Protein AF-0000000087012747 (afdb_homodimer)

Nearest PDB structures (foldseek):
  5u29-assembly1_A  TM=9.577E-01  e=7.449E-61  Cryptococcus neoformans H99
  8v4r-assembly1_C  TM=8.478E-01  e=3.984E-54  Candida albicans
  7l4g-assembly3_C  TM=7.939E-01  e=1.126E-55  Cryptococcus neoformans H99
  5k85-assembly3_C  TM=8.368E-01  e=4.129E-53  Cryptococcus neoformans H99
  7kno-assembly1_C  TM=8.311E-01  e=1.183E-52  Cryptococcus neoformans H99

Sequence (1242 aa):
MVWKIYSLHQIRSMARVAIEDPSNFWRDKANYITWFKAPEKILEGDPPKDKWFPGGITNISYNAVDRHLPKLRNKVAFYWVNENLDHEKEISYYDLYQEVNKASYVLNQLGVKKNDVVSILMPSIPEAVYFSLAVHRLGAVLAIHYVGLSEETLSYRFNDCGSKILITSSKAFRNGNEIRIKDFVDNVLKSHTTPIQKVLVVSRGFSDFNVIGNRDIIYEDIKPKGKVYVKPTGVEANEPATIYYTSGTTGRPKGLYHTNGGYIIALNWAFKAIFNPTENDTWWTISELGWPVWPMANLYVIPVMGLTGVLFEGYIAHKRDLFSKIIEKFNVSLVWSSTTTLYTLKSLGDESVKSGDTSSLREILNTGEPLNAGAWSWLSENLPHVKIADAYWMTEHLYPIAATPYGLGEIPYKPGSAGIQFPGSYFLVVDDEGKQLPPRQKGYIVLKPLNPAEAKMWNDHNYEKLLKQYWSRFPGYFYTGDYGYVDEEGYLYVLGRADDVIRSAEERIGTLEVESVIVSHPQVAEAAVIGHGNNIIALVVPKQGVMVEEGLRNDIKNYCRNAGYLVDKIIFVKRLPKTKSGKIMRRLLRAIINNENPGDISTLDDMKVLEELKEALKEQLMVWKIYSLHQIRSMARVAIEDPSNFWRDKANYITWFKAPEKILEGDPPKDKWFPGGITNISYNAVDRHLPKLRNKVAFYWVNENLDHEKEISYYDLYQEVNKASYVLNQLGVKKNDVVSILMPSIPEAVYFSLAVHRLGAVLAIHYVGLSEETLSYRFNDCGSKILITSSKAFRNGNEIRIKDFVDNVLKSHTTPIQKVLVVSRGFSDFNVIGNRDIIYEDIKPKGKVYVKPTGVEANEPATIYYTSGTTGRPKGLYHTNGGYIIALNWAFKAIFNPTENDTWWTISELGWPVWPMANLYVIPVMGLTGVLFEGYIAHKRDLFSKIIEKFNVSLVWSSTTTLYTLKSLGDESVKSGDTSSLREILNTGEPLNAGAWSWLSENLPHVKIADAYWMTEHLYPIAATPYGLGEIPYKPGSAGIQFPGSYFLVVDDEGKQLPPRQKGYIVLKPLNPAEAKMWNDHNYEKLLKQYWSRFPGYFYTGDYGYVDEEGYLYVLGRADDVIRSAEERIGTLEVESVIVSHPQVAEAAVIGHGNNIIALVVPKQGVMVEEGLRNDIKNYCRNAGYLVDKIIFVKRLPKTKSGKIMRRLLRAIINNENPGDISTLDDMKVLEELKEALKEQL

Solvent-accessible surface area (backbone atoms only — not comparable to full-atom values): 63528 Å² total; per-residue (Å²): 128,85,81,71,74,38,49,66,67,52,46,50,48,47,17,49,48,18,68,75,36,36,51,68,59,47,50,73,47,61,66,70,49,69,60,81,36,69,47,78,42,52,63,43,80,54,78,94,72,45,38,36,26,45,72,12,21,28,36,59,26,42,41,31,33,64,71,40,48,85,70,37,28,50,26,36,33,32,40,37,35,40,65,81,71,79,50,70,48,62,33,28,35,44,52,49,43,48,47,22,19,36,40,28,46,52,43,46,75,73,63,60,40,66,69,39,36,38,32,39,44,42,58,38,46,72,63,52,53,27,43,53,36,13,37,29,20,48,30,15,20,38,31,51,34,49,87,59,55,35,57,66,57,50,39,47,52,32,52,71,67,53,19,34,39,37,40,35,26,39,54,38,56,44,63,91,37,80,41,56,46,43,61,53,50,51,51,34,62,70,75,39,86,54,54,58,56,36,35,40,28,41,42,87,88,55,75,93,67,90,77,50,78,90,36,45,41,56,41,82,79,67,52,66,89,64,94,56,84,58,77,64,30,77,33,50,12,70,42,67,29,40,38,45,72,43,86,34,93,88,55,54,67,44,48,31,26,35,31,53,32,26,28,39,38,43,42,43,50,50,44,38,33,36,64,45,76,51,79,61,39,21,37,34,53,64,52,49,44,45,41,71,67,29,49,48,42,68,51,44,28,33,33,39,70,60,25,23,32,41,38,52,29,49,36,70,76,61,37,55,36,43,56,9,40,52,28,39,74,63,50,25,24,34,35,41,34,32,38,36,56,54,51,49,39,62,70,54,36,66,43,16,55,60,68,22,59,43,84,53,35,44,36,38,36,32,26,91,49,66,51,41,47,54,61,50,49,51,48,41,68,73,36,70,77,35,46,76,36,30,36,36,68,45,85,63,33,61,48,54,45,18,25,44,48,53,31,37,20,83,63,87,75,55,76,37,32,23,23,30,66,23,69,40,32,45,69,48,37,15,45,97,85,57,47,77,53,62,64,69,43,72,26,39,36,29,30,49,84,51,55,48,28,55,41,45,50,58,96,34,93,80,42,55,64,52,37,61,72,28,34,54,89,38,76,82,25,41,51,70,59,32,22,23,28,33,40,91,85,49,38,32,33,69,24,44,46,50,86,50,43,28,65,47,103,86,47,79,42,37,31,48,55,56,22,46,53,52,34,55,36,91,59,31,59,42,49,47,44,43,55,54,82,81,36,33,36,33,41,33,19,60,30,90,88,57,77,92,43,72,64,53,52,51,49,51,36,49,53,33,41,76,72,73,36,80,57,68,39,78,42,72,40,92,66,79,56,22,27,72,76,42,46,71,44,57,65,41,53,48,15,58,76,65,71,44,81,55,69,74,61,33,54,41,59,54,73,67,43,53,58,51,46,50,53,47,44,58,74,70,98,128,86,79,73,74,38,50,65,66,53,46,50,48,47,17,49,48,18,66,77,37,38,50,67,60,48,50,72,46,60,66,69,49,68,60,80,36,67,47,77,41,51,63,42,81,53,79,91,71,44,39,36,26,44,72,13,21,29,37,60,27,40,41,31,33,64,71,41,49,85,70,37,29,50,26,35,34,32,39,37,35,39,66,82,70,79,49,74,49,63,33,27,35,44,51,48,43,49,47,20,20,35,40,28,47,52,43,45,73,73,64,60,39,67,68,38,36,38,32,39,42,43,58,38,47,70,63,51,53,26,44,53,38,13,37,30,20,46,30,15,20,40,32,51,34,49,88,56,56,36,56,66,57,50,41,49,51,33,50,72,66,53,18,34,38,36,38,34,27,39,56,38,55,43,62,90,37,78,41,58,45,42,61,52,51,51,50,33,62,70,75,38,88,54,55,59,57,37,35,40,28,40,43,87,88,55,74,94,66,90,75,52,79,91,36,44,41,56,42,82,79,66,55,66,90,63,93,58,84,56,78,65,30,75,34,49,12,72,42,67,30,38,39,45,71,42,88,35,93,89,56,56,67,44,49,30,27,35,32,52,34,26,28,38,37,44,42,43,51,49,43,38,34,37,63,44,77,51,79,60,39,22,38,34,54,65,51,50,42,46,40,72,66,28,50,50,41,67,51,44,29,35,33,41,71,61,24,22,32,38,38,53,28,49,35,72,76,61,37,55,37,44,56,9,39,51,26,40,73,63,51,25,24,34,34,43,36,29,37,38,57,55,51,49,37,60,72,54,36,66,45,14,55,61,68,22,60,44,85,53,35,44,37,38,36,33,26,92,49,66,50,38,48,51,60,49,50,51,49,41,68,73,35,69,78,36,47,74,35,31,36,37,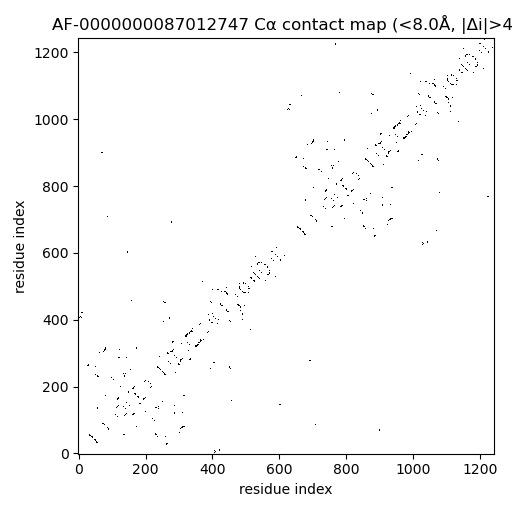68,44,86,64,32,60,48,54,47,17,25,45,49,54,32,36,19,85,64,87,76,55,77,37,32,23,23,30,68,24,68,40,30,42,71,48,36,16,47,96,86,56,46,77,53,60,64,69,43,74,23,39,36,29,25,53,77,52,56,49,26,53,41,44,51,57,96,34,92,81,43,56,63,51,38,59,72,29,34,54,89,38,77,85,24,42,50,69,60,30,21,24,28,33,40,91,85,48,38,32,33,70,23,43,47,50,88,52,43,27,64,48,103,88,47,78,44,36,32,48,56,54,21,45,53,51,33,55,38,91,59,31,60,42,50,48,44,45,54,54,83,83,35,33,35,32,42,33,19,58,30,91,89,57,78,91,43,73,62,52,52,51,50,51,36,49,53,32,42,76,72,73,36,78,57,68,40,76,42,71,40,93,68,77,56,23,29,72,74,39,46,71,42,58,66,41,53,49,15,58,76,65,72,43,82,56,69,77,63,29,53,42,59,53,73,67,45,54,58,51,47,48,52,46,44,59,74,70,99

Foldseek 3Di:
DPQAFDDPVRQVVLQVVCVVCVQVNCVVLLVLFDWPDFAPGQWDDFPPVIDGSFPTWDFLLCLLAVVCCVPFQAPFAEWEAELVRPDIDTAGSVNLQQLLQLLLVVVVVVPQAAAAEEEEEEWLDSVVQSNLSSCRQRNYAYEWAYLQFDLVQVQLVQAQSVHQEYEYEQWADALRDIGRRQVRVVCSVVVHPGNHQAYEYADVPPDPHDADPRHYDYSVVPGDPDGGGDGRDIDTFARFHYWAWDQDPVQHIFIWTAGNRQQLSQLQVQCLQAPVDDQAAEEEEPDTTRDPSCCSCSRRHSSSVPHYYYGYGYDLVSDLQSQQAVCQVVVHAEYEAELLNLLSNVLSPLSNNPVHDNVSHAEYEYEDAANFPQSVVSCCVSPVRHYYKAFYADQQGHHTQAIDRPSNHDDDDDHQFRHAGGRQWDKFFAAQQQHGDDAPDKHFIWTQHSGSGGIQTRPCVPCVVVCVPFAPSRHRTGGPQWMWGAHPSGTTHTLGGPVFFADAPVDTHRQNVLFSQLCNPPFFSGWGWGHDPNAIEIETETRPPDDDDPVVFVVSQVSSVVVPDHHDYYFYANDAWAFPSSHGLVLQVVCLLVVHDSRGSSRTPDPVRSVRSNVRNVVGD/DPQAFDDPVRQVVLQVVCVVCVQVNCVVLLVLFDWPDFAPGQWDDAPPVIDGSFPTWDFLLCLLAVVCCVPFQAPFAEWEAELVRPDIDTAGSVNLQQLLQLLLVVVVVVPQAAAAEEEEEEWLDSVVQSNLSSCRQRNYAYEWAYLQFDLVQVQVVQAQSVHQEYEYEQWADALRDIGRSQVRVVCSVVVHPGNHQAYEYADVPPDPHDADPRHYDYSVVPGDPDGGGDGRDIDTFARFHYWAWDQDPVQHIFIWTAGRRQQLSQLQVQCLQAPVDDQAAEEEEPDTTRDPSCCSCSRRHSSSVPHYYYGYGYDLVSDLQSQQVVCQVVVHAEYEAELLNLLSNVLSPLSNNPVHDNVSHAEYEYEDAANFPQSVVSCCVSPVRHYYKAFYADQQGPHTQAIDRPSNHDDDDDHQFRHAGGRQWDKFFAAQQQHGDDAPDKHFIWTQHSGNGGIQTRPCPPCVVVCVPFQPSHHNTGGPQWMWGAHPVGTTHTLGGPVFFADAPVDTHRQNVLFSQLCNPPFFSGWGWGDDPNAIEIETATRPPDDDDPVVFVVSQVSSVVVPDHHDYYFYANDAWAFPSSHGLVLQVVCLLVVHDSRGSSRTPDPVRSVRSNVRNVVGD

Organism: Acidianus infernus (NCBI:txid12915)

Radius of gyration: 35.9 Å; Cα contacts (8 Å, |Δi|>4): 2846; chains: 2; bounding box: 68×107×86 Å

pLDDT: mean 91.12, std 9.67, range [33.41, 98.94]

InterPro domains:
  IPR000873 AMP-dependent synthetase/ligase domain [PF00501] (70-448)
  IPR020845 AMP-binding, conserved site [PS00455] (243-254)
  IPR025110 AMP-binding enzyme, C-terminal domain [PF13193] (513-583)
  IPR032387 Acetyl-coenzyme A synthetase, N-terminal domain [PF16177] (13-64)
  IPR042099 ANL, N-terminal domain [G3DSA:3.40.50.12780] (3-499)
  IPR045851 AMP-binding enzyme domain superfamily [G3DSA:3.30.300.30] (500-620)

Secondary structure (DSSP, 8-state):
---PPPPHHHHHHHHHHHHH-HHHHHHGGGGGS--SB--S-SEES-TTS-EESTT-EE-HHHHHTGGGHHHHTTBEEEEEEETTS--EEEEEHHHHHHHHHHHHHHHHHTT--TT-EEEEE--SSHHHHHHHHHHHHTT-EEEE--TT--HHHHHHHHHHHT--EEEEES-EEETTEEE-HHHHHHHHHHHS--S--EEEEE-TT---S---TTTEEEHHHHS-SS----PPPPEETTSEEEEEEE--TTSS-EEEEEESSHHHHHHHHHHHHHT---TT-EEEE---BTBTHHHHHHTTTTTTTT-EEEEEES-GGGSTTHHHHHHHHHT--EEEEEHHHHHHHHHH-THHHHSS--TT--EEEEESSPPPHHHHHHHHHHSTTSEEEEEEEETTEEEEEEE--TTT------TT--BEEPTT--EEEE-TTSPBPPTT--EEEEE----TTB-EETT-TTSHHHHHHHTSSSTTSEEEEEEEEE-TT--EEEEEEGGG-EE-SS-EE-HHHHHHHHHHSTTEEEEEEEEETTEEEEEEEEPTT----HHHHHHHHHHHHHTT----EEEE-SS--BBTTS-B-HHHHHHHHTT------TTBS-THHHHHHHHHHHHH-/---PPPPHHHHHHHHHHHHH-HHHHHHGGGGGS--SB--S-SEES-TTS-EESTT-EE-HHHHHTGGGHHHHTTBEEEEEEETTS--EEEEEHHHHHHHHHHHHHHHHHTT--TT-EEEEE--SSHHHHHHHHHHHHTT-EEEE--TT--HHHHHHHHHHHT--EEEEES-EEETTEEE-HHHHHHHHHHHS--S--EEEEE-TT---S---TTTEEEHHHHS-SS----PPPPEETTSEEEEEEE--TTSSPEEEEEESSHHHHHHHHHHHHHT---TT-EEEE---BTBTHHHHHHTTTTTTTT-EEEEEES-GGGSTTHHHHHHHHHT--EEEEEHHHHHHHHHH-THHHHSS--TT--EEEEESSPPPHHHHHHHHHH-TTSEEEEEEEETTEEEEEEE--TTT------TT--BEEPTT--EEEE-TTSPBPPTT--EEEEE---STTB-EETT-TTSHHHIIIIISSSTTSEEEEEEEEE-TT--EEEEEEGGG-EE-SS-EE-HHHHHHHHHHSTTEEEEEEEEETTEEEEEEEEPTT----HHHHHHHHHHHHHTT----EEEE-SS--BBTTS-B-HHHHHHHHHT------TTBS-THHHHHHHHHHHHH-

Structure (mmCIF, N/CA/C/O backbone):
data_AF-0000000087012747-model_v1
#
loop_
_entity.id
_entity.type
_entity.pdbx_description
1 polymer 'AMP-binding protein'
#
loop_
_atom_site.group_PDB
_atom_site.id
_atom_site.type_symbol
_atom_site.label_atom_id
_atom_site.label_alt_id
_atom_site.label_comp_id
_atom_site.label_asym_id
_atom_site.label_entity_id
_atom_site.label_seq_id
_atom_site.pdbx_PDB_ins_code
_atom_site.Cartn_x
_atom_site.Cartn_y
_atom_site.Cartn_z
_atom_site.occupancy
_atom_site.B_iso_or_equiv
_atom_site.auth_seq_id
_atom_site.auth_comp_id
_atom_site.auth_asym_id
_atom_site.auth_atom_id
_atom_site.pdbx_PDB_model_num
ATOM 1 N N . MET A 1 1 ? 12.305 -14.219 14.922 1 33.5 1 MET A N 1
ATOM 2 C CA . MET A 1 1 ? 12.266 -15.68 14.891 1 33.5 1 MET A CA 1
ATOM 3 C C . MET A 1 1 ? 13.609 -16.25 14.445 1 33.5 1 MET A C 1
ATOM 5 O O . MET A 1 1 ? 14.188 -15.797 13.461 1 33.5 1 MET A O 1
ATOM 9 N N . VAL A 1 2 ? 14.312 -16.812 15.352 1 39.59 2 VAL A N 1
ATOM 10 C CA . VAL A 1 2 ? 15.602 -17.453 15.109 1 39.59 2 VAL A CA 1
ATOM 11 C C . VAL A 1 2 ? 15.477 -18.484 13.992 1 39.59 2 VAL A C 1
ATOM 13 O O . VAL A 1 2 ? 14.695 -19.438 14.109 1 39.59 2 VAL A O 1
ATOM 16 N N . TRP A 1 3 ? 15.93 -18.109 12.867 1 48.59 3 TRP A N 1
ATOM 17 C CA . TRP A 1 3 ? 15.938 -18.969 11.695 1 48.59 3 TRP A CA 1
ATOM 18 C C . TRP A 1 3 ? 16.75 -20.234 11.945 1 48.59 3 TRP A C 1
ATOM 20 O O . TRP A 1 3 ? 17.938 -20.156 12.305 1 48.59 3 TRP A O 1
ATOM 30 N N . LYS A 1 4 ? 16.156 -21.391 12.312 1 57.12 4 LYS A N 1
ATOM 31 C CA . LYS A 1 4 ? 16.859 -22.656 12.438 1 57.12 4 LYS A CA 1
ATOM 32 C C . LYS A 1 4 ? 17.281 -23.188 11.078 1 57.12 4 LYS A C 1
ATOM 34 O O . LYS A 1 4 ? 16.469 -23.266 10.156 1 57.12 4 LYS A O 1
ATOM 39 N N . ILE A 1 5 ? 18.547 -23.375 10.758 1 66.38 5 ILE A N 1
ATOM 40 C CA . ILE A 1 5 ? 19.109 -23.969 9.547 1 66.38 5 ILE A CA 1
ATOM 41 C C . ILE A 1 5 ? 19.328 -25.453 9.758 1 66.38 5 ILE A C 1
ATOM 43 O O . ILE A 1 5 ? 20 -25.859 10.719 1 66.38 5 ILE A O 1
ATOM 47 N N . TYR A 1 6 ? 18.703 -26.297 8.891 1 71.62 6 TYR A N 1
ATOM 48 C CA . TYR A 1 6 ? 18.828 -27.75 8.977 1 71.62 6 TYR A CA 1
ATOM 49 C C . TYR A 1 6 ? 19.922 -28.266 8.047 1 71.62 6 TYR A C 1
ATOM 51 O O . TYR A 1 6 ? 20.094 -27.734 6.945 1 71.62 6 TYR A O 1
ATOM 59 N N . SER A 1 7 ? 20.609 -29.188 8.477 1 78.38 7 SER A N 1
ATOM 60 C CA . SER A 1 7 ? 21.547 -29.906 7.609 1 78.38 7 SER A CA 1
ATOM 61 C C . SER A 1 7 ? 20.797 -30.844 6.66 1 78.38 7 SER A C 1
ATOM 63 O O . SER A 1 7 ? 19.625 -31.141 6.863 1 78.38 7 SER A O 1
ATOM 65 N N . LEU A 1 8 ? 21.484 -31.25 5.656 1 84.31 8 LEU A N 1
ATOM 66 C CA . LEU A 1 8 ? 20.922 -32.219 4.719 1 84.31 8 LEU A CA 1
ATOM 67 C C . LEU A 1 8 ? 20.469 -33.469 5.445 1 84.31 8 LEU A C 1
ATOM 69 O O . LEU A 1 8 ? 19.406 -34.031 5.145 1 84.31 8 LEU A O 1
ATOM 73 N N . HIS A 1 9 ? 21.234 -33.875 6.387 1 82.75 9 HIS A N 1
ATOM 74 C CA . HIS A 1 9 ? 20.906 -35.031 7.176 1 82.75 9 HIS A CA 1
ATOM 75 C C . HIS A 1 9 ? 19.625 -34.844 7.973 1 82.75 9 HIS A C 1
ATOM 77 O O . HIS A 1 9 ? 18.781 -35.75 8.055 1 82.75 9 HIS A O 1
ATOM 83 N N . GLN A 1 10 ? 19.516 -33.656 8.492 1 85.06 10 GLN A N 1
ATOM 84 C CA . GLN A 1 10 ? 18.328 -33.344 9.273 1 85.06 10 GLN A CA 1
ATOM 85 C C . GLN A 1 10 ? 17.078 -33.281 8.391 1 85.06 10 GLN A C 1
ATOM 87 O O . GLN A 1 10 ? 16 -33.719 8.797 1 85.06 10 GLN A O 1
ATOM 92 N N . ILE A 1 11 ? 17.266 -32.812 7.215 1 88.44 11 ILE A N 1
ATOM 93 C CA . ILE A 1 11 ? 16.141 -32.719 6.285 1 88.44 11 ILE A CA 1
ATOM 94 C C . ILE A 1 11 ? 15.727 -34.125 5.855 1 88.44 11 ILE A C 1
ATOM 96 O O . ILE A 1 11 ? 14.531 -34.438 5.785 1 88.44 11 ILE A O 1
ATOM 100 N N . ARG A 1 12 ? 16.641 -34.938 5.68 1 87.75 12 ARG A N 1
ATOM 101 C CA . ARG A 1 12 ? 16.359 -36.344 5.324 1 87.75 12 ARG A CA 1
ATOM 102 C C . ARG A 1 12 ? 15.664 -37.062 6.473 1 87.75 12 ARG A C 1
ATOM 104 O O . ARG A 1 12 ? 14.758 -37.875 6.242 1 87.75 12 ARG A O 1
ATOM 111 N N . SER A 1 13 ? 16.125 -36.719 7.637 1 87.19 13 SER A N 1
ATOM 112 C CA . SER A 1 13 ? 15.477 -37.281 8.812 1 87.19 13 SER A CA 1
ATOM 113 C C . SER A 1 13 ? 14.023 -36.812 8.922 1 87.19 13 SER A C 1
ATOM 115 O O . SER A 1 13 ? 13.141 -37.594 9.258 1 87.19 13 SER A O 1
ATOM 117 N N . MET A 1 14 ? 13.859 -35.594 8.664 1 88.5 14 MET A N 1
ATOM 118 C CA . MET A 1 14 ? 12.5 -35.062 8.672 1 88.5 14 MET A CA 1
ATOM 119 C C . MET A 1 14 ? 11.617 -35.75 7.652 1 88.5 14 MET A C 1
ATOM 121 O O . MET A 1 14 ? 10.453 -36.031 7.926 1 88.5 14 MET A O 1
ATOM 125 N N . ALA A 1 15 ? 12.133 -36 6.527 1 88.56 15 ALA A N 1
ATOM 126 C CA . ALA A 1 15 ? 11.398 -36.688 5.477 1 88.56 15 ALA A CA 1
ATOM 127 C C . ALA A 1 15 ? 11.047 -38.125 5.906 1 88.56 15 ALA A C 1
ATOM 129 O O . ALA A 1 15 ? 9.938 -38.594 5.637 1 88.56 15 ALA A O 1
ATOM 130 N N . ARG A 1 16 ? 11.922 -38.719 6.566 1 87.62 16 ARG A N 1
ATOM 131 C CA . ARG A 1 16 ? 11.68 -40.062 7.055 1 87.62 16 ARG A CA 1
ATOM 132 C C . ARG A 1 16 ? 10.578 -40.094 8.102 1 87.62 16 ARG A C 1
ATOM 134 O O . ARG A 1 16 ? 9.695 -40.938 8.07 1 87.62 16 ARG A O 1
ATOM 141 N N . VAL A 1 17 ? 10.648 -39.156 8.945 1 86.38 17 VAL A N 1
ATOM 142 C CA . VAL A 1 17 ? 9.648 -39.062 10 1 86.38 17 VAL A CA 1
ATOM 143 C C . VAL A 1 17 ? 8.273 -38.812 9.391 1 86.38 17 VAL A C 1
ATOM 145 O O . VAL A 1 17 ? 7.277 -39.375 9.852 1 86.38 17 VAL A O 1
ATOM 148 N N . ALA A 1 18 ? 8.234 -38 8.438 1 89.5 18 ALA A N 1
ATOM 149 C CA . ALA A 1 18 ? 6.977 -37.656 7.777 1 89.5 18 ALA A CA 1
ATOM 150 C C . ALA A 1 18 ? 6.34 -38.906 7.152 1 89.5 18 ALA A C 1
ATOM 152 O O . ALA A 1 18 ? 5.113 -39.031 7.129 1 89.5 18 ALA A O 1
ATOM 153 N N . ILE A 1 19 ? 7.137 -39.812 6.738 1 86.69 19 ILE A N 1
ATOM 154 C CA . ILE A 1 19 ? 6.664 -41.031 6.059 1 86.69 19 ILE A CA 1
ATOM 155 C C . ILE A 1 19 ? 6.23 -42.062 7.09 1 86.69 19 ILE A C 1
ATOM 157 O O . ILE A 1 19 ? 5.25 -42.781 6.883 1 86.69 19 ILE A O 1
ATOM 161 N N . GLU A 1 20 ? 6.906 -42.094 8.156 1 88.25 20 GLU A N 1
ATOM 162 C CA . GLU A 1 20 ? 6.645 -43.094 9.188 1 88.25 20 GLU A CA 1
ATOM 163 C C . GLU A 1 20 ? 5.367 -42.781 9.961 1 88.25 20 GLU A C 1
ATOM 165 O O . GLU A 1 20 ? 4.617 -43.688 10.344 1 88.25 20 GLU A O 1
ATOM 170 N N . ASP A 1 21 ? 5.148 -41.531 10.156 1 90.88 21 ASP A N 1
ATOM 171 C CA . ASP A 1 21 ? 3.965 -41.062 10.891 1 90.88 21 ASP A CA 1
ATOM 172 C C . ASP A 1 21 ? 3.41 -39.781 10.312 1 90.88 21 ASP A C 1
ATOM 174 O O . ASP A 1 21 ? 3.529 -38.719 10.922 1 90.88 21 ASP A O 1
ATOM 178 N N . PRO A 1 22 ? 2.732 -39.969 9.219 1 92.38 22 PRO A N 1
ATOM 179 C CA . PRO A 1 22 ? 2.209 -38.781 8.555 1 92.38 22 PRO A CA 1
ATOM 180 C C . PRO A 1 22 ? 1.268 -37.969 9.438 1 92.38 22 PRO A C 1
ATOM 182 O O . PRO A 1 22 ? 1.271 -36.719 9.383 1 92.38 22 PRO A O 1
ATOM 185 N N . SER A 1 23 ? 0.44 -38.594 10.289 1 93 23 SER A N 1
ATOM 186 C CA . SER A 1 23 ? -0.487 -37.875 11.164 1 93 23 SER A CA 1
ATOM 187 C C . SER A 1 23 ? 0.254 -36.938 12.117 1 93 23 SER A C 1
ATOM 189 O O . SER A 1 23 ? -0.154 -35.781 12.312 1 93 23 SER A O 1
ATOM 191 N N . ASN A 1 24 ? 1.291 -37.469 12.664 1 92.44 24 ASN A N 1
ATOM 192 C CA . ASN A 1 24 ? 2.08 -36.656 13.578 1 92.44 24 ASN A CA 1
ATOM 193 C C . ASN A 1 24 ? 2.785 -35.5 12.844 1 92.44 24 ASN A C 1
ATOM 195 O O . ASN A 1 24 ? 2.9 -34.406 13.367 1 92.44 24 ASN A O 1
ATOM 199 N N . PHE A 1 25 ? 3.279 -35.75 11.711 1 94.31 25 PHE A N 1
ATOM 200 C CA . PHE A 1 25 ? 4.008 -34.75 10.938 1 94.31 25 PHE A CA 1
ATOM 201 C C . PHE A 1 25 ? 3.115 -33.562 10.602 1 94.31 25 PHE A C 1
ATOM 203 O O . PHE A 1 25 ? 3.559 -32.406 10.648 1 94.31 25 PHE A O 1
ATOM 210 N N . TRP A 1 26 ? 1.869 -33.812 10.344 1 96 26 TRP A N 1
ATOM 211 C CA . TRP A 1 26 ? 0.978 -32.781 9.852 1 96 26 TRP A CA 1
ATOM 212 C C . TRP A 1 26 ? 0.192 -32.156 11 1 96 26 TRP A C 1
ATOM 214 O O . TRP A 1 26 ? -0.481 -31.125 10.82 1 96 26 TRP A O 1
ATOM 224 N N . ARG A 1 27 ? 0.259 -32.656 12.156 1 94.94 27 ARG A N 1
ATOM 225 C CA . ARG A 1 27 ? -0.554 -32.219 13.289 1 94.94 27 ARG A CA 1
ATOM 226 C C . ARG A 1 27 ? -0.328 -30.75 13.602 1 94.94 27 ARG A C 1
ATOM 228 O O . ARG A 1 27 ? -1.281 -29.969 13.672 1 94.94 27 ARG A O 1
ATOM 235 N N . ASP A 1 28 ? 0.907 -30.406 13.758 1 94.12 28 ASP A N 1
ATOM 236 C CA . ASP A 1 28 ? 1.204 -29.031 14.133 1 94.12 28 ASP A CA 1
ATOM 237 C C . ASP A 1 28 ? 0.957 -28.078 12.969 1 94.12 28 ASP A C 1
ATOM 239 O O . ASP A 1 28 ? 0.744 -26.875 13.172 1 94.12 28 ASP A O 1
ATOM 243 N N . LYS A 1 29 ? 0.97 -28.547 11.766 1 96.44 29 LYS A N 1
ATOM 244 C CA . LYS A 1 29 ? 0.775 -27.719 10.586 1 96.44 29 LYS A CA 1
ATOM 245 C C . LYS A 1 29 ? -0.688 -27.312 10.43 1 96.44 29 LYS A C 1
ATOM 247 O O . LYS A 1 29 ? -1.006 -26.375 9.688 1 96.44 29 LYS A O 1
ATOM 252 N N . ALA A 1 30 ? -1.561 -27.969 11.18 1 96.69 30 ALA A N 1
ATOM 253 C CA . ALA A 1 30 ? -2.973 -27.594 11.188 1 96.69 30 ALA A CA 1
ATOM 254 C C . ALA A 1 30 ? -3.148 -26.125 11.578 1 96.69 30 ALA A C 1
ATOM 256 O O . ALA A 1 30 ? -4.156 -25.516 11.242 1 96.69 30 ALA A O 1
ATOM 257 N N . ASN A 1 31 ? -2.16 -25.547 12.203 1 96.69 31 ASN A N 1
ATOM 258 C CA . ASN A 1 31 ? -2.246 -24.188 12.727 1 96.69 31 ASN A CA 1
ATOM 259 C C . ASN A 1 31 ? -1.834 -23.156 11.68 1 96.69 31 ASN A C 1
ATOM 261 O O . ASN A 1 31 ? -1.888 -21.953 11.938 1 96.69 31 ASN A O 1
ATOM 265 N N . TYR A 1 32 ? -1.485 -23.625 10.5 1 97.62 32 TYR A N 1
ATOM 266 C CA . TYR A 1 32 ? -1.145 -22.688 9.43 1 97.62 32 TYR A CA 1
ATOM 267 C C . TYR A 1 32 ? -2.371 -21.906 8.977 1 97.62 32 TYR A C 1
ATOM 269 O O . TYR A 1 32 ? -2.244 -20.859 8.336 1 97.62 32 TYR A O 1
ATOM 277 N N . ILE A 1 33 ? -3.559 -22.406 9.352 1 98.38 33 ILE A N 1
ATOM 278 C CA . ILE A 1 33 ? -4.781 -21.688 9.023 1 98.38 33 ILE A CA 1
ATOM 279 C C . ILE A 1 33 ? -5.648 -21.547 10.266 1 98.38 33 ILE A C 1
ATOM 281 O O . ILE A 1 33 ? -5.387 -22.188 11.289 1 98.38 33 ILE A O 1
ATOM 285 N N . THR A 1 34 ? -6.621 -20.688 10.211 1 98.5 34 THR A N 1
ATOM 286 C CA . THR A 1 34 ? -7.637 -20.531 11.25 1 98.5 34 THR A CA 1
ATOM 287 C C . THR A 1 34 ? -8.812 -21.469 10.992 1 98.5 34 THR A C 1
ATOM 289 O O . THR A 1 34 ? -9.328 -21.531 9.875 1 98.5 34 THR A O 1
ATOM 292 N N . TRP A 1 35 ? -9.188 -22.219 12.023 1 98.62 35 TRP A N 1
ATOM 293 C CA . TRP A 1 35 ? -10.352 -23.109 11.984 1 98.62 35 TRP A CA 1
ATOM 294 C C . TRP A 1 35 ? -11.547 -22.469 12.672 1 98.62 35 TRP A C 1
ATOM 296 O O . TRP A 1 35 ? -11.406 -21.875 13.75 1 98.62 35 TRP A O 1
ATOM 306 N N . PHE A 1 36 ? -12.68 -22.484 11.969 1 98.62 36 PHE A N 1
ATOM 307 C CA . PHE A 1 36 ? -13.922 -22.125 12.648 1 98.62 36 PHE A CA 1
ATOM 308 C C . PHE A 1 36 ? -14.336 -23.234 13.617 1 98.62 36 PHE A C 1
ATOM 310 O O . PHE A 1 36 ? -14.922 -22.953 14.672 1 98.62 36 PHE A O 1
ATOM 317 N N . LYS A 1 37 ? -14.102 -24.453 13.219 1 98.56 37 LYS A N 1
ATOM 318 C CA . LYS A 1 37 ? -14.188 -25.656 14.039 1 98.56 37 LYS A CA 1
ATOM 319 C C . LYS A 1 37 ? -12.969 -26.547 13.844 1 98.56 37 LYS A C 1
ATOM 321 O O . LYS A 1 37 ? -12.656 -26.938 12.711 1 98.56 37 LYS A O 1
ATOM 326 N N . ALA A 1 38 ? -12.328 -26.922 14.852 1 97.81 38 ALA A N 1
ATOM 327 C CA . ALA A 1 38 ? -11.109 -27.719 14.781 1 97.81 38 ALA A CA 1
ATOM 328 C C . ALA A 1 38 ? -11.398 -29.109 14.227 1 97.81 38 ALA A C 1
ATOM 330 O O . ALA A 1 38 ? -12.461 -29.688 14.492 1 97.81 38 ALA A O 1
ATOM 331 N N . PRO A 1 39 ? -10.438 -29.641 13.508 1 97.94 39 PRO A N 1
ATOM 332 C CA . PRO A 1 39 ? -10.625 -31 13.008 1 97.94 39 PRO A CA 1
ATOM 333 C C . PRO A 1 39 ? -10.703 -32.031 14.133 1 97.94 39 PRO A C 1
ATOM 335 O O . PRO A 1 39 ? -10.141 -31.828 15.203 1 97.94 39 PRO A O 1
ATOM 338 N N . GLU A 1 40 ? -11.359 -33.062 13.875 1 96.25 40 GLU A N 1
ATOM 339 C CA . GLU A 1 40 ? -11.492 -34.156 14.836 1 96.25 40 GLU A CA 1
ATOM 340 C C . GLU A 1 40 ? -10.266 -35.062 14.828 1 96.25 40 GLU A C 1
ATOM 342 O O . GLU A 1 40 ? -9.898 -35.625 15.859 1 96.25 40 GLU A O 1
ATOM 347 N N . LYS A 1 41 ? -9.742 -35.281 13.672 1 95.62 41 LYS A N 1
ATOM 348 C CA . LYS A 1 41 ? -8.555 -36.062 13.406 1 95.62 41 LYS A CA 1
ATOM 349 C C . LYS A 1 41 ? -7.656 -35.406 12.367 1 95.62 41 LYS A C 1
ATOM 351 O O . LYS A 1 41 ? -8.07 -34.438 11.719 1 95.62 41 LYS A O 1
ATOM 356 N N . ILE A 1 42 ? -6.453 -35.906 12.398 1 96.62 42 ILE A N 1
ATOM 357 C CA . ILE A 1 42 ? -5.531 -35.375 11.398 1 96.62 42 ILE A CA 1
ATOM 358 C C . ILE A 1 42 ? -5.688 -36.156 10.094 1 96.62 42 ILE A C 1
ATOM 360 O O . ILE A 1 42 ? -5.719 -35.562 9.008 1 96.62 42 ILE A O 1
ATOM 364 N N . LEU A 1 43 ? -5.789 -37.438 10.133 1 95.69 43 LEU A N 1
ATOM 365 C CA . LEU A 1 43 ? -5.855 -38.312 8.977 1 95.69 43 LEU A CA 1
ATOM 366 C C . LEU A 1 43 ? -6.84 -39.469 9.227 1 95.69 43 LEU A C 1
ATOM 368 O O . LEU A 1 43 ? -6.875 -40.031 10.312 1 95.69 43 LEU A O 1
ATOM 372 N N . GLU A 1 44 ? -7.707 -39.688 8.242 1 94.94 44 GLU A N 1
ATOM 373 C CA . GLU A 1 44 ? -8.641 -40.812 8.25 1 94.94 44 GLU A CA 1
ATOM 374 C C . GLU A 1 44 ? -8.578 -41.594 6.938 1 94.94 44 GLU A C 1
ATOM 376 O O . GLU A 1 44 ? -8.648 -41 5.855 1 94.94 44 GLU A O 1
ATOM 381 N N . GLY A 1 45 ? -8.383 -42.875 7.055 1 91.5 45 GLY A N 1
ATOM 382 C CA . GLY A 1 45 ? -8.406 -43.719 5.875 1 91.5 45 GLY A CA 1
ATOM 383 C C . GLY A 1 45 ? -7.07 -43.781 5.152 1 91.5 45 GLY A C 1
ATOM 384 O O . GLY A 1 45 ? -6.059 -43.312 5.68 1 91.5 45 GLY A O 1
ATOM 385 N N . ASP A 1 46 ? -7.098 -44.438 3.951 1 88.5 46 ASP A N 1
ATOM 386 C CA . ASP A 1 46 ? -5.898 -44.625 3.143 1 88.5 46 ASP A CA 1
ATOM 387 C C . ASP A 1 46 ? -6.086 -44.031 1.743 1 88.5 46 ASP A C 1
ATOM 389 O O . ASP A 1 46 ? -7.207 -44 1.231 1 88.5 46 ASP A O 1
ATOM 393 N N . PRO A 1 47 ? -4.988 -43.625 1.127 1 86.69 47 PRO A N 1
ATOM 394 C CA . PRO A 1 47 ? -5.09 -43.125 -0.244 1 86.69 47 PRO A CA 1
ATOM 395 C C . PRO A 1 47 ? -5.629 -44.156 -1.221 1 86.69 47 PRO A C 1
ATOM 397 O O . PRO A 1 47 ? -5.383 -45.375 -1.052 1 86.69 47 PRO A O 1
ATOM 400 N N . PRO A 1 48 ? -6.355 -43.812 -2.172 1 88.25 48 PRO A N 1
ATOM 401 C CA . PRO A 1 48 ? -6.695 -42.438 -2.535 1 88.25 48 PRO A CA 1
ATOM 402 C C . PRO A 1 48 ? -7.98 -41.938 -1.87 1 88.25 48 PRO A C 1
ATOM 404 O O . PRO A 1 48 ? -8.523 -40.906 -2.256 1 88.25 48 PRO A O 1
ATOM 407 N N . LYS A 1 49 ? -8.508 -42.688 -0.84 1 89.75 49 LYS A N 1
ATOM 408 C CA . LYS A 1 49 ? -9.773 -42.344 -0.198 1 89.75 49 LYS A CA 1
ATOM 409 C C . LYS A 1 49 ? -9.547 -41.625 1.138 1 89.75 49 LYS A C 1
ATOM 411 O O . LYS A 1 49 ? -10.477 -41.438 1.918 1 89.75 49 LYS A O 1
ATOM 416 N N . ASP A 1 50 ? -8.352 -41.312 1.385 1 92.38 50 ASP A N 1
ATOM 417 C CA . ASP A 1 50 ? -7.984 -40.688 2.65 1 92.38 50 ASP A CA 1
ATOM 418 C C . ASP A 1 50 ? -8.625 -39.312 2.791 1 92.38 50 ASP A C 1
ATOM 420 O O . ASP A 1 50 ? -8.906 -38.625 1.79 1 92.38 50 ASP A O 1
ATOM 424 N N . LYS A 1 51 ? -8.883 -38.938 4 1 95.12 51 LYS A N 1
ATOM 425 C CA . LYS A 1 51 ? -9.375 -37.594 4.379 1 95.12 51 LYS A CA 1
ATOM 426 C C . LYS A 1 51 ? -8.438 -36.938 5.379 1 95.12 51 LYS A C 1
ATOM 428 O O . LYS A 1 51 ? -8.055 -37.531 6.383 1 95.12 51 LYS A O 1
ATOM 433 N N . TRP A 1 52 ? -8.016 -35.781 5.105 1 97.25 52 TRP A N 1
ATOM 434 C CA . TRP A 1 52 ? -7.125 -35.031 5.977 1 97.25 52 TRP A CA 1
ATOM 435 C C . TRP A 1 52 ? -7.887 -33.969 6.738 1 97.25 52 TRP A C 1
ATOM 437 O O . TRP A 1 52 ? -8.641 -33.188 6.141 1 97.25 52 TRP A O 1
ATOM 447 N N . PHE A 1 53 ? -7.773 -33.969 8.125 1 98.12 53 PHE A N 1
ATOM 448 C CA . PHE A 1 53 ? -8.391 -33 9.039 1 98.12 53 PHE A CA 1
ATOM 449 C C . PHE A 1 53 ? -9.914 -33.094 8.977 1 98.12 53 PHE A C 1
ATOM 451 O O . PHE A 1 53 ? -10.602 -32.094 8.852 1 98.12 53 PHE A O 1
ATOM 458 N N . PRO A 1 54 ? -10.43 -34.312 8.945 1 97.88 54 PRO A N 1
ATOM 459 C CA . PRO A 1 54 ? -11.883 -34.469 8.852 1 97.88 54 PRO A CA 1
ATOM 460 C C . PRO A 1 54 ? -12.625 -33.781 9.992 1 97.88 54 PRO A C 1
ATOM 462 O O . PRO A 1 54 ? -12.148 -33.781 11.133 1 97.88 54 PRO A O 1
ATOM 465 N N . GLY A 1 55 ? -13.68 -33.156 9.672 1 97.94 55 GLY A N 1
ATOM 466 C CA . GLY A 1 55 ? -14.492 -32.438 10.648 1 97.94 55 GLY A CA 1
ATOM 467 C C . GLY A 1 55 ? -14.086 -31 10.82 1 97.94 55 GLY A C 1
ATOM 468 O O . GLY A 1 55 ? -14.836 -30.203 11.398 1 97.94 55 GLY A O 1
ATOM 469 N N . GLY A 1 56 ? -12.883 -30.672 10.328 1 98.56 56 GLY A N 1
ATOM 470 C CA . GLY A 1 56 ? -12.461 -29.281 10.383 1 98.56 56 GLY A CA 1
ATOM 471 C C . GLY A 1 56 ? -13.266 -28.375 9.469 1 98.56 56 GLY A C 1
ATOM 472 O O . GLY A 1 56 ? -13.594 -28.75 8.344 1 98.56 56 GLY A O 1
ATOM 473 N N . ILE A 1 57 ? -13.719 -27.172 10.023 1 98.81 57 ILE A N 1
ATOM 474 C CA . ILE A 1 57 ? -14.453 -26.188 9.25 1 98.81 57 ILE A CA 1
ATOM 475 C C . ILE A 1 57 ? -13.617 -24.906 9.117 1 98.81 57 ILE A C 1
ATOM 477 O O . ILE A 1 57 ? -13.086 -24.406 10.109 1 98.81 57 ILE A O 1
ATOM 481 N N . THR A 1 58 ? -13.414 -24.438 7.938 1 98.81 58 THR A N 1
ATOM 482 C CA . THR A 1 58 ? -12.594 -23.25 7.668 1 98.81 58 THR A CA 1
ATOM 483 C C . THR A 1 58 ? -13.109 -22.5 6.445 1 98.81 58 THR A C 1
ATOM 485 O O . THR A 1 58 ? -14.211 -22.781 5.957 1 98.81 58 THR A O 1
ATOM 488 N N . ASN A 1 59 ? -12.43 -21.453 6.062 1 98.88 59 ASN A N 1
ATOM 489 C CA . ASN A 1 59 ? -12.711 -20.688 4.855 1 98.88 59 ASN A CA 1
ATOM 490 C C . ASN A 1 59 ? -11.445 -20.078 4.27 1 98.88 59 ASN A C 1
ATOM 492 O O . ASN A 1 59 ? -10.734 -19.328 4.957 1 98.88 59 ASN A O 1
ATOM 496 N N . ILE A 1 60 ? -11.164 -20.344 3.064 1 98.88 60 ILE A N 1
ATOM 497 C CA . ILE A 1 60 ? -9.93 -19.922 2.41 1 98.88 60 ILE A CA 1
ATOM 498 C C . ILE A 1 60 ? -9.859 -18.406 2.381 1 98.88 60 ILE A C 1
ATOM 500 O O . ILE A 1 60 ? -8.82 -17.812 2.693 1 98.88 60 ILE A O 1
ATOM 504 N N . SER A 1 61 ? -10.977 -17.766 2.049 1 98.94 61 SER A N 1
ATOM 505 C CA . SER A 1 61 ? -11.016 -16.297 1.966 1 98.94 61 SER A CA 1
ATOM 506 C C . SER A 1 61 ? -10.719 -15.664 3.318 1 98.94 61 SER A C 1
ATOM 508 O O . SER A 1 61 ? -9.938 -14.711 3.406 1 98.94 61 SER A O 1
ATOM 510 N N . TYR A 1 62 ? -11.305 -16.188 4.398 1 98.88 62 TYR A N 1
ATOM 511 C CA . TYR A 1 62 ? -11.039 -15.688 5.742 1 98.88 62 TYR A CA 1
ATOM 512 C C . TYR A 1 62 ? -9.547 -15.758 6.062 1 98.88 62 TYR A C 1
ATOM 514 O O . TYR A 1 62 ? -8.977 -14.805 6.598 1 98.88 62 TYR A O 1
ATOM 522 N N . ASN A 1 63 ? -8.914 -16.844 5.75 1 98.88 63 ASN A N 1
ATOM 523 C CA . ASN A 1 63 ? -7.512 -17.094 6.062 1 98.88 63 ASN A CA 1
ATOM 524 C C . ASN A 1 63 ? -6.594 -16.219 5.215 1 98.88 63 ASN A C 1
ATOM 526 O O . ASN A 1 63 ? -5.484 -15.883 5.641 1 98.88 63 ASN A O 1
ATOM 530 N N . ALA A 1 64 ? -7.07 -15.805 4.047 1 98.81 64 ALA A N 1
ATOM 531 C CA . ALA A 1 64 ? -6.262 -14.977 3.15 1 98.81 64 ALA A CA 1
ATOM 532 C C . ALA A 1 64 ? -6.438 -13.492 3.461 1 98.81 64 ALA A C 1
ATOM 534 O O . ALA A 1 64 ? -5.574 -12.68 3.131 1 98.81 64 ALA A O 1
ATOM 535 N N . VAL A 1 65 ? -7.602 -13.133 4.098 1 98.31 65 VAL A N 1
ATOM 536 C CA . VAL A 1 65 ? -7.953 -11.719 4.133 1 98.31 65 VAL A CA 1
ATOM 537 C C . VAL A 1 65 ? -8.242 -11.297 5.57 1 98.31 65 VAL A C 1
ATOM 539 O O . VAL A 1 65 ? -7.402 -10.672 6.223 1 98.31 65 VAL A O 1
ATOM 542 N N . ASP A 1 66 ? -9.344 -11.789 6.195 1 98.44 66 ASP A N 1
ATOM 543 C CA . ASP A 1 66 ? -9.883 -11.297 7.457 1 98.44 66 ASP A CA 1
ATOM 544 C C . ASP A 1 66 ? -8.883 -11.477 8.594 1 98.44 66 ASP A C 1
ATOM 546 O O . ASP A 1 66 ? -8.727 -10.594 9.438 1 98.44 66 ASP A O 1
ATOM 550 N N . ARG A 1 67 ? -8.227 -12.523 8.555 1 97.25 67 ARG A N 1
ATOM 551 C CA . ARG A 1 67 ? -7.34 -12.906 9.648 1 97.25 67 ARG A CA 1
ATOM 552 C C . ARG A 1 67 ? -6.215 -11.898 9.812 1 97.25 67 ARG A C 1
ATOM 554 O O . ARG A 1 67 ? -5.652 -11.758 10.906 1 97.25 67 ARG A O 1
ATOM 561 N N . HIS A 1 68 ? -5.926 -11.156 8.789 1 96.75 68 HIS A N 1
ATOM 562 C CA . HIS A 1 68 ? -4.758 -10.281 8.773 1 96.75 68 HIS A CA 1
ATOM 563 C C . HIS A 1 68 ? -5.125 -8.859 9.195 1 96.75 68 HIS A C 1
ATOM 565 O O . HIS A 1 68 ? -4.246 -8.047 9.492 1 96.75 68 HIS A O 1
ATOM 571 N N . LEU A 1 69 ? -6.375 -8.5 9.25 1 96.25 69 LEU A N 1
ATOM 572 C CA . LEU A 1 69 ? -6.832 -7.117 9.375 1 96.25 69 LEU A CA 1
ATOM 573 C C . LEU A 1 69 ? -6.359 -6.504 10.688 1 96.25 69 LEU A C 1
ATOM 575 O O . LEU A 1 69 ? -5.996 -5.328 10.734 1 96.25 69 LEU A O 1
ATOM 579 N N . PRO A 1 70 ? -6.242 -7.266 11.805 1 94.06 70 PRO A N 1
ATOM 580 C CA . PRO A 1 70 ? -5.852 -6.641 13.07 1 94.06 70 PRO A CA 1
ATOM 581 C C . PRO A 1 70 ? -4.418 -6.121 13.055 1 94.06 70 PRO A C 1
ATOM 583 O O . PRO A 1 70 ? -4.086 -5.18 13.781 1 94.06 70 PRO A O 1
ATOM 586 N N . LYS A 1 71 ? -3.613 -6.68 12.125 1 93.69 71 LYS A N 1
ATOM 587 C CA . LYS A 1 71 ? -2.199 -6.332 12.219 1 93.69 71 LYS A CA 1
ATOM 588 C C . LYS A 1 71 ? -1.674 -5.793 10.891 1 93.69 71 LYS A C 1
ATOM 590 O O . LYS A 1 71 ? -0.711 -5.023 10.867 1 93.69 71 LYS A O 1
ATOM 595 N N . LEU A 1 72 ? -2.299 -6.191 9.789 1 95.81 72 LEU A N 1
ATOM 596 C CA . LEU A 1 72 ? -1.675 -5.953 8.492 1 95.81 72 LEU A CA 1
ATOM 597 C C . LEU A 1 72 ? -2.596 -5.141 7.586 1 95.81 72 LEU A C 1
ATOM 599 O O . LEU A 1 72 ? -2.457 -5.172 6.363 1 95.81 72 LEU A O 1
ATOM 603 N N . ARG A 1 73 ? -3.57 -4.461 8.141 1 96.06 73 ARG A N 1
ATOM 604 C CA . ARG A 1 73 ? -4.57 -3.773 7.332 1 96.06 73 ARG A CA 1
ATOM 605 C C . ARG A 1 73 ? -3.908 -2.811 6.352 1 96.06 73 ARG A C 1
ATOM 607 O O . ARG A 1 73 ? -4.363 -2.662 5.215 1 96.06 73 ARG A O 1
ATOM 614 N N . ASN A 1 74 ? -2.754 -2.182 6.77 1 97 74 ASN A N 1
ATOM 615 C CA . ASN A 1 74 ? -2.111 -1.158 5.949 1 97 74 ASN A CA 1
ATOM 616 C C . ASN A 1 74 ? -0.891 -1.711 5.219 1 97 74 ASN A C 1
ATOM 618 O O . ASN A 1 74 ? -0.082 -0.948 4.688 1 97 74 ASN A O 1
ATOM 622 N N . LYS A 1 75 ? -0.705 -2.98 5.199 1 97.81 75 LYS A N 1
ATOM 623 C CA . LYS A 1 75 ? 0.349 -3.607 4.406 1 97.81 75 LYS A CA 1
ATOM 624 C C . LYS A 1 75 ? -0.119 -3.867 2.979 1 97.81 75 LYS A C 1
ATOM 626 O O . LYS A 1 75 ? -1.279 -4.219 2.756 1 97.81 75 LYS A O 1
ATOM 631 N N . VAL A 1 76 ? 0.767 -3.664 2.043 1 98.5 76 VAL A N 1
ATOM 632 C CA . VAL A 1 76 ? 0.455 -3.988 0.655 1 98.5 76 VAL A CA 1
ATOM 633 C C . VAL A 1 76 ? 0.333 -5.5 0.493 1 98.5 76 VAL A C 1
ATOM 635 O O . VAL A 1 76 ? 1.26 -6.246 0.822 1 98.5 76 VAL A O 1
ATOM 638 N N . ALA A 1 77 ? -0.807 -5.949 0.032 1 98.75 77 ALA A N 1
ATOM 639 C CA . ALA A 1 77 ? -0.999 -7.363 -0.271 1 98.75 77 ALA A CA 1
ATOM 640 C C . ALA A 1 77 ? -0.479 -7.703 -1.666 1 98.75 77 ALA A C 1
ATOM 642 O O . ALA A 1 77 ? 0.191 -8.719 -1.855 1 98.75 77 ALA A O 1
ATOM 643 N N . PHE A 1 78 ? -0.836 -6.762 -2.58 1 98.81 78 PHE A N 1
ATOM 644 C CA . PHE A 1 78 ? -0.403 -7.02 -3.947 1 98.81 78 PHE A CA 1
ATOM 645 C C . PHE A 1 78 ? 0.007 -5.727 -4.641 1 98.81 78 PHE A C 1
ATOM 647 O O . PHE A 1 78 ? -0.645 -4.695 -4.473 1 98.81 78 PHE A O 1
ATOM 654 N N . TYR A 1 79 ? 1.095 -5.797 -5.391 1 98.62 79 TYR A N 1
ATOM 655 C CA . TYR A 1 79 ? 1.36 -4.887 -6.496 1 98.62 79 TYR A CA 1
ATOM 656 C C . TYR A 1 79 ? 0.835 -5.457 -7.809 1 98.62 79 TYR A C 1
ATOM 658 O O . TYR A 1 79 ? 0.932 -6.664 -8.055 1 98.62 79 TYR A O 1
ATOM 666 N N . TRP A 1 80 ? 0.233 -4.664 -8.609 1 98.5 80 TRP A N 1
ATOM 667 C CA . TRP A 1 80 ? -0.119 -5.062 -9.969 1 98.5 80 TRP A CA 1
ATOM 668 C C . TRP A 1 80 ? 0.553 -4.16 -10.992 1 98.5 80 TRP A C 1
ATOM 670 O O . TRP A 1 80 ? 0.643 -2.943 -10.797 1 98.5 80 TRP A O 1
ATOM 680 N N . VAL A 1 81 ? 1.058 -4.766 -12.102 1 98.12 81 VAL A N 1
ATOM 681 C CA . VAL A 1 81 ? 1.681 -3.98 -13.164 1 98.12 81 VAL A CA 1
ATOM 682 C C . VAL A 1 81 ? 1.424 -4.645 -14.516 1 98.12 81 VAL A C 1
ATOM 684 O O . VAL A 1 81 ? 1.26 -5.863 -14.594 1 98.12 81 VAL A O 1
ATOM 687 N N . ASN A 1 82 ? 1.307 -3.854 -15.539 1 97.38 82 ASN A N 1
ATOM 688 C CA . ASN A 1 82 ? 1.199 -4.395 -16.891 1 97.38 82 ASN A CA 1
ATOM 689 C C . ASN A 1 82 ? 2.559 -4.453 -17.578 1 97.38 82 ASN A C 1
ATOM 691 O O . ASN A 1 82 ? 3.557 -3.975 -17.031 1 97.38 82 ASN A O 1
ATOM 695 N N . GLU A 1 83 ? 2.643 -4.977 -18.75 1 96.94 83 GLU A N 1
ATOM 696 C CA . GLU A 1 83 ? 3.908 -5.273 -19.422 1 96.94 83 GLU A CA 1
ATOM 697 C C . GLU A 1 83 ? 4.566 -4 -19.938 1 96.94 83 GLU A C 1
ATOM 699 O O . GLU A 1 83 ? 5.766 -3.99 -20.234 1 96.94 83 GLU A O 1
ATOM 704 N N . ASN A 1 84 ? 3.809 -2.861 -20.031 1 95.75 84 ASN A N 1
ATOM 705 C CA . ASN A 1 84 ? 4.379 -1.587 -20.453 1 95.75 84 ASN A CA 1
ATOM 706 C C . ASN A 1 84 ? 4.918 -0.788 -19.266 1 95.75 84 ASN A C 1
ATOM 708 O O . ASN A 1 84 ? 5.539 0.26 -19.453 1 95.75 84 ASN A O 1
ATOM 712 N N . LEU A 1 85 ? 4.664 -1.168 -18.078 1 94.44 85 LEU A N 1
ATOM 713 C CA . LEU A 1 85 ? 5.07 -0.527 -16.828 1 94.44 85 LEU A CA 1
ATOM 714 C C . LEU A 1 85 ? 4.457 0.864 -16.703 1 94.44 85 LEU A C 1
ATOM 716 O O . LEU A 1 85 ? 5.055 1.759 -16.109 1 94.44 85 LEU A O 1
ATOM 720 N N . ASP A 1 86 ? 3.297 1.057 -17.297 1 92 86 ASP A N 1
ATOM 721 C CA . ASP A 1 86 ? 2.699 2.389 -17.25 1 92 86 ASP A CA 1
ATOM 722 C C . ASP A 1 86 ? 1.369 2.371 -16.5 1 92 86 ASP A C 1
ATOM 724 O O . ASP A 1 86 ? 0.779 3.424 -16.25 1 92 86 ASP A O 1
ATOM 728 N N . HIS A 1 87 ? 0.872 1.227 -16.219 1 92.56 87 HIS A N 1
ATOM 729 C CA . HIS A 1 87 ? -0.28 1.054 -15.336 1 92.56 87 HIS A CA 1
ATOM 730 C C . HIS A 1 87 ? 0.063 0.168 -14.141 1 92.56 87 HIS A C 1
ATOM 732 O O . HIS A 1 87 ? 0.574 -0.941 -14.312 1 92.56 87 HIS A O 1
ATOM 738 N N . GLU A 1 88 ? -0.116 0.729 -13.023 1 94.44 88 GLU A N 1
ATOM 739 C CA . GLU A 1 88 ? 0.186 -0.012 -11.797 1 94.44 88 GLU A CA 1
ATOM 740 C C . GLU A 1 88 ? -0.838 0.282 -10.711 1 94.44 88 GLU A C 1
ATOM 742 O O . GLU A 1 88 ? -1.568 1.273 -10.781 1 94.44 88 GLU A O 1
ATOM 747 N N . LYS A 1 89 ? -0.978 -0.609 -9.789 1 96.19 89 LYS A N 1
ATOM 748 C CA . LYS A 1 89 ? -1.871 -0.477 -8.641 1 96.19 89 LYS A CA 1
ATOM 749 C C . LYS A 1 89 ? -1.275 -1.138 -7.402 1 96.19 89 LYS A C 1
ATOM 751 O O . LYS A 1 89 ? -0.572 -2.145 -7.504 1 96.19 89 LYS A O 1
ATOM 756 N N . GLU A 1 90 ? -1.458 -0.536 -6.289 1 97.69 90 GLU A N 1
ATOM 757 C CA . GLU A 1 90 ? -1.162 -1.155 -5 1 97.69 90 GLU A CA 1
ATOM 758 C C . GLU A 1 90 ? -2.441 -1.462 -4.227 1 97.69 90 GLU A C 1
ATOM 760 O O . GLU A 1 90 ? -3.385 -0.668 -4.238 1 97.69 90 GLU A O 1
ATOM 765 N N . ILE A 1 91 ? -2.525 -2.592 -3.68 1 98.44 91 ILE A N 1
ATOM 766 C CA . ILE A 1 91 ? -3.686 -3.076 -2.943 1 98.44 91 ILE A CA 1
ATOM 767 C C . ILE A 1 91 ? -3.273 -3.459 -1.522 1 98.44 91 ILE A C 1
ATOM 769 O O . ILE A 1 91 ? -2.529 -4.422 -1.323 1 98.44 91 ILE A O 1
ATOM 773 N N . SER A 1 92 ? -3.732 -2.738 -0.525 1 98.31 92 SER A N 1
ATOM 774 C CA . SER A 1 92 ? -3.477 -3.105 0.864 1 98.31 92 SER A CA 1
ATOM 775 C C . SER A 1 92 ? -4.352 -4.277 1.297 1 98.31 92 SER A C 1
ATOM 777 O O . SER A 1 92 ? -5.293 -4.648 0.594 1 98.31 92 SER A O 1
ATOM 779 N N . TYR A 1 93 ? -4.039 -4.867 2.398 1 98.5 93 TYR A N 1
ATOM 780 C CA . TYR A 1 93 ? -4.895 -5.93 2.918 1 98.5 93 TYR A CA 1
ATOM 781 C C . TYR A 1 93 ? -6.285 -5.402 3.244 1 98.5 93 TYR A C 1
ATOM 783 O O . TYR A 1 93 ? -7.273 -6.129 3.127 1 98.5 93 TYR A O 1
ATOM 791 N N . TYR A 1 94 ? -6.43 -4.141 3.611 1 98.06 94 TYR A N 1
ATOM 792 C CA . TYR A 1 94 ? -7.746 -3.557 3.83 1 98.06 94 TYR A CA 1
ATOM 793 C C . TYR A 1 94 ? -8.5 -3.398 2.514 1 98.06 94 TYR A C 1
ATOM 795 O O . TYR A 1 94 ? -9.703 -3.666 2.441 1 98.06 94 TYR A O 1
ATOM 803 N N . ASP A 1 95 ? -7.762 -2.934 1.495 1 98.06 95 ASP A N 1
ATOM 804 C CA . ASP A 1 95 ? -8.367 -2.875 0.17 1 98.06 95 ASP A CA 1
ATOM 805 C C . ASP A 1 95 ? -8.852 -4.254 -0.274 1 98.06 95 ASP A C 1
ATOM 807 O O . ASP A 1 95 ? -9.953 -4.387 -0.812 1 98.06 95 ASP A O 1
ATOM 811 N N . LEU A 1 96 ? -7.961 -5.23 -0.103 1 98.75 96 LEU A N 1
ATOM 812 C CA . LEU A 1 96 ? -8.297 -6.598 -0.477 1 98.75 96 LEU A CA 1
ATOM 813 C C . LEU A 1 96 ? -9.57 -7.059 0.235 1 98.75 96 LEU A C 1
ATOM 815 O O . LEU A 1 96 ? -10.461 -7.641 -0.388 1 98.75 96 LEU A O 1
ATOM 819 N N . TYR A 1 97 ? -9.68 -6.77 1.505 1 98.69 97 TYR A N 1
ATOM 820 C CA . TYR A 1 97 ? -10.836 -7.098 2.322 1 98.69 97 TYR A CA 1
ATOM 821 C C . TYR A 1 97 ? -12.102 -6.457 1.758 1 98.69 97 TYR A C 1
ATOM 823 O O . TYR A 1 97 ? -13.125 -7.125 1.584 1 98.69 97 TYR A O 1
ATOM 831 N N . GLN A 1 98 ? -12.039 -5.176 1.444 1 98.25 98 GLN A N 1
ATOM 832 C CA . GLN A 1 98 ? -13.188 -4.453 0.915 1 98.25 98 GLN A CA 1
ATOM 833 C C . GLN A 1 98 ? -13.617 -5.016 -0.438 1 98.25 98 GLN A C 1
ATOM 835 O O . GLN A 1 98 ? -14.805 -5.277 -0.658 1 98.25 98 GLN A O 1
ATOM 840 N N . GLU A 1 99 ? -12.633 -5.207 -1.298 1 98.62 99 GLU A N 1
ATOM 841 C CA . GLU A 1 99 ? -12.938 -5.621 -2.664 1 98.62 99 GLU A CA 1
ATOM 842 C C . GLU A 1 99 ? -13.453 -7.059 -2.703 1 98.62 99 GLU A C 1
ATOM 844 O O . GLU A 1 99 ? -14.336 -7.383 -3.504 1 98.62 99 GLU A O 1
ATOM 849 N N . VAL A 1 100 ? -12.93 -7.949 -1.862 1 98.88 100 VAL A N 1
ATOM 850 C CA . VAL A 1 100 ? -13.398 -9.328 -1.794 1 98.88 100 VAL A CA 1
ATOM 851 C C . VAL A 1 100 ? -14.844 -9.352 -1.282 1 98.88 100 VAL A C 1
ATOM 853 O O . VAL A 1 100 ? -15.672 -10.109 -1.785 1 98.88 100 VAL A O 1
ATOM 856 N N . ASN A 1 101 ? -15.125 -8.523 -0.285 1 98.88 101 ASN A N 1
ATOM 857 C CA . ASN A 1 101 ? -16.5 -8.438 0.206 1 98.88 101 ASN A CA 1
ATOM 858 C C . ASN A 1 101 ? -17.453 -7.922 -0.872 1 98.88 101 ASN A C 1
ATOM 860 O O . ASN A 1 101 ? -18.547 -8.445 -1.036 1 98.88 101 ASN A O 1
ATOM 864 N N . LYS A 1 102 ? -17.062 -6.914 -1.627 1 98.81 102 LYS A N 1
ATOM 865 C CA . LYS A 1 102 ? -17.891 -6.395 -2.709 1 98.81 102 LYS A CA 1
ATOM 866 C C . LYS A 1 102 ? -18.125 -7.457 -3.779 1 98.81 102 LYS A C 1
ATOM 868 O O . LYS A 1 102 ? -19.266 -7.633 -4.246 1 98.81 102 LYS A O 1
ATOM 873 N N . ALA A 1 103 ? -17.047 -8.148 -4.148 1 98.88 103 ALA A N 1
ATOM 874 C CA . ALA A 1 103 ? -17.172 -9.227 -5.125 1 98.88 103 ALA A CA 1
ATOM 875 C C . ALA A 1 103 ? -18.078 -10.328 -4.609 1 98.88 103 ALA A C 1
ATOM 877 O O . ALA A 1 103 ? -18.906 -10.859 -5.359 1 98.88 103 ALA A O 1
ATOM 878 N N . SER A 1 104 ? -17.922 -10.703 -3.322 1 98.88 104 SER A N 1
ATOM 879 C CA . SER A 1 104 ? -18.75 -11.727 -2.705 1 98.88 104 SER A CA 1
ATOM 880 C C . SER A 1 104 ? -20.219 -11.32 -2.715 1 98.88 104 SER A C 1
ATOM 882 O O . SER A 1 104 ? -21.094 -12.141 -2.977 1 98.88 104 SER A O 1
ATOM 884 N N . TYR A 1 105 ? -20.422 -10.039 -2.393 1 98.75 105 TYR A N 1
ATOM 885 C CA . TYR A 1 105 ? -21.781 -9.516 -2.389 1 98.75 105 TYR A CA 1
ATOM 886 C C . TYR A 1 105 ? -22.438 -9.68 -3.756 1 98.75 105 TYR A C 1
ATOM 888 O O . TYR A 1 105 ? -23.562 -10.164 -3.857 1 98.75 105 TYR A O 1
ATOM 896 N N . VAL A 1 106 ? -21.734 -9.312 -4.766 1 98.75 106 VAL A N 1
ATOM 897 C CA . VAL A 1 106 ? -22.25 -9.375 -6.125 1 98.75 106 VAL A CA 1
ATOM 898 C C . VAL A 1 106 ? -22.531 -10.828 -6.512 1 98.75 106 VAL A C 1
ATOM 900 O O . VAL A 1 106 ? -23.594 -11.141 -7.055 1 98.75 106 VAL A O 1
ATOM 903 N N . LEU A 1 107 ? -21.594 -11.742 -6.262 1 98.81 107 LEU A N 1
ATOM 904 C CA . LEU A 1 107 ? -21.781 -13.148 -6.586 1 98.81 107 LEU A CA 1
ATOM 905 C C . LEU A 1 107 ? -22.969 -13.734 -5.82 1 98.81 107 LEU A C 1
ATOM 907 O O . LEU A 1 107 ? -23.734 -14.539 -6.359 1 98.81 107 LEU A O 1
ATOM 911 N N . ASN A 1 108 ? -23.047 -13.336 -4.543 1 98.62 108 ASN A N 1
ATOM 912 C CA . ASN A 1 108 ? -24.188 -13.781 -3.734 1 98.62 108 ASN A CA 1
ATOM 913 C C . ASN A 1 108 ? -25.516 -13.328 -4.34 1 98.62 108 ASN A C 1
ATOM 915 O O . ASN A 1 108 ? -26.469 -14.094 -4.371 1 98.62 108 ASN A O 1
ATOM 919 N N . GLN A 1 109 ? -25.578 -12.094 -4.816 1 97.62 109 GLN A N 1
ATOM 920 C CA . GLN A 1 109 ? -26.781 -11.547 -5.441 1 97.62 109 GLN A CA 1
ATOM 921 C C . GLN A 1 109 ? -27.094 -12.273 -6.742 1 97.62 109 GLN A C 1
ATOM 923 O O . GLN A 1 109 ? -28.266 -12.383 -7.129 1 97.62 109 GLN A O 1
ATOM 928 N N . LEU A 1 110 ? -26.094 -12.805 -7.379 1 97.31 110 LEU A N 1
ATOM 929 C CA . LEU A 1 110 ? -26.281 -13.539 -8.625 1 97.31 110 LEU A CA 1
ATOM 930 C C . LEU A 1 110 ? -26.703 -14.984 -8.344 1 97.31 110 LEU A C 1
ATOM 932 O O . LEU A 1 110 ? -26.953 -15.758 -9.273 1 97.31 110 LEU A O 1
ATOM 936 N N . GLY A 1 111 ? -26.688 -15.383 -7.07 1 97.19 111 GLY A N 1
ATOM 937 C CA . GLY A 1 111 ? -27.266 -16.656 -6.691 1 97.19 111 GLY A CA 1
ATOM 938 C C . GLY A 1 111 ? -26.219 -17.703 -6.359 1 97.19 111 GLY A C 1
ATOM 939 O O . GLY A 1 111 ? -26.547 -18.875 -6.125 1 97.19 111 GLY A O 1
ATOM 940 N N . VAL A 1 112 ? -24.953 -17.344 -6.285 1 98.56 112 VAL A N 1
ATOM 941 C CA . VAL A 1 112 ? -23.906 -18.297 -5.953 1 98.56 112 VAL A CA 1
ATOM 942 C C . VAL A 1 112 ? -24.062 -18.766 -4.508 1 98.56 112 VAL A C 1
ATOM 944 O O . VAL A 1 112 ? -24.219 -17.938 -3.602 1 98.56 112 VAL A O 1
ATOM 947 N N . LYS A 1 113 ? -24.016 -20 -4.324 1 97.38 113 LYS A N 1
ATOM 948 C CA . LYS A 1 113 ? -24.141 -20.625 -3.008 1 97.38 113 LYS A CA 1
ATOM 949 C C . LYS A 1 113 ? -23.016 -21.625 -2.754 1 97.38 113 LYS A C 1
ATOM 951 O O . LYS A 1 113 ? -22.203 -21.891 -3.645 1 97.38 113 LYS A O 1
ATOM 956 N N . LYS A 1 114 ? -23.031 -22.094 -1.522 1 98 114 LYS A N 1
ATOM 957 C CA . LYS A 1 114 ? -22.062 -23.125 -1.141 1 98 114 LYS A CA 1
ATOM 958 C C . LYS A 1 114 ? -22.109 -24.312 -2.1 1 98 114 LYS A C 1
ATOM 960 O O . LYS A 1 114 ? -23.188 -24.781 -2.455 1 98 114 LYS A O 1
ATOM 965 N N . ASN A 1 115 ? -20.938 -24.688 -2.639 1 96.25 115 ASN A N 1
ATOM 966 C CA . ASN A 1 115 ? -20.688 -25.875 -3.451 1 96.25 115 ASN A CA 1
ATOM 967 C C . ASN A 1 115 ? -21.047 -25.641 -4.914 1 96.25 115 ASN A C 1
ATOM 969 O O . ASN A 1 115 ? -20.844 -26.516 -5.758 1 96.25 115 ASN A O 1
ATOM 973 N N . ASP A 1 116 ? -21.609 -24.438 -5.223 1 98.19 116 ASP A N 1
ATOM 974 C CA . ASP A 1 116 ? -21.719 -24.094 -6.637 1 98.19 116 ASP A CA 1
ATOM 975 C C . ASP A 1 116 ? -20.328 -23.984 -7.273 1 98.19 116 ASP A C 1
ATOM 977 O O . ASP A 1 116 ? -19.359 -23.578 -6.617 1 98.19 116 ASP A O 1
ATOM 981 N N . VAL A 1 117 ? -20.234 -24.438 -8.492 1 98.69 117 VAL A N 1
ATOM 982 C CA . VAL A 1 117 ? -18.984 -24.234 -9.219 1 98.69 117 VAL A CA 1
ATOM 983 C C . VAL A 1 117 ? -19.031 -22.906 -9.984 1 98.69 117 VAL A C 1
ATOM 985 O O . VAL A 1 117 ? -20.016 -22.625 -10.68 1 98.69 117 VAL A O 1
ATOM 988 N N . VAL A 1 118 ? -18.094 -22.062 -9.805 1 98.88 118 VAL A N 1
ATOM 989 C CA . VAL A 1 118 ? -17.969 -20.797 -10.523 1 98.88 118 VAL A CA 1
ATOM 990 C C . VAL A 1 118 ? -16.703 -20.797 -11.375 1 98.88 118 VAL A C 1
ATOM 992 O O . VAL A 1 118 ? -15.602 -21.062 -10.867 1 98.88 118 VAL A O 1
ATOM 995 N N . SER A 1 119 ? -16.844 -20.562 -12.656 1 98.88 119 SER A N 1
ATOM 996 C CA . SER A 1 119 ? -15.711 -20.516 -13.586 1 98.88 119 SER A CA 1
ATOM 997 C C . SER A 1 119 ? -15.156 -19.109 -13.711 1 98.88 119 SER A C 1
ATOM 999 O O . SER A 1 119 ? -15.906 -18.125 -13.688 1 98.88 119 SER A O 1
ATOM 1001 N N . ILE A 1 120 ? -13.867 -19.016 -13.82 1 98.81 120 ILE A N 1
ATOM 1002 C CA . ILE A 1 120 ? -13.219 -17.719 -14.023 1 98.81 120 ILE A CA 1
ATOM 1003 C C . ILE A 1 120 ? -12.242 -17.812 -15.195 1 98.81 120 ILE A C 1
ATOM 1005 O O . ILE A 1 120 ? -11.508 -18.797 -15.32 1 98.81 120 ILE A O 1
ATOM 1009 N N . LEU A 1 121 ? -12.328 -16.875 -16.109 1 98.12 121 LEU A N 1
ATOM 1010 C CA . LEU A 1 121 ? -11.477 -16.719 -17.281 1 98.12 121 LEU A CA 1
ATOM 1011 C C . LEU A 1 121 ? -11.07 -15.258 -17.469 1 98.12 121 LEU A C 1
ATOM 1013 O O . LEU A 1 121 ? -11.812 -14.469 -18.062 1 98.12 121 LEU A O 1
ATOM 1017 N N . MET A 1 122 ? -9.914 -14.914 -17.031 1 97.19 122 MET A N 1
ATOM 1018 C CA . MET A 1 122 ? -9.453 -13.539 -17.156 1 97.19 122 MET A CA 1
ATOM 1019 C C . MET A 1 122 ? -7.945 -13.445 -16.938 1 97.19 122 MET A C 1
ATOM 1021 O O . MET A 1 122 ? -7.312 -14.43 -16.547 1 97.19 122 MET A O 1
ATOM 1025 N N . PRO A 1 123 ? -7.25 -12.273 -17.344 1 96.56 123 PRO A N 1
ATOM 1026 C CA . PRO A 1 123 ? -5.812 -12.117 -17.125 1 96.56 123 PRO A CA 1
ATOM 1027 C C . PRO A 1 123 ? -5.469 -11.898 -15.648 1 96.56 123 PRO A C 1
ATOM 1029 O O . PRO A 1 123 ? -6.363 -11.836 -14.805 1 96.56 123 PRO A O 1
ATOM 1032 N N . SER A 1 124 ? -4.152 -11.883 -15.367 1 97.38 124 SER A N 1
ATOM 1033 C CA . SER A 1 124 ? -3.666 -11.695 -14.008 1 97.38 124 SER A CA 1
ATOM 1034 C C . SER A 1 124 ? -3.814 -10.242 -13.562 1 97.38 124 SER A C 1
ATOM 1036 O O . SER A 1 124 ? -2.826 -9.516 -13.461 1 97.38 124 SER A O 1
ATOM 1038 N N . ILE A 1 125 ? -5.059 -9.828 -13.328 1 98.06 125 ILE A N 1
ATOM 1039 C CA . ILE A 1 125 ? -5.387 -8.492 -12.844 1 98.06 125 ILE A CA 1
ATOM 1040 C C . ILE A 1 125 ? -5.945 -8.586 -11.422 1 98.06 125 ILE A C 1
ATOM 1042 O O . ILE A 1 125 ? -6.281 -9.672 -10.953 1 98.06 125 ILE A O 1
ATOM 1046 N N . PRO A 1 126 ? -6.09 -7.531 -10.664 1 98.44 126 PRO A N 1
ATOM 1047 C CA . PRO A 1 126 ? -6.543 -7.566 -9.273 1 98.44 126 PRO A CA 1
ATOM 1048 C C . PRO A 1 126 ? -7.906 -8.242 -9.117 1 98.44 126 PRO A C 1
ATOM 1050 O O . PRO A 1 126 ? -8.117 -9 -8.164 1 98.44 126 PRO A O 1
ATOM 1053 N N . GLU A 1 127 ? -8.789 -8.023 -10.047 1 98.75 127 GLU A N 1
ATOM 1054 C CA . GLU A 1 127 ? -10.133 -8.57 -9.969 1 98.75 127 GLU A CA 1
ATOM 1055 C C . GLU A 1 127 ? -10.109 -10.102 -9.984 1 98.75 127 GLU A C 1
ATOM 1057 O O . GLU A 1 127 ? -10.992 -10.742 -9.406 1 98.75 127 GLU A O 1
ATOM 1062 N N . ALA A 1 128 ? -9.062 -10.648 -10.641 1 98.75 128 ALA A N 1
ATOM 1063 C CA . ALA A 1 128 ? -8.922 -12.102 -10.609 1 98.75 128 ALA A CA 1
ATOM 1064 C C . ALA A 1 128 ? -8.75 -12.602 -9.172 1 98.75 128 ALA A C 1
ATOM 1066 O O . ALA A 1 128 ? -9.344 -13.609 -8.789 1 98.75 128 ALA A O 1
ATOM 1067 N N . VAL A 1 129 ? -7.996 -11.898 -8.375 1 98.88 129 VAL A N 1
ATOM 1068 C CA . VAL A 1 129 ? -7.777 -12.266 -6.977 1 98.88 129 VAL A CA 1
ATOM 1069 C C . VAL A 1 129 ? -9.055 -12.031 -6.176 1 98.88 129 VAL A C 1
ATOM 1071 O O . VAL A 1 129 ? -9.484 -12.898 -5.41 1 98.88 129 VAL A O 1
ATOM 1074 N N . TYR A 1 130 ? -9.734 -10.859 -6.426 1 98.94 130 TYR A N 1
ATOM 1075 C CA . TYR A 1 130 ? -10.938 -10.5 -5.684 1 98.94 130 TYR A CA 1
ATOM 1076 C C . TYR A 1 130 ? -12.023 -11.562 -5.855 1 98.94 130 TYR A C 1
ATOM 1078 O O . TYR A 1 130 ? -12.562 -12.07 -4.871 1 98.94 130 TYR A O 1
ATOM 1086 N N . PHE A 1 131 ? -12.227 -11.914 -7.07 1 98.94 131 PHE A N 1
ATOM 1087 C CA . PHE A 1 131 ? -13.344 -12.805 -7.371 1 98.94 131 PHE A CA 1
ATOM 1088 C C . PHE A 1 131 ? -13.016 -14.234 -6.957 1 98.94 131 PHE A C 1
ATOM 1090 O O . PHE A 1 131 ? -13.891 -14.969 -6.504 1 98.94 131 PHE A O 1
ATOM 1097 N N . SER A 1 132 ? -11.758 -14.641 -7.152 1 98.94 132 SER A N 1
ATOM 1098 C CA . SER A 1 132 ? -11.391 -15.984 -6.723 1 98.94 132 SER A CA 1
ATOM 1099 C C . SER A 1 132 ? -11.594 -16.156 -5.219 1 98.94 132 SER A C 1
ATOM 1101 O O . SER A 1 132 ? -12.172 -17.156 -4.777 1 98.94 132 SER A O 1
ATOM 1103 N N . LEU A 1 133 ? -11.156 -15.227 -4.477 1 98.94 133 LEU A N 1
ATOM 1104 C CA . LEU A 1 133 ? -11.32 -15.297 -3.031 1 98.94 133 LEU A CA 1
ATOM 1105 C C . LEU A 1 133 ? -12.789 -15.141 -2.645 1 98.94 133 LEU A C 1
ATOM 1107 O O . LEU A 1 133 ? -13.242 -15.742 -1.666 1 98.94 133 LEU A O 1
ATOM 1111 N N . ALA A 1 134 ? -13.539 -14.359 -3.434 1 98.94 134 ALA A N 1
ATOM 1112 C CA . ALA A 1 134 ? -14.977 -14.211 -3.193 1 98.94 134 ALA A CA 1
ATOM 1113 C C . ALA A 1 134 ? -15.695 -15.547 -3.363 1 98.94 134 ALA A C 1
ATOM 1115 O O . ALA A 1 134 ? -16.594 -15.883 -2.58 1 98.94 134 ALA A O 1
ATOM 1116 N N . VAL A 1 135 ? -15.328 -16.297 -4.387 1 98.94 135 VAL A N 1
ATOM 1117 C CA . VAL A 1 135 ? -15.906 -17.625 -4.602 1 98.94 135 VAL A CA 1
ATOM 1118 C C . VAL A 1 135 ? -15.68 -18.5 -3.369 1 98.94 135 VAL A C 1
ATOM 1120 O O . VAL A 1 135 ? -16.625 -19.109 -2.861 1 98.94 135 VAL A O 1
ATOM 1123 N N . HIS A 1 136 ? -14.492 -18.484 -2.848 1 98.94 136 HIS A N 1
ATOM 1124 C CA . HIS A 1 136 ? -14.172 -19.266 -1.655 1 98.94 136 HIS A CA 1
ATOM 1125 C C . HIS A 1 136 ? -14.914 -18.734 -0.434 1 98.94 136 HIS A C 1
ATOM 1127 O O . HIS A 1 136 ? -15.312 -19.5 0.441 1 98.94 136 HIS A O 1
ATOM 1133 N N . ARG A 1 137 ? -15.047 -17.422 -0.379 1 98.94 137 ARG A N 1
ATOM 1134 C CA . ARG A 1 137 ? -15.734 -16.812 0.758 1 98.94 137 ARG A CA 1
ATOM 1135 C C . ARG A 1 137 ? -17.156 -17.359 0.887 1 98.94 137 ARG A C 1
ATOM 1137 O O . ARG A 1 137 ? -17.625 -17.625 1.994 1 98.94 137 ARG A O 1
ATOM 1144 N N . LEU A 1 138 ? -17.797 -17.547 -0.212 1 98.88 138 LEU A N 1
ATOM 1145 C CA . LEU A 1 138 ? -19.188 -18.016 -0.248 1 98.88 138 LEU A CA 1
ATOM 1146 C C . LEU A 1 138 ? -19.25 -19.531 -0.078 1 98.88 138 LEU A C 1
ATOM 1148 O O . LEU A 1 138 ? -20.344 -20.109 -0.072 1 98.88 138 LEU A O 1
ATOM 1152 N N . GLY A 1 139 ? -18.078 -20.203 0.034 1 98.81 139 GLY A N 1
ATOM 1153 C CA . GLY A 1 139 ? -18.031 -21.641 0.15 1 98.81 139 GLY A CA 1
ATOM 1154 C C . GLY A 1 139 ? -18.234 -22.359 -1.176 1 98.81 139 GLY A C 1
ATOM 1155 O O . GLY A 1 139 ? -18.531 -23.547 -1.206 1 98.81 139 GLY A O 1
ATOM 1156 N N . ALA A 1 140 ? -18.141 -21.609 -2.254 1 98.81 140 ALA A N 1
ATOM 1157 C CA . ALA A 1 140 ? -18.281 -22.188 -3.592 1 98.81 140 ALA A CA 1
ATOM 1158 C C . ALA A 1 140 ? -16.969 -22.766 -4.094 1 98.81 140 ALA A C 1
ATOM 1160 O O . ALA A 1 140 ? -15.953 -22.719 -3.395 1 98.81 140 ALA A O 1
ATOM 1161 N N . VAL A 1 141 ? -17 -23.453 -5.238 1 98.81 141 VAL A N 1
ATOM 1162 C CA . VAL A 1 141 ? -15.852 -24.125 -5.828 1 98.81 141 VAL A CA 1
ATOM 1163 C C . VAL A 1 141 ? -15.344 -23.328 -7.027 1 98.81 141 VAL A C 1
ATOM 1165 O O . VAL A 1 141 ? -16.109 -22.984 -7.922 1 98.81 141 VAL A O 1
ATOM 1168 N N . LEU A 1 142 ? -14.086 -23.062 -7.062 1 98.88 142 LEU A N 1
ATOM 1169 C CA . LEU A 1 142 ? -13.453 -22.266 -8.109 1 98.88 142 LEU A CA 1
ATOM 1170 C C . LEU A 1 142 ? -12.961 -23.156 -9.25 1 98.88 142 LEU A C 1
ATOM 1172 O O . LEU A 1 142 ? -12.234 -24.125 -9.008 1 98.88 142 LEU A O 1
ATOM 1176 N N . ALA A 1 143 ? -13.391 -22.938 -10.406 1 98.75 143 ALA A N 1
ATOM 1177 C CA . ALA A 1 143 ? -12.82 -23.547 -11.609 1 98.75 143 ALA A CA 1
ATOM 1178 C C . ALA A 1 143 ? -12.078 -22.516 -12.445 1 98.75 143 ALA A C 1
ATOM 1180 O O . ALA A 1 143 ? -12.664 -21.531 -12.898 1 98.75 143 ALA A O 1
ATOM 1181 N N . ILE A 1 144 ? -10.844 -22.703 -12.695 1 97.56 144 ILE A N 1
ATOM 1182 C CA . ILE A 1 144 ? -10.062 -21.703 -13.406 1 97.56 144 ILE A CA 1
ATOM 1183 C C . ILE A 1 144 ? -9.781 -22.172 -14.828 1 97.56 144 ILE A C 1
ATOM 1185 O O . ILE A 1 144 ? -9.594 -23.375 -15.062 1 97.56 144 ILE A O 1
ATOM 1189 N N . HIS A 1 145 ? -9.742 -21.234 -15.734 1 94.62 145 HIS A N 1
ATOM 1190 C CA . HIS A 1 145 ? -9.523 -21.516 -17.141 1 94.62 145 HIS A CA 1
ATOM 1191 C C . HIS A 1 145 ? -8.492 -20.578 -17.75 1 94.62 145 HIS A C 1
ATOM 1193 O O . HIS A 1 145 ? -8.406 -19.406 -17.344 1 94.62 145 HIS A O 1
ATOM 1199 N N . TYR A 1 146 ? -7.77 -21.047 -18.703 1 88.06 146 TYR A N 1
ATOM 1200 C CA . TYR A 1 146 ? -6.707 -20.312 -19.359 1 88.06 146 TYR A CA 1
ATOM 1201 C C . TYR A 1 146 ? -7.238 -19.547 -20.578 1 88.06 146 TYR A C 1
ATOM 1203 O O . TYR A 1 146 ? -8.062 -20.078 -21.328 1 88.06 146 TYR A O 1
ATOM 1211 N N . VAL A 1 147 ? -6.699 -18.266 -20.688 1 84.88 147 VAL A N 1
ATOM 1212 C CA . VAL A 1 147 ? -7.059 -17.469 -21.859 1 84.88 147 VAL A CA 1
ATOM 1213 C C . VAL A 1 147 ? -6.336 -18 -23.094 1 84.88 147 VAL A C 1
ATOM 1215 O O . VAL A 1 147 ? -5.156 -17.703 -23.297 1 84.88 147 VAL A O 1
ATOM 1218 N N . GLY A 1 148 ? -6.676 -18.922 -23.797 1 78.12 148 GLY A N 1
ATOM 1219 C CA . GLY A 1 148 ? -6.066 -19.484 -24.984 1 78.12 148 GLY A CA 1
ATOM 1220 C C . GLY A 1 148 ? -6.648 -20.844 -25.375 1 78.12 148 GLY A C 1
ATOM 1221 O O . GLY A 1 148 ? -6.238 -21.438 -26.359 1 78.12 148 GLY A O 1
ATOM 1222 N N . LEU A 1 149 ? -7.602 -21.25 -24.594 1 82.56 149 LEU A N 1
ATOM 1223 C CA . LEU A 1 149 ? -8.258 -22.516 -24.875 1 82.56 149 LEU A CA 1
ATOM 1224 C C . LEU A 1 149 ? -9.094 -22.422 -26.141 1 82.56 149 LEU A C 1
ATOM 1226 O O . LEU A 1 149 ? -9.539 -21.344 -26.531 1 82.56 149 LEU A O 1
ATOM 1230 N N . SER A 1 150 ? -9.281 -23.578 -26.766 1 82.44 150 SER A N 1
ATOM 1231 C CA . SER A 1 150 ? -10.227 -23.641 -27.875 1 82.44 150 SER A CA 1
ATOM 1232 C C . SER A 1 150 ? -11.672 -23.547 -27.375 1 82.44 150 SER A C 1
ATOM 1234 O O . SER A 1 150 ? -11.938 -23.812 -26.203 1 82.44 150 SER A O 1
ATOM 1236 N N . GLU A 1 151 ? -12.539 -23.188 -28.297 1 89 151 GLU A N 1
ATOM 1237 C CA . GLU A 1 151 ? -13.953 -23.125 -27.969 1 89 151 GLU A CA 1
ATOM 1238 C C . GLU A 1 151 ? -14.469 -24.484 -27.469 1 89 151 GLU A C 1
ATOM 1240 O O . GLU A 1 151 ? -15.211 -24.547 -26.484 1 89 151 GLU A O 1
ATOM 1245 N N . GLU A 1 152 ? -13.984 -25.5 -28.141 1 86.62 152 GLU A N 1
ATOM 1246 C CA . GLU A 1 152 ? -14.422 -26.859 -27.812 1 86.62 152 GLU A CA 1
ATOM 1247 C C . GLU A 1 152 ? -13.969 -27.25 -26.406 1 86.62 152 GLU A C 1
ATOM 1249 O O . GLU A 1 152 ? -14.75 -27.812 -25.625 1 86.62 152 GLU A O 1
ATOM 1254 N N . THR A 1 153 ? -12.766 -26.984 -26.156 1 88.25 153 THR A N 1
ATOM 1255 C CA . THR A 1 153 ? -12.188 -27.375 -24.859 1 88.25 153 THR A CA 1
ATOM 1256 C C . THR A 1 153 ? -12.859 -26.609 -23.734 1 88.25 153 THR A C 1
ATOM 1258 O O . THR A 1 153 ? -13.195 -27.188 -22.688 1 88.25 153 THR A O 1
ATOM 1261 N N . LEU A 1 154 ? -13.086 -25.328 -23.906 1 93.25 154 LEU A N 1
ATOM 1262 C CA . LEU A 1 154 ? -13.703 -24.531 -22.859 1 93.25 154 LEU A CA 1
ATOM 1263 C C . LEU A 1 154 ? -15.141 -24.953 -22.625 1 93.25 154 LEU A C 1
ATOM 1265 O O . LEU A 1 154 ? -15.586 -25.062 -21.469 1 93.25 154 LEU A O 1
ATOM 1269 N N . SER A 1 155 ? -15.859 -25.203 -23.734 1 95.62 155 SER A N 1
ATOM 1270 C CA . SER A 1 155 ? -17.234 -25.688 -23.609 1 95.62 155 SER A CA 1
ATOM 1271 C C . SER A 1 155 ? -17.297 -27.016 -22.859 1 95.62 155 SER A C 1
ATOM 1273 O O . SER A 1 155 ? -18.172 -27.203 -22.016 1 95.62 155 SER A O 1
ATOM 1275 N N . TYR A 1 156 ? -16.391 -27.844 -23.203 1 93 156 TYR A N 1
ATOM 1276 C CA . TYR A 1 156 ? -16.328 -29.141 -22.516 1 93 156 TYR A CA 1
ATOM 1277 C C . TYR A 1 156 ? -16.125 -28.938 -21.016 1 93 156 TYR A C 1
ATOM 1279 O O . TYR A 1 156 ? -16.797 -29.578 -20.203 1 93 156 TYR A O 1
ATOM 1287 N N . ARG A 1 157 ? -15.18 -28.109 -20.594 1 95.88 157 ARG A N 1
ATOM 1288 C CA . ARG A 1 157 ? -14.867 -27.875 -19.188 1 95.88 157 ARG A CA 1
ATOM 1289 C C . ARG A 1 157 ? -16.078 -27.312 -18.453 1 95.88 157 ARG A C 1
ATOM 1291 O O . ARG A 1 157 ? -16.359 -27.703 -17.328 1 95.88 157 ARG A O 1
ATOM 1298 N N . PHE A 1 158 ? -16.828 -26.375 -19.109 1 97.75 158 PHE A N 1
ATOM 1299 C CA . PHE A 1 158 ? -18.047 -25.844 -18.5 1 97.75 158 PHE A CA 1
ATOM 1300 C C . PHE A 1 158 ? -19.047 -26.953 -18.219 1 97.75 158 PHE A C 1
ATOM 1302 O O . PHE A 1 158 ? -19.656 -26.984 -17.141 1 97.75 158 PHE A O 1
ATOM 1309 N N . ASN A 1 159 ? -19.188 -27.797 -19.203 1 97.5 159 ASN A N 1
ATOM 1310 C CA . ASN A 1 159 ? -20.141 -28.891 -19.062 1 97.5 159 ASN A CA 1
ATOM 1311 C C . ASN A 1 159 ? -19.703 -29.891 -18 1 97.5 159 ASN A C 1
ATOM 1313 O O . ASN A 1 159 ? -20.516 -30.406 -17.234 1 97.5 159 ASN A O 1
ATOM 1317 N N . ASP A 1 160 ? -18.422 -30.156 -18 1 96.56 160 ASP A N 1
ATOM 1318 C CA . ASP A 1 160 ? -17.891 -31.125 -17.062 1 96.56 160 ASP A CA 1
ATOM 1319 C C . ASP A 1 160 ? -18.031 -30.641 -15.617 1 96.56 160 ASP A C 1
ATOM 1321 O O . ASP A 1 160 ? -18.5 -31.391 -14.75 1 96.56 160 ASP A O 1
ATOM 1325 N N . CYS A 1 161 ? -17.672 -29.406 -15.305 1 97.62 161 CYS A N 1
ATOM 1326 C CA . CYS A 1 161 ? -17.688 -28.906 -13.938 1 97.62 161 CYS A CA 1
ATOM 1327 C C . CYS A 1 161 ? -19.094 -28.422 -13.562 1 97.62 161 CYS A C 1
ATOM 1329 O O . CYS A 1 161 ? -19.391 -28.234 -12.383 1 97.62 161 CYS A O 1
ATOM 1331 N N . GLY A 1 162 ? -19.906 -28.109 -14.562 1 97.75 162 GLY A N 1
ATOM 1332 C CA . GLY A 1 162 ? -21.281 -27.734 -14.312 1 97.75 162 GLY A CA 1
ATOM 1333 C C . GLY A 1 162 ? -21.438 -26.281 -13.883 1 97.75 162 GLY A C 1
ATOM 1334 O O . GLY A 1 162 ? -22.406 -25.922 -13.211 1 97.75 162 GLY A O 1
ATOM 1335 N N . SER A 1 163 ? -20.516 -25.453 -14.227 1 97.38 163 SER A N 1
ATOM 1336 C CA . SER A 1 163 ? -20.578 -24.047 -13.82 1 97.38 163 SER A CA 1
ATOM 1337 C C . SER A 1 163 ? -21.75 -23.328 -14.477 1 97.38 163 SER A C 1
ATOM 1339 O O . SER A 1 163 ? -21.938 -23.422 -15.688 1 97.38 163 SER A O 1
ATOM 1341 N N . LYS A 1 164 ? -22.422 -22.562 -13.719 1 97.19 164 LYS A N 1
ATOM 1342 C CA . LYS A 1 164 ? -23.547 -21.797 -14.227 1 97.19 164 LYS A CA 1
ATOM 1343 C C . LYS A 1 164 ? -23.188 -20.312 -14.359 1 97.19 164 LYS A C 1
ATOM 1345 O O . LYS A 1 164 ? -23.875 -19.562 -15.055 1 97.19 164 LYS A O 1
ATOM 1350 N N . ILE A 1 165 ? -22.141 -19.906 -13.656 1 98.44 165 ILE A N 1
ATOM 1351 C CA . ILE A 1 165 ? -21.672 -18.516 -13.68 1 98.44 165 ILE A CA 1
ATOM 1352 C C . ILE A 1 165 ? -20.234 -18.484 -14.172 1 98.44 165 ILE A C 1
ATOM 1354 O O . ILE A 1 165 ? -19.391 -19.25 -13.711 1 98.44 165 ILE A O 1
ATOM 1358 N N . LEU A 1 166 ? -19.953 -17.625 -15.148 1 98.81 166 LEU A N 1
ATOM 1359 C CA . LEU A 1 166 ? -18.625 -17.344 -15.656 1 98.81 166 LEU A CA 1
ATOM 1360 C C . LEU A 1 166 ? -18.203 -15.914 -15.344 1 98.81 166 LEU A C 1
ATOM 1362 O O . LEU A 1 166 ? -18.938 -14.969 -15.664 1 98.81 166 LEU A O 1
ATOM 1366 N N . ILE A 1 167 ? -17.109 -15.75 -14.648 1 98.88 167 ILE A N 1
ATOM 1367 C CA . ILE A 1 167 ? -16.5 -14.445 -14.445 1 98.88 167 ILE A CA 1
ATOM 1368 C C . ILE A 1 167 ? -15.398 -14.234 -15.484 1 98.88 167 ILE A C 1
ATOM 1370 O O . ILE A 1 167 ? -14.523 -15.078 -15.648 1 98.88 167 ILE A O 1
ATOM 1374 N N . THR A 1 168 ? -15.445 -13.141 -16.203 1 98.69 168 THR A N 1
ATOM 1375 C CA . THR A 1 168 ? -14.445 -12.883 -17.234 1 98.69 168 THR A CA 1
ATOM 1376 C C . THR A 1 168 ? -14.156 -11.383 -17.344 1 98.69 168 THR A C 1
ATOM 1378 O O . THR A 1 168 ? -14.656 -10.594 -16.531 1 98.69 168 THR A O 1
ATOM 1381 N N . SER A 1 169 ? -13.203 -10.977 -18.109 1 98.44 169 SER A N 1
ATOM 1382 C CA . SER A 1 169 ? -12.891 -9.586 -18.406 1 98.44 169 SER A CA 1
ATOM 1383 C C . SER A 1 169 ? -13.164 -9.266 -19.875 1 98.44 169 SER A C 1
ATOM 1385 O O . SER A 1 169 ? -13.273 -10.172 -20.703 1 98.44 169 SER A O 1
ATOM 1387 N N . SER A 1 170 ? -13.266 -8.008 -20.172 1 98.06 170 SER A N 1
ATOM 1388 C CA . SER A 1 170 ? -13.5 -7.582 -21.547 1 98.06 170 SER A CA 1
ATOM 1389 C C . SER A 1 170 ? -12.344 -7.984 -22.453 1 98.06 170 SER A C 1
ATOM 1391 O O . SER A 1 170 ? -12.562 -8.602 -23.5 1 98.06 170 SER A O 1
ATOM 1393 N N . LYS A 1 171 ? -11.172 -7.703 -22 1 97.25 171 LYS A N 1
ATOM 1394 C CA . LYS A 1 171 ? -9.992 -8.031 -22.797 1 97.25 171 LYS A CA 1
ATOM 1395 C C . LYS A 1 171 ? -8.758 -8.172 -21.906 1 97.25 171 LYS A C 1
ATOM 1397 O O . LYS A 1 171 ? -8.812 -7.887 -20.719 1 97.25 171 LYS A O 1
ATOM 1402 N N . ALA A 1 172 ? -7.738 -8.711 -22.438 1 95.88 172 ALA A N 1
ATOM 1403 C CA . ALA A 1 172 ? -6.402 -8.828 -21.859 1 95.88 172 ALA A CA 1
ATOM 1404 C C . ALA A 1 172 ? -5.344 -8.273 -22.812 1 95.88 172 ALA A C 1
ATOM 1406 O O . ALA A 1 172 ? -5.621 -8.023 -23.984 1 95.88 172 ALA A O 1
ATOM 1407 N N . PHE A 1 173 ? -4.211 -7.98 -22.25 1 95 173 PHE A N 1
ATOM 1408 C CA . PHE A 1 173 ? -3.08 -7.516 -23.047 1 95 173 PHE A CA 1
ATOM 1409 C C . PHE A 1 173 ? -1.87 -8.422 -22.844 1 95 173 PHE A C 1
ATOM 1411 O O . PHE A 1 173 ? -1.542 -8.789 -21.719 1 95 173 PHE A O 1
ATOM 1418 N N . ARG A 1 174 ? -1.287 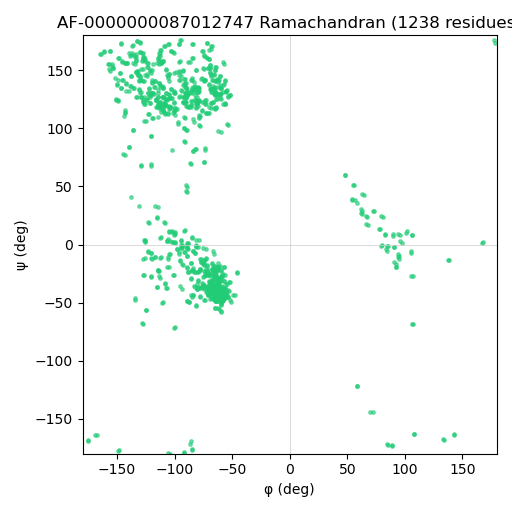-8.836 -23.922 1 92.19 174 ARG A N 1
ATOM 1419 C CA . ARG A 1 174 ? -0.128 -9.727 -23.891 1 92.19 174 ARG A CA 1
ATOM 1420 C C . ARG A 1 174 ? 0.765 -9.5 -25.109 1 92.19 174 ARG A C 1
ATOM 1422 O O . ARG A 1 174 ? 0.296 -9.547 -26.25 1 92.19 174 ARG A O 1
ATOM 1429 N N . ASN A 1 175 ? 2.014 -9.211 -24.859 1 91.12 175 ASN A N 1
ATOM 1430 C CA . ASN A 1 175 ? 3.02 -9 -25.891 1 91.12 175 ASN A CA 1
ATOM 1431 C C . ASN A 1 175 ? 2.578 -7.938 -26.891 1 91.12 175 ASN A C 1
ATOM 1433 O O . ASN A 1 175 ? 2.693 -8.133 -28.094 1 91.12 175 ASN A O 1
ATOM 1437 N N . GLY A 1 176 ? 1.968 -6.938 -26.359 1 92.06 176 GLY A N 1
ATOM 1438 C CA . GLY A 1 176 ? 1.558 -5.801 -27.156 1 92.06 176 GLY A CA 1
ATOM 1439 C C . GLY A 1 176 ? 0.221 -6.008 -27.844 1 92.06 176 GLY A C 1
ATOM 1440 O O . GLY A 1 176 ? -0.305 -5.094 -28.484 1 92.06 176 GLY A O 1
ATOM 1441 N N . ASN A 1 177 ? -0.386 -7.184 -27.656 1 89.56 177 ASN A N 1
ATOM 1442 C CA . ASN A 1 177 ? -1.63 -7.504 -28.359 1 89.56 177 ASN A CA 1
ATOM 1443 C C . ASN A 1 177 ? -2.824 -7.469 -27.406 1 89.56 177 ASN A C 1
ATOM 1445 O O . ASN A 1 177 ? -2.688 -7.762 -26.219 1 89.56 177 ASN A O 1
ATOM 1449 N N . GLU A 1 178 ? -3.861 -7.156 -28.016 1 93.81 178 GLU A N 1
ATOM 1450 C CA . GLU A 1 178 ? -5.141 -7.219 -27.312 1 93.81 178 GLU A CA 1
ATOM 1451 C C . GLU A 1 178 ? -5.809 -8.578 -27.516 1 93.81 178 GLU A C 1
ATOM 1453 O O . GLU A 1 178 ? -5.879 -9.094 -28.625 1 93.81 178 GLU A O 1
ATOM 1458 N N . ILE A 1 179 ? -6.164 -9.195 -26.469 1 93.12 179 ILE A N 1
ATOM 1459 C CA . ILE A 1 179 ? -6.938 -10.43 -26.5 1 93.12 179 ILE A CA 1
ATOM 1460 C C . ILE A 1 179 ? -8.383 -10.148 -26.094 1 93.12 179 ILE A C 1
ATOM 1462 O O . ILE A 1 179 ? -8.656 -9.812 -24.938 1 93.12 179 ILE A O 1
ATOM 1466 N N . ARG A 1 180 ? -9.297 -10.266 -26.984 1 96.38 180 ARG A N 1
ATOM 1467 C CA . ARG A 1 180 ? -10.703 -9.938 -26.766 1 96.38 180 ARG A CA 1
ATOM 1468 C C . ARG A 1 180 ? -11.445 -11.102 -26.109 1 96.38 180 ARG A C 1
ATOM 1470 O O . ARG A 1 180 ? -12.227 -11.789 -26.766 1 96.38 180 ARG A O 1
ATOM 1477 N N . ILE A 1 181 ? -11.336 -11.258 -24.859 1 97.31 181 ILE A N 1
ATOM 1478 C CA . ILE A 1 181 ? -11.797 -12.414 -24.094 1 97.31 181 ILE A CA 1
ATOM 1479 C C . ILE A 1 181 ? -13.312 -12.508 -24.172 1 97.31 181 ILE A C 1
ATOM 1481 O O . ILE A 1 181 ? -13.867 -13.594 -24.359 1 97.31 181 ILE A O 1
ATOM 1485 N N . LYS A 1 182 ? -14.008 -11.383 -24.016 1 98.38 182 LYS A N 1
ATOM 1486 C CA . LYS A 1 182 ? -15.469 -11.398 -24.016 1 98.38 182 LYS A CA 1
ATOM 1487 C C . LYS A 1 182 ? -16.016 -11.859 -25.375 1 98.38 182 LYS A C 1
ATOM 1489 O O . LYS A 1 182 ? -17.016 -12.562 -25.422 1 98.38 182 LYS A O 1
ATOM 1494 N N . ASP A 1 183 ? -15.391 -11.414 -26.484 1 97.38 183 ASP A N 1
ATOM 1495 C CA . ASP A 1 183 ? -15.797 -11.883 -27.797 1 97.38 183 ASP A CA 1
ATOM 1496 C C . ASP A 1 183 ? -15.648 -13.398 -27.906 1 97.38 183 ASP A C 1
ATOM 1498 O O . ASP A 1 183 ? -16.516 -14.078 -28.453 1 97.38 183 ASP A O 1
ATOM 1502 N N . PHE A 1 184 ? -14.562 -13.898 -27.469 1 95.56 184 PHE A N 1
ATOM 1503 C CA . PHE A 1 184 ? -14.305 -15.336 -27.484 1 95.56 184 PHE A CA 1
ATOM 1504 C C . PHE A 1 184 ? -15.367 -16.078 -26.688 1 95.56 184 PHE A C 1
ATOM 1506 O O . PHE A 1 184 ? -15.914 -17.094 -27.156 1 95.56 184 PHE A O 1
ATOM 1513 N N . VAL A 1 185 ? -15.695 -15.586 -25.469 1 97.88 185 VAL A N 1
ATOM 1514 C CA . VAL A 1 185 ? -16.703 -16.188 -24.609 1 97.88 185 VAL A CA 1
ATOM 1515 C C . VAL A 1 185 ? -18.062 -16.203 -25.312 1 97.88 185 VAL A C 1
ATOM 1517 O O . VAL A 1 185 ? -18.781 -17.203 -25.266 1 97.88 185 VAL A O 1
ATOM 1520 N N . ASP A 1 186 ? -18.391 -15.102 -25.984 1 97.94 186 ASP A N 1
ATOM 1521 C CA . ASP A 1 186 ? -19.641 -15.031 -26.719 1 97.94 186 ASP A CA 1
ATOM 1522 C C . ASP A 1 186 ? -19.703 -16.109 -27.797 1 97.94 186 ASP A C 1
ATOM 1524 O O . ASP A 1 186 ? -20.75 -16.75 -28 1 97.94 186 ASP A O 1
ATOM 1528 N N . ASN A 1 187 ? -18.609 -16.297 -28.516 1 96.5 187 ASN A N 1
ATOM 1529 C CA . ASN A 1 187 ? -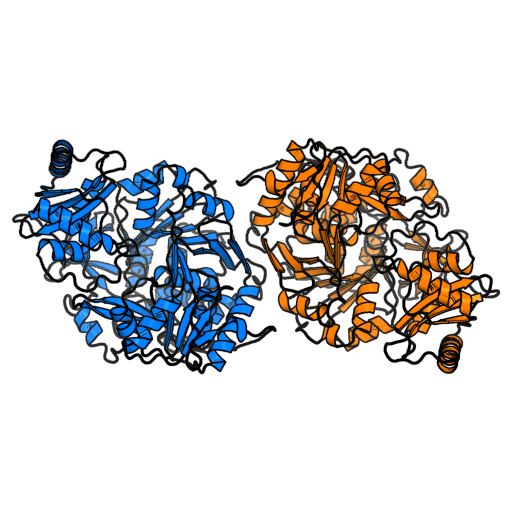18.562 -17.312 -29.547 1 96.5 187 ASN A CA 1
ATOM 1530 C C . ASN A 1 187 ? -18.766 -18.703 -28.969 1 96.5 187 ASN A C 1
ATOM 1532 O O . ASN A 1 187 ? -19.469 -19.531 -29.562 1 96.5 187 ASN A O 1
ATOM 1536 N N . VAL A 1 188 ? -18.094 -18.984 -27.844 1 97 188 VAL A N 1
ATOM 1537 C CA . VAL A 1 188 ? -18.203 -20.281 -27.188 1 97 188 VAL A CA 1
ATOM 1538 C C . VAL A 1 188 ? -19.656 -20.547 -26.812 1 97 188 VAL A C 1
ATOM 1540 O O . VAL A 1 188 ? -20.188 -21.625 -27.094 1 97 188 VAL A O 1
ATOM 1543 N N . LEU A 1 189 ? -20.344 -19.578 -26.203 1 97.75 189 LEU A N 1
ATOM 1544 C CA . LEU A 1 189 ? -21.672 -19.781 -25.641 1 97.75 189 LEU A CA 1
ATOM 1545 C C . LEU A 1 189 ? -22.719 -19.766 -26.75 1 97.75 189 LEU A C 1
ATOM 1547 O O . LEU A 1 189 ? -23.828 -20.281 -26.562 1 97.75 189 LEU A O 1
ATOM 1551 N N . LYS A 1 190 ? -22.375 -19.125 -27.891 1 96.62 190 LYS A N 1
ATOM 1552 C CA . LYS A 1 190 ? -23.266 -19.156 -29.047 1 96.62 190 LYS A CA 1
ATOM 1553 C C . LYS A 1 190 ? -23.172 -20.484 -29.797 1 96.62 190 LYS A C 1
ATOM 1555 O O . LYS A 1 190 ? -24.172 -21.031 -30.25 1 96.62 190 LYS A O 1
ATOM 1560 N N . SER A 1 191 ? -21.984 -21.016 -29.875 1 96.62 191 SER A N 1
ATOM 1561 C CA . SER A 1 191 ? -21.703 -22.156 -30.75 1 96.62 191 SER A CA 1
ATOM 1562 C C . SER A 1 191 ? -21.859 -23.469 -30.016 1 96.62 191 SER A C 1
ATOM 1564 O O . SER A 1 191 ? -21.938 -24.531 -30.625 1 96.62 191 SER A O 1
ATOM 1566 N N . HIS A 1 192 ? -21.859 -23.422 -28.719 1 96.81 192 HIS A N 1
ATOM 1567 C CA . HIS A 1 192 ? -21.906 -24.641 -27.922 1 96.81 192 HIS A CA 1
ATOM 1568 C C . HIS A 1 192 ? -22.969 -24.547 -26.828 1 96.81 192 HIS A C 1
ATOM 1570 O O . HIS A 1 192 ? -23.234 -23.469 -26.297 1 96.81 192 HIS A O 1
ATOM 1576 N N . THR A 1 193 ? -23.594 -25.672 -26.531 1 97.25 193 THR A N 1
ATOM 1577 C CA . THR A 1 193 ? -24.484 -25.734 -25.375 1 97.25 193 THR A CA 1
ATOM 1578 C C . THR A 1 193 ? -23.688 -25.906 -24.078 1 97.25 193 THR A C 1
ATOM 1580 O O . THR A 1 193 ? -22.891 -26.828 -23.953 1 97.25 193 THR A O 1
ATOM 1583 N N . THR A 1 194 ? -23.828 -25.062 -23.156 1 97.75 194 THR A N 1
ATOM 1584 C CA . THR A 1 194 ? -23.172 -25.078 -21.859 1 97.75 194 THR A CA 1
ATOM 1585 C C . THR A 1 194 ? -24.156 -24.766 -20.734 1 97.75 194 THR A C 1
ATOM 1587 O O . THR A 1 194 ? -25.266 -24.281 -21 1 97.75 194 THR A O 1
ATOM 1590 N N . PRO A 1 195 ? -23.812 -25.062 -19.531 1 98 195 PRO A N 1
ATOM 1591 C CA . PRO A 1 195 ? -24.703 -24.734 -18.406 1 98 195 PRO A CA 1
ATOM 1592 C C . PRO A 1 195 ? -24.625 -23.266 -17.984 1 98 195 PRO A C 1
ATOM 1594 O O . PRO A 1 195 ? -25.359 -22.828 -17.094 1 98 195 PRO A O 1
ATOM 1597 N N . ILE A 1 196 ? -23.797 -22.469 -18.578 1 98.25 196 ILE A N 1
ATOM 1598 C CA . ILE A 1 196 ? -23.578 -21.078 -18.172 1 98.25 196 ILE A CA 1
ATOM 1599 C C . ILE A 1 196 ? -24.875 -20.281 -18.359 1 98.25 196 ILE A C 1
ATOM 1601 O O . ILE A 1 196 ? -25.438 -20.234 -19.453 1 98.25 196 ILE A O 1
ATOM 1605 N N . GLN A 1 197 ? -25.266 -19.688 -17.312 1 97.69 197 GLN A N 1
ATOM 1606 C CA . GLN A 1 197 ? -26.484 -18.875 -17.328 1 97.69 197 GLN A CA 1
ATOM 1607 C C . GLN A 1 197 ? -26.172 -17.391 -17.281 1 97.69 197 GLN A C 1
ATOM 1609 O O . GLN A 1 197 ? -26.875 -16.578 -17.875 1 97.69 197 GLN A O 1
ATOM 1614 N N . LYS A 1 198 ? -25.156 -17.016 -16.531 1 98.31 198 LYS A N 1
ATOM 1615 C CA . LYS A 1 198 ? -24.75 -15.617 -16.359 1 98.31 198 LYS A CA 1
ATOM 1616 C C . LYS A 1 198 ? -23.266 -15.438 -16.609 1 98.31 198 LYS A C 1
ATOM 1618 O O . LYS A 1 198 ? -22.469 -16.297 -16.25 1 98.31 198 LYS A O 1
ATOM 1623 N N . VAL A 1 199 ? -22.922 -14.359 -17.234 1 98.75 199 VAL A N 1
ATOM 1624 C CA . VAL A 1 199 ? -21.531 -13.961 -17.453 1 98.75 199 VAL A CA 1
ATOM 1625 C C . VAL A 1 199 ? -21.266 -12.609 -16.781 1 98.75 199 VAL A C 1
ATOM 1627 O O . VAL A 1 199 ? -21.828 -11.594 -17.172 1 98.75 199 VAL A O 1
ATOM 1630 N N . LEU A 1 200 ? -20.516 -12.648 -15.719 1 98.81 200 LEU A N 1
ATOM 1631 C CA . LEU A 1 200 ? -20.078 -11.422 -15.055 1 98.81 200 LEU A CA 1
ATOM 1632 C C . LEU A 1 200 ? -18.812 -10.875 -15.703 1 98.81 200 LEU A C 1
ATOM 1634 O O . LEU A 1 200 ? -17.766 -11.539 -15.695 1 98.81 200 LEU A O 1
ATOM 1638 N N . VAL A 1 201 ? -18.844 -9.656 -16.234 1 98.81 201 VAL A N 1
ATOM 1639 C CA . VAL A 1 201 ? -17.766 -9.109 -17.047 1 98.81 201 VAL A CA 1
ATOM 1640 C C . VAL A 1 201 ? -17.109 -7.93 -16.328 1 98.81 201 VAL A C 1
ATOM 1642 O O . VAL A 1 201 ? -17.781 -6.965 -15.969 1 98.81 201 VAL A O 1
ATOM 1645 N N . VAL A 1 202 ? -15.875 -8.031 -16.031 1 98.69 202 VAL A N 1
ATOM 1646 C CA . VAL A 1 202 ? -15.07 -6.875 -15.664 1 98.69 202 VAL A CA 1
ATOM 1647 C C . VAL A 1 202 ? -14.68 -6.094 -16.906 1 98.69 202 VAL A C 1
ATOM 1649 O O . VAL A 1 202 ? -13.836 -6.539 -17.688 1 98.69 202 VAL A O 1
ATOM 1652 N N . SER A 1 203 ? -15.211 -4.93 -17.078 1 98.19 203 SER A N 1
ATOM 1653 C CA . SER A 1 203 ? -15.055 -4.176 -18.312 1 98.19 203 SER A CA 1
ATOM 1654 C C . SER A 1 203 ? -13.656 -3.578 -18.422 1 98.19 203 SER A C 1
ATOM 1656 O O . SER A 1 203 ? -13.117 -3.434 -19.531 1 98.19 203 SER A O 1
ATOM 1658 N N . ARG A 1 204 ? -13.078 -3.152 -17.266 1 95.75 204 ARG A N 1
ATOM 1659 C CA . ARG A 1 204 ? -11.773 -2.498 -17.156 1 95.75 204 ARG A CA 1
ATOM 1660 C C . ARG A 1 204 ? -11.805 -1.123 -17.828 1 95.75 204 ARG A C 1
ATOM 1662 O O . ARG A 1 204 ? -10.789 -0.667 -18.359 1 95.75 204 ARG A O 1
ATOM 1669 N N . GLY A 1 205 ? -12.969 -0.556 -17.922 1 93.19 205 GLY A N 1
ATOM 1670 C CA . GLY A 1 205 ? -13.117 0.775 -18.484 1 93.19 205 GLY A CA 1
ATOM 1671 C C . GLY A 1 205 ? -13.359 0.762 -19.984 1 93.19 205 GLY A C 1
ATOM 1672 O O . GLY A 1 205 ? -13.562 1.812 -20.594 1 93.19 205 GLY A O 1
ATOM 1673 N N . PHE A 1 206 ? -13.352 -0.414 -20.547 1 95.5 206 PHE A N 1
ATOM 1674 C CA . PHE A 1 206 ? -13.57 -0.53 -21.984 1 95.5 206 PHE A CA 1
ATOM 1675 C C . PHE A 1 206 ? -15.047 -0.748 -22.297 1 95.5 206 PHE A C 1
ATOM 1677 O O . PHE A 1 206 ? -15.773 -1.34 -21.5 1 95.5 206 PHE A O 1
ATOM 1684 N N . SER A 1 207 ? -15.445 -0.266 -23.453 1 94.88 207 SER A N 1
ATOM 1685 C CA . SER A 1 207 ? -16.844 -0.399 -23.844 1 94.88 207 SER A CA 1
ATOM 1686 C C . SER A 1 207 ? -16.984 -1.06 -25.203 1 94.88 207 SER A C 1
ATOM 1688 O O . SER A 1 207 ? -18.094 -1.267 -25.688 1 94.88 207 SER A O 1
ATOM 1690 N N . ASP A 1 208 ? -15.906 -1.457 -25.812 1 96.5 208 ASP A N 1
ATOM 1691 C CA . ASP A 1 208 ? -15.906 -1.999 -27.156 1 96.5 208 ASP A CA 1
ATOM 1692 C C . ASP A 1 208 ? -16.109 -3.512 -27.156 1 96.5 208 ASP A C 1
ATOM 1694 O O . ASP A 1 208 ? -15.359 -4.25 -27.797 1 96.5 208 ASP A O 1
ATOM 1698 N N . PHE A 1 209 ? -17.094 -4.086 -26.469 1 96.75 209 PHE A N 1
ATOM 1699 C CA . PHE A 1 209 ? -17.516 -5.484 -26.469 1 96.75 209 PHE A CA 1
ATOM 1700 C C . PHE A 1 209 ? -19.031 -5.594 -26.359 1 96.75 209 PHE A C 1
ATOM 1702 O O . PHE A 1 209 ? -19.703 -4.637 -25.953 1 96.75 209 PHE A O 1
ATOM 1709 N N . ASN A 1 210 ? -19.562 -6.688 -26.812 1 96 210 ASN A N 1
ATOM 1710 C CA . ASN A 1 210 ? -21.016 -6.883 -26.828 1 96 210 ASN A CA 1
ATOM 1711 C C . ASN A 1 210 ? -21.531 -7.285 -25.438 1 96 210 ASN A C 1
ATOM 1713 O O . ASN A 1 210 ? -20.891 -8.078 -24.75 1 96 210 ASN A O 1
ATOM 1717 N N . VAL A 1 211 ? -22.594 -6.668 -25.047 1 97.25 211 VAL A N 1
ATOM 1718 C CA . VAL A 1 211 ? -23.297 -7.047 -23.828 1 97.25 211 VAL A CA 1
ATOM 1719 C C . VAL A 1 211 ? -24.641 -7.707 -24.172 1 97.25 211 VAL A C 1
ATOM 1721 O O . VAL A 1 211 ? -25.531 -7.062 -24.734 1 97.25 211 VA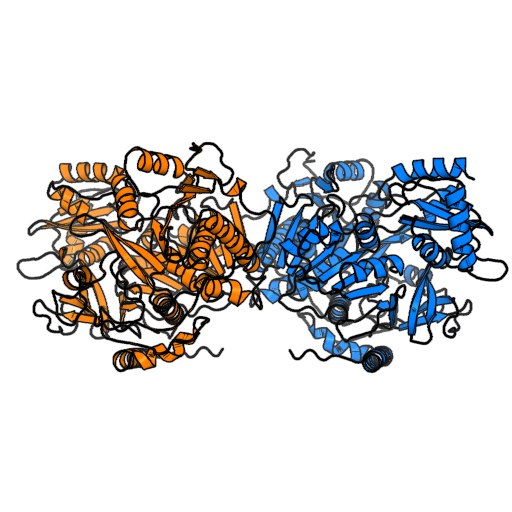L A O 1
ATOM 1724 N N . ILE A 1 212 ? -24.75 -8.906 -23.875 1 95.88 212 ILE A N 1
ATOM 1725 C CA . ILE A 1 212 ? -25.969 -9.641 -24.141 1 95.88 212 ILE A CA 1
ATOM 1726 C C . ILE A 1 212 ? -26.906 -9.555 -22.938 1 95.88 212 ILE A C 1
ATOM 1728 O O . ILE A 1 212 ? -26.609 -10.117 -21.875 1 95.88 212 ILE A O 1
ATOM 1732 N N . GLY A 1 213 ? -27.984 -8.875 -22.953 1 89.44 213 GLY A N 1
ATOM 1733 C CA . GLY A 1 213 ? -28.859 -8.414 -21.891 1 89.44 213 GLY A CA 1
ATOM 1734 C C . GLY A 1 213 ? -29.297 -9.531 -20.938 1 89.44 213 GLY A C 1
ATOM 1735 O O . GLY A 1 213 ? -29.281 -9.352 -19.719 1 89.44 213 GLY A O 1
ATOM 1736 N N . ASN A 1 214 ? -29.75 -10.672 -21.281 1 91.5 214 ASN A N 1
ATOM 1737 C CA . ASN A 1 214 ? -30.281 -11.703 -20.406 1 91.5 214 ASN A CA 1
ATOM 1738 C C . ASN A 1 214 ? -29.172 -12.586 -19.844 1 91.5 214 ASN A C 1
ATOM 1740 O O . ASN A 1 214 ? -29.422 -13.469 -19.016 1 91.5 214 ASN A O 1
ATOM 1744 N N . ARG A 1 215 ? -27.938 -12.242 -20.109 1 96.88 215 ARG A N 1
ATOM 1745 C CA . ARG A 1 215 ? -26.828 -13.125 -19.75 1 96.88 215 ARG A CA 1
ATOM 1746 C C . ARG A 1 215 ? -25.703 -12.344 -19.094 1 96.88 215 ARG A C 1
ATOM 1748 O O . ARG A 1 215 ? -25.203 -12.734 -18.031 1 96.88 215 ARG A O 1
ATOM 1755 N N . ASP A 1 216 ? -25.344 -11.234 -19.719 1 98.25 216 ASP A N 1
ATOM 1756 C CA . ASP A 1 216 ? -24.141 -10.508 -19.328 1 98.25 216 ASP A CA 1
ATOM 1757 C C . ASP A 1 216 ? -24.453 -9.469 -18.25 1 98.25 216 ASP A C 1
ATOM 1759 O O . ASP A 1 216 ? -25.484 -8.781 -18.312 1 98.25 216 ASP A O 1
ATOM 1763 N N . ILE A 1 217 ? -23.641 -9.406 -17.25 1 98.25 217 ILE A N 1
ATOM 1764 C CA . ILE A 1 217 ? -23.672 -8.398 -16.203 1 98.25 217 ILE A CA 1
ATOM 1765 C C . ILE A 1 217 ? -22.328 -7.699 -16.109 1 98.25 217 ILE A C 1
ATOM 1767 O O . ILE A 1 217 ? -21.297 -8.352 -15.945 1 98.25 217 ILE A O 1
ATOM 1771 N N . ILE A 1 218 ? -22.328 -6.391 -16.219 1 98.31 218 ILE A N 1
ATOM 1772 C CA . ILE A 1 218 ? -21.094 -5.617 -16.109 1 98.31 218 ILE A CA 1
ATOM 1773 C C . ILE A 1 218 ? -20.812 -5.32 -14.633 1 98.31 218 ILE A C 1
ATOM 1775 O O . ILE A 1 218 ? -21.609 -4.656 -13.961 1 98.31 218 ILE A O 1
ATOM 1779 N N . TYR A 1 219 ? -19.672 -5.691 -14.117 1 98.44 219 TYR A N 1
ATOM 1780 C CA . TYR A 1 219 ? -19.359 -5.613 -12.703 1 98.44 219 TYR A CA 1
ATOM 1781 C C . TYR A 1 219 ? -19.359 -4.168 -12.219 1 98.44 219 TYR A C 1
ATOM 1783 O O . TYR A 1 219 ? -19.953 -3.857 -11.18 1 98.44 219 TYR A O 1
ATOM 1791 N N . GLU A 1 220 ? -18.719 -3.291 -12.992 1 96.62 220 GLU A N 1
ATOM 1792 C CA . GLU A 1 220 ? -18.562 -1.891 -12.602 1 96.62 220 GLU A CA 1
ATOM 1793 C C . GLU A 1 220 ? -19.922 -1.219 -12.414 1 96.62 220 GLU A C 1
ATOM 1795 O O . GLU A 1 220 ? -20.047 -0.288 -11.617 1 96.62 220 GLU A O 1
ATOM 1800 N N . ASP A 1 221 ? -20.938 -1.769 -13.023 1 95.88 221 ASP A N 1
ATOM 1801 C CA . ASP A 1 221 ? -22.266 -1.167 -12.969 1 95.88 221 ASP A CA 1
ATOM 1802 C C . ASP A 1 221 ? -23 -1.572 -11.695 1 95.88 221 ASP A C 1
ATOM 1804 O O . ASP A 1 221 ? -23.891 -0.855 -11.234 1 95.88 221 ASP A O 1
ATOM 1808 N N . ILE A 1 222 ? -22.625 -2.717 -11.078 1 96.62 222 ILE A N 1
ATOM 1809 C CA . ILE A 1 222 ? -23.438 -3.223 -9.977 1 96.62 222 ILE A CA 1
ATOM 1810 C C . ILE A 1 222 ? -22.594 -3.305 -8.711 1 96.62 222 ILE A C 1
ATOM 1812 O O . ILE A 1 222 ? -23.109 -3.6 -7.629 1 96.62 222 ILE A O 1
ATOM 1816 N N . LYS A 1 223 ? -21.328 -3.084 -8.812 1 96.81 223 LYS A N 1
ATOM 1817 C CA . LYS A 1 223 ? -20.438 -3.086 -7.652 1 96.81 223 LYS A CA 1
ATOM 1818 C C . LYS A 1 223 ? -20.922 -2.1 -6.594 1 96.81 223 LYS A C 1
ATOM 1820 O O . LYS A 1 223 ? -21.188 -0.935 -6.898 1 96.81 223 LYS A O 1
ATOM 1825 N N . PRO A 1 224 ? -20.969 -2.568 -5.352 1 95.44 224 PRO A N 1
ATOM 1826 C CA . PRO A 1 224 ? -21.375 -1.629 -4.305 1 95.44 224 PRO A CA 1
ATOM 1827 C C . PRO A 1 224 ? -20.406 -0.459 -4.152 1 95.44 224 PRO A C 1
ATOM 1829 O O . PRO A 1 224 ? -19.188 -0.646 -4.242 1 95.44 224 PRO A O 1
ATOM 1832 N N . LYS A 1 225 ? -20.922 0.71 -3.904 1 87.88 225 LYS A N 1
ATOM 1833 C CA . LYS A 1 225 ? -20.094 1.898 -3.715 1 87.88 225 LYS A CA 1
ATOM 1834 C C . LYS A 1 225 ? -19.641 2.02 -2.266 1 87.88 225 LYS A C 1
ATOM 1836 O O . LYS A 1 225 ? -18.578 2.58 -1.993 1 87.88 225 LYS A O 1
ATOM 1841 N N . GLY A 1 226 ? -20.391 1.524 -1.369 1 88.62 226 GLY A N 1
ATOM 1842 C CA . GLY A 1 226 ? -20.031 1.598 0.04 1 88.62 226 GLY A CA 1
ATOM 1843 C C . GLY A 1 226 ? -19.547 0.276 0.602 1 88.62 226 GLY A C 1
ATOM 1844 O O . GLY A 1 226 ? -19.375 -0.693 -0.139 1 88.62 226 GLY A O 1
ATOM 1845 N N . LYS A 1 227 ? -19.25 0.321 1.826 1 93 227 LYS A N 1
ATOM 1846 C CA . LYS A 1 227 ? -18.766 -0.857 2.545 1 93 227 LYS A CA 1
ATOM 1847 C C . LYS A 1 227 ? -19.859 -1.93 2.625 1 93 227 LYS A C 1
ATOM 1849 O O . LYS A 1 227 ? -21.031 -1.621 2.859 1 93 227 LYS A O 1
ATOM 1854 N N . VAL A 1 228 ? -19.5 -3.156 2.242 1 96.69 228 VAL A N 1
ATOM 1855 C CA . VAL A 1 228 ? -20.375 -4.312 2.418 1 96.69 228 VAL A CA 1
ATOM 1856 C C . VAL A 1 228 ? -19.609 -5.438 3.111 1 96.69 228 VAL A C 1
ATOM 1858 O O . VAL A 1 228 ? -18.375 -5.488 3.055 1 96.69 228 VAL A O 1
ATOM 1861 N N . TYR A 1 229 ? -20.297 -6.242 3.834 1 97.75 229 TYR A N 1
ATOM 1862 C CA . TYR A 1 229 ? -19.703 -7.387 4.523 1 97.75 229 TYR A CA 1
ATOM 1863 C C . TYR A 1 229 ? -20.453 -8.672 4.191 1 97.75 229 TYR A C 1
ATOM 1865 O O . TYR A 1 229 ? -21.688 -8.727 4.289 1 97.75 229 TYR A O 1
ATOM 1873 N N . VAL A 1 230 ? -19.766 -9.594 3.699 1 98.62 230 VAL A N 1
ATOM 1874 C CA . VAL A 1 230 ? -20.297 -10.938 3.488 1 98.62 230 VAL A CA 1
ATOM 1875 C C . VAL A 1 230 ? -19.594 -11.922 4.418 1 98.62 230 VAL A C 1
ATOM 1877 O O . VAL A 1 230 ? -18.375 -12.102 4.328 1 98.62 230 VAL A O 1
ATOM 1880 N N . LYS A 1 231 ? -20.281 -12.547 5.262 1 98.56 231 LYS A N 1
ATOM 1881 C CA . LYS A 1 231 ? -19.719 -13.492 6.223 1 98.56 231 LYS A CA 1
ATOM 1882 C C . LYS A 1 231 ? -19.109 -14.695 5.512 1 98.56 231 LYS A C 1
ATOM 1884 O O . LYS A 1 231 ? -19.734 -15.297 4.645 1 98.56 231 LYS A O 1
ATOM 1889 N N . PRO A 1 232 ? -17.875 -15.016 5.848 1 98.81 232 PRO A N 1
ATOM 1890 C CA . PRO A 1 232 ? -17.281 -16.219 5.254 1 98.81 232 PRO A CA 1
ATOM 1891 C C . PRO A 1 232 ? -18.062 -17.484 5.613 1 98.81 232 PRO A C 1
ATOM 1893 O O . PRO A 1 232 ? -18.328 -17.75 6.789 1 98.81 232 PRO A O 1
ATOM 1896 N N . THR A 1 233 ? -18.406 -18.25 4.621 1 98.81 233 THR A N 1
ATOM 1897 C CA . THR A 1 233 ? -19.141 -19.484 4.816 1 98.81 233 THR A CA 1
ATOM 1898 C C . THR A 1 233 ? -18.219 -20.609 5.254 1 98.81 233 THR A C 1
ATOM 1900 O O . THR A 1 233 ? -17.25 -20.922 4.566 1 98.81 233 THR A O 1
ATOM 1903 N N . GLY A 1 234 ? -18.5 -21.219 6.379 1 98.62 234 GLY A N 1
ATOM 1904 C CA . GLY A 1 234 ? -17.719 -22.375 6.812 1 98.62 234 GLY A CA 1
ATOM 1905 C C . GLY A 1 234 ? -17.859 -23.562 5.883 1 98.62 234 GLY A C 1
ATOM 1906 O O . GLY A 1 234 ? -18.953 -23.906 5.461 1 98.62 234 GLY A O 1
ATOM 1907 N N . VAL A 1 235 ? -16.719 -24.125 5.508 1 98.69 235 VAL A N 1
ATOM 1908 C CA . VAL A 1 235 ? -16.688 -25.297 4.645 1 98.69 235 VAL A CA 1
ATOM 1909 C C . VAL A 1 235 ? -15.844 -26.391 5.297 1 98.69 235 VAL A C 1
ATOM 1911 O O . VAL A 1 235 ? -14.828 -26.109 5.938 1 98.69 235 VAL A O 1
ATOM 1914 N N . GLU A 1 236 ? -16.297 -27.656 5.164 1 98.62 236 GLU A N 1
ATOM 1915 C CA . GLU A 1 236 ? -15.539 -28.781 5.703 1 98.62 236 GLU A CA 1
ATOM 1916 C C . GLU A 1 236 ? -14.242 -28.984 4.926 1 98.62 236 GLU A C 1
ATOM 1918 O O . GLU A 1 236 ? -14.203 -28.812 3.707 1 98.62 236 GLU A O 1
ATOM 1923 N N . ALA A 1 237 ? -13.219 -29.406 5.594 1 98.5 237 ALA A N 1
ATOM 1924 C CA . ALA A 1 237 ? -11.836 -29.422 5.129 1 98.5 237 ALA A CA 1
ATOM 1925 C C . ALA A 1 237 ? -11.703 -30.219 3.832 1 98.5 237 ALA A C 1
ATOM 1927 O O . ALA A 1 237 ? -10.867 -29.891 2.984 1 98.5 237 ALA A O 1
ATOM 1928 N N . ASN A 1 238 ? -12.492 -31.234 3.609 1 97.38 238 ASN A N 1
ATOM 1929 C CA . ASN A 1 238 ? -12.297 -32.156 2.494 1 97.38 238 ASN A CA 1
ATOM 1930 C C . ASN A 1 238 ? -13.266 -31.859 1.351 1 97.38 238 ASN A C 1
ATOM 1932 O O . ASN A 1 238 ? -13.258 -32.531 0.329 1 97.38 238 ASN A O 1
ATOM 1936 N N . GLU A 1 239 ? -14.086 -30.812 1.52 1 97.62 239 GLU A N 1
ATOM 1937 C CA . GLU A 1 239 ? -14.93 -30.375 0.412 1 97.62 239 GLU A CA 1
ATOM 1938 C C . GLU A 1 239 ? -14.102 -29.75 -0.704 1 97.62 239 GLU A C 1
ATOM 1940 O O . GLU A 1 239 ? -13.039 -29.172 -0.447 1 97.62 239 GLU A O 1
ATOM 1945 N N . PRO A 1 240 ? -14.555 -29.906 -1.989 1 97.94 240 PRO A N 1
ATOM 1946 C CA . PRO A 1 240 ? -13.789 -29.344 -3.109 1 97.94 240 PRO A CA 1
ATOM 1947 C C . PRO A 1 240 ? -13.641 -27.828 -3.018 1 97.94 240 PRO A C 1
ATOM 1949 O O . PRO A 1 240 ? -14.594 -27.125 -2.664 1 97.94 240 PRO A O 1
ATOM 1952 N N . ALA A 1 241 ? -12.461 -27.375 -3.273 1 98.38 241 ALA A N 1
ATOM 1953 C CA . ALA A 1 241 ? -12.188 -25.953 -3.256 1 98.38 241 ALA A CA 1
ATOM 1954 C C . ALA A 1 241 ? -11.914 -25.422 -4.664 1 98.38 241 ALA A C 1
ATOM 1956 O O . ALA A 1 241 ? -12.492 -24.422 -5.082 1 98.38 241 ALA A O 1
ATOM 1957 N N . THR A 1 242 ? -11.039 -26.062 -5.383 1 98.69 242 THR A N 1
ATOM 1958 C CA . THR A 1 242 ? -10.617 -25.578 -6.695 1 98.69 242 THR A CA 1
ATOM 1959 C C . THR A 1 242 ? -10.516 -26.734 -7.688 1 98.69 242 THR A C 1
ATOM 1961 O O . THR A 1 242 ? -9.984 -27.797 -7.359 1 98.69 242 THR A O 1
ATOM 1964 N N . ILE A 1 243 ? -10.992 -26.531 -8.859 1 98.44 243 ILE A N 1
ATOM 1965 C CA . ILE A 1 243 ? -10.906 -27.516 -9.938 1 98.44 243 ILE A CA 1
ATOM 1966 C C . ILE A 1 243 ? -9.875 -27.047 -10.969 1 98.44 243 ILE A C 1
ATOM 1968 O O . ILE A 1 243 ? -9.922 -25.906 -11.438 1 98.44 243 ILE A O 1
ATOM 1972 N N . TYR A 1 244 ? -8.922 -27.906 -11.227 1 96.88 244 TYR A N 1
ATOM 1973 C CA . TYR A 1 244 ? -7.949 -27.734 -12.305 1 96.88 244 TYR A CA 1
ATOM 1974 C C . TYR A 1 244 ? -8.148 -28.797 -13.383 1 96.88 244 TYR A C 1
ATOM 1976 O O . TYR A 1 244 ? -8.414 -29.969 -13.078 1 96.88 244 TYR A O 1
ATOM 1984 N N . TYR A 1 245 ? -8.039 -28.391 -14.648 1 92.44 245 TYR A N 1
ATOM 1985 C CA . TYR A 1 245 ? -8.172 -29.359 -15.727 1 92.44 245 TYR A CA 1
ATOM 1986 C C . TYR A 1 245 ? -6.812 -29.719 -16.312 1 92.44 245 TYR A C 1
ATOM 1988 O O . TYR A 1 245 ? -5.953 -28.859 -16.484 1 92.44 245 TYR A O 1
ATOM 1996 N N . THR A 1 246 ? -6.551 -31 -16.516 1 86.44 246 THR A N 1
ATOM 1997 C CA . THR A 1 246 ? -5.348 -31.516 -17.156 1 86.44 246 THR A CA 1
ATOM 1998 C C . THR A 1 246 ? -5.676 -32.125 -18.516 1 86.44 246 THR A C 1
ATOM 2000 O O . THR A 1 246 ? -6.828 -32.469 -18.781 1 86.44 246 THR A O 1
ATOM 2003 N N . SER A 1 247 ? -4.57 -32.188 -19.438 1 71.38 247 SER A N 1
ATOM 2004 C CA . SER A 1 247 ? -4.762 -32.781 -20.766 1 71.38 247 SER A CA 1
ATOM 2005 C C . SER A 1 247 ? -4.754 -34.281 -20.703 1 71.38 247 SER A C 1
ATOM 2007 O O . SER A 1 247 ? -4.051 -34.875 -19.875 1 71.38 247 SER A O 1
ATOM 2009 N N . GLY A 1 248 ? -5.836 -35.031 -20.891 1 54.66 248 GLY A N 1
ATOM 2010 C CA . GLY A 1 248 ? -5.934 -36.469 -20.797 1 54.66 248 GLY A CA 1
ATOM 2011 C C . GLY A 1 248 ? -5.359 -37.188 -22 1 54.66 248 GLY A C 1
ATOM 2012 O O . GLY A 1 248 ? -5.18 -36.594 -23.062 1 54.66 248 GLY A O 1
ATOM 2013 N N . THR A 1 249 ? -4.695 -38.375 -21.781 1 46.75 249 THR A N 1
ATOM 2014 C CA . THR A 1 249 ? -4.188 -39.281 -22.812 1 46.75 249 THR A CA 1
ATOM 2015 C C . THR A 1 249 ? -5.262 -39.531 -23.859 1 46.75 249 THR A C 1
ATOM 2017 O O . THR A 1 249 ? -4.953 -39.781 -25.031 1 46.75 249 THR A O 1
ATOM 2020 N N . THR A 1 250 ? -6.484 -39.75 -23.359 1 48.31 250 THR A N 1
ATOM 2021 C CA . THR A 1 250 ? -7.578 -40.125 -24.25 1 48.31 250 THR A CA 1
ATOM 2022 C C . THR A 1 250 ? -8.062 -38.906 -25.031 1 48.31 250 THR A C 1
ATOM 2024 O O . THR A 1 250 ? -9.016 -39.031 -25.812 1 48.31 250 THR A O 1
ATOM 2027 N N . GLY A 1 251 ? -7.504 -37.781 -24.766 1 61.94 251 GLY A N 1
ATOM 2028 C CA . GLY A 1 251 ? -7.777 -36.562 -25.547 1 61.94 251 GLY A CA 1
ATOM 2029 C C . GLY A 1 251 ? -8.664 -35.594 -24.812 1 61.94 251 GLY A C 1
ATOM 2030 O O . GLY A 1 251 ? -8.586 -34.375 -25.062 1 61.94 251 GLY A O 1
ATOM 2031 N N . ARG A 1 252 ? -9.57 -36.031 -23.844 1 74.62 252 ARG A N 1
ATOM 2032 C CA . ARG A 1 252 ? -10.414 -35.062 -23.172 1 74.62 252 ARG A CA 1
ATOM 2033 C C . ARG A 1 252 ? -9.797 -34.594 -21.844 1 74.62 252 ARG A C 1
ATOM 2035 O O . ARG A 1 252 ? -9.258 -35.438 -21.109 1 74.62 252 ARG A O 1
ATOM 2042 N N . PRO A 1 253 ? -9.984 -33.406 -21.5 1 84.81 253 PRO A N 1
ATOM 2043 C CA . PRO A 1 253 ? -9.43 -32.875 -20.25 1 84.81 253 PRO A CA 1
ATOM 2044 C C . PRO A 1 253 ? -10.078 -33.531 -19.016 1 84.81 253 PRO A C 1
ATOM 2046 O O . PRO A 1 253 ? -11.266 -33.844 -19.047 1 84.81 253 PRO A O 1
ATOM 2049 N N . LYS A 1 254 ? -9.344 -33.812 -17.953 1 88.5 254 LYS A N 1
ATOM 2050 C CA . LYS A 1 254 ? -9.82 -34.375 -16.688 1 88.5 254 LYS A CA 1
ATOM 2051 C C . LYS A 1 254 ? -9.859 -33.281 -15.609 1 88.5 254 LYS A C 1
ATOM 2053 O O . LYS A 1 254 ? -8.867 -32.594 -15.383 1 88.5 254 LYS A O 1
ATOM 2058 N N . GLY A 1 255 ? -11.039 -33.156 -15.016 1 95.06 255 GLY A N 1
ATOM 2059 C CA . GLY A 1 255 ? -11.133 -32.25 -13.891 1 95.06 255 GLY A CA 1
ATOM 2060 C C . GLY A 1 255 ? -10.633 -32.844 -12.594 1 95.06 255 GLY A C 1
ATOM 2061 O O . GLY A 1 255 ? -11.078 -33.906 -12.188 1 95.06 255 GLY A O 1
ATOM 2062 N N . LEU A 1 256 ? -9.648 -32.219 -11.977 1 96.19 256 LEU A N 1
ATOM 2063 C CA . LEU A 1 256 ? -9.117 -32.562 -10.664 1 96.19 256 LEU A CA 1
ATOM 2064 C C . LEU A 1 256 ? -9.414 -31.484 -9.641 1 96.19 256 LEU A C 1
ATOM 2066 O O . LEU A 1 256 ? -9.352 -30.297 -9.953 1 96.19 256 LEU A O 1
ATOM 2070 N N . TYR A 1 257 ? -9.852 -31.875 -8.438 1 96.88 257 TYR A N 1
ATOM 2071 C CA . TYR A 1 257 ? -10.094 -30.828 -7.461 1 96.88 257 TYR A CA 1
ATOM 2072 C C . TYR A 1 257 ? -9.227 -31.016 -6.223 1 96.88 257 TYR A C 1
ATOM 2074 O O . TYR A 1 257 ? -8.82 -32.156 -5.914 1 96.88 257 TYR A O 1
ATOM 2082 N N . HIS A 1 258 ? -8.891 -29.953 -5.609 1 97.69 258 HIS A N 1
ATOM 2083 C CA . HIS A 1 258 ? -8.195 -29.875 -4.328 1 97.69 258 HIS A CA 1
ATOM 2084 C C . HIS A 1 258 ? -9.109 -29.312 -3.24 1 97.69 258 HIS A C 1
ATOM 2086 O O . HIS A 1 258 ? -10.078 -28.609 -3.535 1 97.69 258 HIS A O 1
ATOM 2092 N N . THR A 1 259 ? -8.781 -29.656 -1.984 1 97.56 259 THR A N 1
ATOM 2093 C CA . THR A 1 259 ? -9.734 -29.453 -0.894 1 97.56 259 THR A CA 1
ATOM 2094 C C . THR A 1 259 ? -9.469 -28.141 -0.174 1 97.56 259 THR A C 1
ATOM 2096 O O . THR A 1 259 ? -8.461 -27.484 -0.425 1 97.56 259 THR A O 1
ATOM 2099 N N . ASN A 1 260 ? -10.336 -27.719 0.754 1 97.62 260 ASN A N 1
ATOM 2100 C CA . ASN A 1 260 ? -10.305 -26.438 1.442 1 97.62 260 ASN A CA 1
ATOM 2101 C C . ASN A 1 260 ? -9.281 -26.438 2.572 1 97.62 260 ASN A C 1
ATOM 2103 O O . ASN A 1 260 ? -8.711 -25.391 2.891 1 97.62 260 ASN A O 1
ATOM 2107 N N . GLY A 1 261 ? -9.07 -27.578 3.166 1 97.75 261 GLY A N 1
ATOM 2108 C CA . GLY A 1 261 ? -8.211 -27.594 4.336 1 97.75 261 GLY A CA 1
ATOM 2109 C C . GLY A 1 261 ? -6.797 -28.062 4.031 1 97.75 261 GLY A C 1
ATOM 2110 O O . GLY A 1 261 ? -5.898 -27.25 3.832 1 97.75 261 GLY A O 1
ATOM 2111 N N . GLY A 1 262 ? -6.695 -29.344 3.775 1 97.12 262 GLY A N 1
ATOM 2112 C CA . GLY A 1 262 ? -5.41 -30 3.598 1 97.12 262 GLY A CA 1
ATOM 2113 C C . GLY A 1 262 ? -4.559 -29.359 2.52 1 97.12 262 GLY A C 1
ATOM 2114 O O . GLY A 1 262 ? -3.354 -29.172 2.703 1 97.12 262 GLY A O 1
ATOM 2115 N N . TYR A 1 263 ? -5.156 -28.984 1.425 1 97.75 263 TYR A N 1
ATOM 2116 C CA . TYR A 1 263 ? -4.465 -28.375 0.287 1 97.75 263 TYR A CA 1
ATOM 2117 C C . TYR A 1 263 ? -3.762 -27.094 0.691 1 97.75 263 TYR A C 1
ATOM 2119 O O . TYR A 1 263 ? -2.572 -26.906 0.42 1 97.75 263 TYR A O 1
ATOM 2127 N N . ILE A 1 264 ? -4.43 -26.25 1.431 1 98.75 264 ILE A N 1
ATOM 2128 C CA . ILE A 1 264 ? -3.908 -24.953 1.848 1 98.75 264 ILE A CA 1
ATOM 2129 C C . ILE A 1 264 ? -2.801 -25.141 2.879 1 98.75 264 ILE A C 1
ATOM 2131 O O . ILE A 1 264 ? -1.74 -24.516 2.787 1 98.75 264 ILE A O 1
ATOM 2135 N N . ILE A 1 265 ? -2.998 -26.031 3.803 1 98.56 265 ILE A N 1
ATOM 2136 C CA . ILE A 1 265 ? -2.025 -26.328 4.852 1 98.56 265 ILE A CA 1
ATOM 2137 C C . ILE A 1 265 ? -0.737 -26.859 4.234 1 98.56 265 ILE A C 1
ATOM 2139 O O . ILE A 1 265 ? 0.356 -26.391 4.551 1 98.56 265 ILE A O 1
ATOM 2143 N N . ALA A 1 266 ? -0.902 -27.781 3.34 1 97.94 266 ALA A N 1
ATOM 2144 C CA . ALA A 1 266 ? 0.256 -28.391 2.701 1 97.94 266 ALA A CA 1
ATOM 2145 C C . ALA A 1 266 ? 1.069 -27.375 1.92 1 97.94 266 ALA A C 1
ATOM 2147 O O . ALA A 1 266 ? 2.301 -27.375 1.981 1 97.94 266 ALA A O 1
ATOM 2148 N N . LEU A 1 267 ? 0.417 -26.516 1.204 1 98.31 267 LEU A N 1
ATOM 2149 C CA . LEU A 1 267 ? 1.097 -25.5 0.41 1 98.31 267 LEU A CA 1
ATOM 2150 C C . LEU A 1 267 ? 1.87 -24.531 1.307 1 98.31 267 LEU A C 1
ATOM 2152 O O . LEU A 1 267 ? 2.996 -24.156 0.986 1 98.31 267 LEU A O 1
ATOM 2156 N N . ASN A 1 268 ? 1.26 -24.125 2.373 1 98.56 268 ASN A N 1
ATOM 2157 C CA . ASN A 1 268 ? 1.921 -23.156 3.256 1 98.56 268 ASN A CA 1
ATOM 2158 C C . ASN A 1 268 ? 3.141 -23.781 3.934 1 98.56 268 ASN A C 1
ATOM 2160 O O . ASN A 1 268 ? 4.168 -23.109 4.09 1 98.56 268 ASN A O 1
ATOM 2164 N N . TRP A 1 269 ? 3.09 -25.031 4.277 1 97.38 269 TRP A N 1
ATOM 2165 C CA . TRP A 1 269 ? 4.285 -25.719 4.758 1 97.38 269 TRP A CA 1
ATOM 2166 C C . TRP A 1 269 ? 5.344 -25.797 3.666 1 97.38 269 TRP A C 1
ATOM 2168 O O . TRP A 1 269 ? 6.52 -25.516 3.914 1 97.38 269 TRP A O 1
ATOM 2178 N N . ALA A 1 270 ? 4.902 -26.219 2.512 1 97.56 270 ALA A N 1
ATOM 2179 C CA . ALA A 1 270 ? 5.832 -26.391 1.401 1 97.56 270 ALA A CA 1
ATOM 2180 C C . ALA A 1 270 ? 6.621 -25.125 1.133 1 97.56 270 ALA A C 1
ATOM 2182 O O . ALA A 1 270 ? 7.852 -25.156 1.016 1 97.56 270 ALA A O 1
ATOM 2183 N N . PHE A 1 271 ? 5.984 -24 1.142 1 98.25 271 PHE A N 1
ATOM 2184 C CA . PHE A 1 271 ? 6.672 -22.781 0.736 1 98.25 271 PHE A CA 1
ATOM 2185 C C . PHE A 1 271 ? 7.426 -22.172 1.911 1 98.25 271 PHE A C 1
ATOM 2187 O O . PHE A 1 271 ? 8.367 -21.406 1.718 1 98.25 271 PHE A O 1
ATOM 2194 N N . LYS A 1 272 ? 7.035 -22.484 3.113 1 97.25 272 LYS A N 1
ATOM 2195 C CA . LYS A 1 272 ? 7.941 -22.203 4.223 1 97.25 272 LYS A CA 1
ATOM 2196 C C . LYS A 1 272 ? 9.258 -22.953 4.055 1 97.25 272 LYS A C 1
ATOM 2198 O O . LYS A 1 272 ? 10.336 -22.391 4.262 1 97.25 272 LYS A O 1
ATOM 2203 N N . ALA A 1 273 ? 9.117 -24.172 3.645 1 96 273 ALA A N 1
ATOM 2204 C CA . ALA A 1 273 ? 10.289 -25.047 3.518 1 96 273 ALA A CA 1
ATOM 2205 C C . ALA A 1 273 ? 11.109 -24.672 2.279 1 96 273 ALA A C 1
ATOM 2207 O O . ALA A 1 273 ? 12.32 -24.891 2.246 1 96 273 ALA A O 1
ATOM 2208 N N . ILE A 1 274 ? 10.5 -24.125 1.255 1 96.56 274 ILE A N 1
ATOM 2209 C CA . ILE A 1 274 ? 11.188 -23.812 0.004 1 96.56 274 ILE A CA 1
ATOM 2210 C C . ILE A 1 274 ? 11.82 -22.422 0.088 1 96.56 274 ILE A C 1
ATOM 2212 O O . ILE A 1 274 ? 13.008 -22.266 -0.183 1 96.56 274 ILE A O 1
ATOM 2216 N N . PHE A 1 275 ? 10.984 -21.422 0.525 1 96.75 275 PHE A N 1
ATOM 2217 C CA . PHE A 1 275 ? 11.398 -20.031 0.434 1 96.75 275 PHE A CA 1
ATOM 2218 C C . PHE A 1 275 ? 11.711 -19.453 1.815 1 96.75 275 PHE A C 1
ATOM 2220 O O . PHE A 1 275 ? 12.531 -18.547 1.952 1 96.75 275 PHE A O 1
ATOM 2227 N N . ASN A 1 276 ? 10.961 -19.922 2.869 1 96.06 276 ASN A N 1
ATOM 2228 C CA . ASN A 1 276 ? 10.961 -19.328 4.203 1 96.06 276 ASN A CA 1
ATOM 2229 C C . ASN A 1 276 ? 10.797 -17.812 4.145 1 96.06 276 ASN A C 1
ATOM 2231 O O . ASN A 1 276 ? 11.625 -17.078 4.684 1 96.06 276 ASN A O 1
ATOM 2235 N N . PRO A 1 277 ? 9.68 -17.406 3.578 1 97.19 277 PRO A N 1
ATOM 2236 C CA . PRO A 1 277 ? 9.508 -15.961 3.373 1 97.19 277 PRO A CA 1
ATOM 2237 C C . PRO A 1 277 ? 9.32 -15.195 4.684 1 97.19 277 PRO A C 1
ATOM 2239 O O . PRO A 1 277 ? 8.836 -15.766 5.668 1 97.19 277 PRO A O 1
ATOM 2242 N N . THR A 1 278 ? 9.727 -13.953 4.684 1 94.25 278 THR A N 1
ATOM 2243 C CA . THR A 1 278 ? 9.508 -13.039 5.801 1 94.25 278 THR A CA 1
ATOM 2244 C C . THR A 1 278 ? 8.477 -11.984 5.438 1 94.25 278 THR A C 1
ATOM 2246 O O . THR A 1 278 ? 8.094 -11.844 4.273 1 94.25 278 THR A O 1
ATOM 2249 N N . GLU A 1 279 ? 8.062 -11.234 6.43 1 90.44 279 GLU A N 1
ATOM 2250 C CA . GLU A 1 279 ? 7.027 -10.219 6.262 1 90.44 279 GLU A CA 1
ATOM 2251 C C . GLU A 1 279 ? 7.469 -9.125 5.293 1 90.44 279 GLU A C 1
ATOM 2253 O O . GLU A 1 279 ? 6.637 -8.438 4.699 1 90.44 279 GLU A O 1
ATOM 2258 N N . ASN A 1 280 ? 8.711 -8.977 5.062 1 91.69 280 ASN A N 1
ATOM 2259 C CA . ASN A 1 280 ? 9.234 -7.898 4.234 1 91.69 280 ASN A CA 1
ATOM 2260 C C . ASN A 1 280 ? 9.5 -8.367 2.805 1 91.69 280 ASN A C 1
ATOM 2262 O O . ASN A 1 280 ? 9.844 -7.559 1.938 1 91.69 280 ASN A O 1
ATOM 2266 N N . ASP A 1 281 ? 9.305 -9.633 2.531 1 96.94 281 ASP A N 1
ATOM 2267 C CA . ASP A 1 281 ? 9.547 -10.172 1.197 1 96.94 281 ASP A CA 1
ATOM 2268 C C . ASP A 1 281 ? 8.445 -9.75 0.227 1 96.94 281 ASP A C 1
ATOM 2270 O O . ASP A 1 281 ? 7.285 -9.617 0.62 1 96.94 281 ASP A O 1
ATOM 2274 N N . THR A 1 282 ? 8.828 -9.469 -0.948 1 98.62 282 THR A N 1
ATOM 2275 C CA . THR A 1 282 ? 7.926 -9.344 -2.084 1 98.62 282 THR A CA 1
ATOM 2276 C C . THR A 1 282 ? 8.086 -10.523 -3.037 1 98.62 282 THR A C 1
ATOM 2278 O O . THR A 1 282 ? 9.18 -10.781 -3.537 1 98.62 282 THR A O 1
ATOM 2281 N N . TRP A 1 283 ? 7.012 -11.25 -3.254 1 98.88 283 TRP A N 1
ATOM 2282 C CA . TRP A 1 283 ? 7.023 -12.5 -4.012 1 98.88 283 TRP A CA 1
ATOM 2283 C C . TRP A 1 283 ? 6.332 -12.32 -5.359 1 98.88 283 TRP A C 1
ATOM 2285 O O . TRP A 1 283 ? 5.156 -11.953 -5.418 1 98.88 283 TRP A O 1
ATOM 2295 N N . TRP A 1 284 ? 7.07 -12.539 -6.465 1 98.88 284 TRP A N 1
ATOM 2296 C CA . TRP A 1 284 ? 6.535 -12.453 -7.82 1 98.88 284 TRP A CA 1
ATOM 2297 C C . TRP A 1 284 ? 6.414 -13.836 -8.445 1 98.88 284 TRP A C 1
ATOM 2299 O O . TRP A 1 284 ? 7.418 -14.523 -8.641 1 98.88 284 TRP A O 1
ATOM 2309 N N . THR A 1 285 ? 5.207 -14.242 -8.656 1 98.25 285 THR A N 1
ATOM 2310 C CA . THR A 1 285 ? 4.949 -15.477 -9.398 1 98.25 285 THR A CA 1
ATOM 2311 C C . THR A 1 285 ? 4.586 -15.172 -10.844 1 98.25 285 THR A C 1
ATOM 2313 O O . THR A 1 285 ? 3.57 -14.523 -11.117 1 98.25 285 THR A O 1
ATOM 2316 N N . ILE A 1 286 ? 5.438 -15.664 -11.727 1 96.56 286 ILE A N 1
ATOM 2317 C CA . ILE A 1 286 ? 5.215 -15.43 -13.148 1 96.56 286 ILE A CA 1
ATOM 2318 C C . ILE A 1 286 ? 4.391 -16.578 -13.734 1 96.56 286 ILE A C 1
ATOM 2320 O O . ILE A 1 286 ? 4.941 -17.578 -14.203 1 96.56 286 ILE A O 1
ATOM 2324 N N . SER A 1 287 ? 3.143 -16.375 -13.656 1 93.81 287 SER A N 1
ATOM 2325 C CA . SER A 1 287 ? 2.182 -17.359 -14.141 1 93.81 287 SER A CA 1
ATOM 2326 C C . SER A 1 287 ? 0.86 -16.688 -14.523 1 93.81 287 SER A C 1
ATOM 2328 O O . SER A 1 287 ? 0.581 -15.562 -14.109 1 93.81 287 SER A O 1
ATOM 2330 N N . GLU A 1 288 ? 0.15 -17.344 -15.406 1 89.62 288 GLU A N 1
ATOM 2331 C CA . GLU A 1 288 ? -1.171 -16.875 -15.82 1 89.62 288 GLU A CA 1
ATOM 2332 C C . GLU A 1 288 ? -2.273 -17.578 -15.031 1 89.62 288 GLU A C 1
ATOM 2334 O O . GLU A 1 288 ? -2.105 -18.719 -14.609 1 89.62 288 GLU A O 1
ATOM 2339 N N . LEU A 1 289 ? -3.375 -16.75 -15.086 1 91.44 289 LEU A N 1
ATOM 2340 C CA . LEU A 1 289 ? -4.551 -17.359 -14.477 1 91.44 289 LEU A CA 1
ATOM 2341 C C . LEU A 1 289 ? -5 -18.594 -15.258 1 91.44 289 LEU A C 1
ATOM 2343 O O . LEU A 1 289 ? -5.105 -18.547 -16.484 1 91.44 289 LEU A O 1
ATOM 2347 N N . GLY A 1 290 ? -5.035 -19.672 -14.922 1 89.62 290 GLY A N 1
ATOM 2348 C CA . GLY A 1 290 ? -5.469 -20.922 -15.539 1 89.62 290 GLY A CA 1
ATOM 2349 C C . GLY A 1 290 ? -4.535 -22.078 -15.258 1 89.62 290 GLY A C 1
ATOM 2350 O O . GLY A 1 290 ? -4.832 -23.219 -15.609 1 89.62 290 GLY A O 1
ATOM 2351 N N . TRP A 1 291 ? -3.428 -21.594 -14.758 1 89.31 291 TRP A N 1
ATOM 2352 C CA . TRP A 1 291 ? -2.49 -22.609 -14.297 1 89.31 291 TRP A CA 1
ATOM 2353 C C . TRP A 1 291 ? -2.484 -22.688 -12.773 1 89.31 291 TRP A C 1
ATOM 2355 O O . TRP A 1 291 ? -2.602 -21.672 -12.086 1 89.31 291 TRP A O 1
ATOM 2365 N N . PRO A 1 292 ? -2.273 -23.922 -12.258 1 95.5 292 PRO A N 1
ATOM 2366 C CA . PRO A 1 292 ? -2.348 -24.078 -10.805 1 95.5 292 PRO A CA 1
ATOM 2367 C C . PRO A 1 292 ? -1.353 -23.203 -10.055 1 95.5 292 PRO A C 1
ATOM 2369 O O . PRO A 1 292 ? -1.618 -22.781 -8.93 1 95.5 292 PRO A O 1
ATOM 2372 N N . VAL A 1 293 ? -0.231 -22.844 -10.68 1 96.81 293 VAL A N 1
ATOM 2373 C CA . VAL A 1 293 ? 0.814 -22.062 -10.031 1 96.81 293 VAL A CA 1
ATOM 2374 C C . VAL A 1 293 ? 0.251 -20.719 -9.586 1 96.81 293 VAL A C 1
ATOM 2376 O O . VAL A 1 293 ? 0.566 -20.234 -8.5 1 96.81 293 VAL A O 1
ATOM 2379 N N . TRP A 1 294 ? -0.606 -20.172 -10.406 1 97.25 294 TRP A N 1
ATOM 2380 C CA . TRP A 1 294 ? -1.126 -18.844 -10.148 1 97.25 294 TRP A CA 1
ATOM 2381 C C . TRP A 1 294 ? -1.962 -18.812 -8.875 1 97.25 294 TRP A C 1
ATOM 2383 O O . TRP A 1 294 ? -1.687 -18.031 -7.957 1 97.25 294 TRP A O 1
ATOM 2393 N N . PRO A 1 295 ? -2.992 -19.656 -8.711 1 98.31 295 PRO A N 1
ATOM 2394 C CA . PRO A 1 295 ? -3.744 -19.625 -7.453 1 98.31 295 PRO A CA 1
ATOM 2395 C C . PRO A 1 295 ? -2.932 -20.125 -6.262 1 98.31 295 PRO A C 1
ATOM 2397 O O . PRO A 1 295 ? -3.121 -19.656 -5.137 1 98.31 295 PRO A O 1
ATOM 2400 N N . MET A 1 296 ? -2.057 -21.094 -6.504 1 98.56 296 MET A N 1
ATOM 2401 C CA . MET A 1 296 ? -1.232 -21.578 -5.402 1 98.56 296 MET A CA 1
ATOM 2402 C C . MET A 1 296 ? -0.503 -20.422 -4.719 1 98.56 296 MET A C 1
ATOM 2404 O O . MET A 1 296 ? -0.535 -20.312 -3.492 1 98.56 296 MET A O 1
ATOM 2408 N N . ALA A 1 297 ? 0.043 -19.594 -5.547 1 98.62 297 ALA A N 1
ATOM 2409 C CA . ALA A 1 297 ? 0.816 -18.484 -4.992 1 98.62 297 ALA A CA 1
ATOM 2410 C C . ALA A 1 297 ? -0.097 -17.344 -4.562 1 98.62 297 ALA A C 1
ATOM 2412 O O . ALA A 1 297 ? -0.077 -16.922 -3.402 1 98.62 297 ALA A O 1
ATOM 2413 N N . ASN A 1 298 ? -0.971 -16.875 -5.434 1 98.75 298 ASN A N 1
ATOM 2414 C CA . ASN A 1 298 ? -1.643 -15.586 -5.297 1 98.75 298 ASN A CA 1
ATOM 2415 C C . ASN A 1 298 ? -2.902 -15.703 -4.441 1 98.75 298 ASN A C 1
ATOM 2417 O O . ASN A 1 298 ? -3.441 -14.688 -3.986 1 98.75 298 ASN A O 1
ATOM 2421 N N . LEU A 1 299 ? -3.404 -16.938 -4.207 1 98.81 299 LEU A N 1
ATOM 2422 C CA . LEU A 1 299 ? -4.602 -17.109 -3.391 1 98.81 299 LEU A CA 1
ATOM 2423 C C . LEU A 1 299 ? -4.285 -17.875 -2.111 1 98.81 299 LEU A C 1
ATOM 2425 O O . LEU A 1 299 ? -4.781 -17.531 -1.036 1 98.81 299 LEU A O 1
ATOM 2429 N N . TYR A 1 300 ? -3.389 -18.844 -2.193 1 98.88 300 TYR A N 1
ATOM 2430 C CA . TYR A 1 300 ? -3.391 -19.875 -1.149 1 98.88 300 TYR A CA 1
ATOM 2431 C C . TYR A 1 300 ? -2.129 -19.781 -0.301 1 98.88 300 TYR A C 1
ATOM 2433 O O . TYR A 1 300 ? -2.025 -20.438 0.737 1 98.88 300 TYR A O 1
ATOM 2441 N N . VAL A 1 301 ? -1.098 -18.969 -0.742 1 98.81 301 VAL A N 1
ATOM 2442 C CA . VAL A 1 301 ? 0.118 -18.906 0.062 1 98.81 301 VAL A CA 1
ATOM 2443 C C . VAL A 1 301 ? 0.429 -17.453 0.42 1 98.81 301 VAL A C 1
ATOM 2445 O O . VAL A 1 301 ? 0.42 -17.078 1.597 1 98.81 301 VAL A O 1
ATOM 2448 N N . ILE A 1 302 ? 0.566 -16.562 -0.525 1 98.81 302 ILE A N 1
ATOM 2449 C CA . ILE A 1 302 ? 1.005 -15.195 -0.297 1 98.81 302 ILE A CA 1
ATOM 2450 C C . ILE A 1 302 ? 0.04 -14.5 0.66 1 98.81 302 ILE A C 1
ATOM 2452 O O . ILE A 1 302 ? 0.438 -14.062 1.741 1 98.81 302 ILE A O 1
ATOM 2456 N N . PRO A 1 303 ? -1.25 -14.445 0.305 1 98.75 303 PRO A N 1
ATOM 2457 C CA . PRO A 1 303 ? -2.125 -13.734 1.239 1 98.75 303 PRO A CA 1
ATOM 2458 C C . PRO A 1 303 ? -2.395 -14.531 2.516 1 98.75 303 PRO A C 1
ATOM 2460 O O . PRO A 1 303 ? -2.639 -13.938 3.572 1 98.75 303 PRO A O 1
ATOM 2463 N N . VAL A 1 304 ? -2.311 -15.867 2.455 1 98.75 304 VAL A N 1
ATOM 2464 C CA . VAL A 1 304 ? -2.531 -16.672 3.648 1 98.75 304 VAL A CA 1
ATOM 2465 C C . VAL A 1 304 ? -1.395 -16.453 4.645 1 98.75 304 VAL A C 1
ATOM 2467 O O . VAL A 1 304 ? -1.616 -16.438 5.855 1 98.75 304 VAL A O 1
ATOM 2470 N N . MET A 1 305 ? -0.197 -16.188 4.156 1 98.38 305 MET A N 1
ATOM 2471 C CA . MET A 1 305 ? 0.956 -15.938 5.02 1 98.38 305 MET A CA 1
ATOM 2472 C C . MET A 1 305 ? 1.063 -14.453 5.363 1 98.38 305 MET A C 1
ATOM 2474 O O . MET A 1 305 ? 1.951 -14.047 6.117 1 98.38 305 MET A O 1
ATOM 2478 N N . GLY A 1 306 ? 0.164 -13.625 4.785 1 98 306 GLY A N 1
ATOM 2479 C CA . GLY A 1 306 ? 0.232 -12.195 5.027 1 98 306 GLY A CA 1
ATOM 2480 C C . GLY A 1 306 ? 1.392 -11.523 4.312 1 98 306 GLY A C 1
ATOM 2481 O O . GLY A 1 306 ? 1.951 -10.547 4.812 1 98 306 GLY A O 1
ATOM 2482 N N . LEU A 1 307 ? 1.823 -12.047 3.199 1 98.44 307 LEU A N 1
ATOM 2483 C CA . LEU A 1 307 ? 2.963 -11.531 2.449 1 98.44 307 LEU A CA 1
ATOM 2484 C C . LEU A 1 307 ? 2.51 -10.523 1.398 1 98.44 307 LEU A C 1
ATOM 2486 O O . LEU A 1 307 ? 1.355 -10.086 1.403 1 98.44 307 LEU A O 1
ATOM 2490 N N . THR A 1 308 ? 3.455 -9.977 0.616 1 98.75 308 THR A N 1
ATOM 2491 C CA . THR A 1 308 ? 3.199 -9.094 -0.515 1 98.75 308 THR A CA 1
ATOM 2492 C C . THR A 1 308 ? 3.529 -9.789 -1.832 1 98.75 308 THR A C 1
ATOM 2494 O O . THR A 1 308 ? 4.594 -10.398 -1.97 1 98.75 308 THR A O 1
ATOM 2497 N N . GLY A 1 309 ? 2.568 -9.781 -2.729 1 98.81 309 GLY A N 1
ATOM 2498 C CA . GLY A 1 309 ? 2.779 -10.398 -4.027 1 98.81 309 GLY A CA 1
ATOM 2499 C C . GLY A 1 309 ? 2.801 -9.398 -5.168 1 98.81 309 GLY A C 1
ATOM 2500 O O . GLY A 1 309 ? 2.416 -8.242 -4.988 1 98.81 309 GLY A O 1
ATOM 2501 N N . VAL A 1 310 ? 3.295 -9.805 -6.363 1 98.81 310 VAL A N 1
ATOM 2502 C CA . VAL A 1 310 ? 3.248 -9.023 -7.594 1 98.81 310 VAL A CA 1
ATOM 2503 C C . VAL A 1 310 ? 2.377 -9.734 -8.625 1 98.81 310 VAL A C 1
ATOM 2505 O O . VAL A 1 310 ? 2.631 -10.891 -8.969 1 98.81 310 VAL A O 1
ATOM 2508 N N . LEU A 1 311 ? 1.324 -9.102 -9.016 1 98.69 311 LEU A N 1
ATOM 2509 C CA . LEU A 1 311 ? 0.53 -9.523 -10.172 1 98.69 311 LEU A CA 1
ATOM 2510 C C . LEU A 1 311 ? 1.028 -8.852 -11.445 1 98.69 311 LEU A C 1
ATOM 2512 O O . LEU A 1 311 ? 1.267 -7.637 -11.461 1 98.69 311 LEU A O 1
ATOM 2516 N N . PHE A 1 312 ? 1.24 -9.672 -12.469 1 98.06 312 PHE A N 1
ATOM 2517 C CA . PHE A 1 312 ? 1.784 -9.18 -13.727 1 98.06 312 PHE A CA 1
ATOM 2518 C C . PHE A 1 312 ? 0.888 -9.57 -14.898 1 98.06 312 PHE A C 1
ATOM 2520 O O . PHE A 1 312 ? 0.555 -10.75 -15.062 1 98.06 312 PHE A O 1
ATOM 2527 N N . GLU A 1 313 ? 0.409 -8.633 -15.609 1 97.31 313 GLU A N 1
ATOM 2528 C CA . GLU A 1 313 ? -0.313 -8.883 -16.859 1 97.31 313 GLU A CA 1
ATOM 2529 C C . GLU A 1 313 ? 0.579 -8.641 -18.062 1 97.31 313 GLU A C 1
ATOM 2531 O O . GLU A 1 313 ? 1.031 -7.52 -18.297 1 97.31 313 GLU A O 1
ATOM 2536 N N . GLY A 1 314 ? 0.84 -9.68 -18.781 1 94.44 314 GLY A N 1
ATOM 2537 C CA . GLY A 1 314 ? 1.631 -9.508 -19.984 1 94.44 314 GLY A CA 1
ATOM 2538 C C . GLY A 1 314 ? 2.596 -10.656 -20.234 1 94.44 314 GLY A C 1
ATOM 2539 O O . GLY A 1 314 ? 2.375 -11.773 -19.766 1 94.44 314 GLY A O 1
ATOM 2540 N N . TYR A 1 315 ? 3.549 -10.375 -21.094 1 91.88 315 TYR A N 1
ATOM 2541 C CA . TYR A 1 315 ? 4.562 -11.328 -21.516 1 91.88 315 TYR A CA 1
ATOM 2542 C C . TYR A 1 315 ? 5.961 -10.836 -21.156 1 91.88 315 TYR A C 1
ATOM 2544 O O . TYR A 1 315 ? 6.336 -9.711 -21.5 1 91.88 315 TYR A O 1
ATOM 2552 N N . ILE A 1 316 ? 6.738 -11.633 -20.547 1 94.25 316 ILE A N 1
ATOM 2553 C CA . ILE A 1 316 ? 8.008 -11.242 -19.938 1 94.25 316 ILE A CA 1
ATOM 2554 C C . ILE A 1 316 ? 8.977 -10.773 -21.016 1 94.25 316 ILE A C 1
ATOM 2556 O O . ILE A 1 316 ? 9.867 -9.961 -20.766 1 94.25 316 ILE A O 1
ATOM 2560 N N . ALA A 1 317 ? 8.773 -11.258 -22.266 1 88.38 317 ALA A N 1
ATOM 2561 C CA . ALA A 1 317 ? 9.695 -10.914 -23.344 1 88.38 317 ALA A CA 1
ATOM 2562 C C . ALA A 1 317 ? 9.195 -9.703 -24.141 1 88.38 317 ALA A C 1
ATOM 2564 O O . ALA A 1 317 ? 9.758 -9.367 -25.172 1 88.38 317 ALA A O 1
ATOM 2565 N N . HIS A 1 318 ? 8.086 -9.102 -23.703 1 94.31 318 HIS A N 1
ATOM 2566 C CA . HIS A 1 318 ? 7.582 -7.898 -24.344 1 94.31 318 HIS A CA 1
ATOM 2567 C C . HIS A 1 318 ? 8.664 -6.824 -24.438 1 94.31 318 HIS A C 1
ATOM 2569 O O . HIS A 1 318 ? 8.734 -6.098 -25.438 1 94.31 318 HIS A O 1
ATOM 2575 N N . LYS A 1 319 ? 9.445 -6.695 -23.391 1 95.06 319 LYS A N 1
ATOM 2576 C CA . LYS A 1 319 ? 10.656 -5.879 -23.344 1 95.06 319 LYS A CA 1
ATOM 2577 C C . LYS A 1 319 ? 11.828 -6.676 -22.797 1 95.06 319 LYS A C 1
ATOM 2579 O O . LYS A 1 319 ? 11.664 -7.469 -21.859 1 95.06 319 LYS A O 1
ATOM 2584 N N . ARG A 1 320 ? 13 -6.434 -23.297 1 93.56 320 ARG A N 1
ATOM 2585 C CA . ARG A 1 320 ? 14.18 -7.219 -22.938 1 93.56 320 ARG A CA 1
ATOM 2586 C C . ARG A 1 320 ? 14.516 -7.082 -21.469 1 93.56 320 ARG A C 1
ATOM 2588 O O . ARG A 1 320 ? 15.023 -8.016 -20.844 1 93.56 320 ARG A O 1
ATOM 2595 N N . ASP A 1 321 ? 14.219 -5.922 -20.922 1 96.75 321 ASP A N 1
ATOM 2596 C CA . ASP A 1 321 ? 14.656 -5.652 -19.562 1 96.75 321 ASP A CA 1
ATOM 2597 C C . ASP A 1 321 ? 13.484 -5.758 -18.578 1 96.75 321 ASP A C 1
ATOM 2599 O O . ASP A 1 321 ? 13.586 -5.32 -17.438 1 96.75 321 ASP A O 1
ATOM 2603 N N . LEU A 1 322 ? 12.359 -6.266 -19 1 97.62 322 LEU A N 1
ATOM 2604 C CA . LEU A 1 322 ? 11.125 -6.246 -18.219 1 97.62 322 LEU A CA 1
ATOM 2605 C C . LEU A 1 322 ? 11.312 -6.969 -16.891 1 97.62 322 LEU A C 1
ATOM 2607 O O . LEU A 1 322 ? 10.875 -6.48 -15.844 1 97.62 322 LEU A O 1
ATOM 2611 N N . PHE A 1 323 ? 12.023 -8.102 -16.922 1 98.38 323 PHE A N 1
ATOM 2612 C CA . PHE A 1 323 ? 12.211 -8.914 -15.719 1 98.38 323 PHE A CA 1
ATOM 2613 C C . PHE A 1 323 ? 12.969 -8.133 -14.656 1 98.38 323 PHE A C 1
ATOM 2615 O O . PHE A 1 323 ? 12.492 -7.977 -13.531 1 98.38 323 PHE A O 1
ATOM 2622 N N . SER A 1 324 ? 14.102 -7.633 -14.984 1 98.38 324 SER A N 1
ATOM 2623 C CA . SER A 1 324 ? 14.938 -6.922 -14.023 1 98.38 324 SER A CA 1
ATOM 2624 C C . SER A 1 324 ? 14.281 -5.617 -13.578 1 98.38 324 SER A C 1
ATOM 2626 O O . SER A 1 324 ? 14.414 -5.211 -12.422 1 98.38 324 SER A O 1
ATOM 2628 N N . LYS A 1 325 ? 13.508 -5.012 -14.453 1 98 325 LYS A N 1
ATOM 2629 C CA . LYS A 1 325 ? 12.859 -3.748 -14.117 1 98 325 LYS A CA 1
ATOM 2630 C C . LYS A 1 325 ? 11.734 -3.959 -13.109 1 98 325 LYS A C 1
ATOM 2632 O O . LYS A 1 325 ? 11.508 -3.113 -12.242 1 98 325 LYS A O 1
ATOM 2637 N N . ILE A 1 326 ? 11 -5.027 -13.25 1 98.25 326 ILE A N 1
ATOM 2638 C CA . ILE A 1 326 ? 9.938 -5.328 -12.297 1 98.25 326 ILE A CA 1
ATOM 2639 C C . ILE A 1 326 ? 10.547 -5.66 -10.93 1 98.25 326 ILE A C 1
ATOM 2641 O O . ILE A 1 326 ? 10.047 -5.219 -9.898 1 98.25 326 ILE A O 1
ATOM 2645 N N . ILE A 1 327 ? 11.68 -6.406 -10.914 1 98.56 327 ILE A N 1
ATOM 2646 C CA . ILE A 1 327 ? 12.375 -6.711 -9.672 1 98.56 327 ILE A CA 1
ATOM 2647 C C . ILE A 1 327 ? 12.805 -5.414 -8.984 1 98.56 327 ILE A C 1
ATOM 2649 O O . ILE A 1 327 ? 12.586 -5.238 -7.785 1 98.56 327 ILE A O 1
ATOM 2653 N N . GLU A 1 328 ? 13.352 -4.52 -9.766 1 97.88 328 GLU A N 1
ATOM 2654 C CA . GLU A 1 328 ? 13.805 -3.23 -9.25 1 97.88 328 GLU A CA 1
ATOM 2655 C C . GLU A 1 328 ? 12.641 -2.412 -8.711 1 97.88 328 GLU A C 1
ATOM 2657 O O . GLU A 1 328 ? 12.703 -1.896 -7.59 1 97.88 328 GLU A O 1
ATOM 2662 N N . LYS A 1 329 ? 11.609 -2.357 -9.461 1 96.81 329 LYS A N 1
ATOM 2663 C CA . LYS A 1 329 ? 10.469 -1.488 -9.172 1 96.81 329 LYS A CA 1
ATOM 2664 C C . LYS A 1 329 ? 9.805 -1.88 -7.859 1 96.81 329 LYS A C 1
ATOM 2666 O O . LYS A 1 329 ? 9.414 -1.015 -7.07 1 96.81 329 LYS A O 1
ATOM 2671 N N . PHE A 1 330 ? 9.648 -3.16 -7.598 1 97.81 330 PHE A N 1
ATOM 2672 C CA . PHE A 1 330 ? 8.867 -3.604 -6.449 1 97.81 330 PHE A CA 1
ATOM 2673 C C . PHE A 1 330 ? 9.758 -4.254 -5.398 1 97.81 330 PHE A C 1
ATOM 2675 O O . PHE A 1 330 ? 9.258 -4.852 -4.445 1 97.81 330 PHE A O 1
ATOM 2682 N N . ASN A 1 331 ? 11.055 -4.219 -5.559 1 97.69 331 ASN A N 1
ATOM 2683 C CA . ASN A 1 331 ? 12 -4.828 -4.629 1 97.69 331 ASN A CA 1
ATOM 2684 C C . ASN A 1 331 ? 11.695 -6.309 -4.414 1 97.69 331 ASN A C 1
ATOM 2686 O O . ASN A 1 331 ? 11.609 -6.77 -3.271 1 97.69 331 ASN A O 1
ATOM 2690 N N . VAL A 1 332 ? 11.562 -7.012 -5.488 1 98.69 332 VAL A N 1
ATOM 2691 C CA . VAL A 1 332 ? 11.195 -8.422 -5.445 1 98.69 332 VAL A CA 1
ATOM 2692 C C . VAL A 1 332 ? 12.352 -9.234 -4.852 1 98.69 332 VAL A C 1
ATOM 2694 O O . VAL A 1 332 ? 13.508 -9.055 -5.234 1 98.69 332 VAL A O 1
ATOM 2697 N N . SER A 1 333 ? 12 -10.117 -3.924 1 98.44 333 SER A N 1
ATOM 2698 C CA . SER A 1 333 ? 13.031 -10.93 -3.299 1 98.44 333 SER A CA 1
ATOM 2699 C C . SER A 1 333 ? 12.867 -12.406 -3.654 1 98.44 333 SER A C 1
ATOM 2701 O O . SER A 1 333 ? 13.812 -13.188 -3.531 1 98.44 333 SER A O 1
ATOM 2703 N N . LEU A 1 334 ? 11.656 -12.805 -4.055 1 98.75 334 LEU A N 1
ATOM 2704 C CA . LEU A 1 334 ? 11.344 -14.188 -4.402 1 98.75 334 LEU A CA 1
ATOM 2705 C C . LEU A 1 334 ? 10.625 -14.266 -5.746 1 98.75 334 LEU A C 1
ATOM 2707 O O . LEU A 1 334 ? 9.68 -13.508 -5.992 1 98.75 334 LEU A O 1
ATOM 2711 N N . VAL A 1 335 ? 11.078 -15.164 -6.59 1 98.81 335 VAL A N 1
ATOM 2712 C CA . VAL A 1 335 ? 10.422 -15.383 -7.875 1 98.81 335 VAL A CA 1
ATOM 2713 C C . VAL A 1 335 ? 10.086 -16.859 -8.039 1 98.81 335 VAL A C 1
ATOM 2715 O O . VAL A 1 335 ? 10.93 -17.734 -7.785 1 98.81 335 VAL A O 1
ATOM 2718 N N . TRP A 1 336 ? 8.875 -17.156 -8.32 1 98.5 336 TRP A N 1
ATOM 2719 C CA . TRP A 1 336 ? 8.438 -18.469 -8.797 1 98.5 336 TRP A CA 1
ATOM 2720 C C . TRP A 1 336 ? 8.125 -18.438 -10.289 1 98.5 336 TRP A C 1
ATOM 2722 O O . TRP A 1 336 ? 7.223 -17.719 -10.719 1 98.5 336 TRP A O 1
ATOM 2732 N N . SER A 1 337 ? 8.922 -19.234 -11.055 1 95.62 337 SER A N 1
ATOM 2733 C CA . SER A 1 337 ? 8.844 -19.125 -12.508 1 95.62 337 SER A CA 1
ATOM 2734 C C . SER A 1 337 ? 8.766 -20.5 -13.164 1 95.62 337 SER A C 1
ATOM 2736 O O . SER A 1 337 ? 9.117 -21.516 -12.547 1 95.62 337 SER A O 1
ATOM 2738 N N . SER A 1 338 ? 8.312 -20.453 -14.383 1 90.5 338 SER A N 1
ATOM 2739 C CA . SER A 1 338 ? 8.375 -21.656 -15.219 1 90.5 338 SER A CA 1
ATOM 2740 C C . SER A 1 338 ? 9.742 -21.781 -15.891 1 90.5 338 SER A C 1
ATOM 2742 O O . SER A 1 338 ? 10.469 -20.797 -16.031 1 90.5 338 SER A O 1
ATOM 2744 N N . THR A 1 339 ? 10.008 -22.969 -16.297 1 88.88 339 THR A N 1
ATOM 2745 C CA . THR A 1 339 ? 11.227 -23.25 -17.047 1 88.88 339 THR A CA 1
ATOM 2746 C C . THR A 1 339 ? 11.273 -22.422 -18.328 1 88.88 339 THR A C 1
ATOM 2748 O O . THR A 1 339 ? 12.312 -21.859 -18.672 1 88.88 339 THR A O 1
ATOM 2751 N N . THR A 1 340 ? 10.156 -22.297 -18.922 1 80.5 340 THR A N 1
ATOM 2752 C CA . THR A 1 340 ? 10.062 -21.562 -20.188 1 80.5 340 THR A CA 1
ATOM 2753 C C . THR A 1 340 ? 10.438 -20.094 -19.984 1 80.5 340 THR A C 1
ATOM 2755 O O . THR A 1 340 ? 11.133 -19.516 -20.812 1 80.5 340 THR A O 1
ATOM 2758 N N . THR A 1 341 ? 9.977 -19.531 -18.953 1 90.44 341 THR A N 1
ATOM 2759 C CA . THR A 1 341 ? 10.297 -18.141 -18.656 1 90.44 341 THR A CA 1
ATOM 2760 C C . THR A 1 341 ? 11.797 -17.969 -18.438 1 90.44 341 THR A C 1
ATOM 2762 O O . THR A 1 341 ? 12.391 -17.016 -18.938 1 90.44 341 THR A O 1
ATOM 2765 N N . LEU A 1 342 ? 12.438 -18.875 -17.781 1 92.56 342 LEU A N 1
ATOM 2766 C CA . LEU A 1 342 ? 13.867 -18.781 -17.5 1 92.56 342 LEU A CA 1
ATOM 2767 C C . LEU A 1 342 ? 14.68 -18.953 -18.781 1 92.56 342 LEU A C 1
ATOM 2769 O O . LEU A 1 342 ? 15.695 -18.281 -18.969 1 92.56 342 LEU A O 1
ATOM 2773 N N . TYR A 1 343 ? 14.172 -19.859 -19.656 1 84.06 343 TYR A N 1
ATOM 2774 C CA . TYR A 1 343 ? 14.805 -20 -20.969 1 84.06 343 TYR A CA 1
ATOM 2775 C C . TYR A 1 343 ? 14.672 -18.703 -21.766 1 84.06 343 TYR A C 1
ATOM 2777 O O . TYR A 1 343 ? 15.609 -18.312 -22.469 1 84.06 343 TYR A O 1
ATOM 2785 N N . THR A 1 344 ? 13.508 -18.141 -21.656 1 84.69 344 THR A N 1
ATOM 2786 C CA . THR A 1 344 ? 13.25 -16.875 -22.359 1 84.69 344 THR A CA 1
ATOM 2787 C C . THR A 1 344 ? 14.203 -15.789 -21.859 1 84.69 344 THR A C 1
ATOM 2789 O O . THR A 1 344 ? 14.758 -15.031 -22.656 1 84.69 344 THR A O 1
ATOM 2792 N N . LEU A 1 345 ? 14.43 -15.703 -20.578 1 92.62 345 LEU A N 1
ATOM 2793 C CA . LEU A 1 345 ? 15.352 -14.719 -20.031 1 92.62 345 LEU A CA 1
ATOM 2794 C C . LEU A 1 345 ? 16.766 -14.914 -20.594 1 92.62 345 LEU A C 1
ATOM 2796 O O . LEU A 1 345 ? 17.422 -13.945 -20.984 1 92.62 345 LEU A O 1
ATOM 2800 N N . LYS A 1 346 ? 17.203 -16.172 -20.609 1 88.94 346 LYS A N 1
ATOM 2801 C CA . LYS A 1 346 ? 18.516 -16.484 -21.172 1 88.94 346 LYS A CA 1
ATOM 2802 C C . LYS A 1 346 ? 18.609 -16.047 -22.641 1 88.94 346 LYS A C 1
ATOM 2804 O O . LYS A 1 346 ? 19.609 -15.461 -23.062 1 88.94 346 LYS A O 1
ATOM 2809 N N . SER A 1 347 ? 17.516 -16.312 -23.297 1 81.75 347 SER A N 1
ATOM 2810 C CA . SER A 1 347 ? 17.5 -15.992 -24.719 1 81.75 347 SER A CA 1
ATOM 2811 C C . SER A 1 347 ? 17.547 -14.484 -24.938 1 81.75 347 SER A C 1
ATOM 2813 O O . SER A 1 347 ? 18.062 -14.023 -25.953 1 81.75 347 SER A O 1
ATOM 2815 N N . LEU A 1 348 ? 17 -13.719 -24.016 1 87.12 348 LEU A N 1
ATOM 2816 C CA . LEU A 1 348 ? 16.953 -12.266 -24.109 1 87.12 348 LEU A CA 1
ATOM 2817 C C . LEU A 1 348 ? 18.312 -11.656 -23.766 1 87.12 348 LEU A C 1
ATOM 2819 O O . LEU A 1 348 ? 18.578 -10.484 -24.062 1 87.12 348 LEU A O 1
ATOM 2823 N N . GLY A 1 349 ? 19.219 -12.445 -23.156 1 88.38 349 GLY A N 1
ATOM 2824 C CA . GLY A 1 349 ? 20.562 -11.977 -22.828 1 88.38 349 GLY A CA 1
ATOM 2825 C C . GLY A 1 349 ? 20.641 -11.32 -21.469 1 88.38 349 GLY A C 1
ATOM 2826 O O . GLY A 1 349 ? 19.672 -11.312 -20.719 1 88.38 349 GLY A O 1
ATOM 2827 N N . ASP A 1 350 ? 21.766 -10.758 -21.219 1 93.19 350 ASP A N 1
ATOM 2828 C CA . ASP A 1 350 ? 22.094 -10.258 -19.891 1 93.19 350 ASP A CA 1
ATOM 2829 C C . ASP A 1 350 ? 21.188 -9.086 -19.5 1 93.19 350 ASP A C 1
ATOM 2831 O O . ASP A 1 350 ? 20.922 -8.867 -18.312 1 93.19 350 ASP A O 1
ATOM 2835 N N . GLU A 1 351 ? 20.703 -8.391 -20.469 1 94.5 351 GLU A N 1
ATOM 2836 C CA . GLU A 1 351 ? 19.828 -7.25 -20.203 1 94.5 351 GLU A CA 1
ATOM 2837 C C . GLU A 1 351 ? 18.578 -7.676 -19.438 1 94.5 351 GLU A C 1
ATOM 2839 O O . GLU A 1 351 ? 18.047 -6.902 -18.641 1 94.5 351 GLU A O 1
ATOM 2844 N N . SER A 1 352 ? 18.203 -8.859 -19.641 1 96.06 352 SER A N 1
ATOM 2845 C CA . SER A 1 352 ? 16.984 -9.344 -19.016 1 96.06 352 SER A CA 1
ATOM 2846 C C . SER A 1 352 ? 17.109 -9.359 -17.484 1 96.06 352 SER A C 1
ATOM 2848 O O . SER A 1 352 ? 16.125 -9.18 -16.781 1 96.06 352 SER A O 1
ATOM 2850 N N . VAL A 1 353 ? 18.391 -9.523 -16.984 1 97.81 353 VAL A N 1
ATOM 2851 C CA . VAL A 1 353 ? 18.531 -9.695 -15.547 1 97.81 353 VAL A CA 1
ATOM 2852 C C . VAL A 1 353 ? 19.469 -8.625 -14.984 1 97.81 353 VAL A C 1
ATOM 2854 O O . VAL A 1 353 ? 19.578 -8.477 -13.766 1 97.81 353 VAL A O 1
ATOM 2857 N N . LYS A 1 354 ? 20.125 -7.754 -15.828 1 96.56 354 LYS A N 1
ATOM 2858 C CA . LYS A 1 354 ? 21.141 -6.84 -15.312 1 96.56 354 LYS A CA 1
ATOM 2859 C C . LYS A 1 354 ? 20.75 -5.387 -15.578 1 96.56 354 LYS A C 1
ATOM 2861 O O . LYS A 1 354 ? 21.359 -4.469 -15.023 1 96.56 354 LYS A O 1
ATOM 2866 N N . SER A 1 355 ? 19.734 -5.16 -16.406 1 96.19 355 SER A N 1
ATOM 2867 C CA . SER A 1 355 ? 19.391 -3.787 -16.75 1 96.19 355 SER A CA 1
ATOM 2868 C C . SER A 1 355 ? 18.766 -3.062 -15.562 1 96.19 355 SER A C 1
ATOM 2870 O O . SER A 1 355 ? 18.906 -1.843 -15.43 1 96.19 355 SER A O 1
ATOM 2872 N N . GLY A 1 356 ? 18.016 -3.73 -14.797 1 96.44 356 GLY A N 1
ATOM 2873 C CA . GLY A 1 356 ? 17.5 -3.221 -13.539 1 96.44 356 GLY A CA 1
ATOM 2874 C C . GLY A 1 356 ? 18.266 -3.736 -12.336 1 96.44 356 GLY A C 1
ATOM 2875 O O . GLY A 1 356 ? 19.047 -4.691 -12.445 1 96.44 356 GLY A O 1
ATOM 2876 N N . ASP A 1 357 ? 18.078 -3.09 -11.188 1 96.88 357 ASP A N 1
ATOM 2877 C CA . ASP A 1 357 ? 18.703 -3.537 -9.945 1 96.88 357 ASP A CA 1
ATOM 2878 C C . ASP A 1 357 ? 18.031 -4.805 -9.422 1 96.88 357 ASP A C 1
ATOM 2880 O O . ASP A 1 357 ? 16.875 -4.766 -8.992 1 96.88 357 ASP A O 1
ATOM 2884 N N . THR A 1 358 ? 18.75 -5.906 -9.422 1 98 358 THR A N 1
ATOM 2885 C CA . THR A 1 358 ? 18.188 -7.168 -8.969 1 98 358 THR A CA 1
ATOM 2886 C C . THR A 1 358 ? 18.781 -7.582 -7.625 1 98 358 THR A C 1
ATOM 2888 O O . THR A 1 358 ? 18.734 -8.758 -7.25 1 98 358 THR A O 1
ATOM 2891 N N . SER A 1 359 ? 19.391 -6.652 -6.867 1 97 359 SER A N 1
ATOM 2892 C CA . SER A 1 359 ? 20.109 -6.961 -5.633 1 97 359 SER A CA 1
ATOM 2893 C C . SER A 1 359 ? 19.156 -7.488 -4.562 1 97 359 SER A C 1
ATOM 2895 O O . SER A 1 359 ? 19.594 -8.172 -3.629 1 97 359 SER A O 1
ATOM 2897 N N . SER A 1 360 ? 17.859 -7.176 -4.738 1 97.44 360 SER A N 1
ATOM 2898 C CA . SER A 1 360 ? 16.875 -7.613 -3.752 1 97.44 360 SER A CA 1
ATOM 2899 C C . SER A 1 360 ? 16.531 -9.086 -3.943 1 97.44 360 SER A C 1
ATOM 2901 O O . SER A 1 360 ? 15.984 -9.719 -3.037 1 97.44 360 SER A O 1
ATOM 2903 N N . LEU A 1 361 ? 16.75 -9.633 -5.125 1 98.44 361 LEU A N 1
ATOM 2904 C CA . LEU A 1 361 ? 16.344 -10.992 -5.469 1 98.44 361 LEU A CA 1
ATOM 2905 C C . LEU A 1 361 ? 17.234 -12.016 -4.773 1 98.44 361 LEU A C 1
ATOM 2907 O O . LEU A 1 361 ? 18.453 -11.984 -4.922 1 98.44 361 LEU A O 1
ATOM 2911 N N . ARG A 1 362 ? 16.625 -12.914 -4.027 1 97 362 ARG A N 1
ATOM 2912 C CA . ARG A 1 362 ? 17.469 -13.859 -3.297 1 97 362 ARG A CA 1
ATOM 2913 C C . ARG A 1 362 ? 17.281 -15.281 -3.834 1 97 362 ARG A C 1
ATOM 2915 O O . ARG A 1 362 ? 18.188 -16.109 -3.74 1 97 362 ARG A O 1
ATOM 2922 N N . GLU A 1 363 ? 16.031 -15.562 -4.418 1 97.25 363 GLU A N 1
ATOM 2923 C CA . GLU A 1 363 ? 15.773 -16.938 -4.84 1 97.25 363 GLU A CA 1
ATOM 2924 C C . GLU A 1 363 ? 14.82 -16.984 -6.035 1 97.25 363 GLU A C 1
ATOM 2926 O O . GLU A 1 363 ? 13.859 -16.219 -6.094 1 97.25 363 GLU A O 1
ATOM 2931 N N . ILE A 1 364 ? 15.117 -17.812 -6.965 1 98 364 ILE A N 1
ATOM 2932 C CA . ILE A 1 364 ? 14.227 -18.172 -8.062 1 98 364 ILE A CA 1
ATOM 2933 C C . ILE A 1 364 ? 13.883 -19.656 -7.98 1 98 364 ILE A C 1
ATOM 2935 O O . ILE A 1 364 ? 14.766 -20.5 -7.902 1 98 364 ILE A O 1
ATOM 2939 N N . LEU A 1 365 ? 12.633 -19.953 -7.938 1 98 365 LEU A N 1
ATOM 2940 C CA . LEU A 1 365 ? 12.148 -21.328 -7.992 1 98 365 LEU A CA 1
ATOM 2941 C C . LEU A 1 365 ? 11.664 -21.688 -9.391 1 98 365 LEU A C 1
ATOM 2943 O O . LEU A 1 365 ? 10.773 -21.031 -9.93 1 98 365 LEU A O 1
ATOM 2947 N N . ASN A 1 366 ? 12.234 -22.688 -9.945 1 96.12 366 ASN A N 1
ATOM 2948 C CA . ASN A 1 366 ? 11.805 -23.234 -11.227 1 96.12 366 ASN A CA 1
ATOM 2949 C C . ASN A 1 366 ? 10.828 -24.391 -11.047 1 96.12 366 ASN A C 1
ATOM 2951 O O . ASN A 1 366 ? 11.062 -25.281 -10.227 1 96.12 366 ASN A O 1
ATOM 2955 N N . THR A 1 367 ? 9.773 -24.344 -11.773 1 94.44 367 THR A N 1
ATOM 2956 C CA . THR A 1 367 ? 8.883 -25.5 -11.875 1 94.44 367 THR A CA 1
ATOM 2957 C C . THR A 1 367 ? 8.438 -25.719 -13.32 1 94.44 367 THR A C 1
ATOM 2959 O O . THR A 1 367 ? 8.688 -24.859 -14.18 1 94.44 367 THR A O 1
ATOM 2962 N N . GLY A 1 368 ? 7.762 -26.859 -13.586 1 87.12 368 GLY A N 1
ATOM 2963 C CA . GLY A 1 368 ? 7.301 -27.203 -14.922 1 87.12 368 GLY A CA 1
ATOM 2964 C C . GLY A 1 368 ? 8.109 -28.328 -15.547 1 87.12 368 GLY A C 1
ATOM 2965 O O . GLY A 1 368 ? 7.574 -29.406 -15.812 1 87.12 368 GLY A O 1
ATOM 2966 N N . GLU A 1 369 ? 9.328 -28.031 -15.852 1 82.5 369 GLU A N 1
ATOM 2967 C CA . GLU A 1 369 ? 10.32 -29 -16.328 1 82.5 369 GLU A CA 1
ATOM 2968 C C . GLU A 1 369 ? 11.648 -28.828 -15.594 1 82.5 369 GLU A C 1
ATOM 2970 O O . GLU A 1 369 ? 11.906 -27.781 -14.992 1 82.5 369 GLU A O 1
ATOM 2975 N N . PRO A 1 370 ? 12.375 -29.906 -15.648 1 86.19 370 PRO A N 1
ATOM 2976 C CA . PRO A 1 370 ? 13.703 -29.703 -15.047 1 86.19 370 PRO A CA 1
ATOM 2977 C C . PRO A 1 370 ? 14.5 -28.609 -15.734 1 86.19 370 PRO A C 1
ATOM 2979 O O . PRO A 1 370 ? 14.477 -28.5 -16.969 1 86.19 370 PRO A O 1
ATOM 2982 N N . LEU A 1 371 ? 15.086 -27.797 -14.938 1 87.62 371 LEU A N 1
ATOM 2983 C CA . LEU A 1 371 ? 15.961 -26.766 -15.484 1 87.62 371 LEU A CA 1
ATOM 2984 C C . LEU A 1 371 ? 17.281 -27.375 -15.969 1 87.62 371 LEU A C 1
ATOM 2986 O O . LEU A 1 371 ? 18 -27.984 -15.188 1 87.62 371 LEU A O 1
ATOM 2990 N N . ASN A 1 372 ? 17.562 -27.203 -17.188 1 81.25 372 ASN A N 1
ATOM 2991 C CA . ASN A 1 372 ? 18.797 -27.812 -17.703 1 81.25 372 ASN A CA 1
ATOM 2992 C C . ASN A 1 372 ? 20.031 -27.109 -17.141 1 81.25 372 ASN A C 1
ATOM 2994 O O . ASN A 1 372 ? 19.953 -25.969 -16.703 1 81.25 372 ASN A O 1
ATOM 2998 N N . ALA A 1 373 ? 21.125 -27.766 -17.172 1 83.56 373 ALA A N 1
ATOM 2999 C CA . ALA A 1 373 ? 22.359 -27.297 -16.578 1 83.56 373 ALA A CA 1
ATOM 3000 C C . ALA A 1 373 ? 22.844 -26 -17.234 1 83.56 373 ALA A C 1
ATOM 3002 O O . ALA A 1 373 ? 23.406 -25.125 -16.578 1 83.56 373 ALA A O 1
ATOM 3003 N N . GLY A 1 374 ? 22.594 -25.891 -18.531 1 82.38 374 GLY A N 1
ATOM 3004 C CA . GLY A 1 374 ? 23 -24.688 -19.234 1 82.38 374 GLY A CA 1
ATOM 3005 C C . GLY A 1 374 ? 22.297 -23.438 -18.75 1 82.38 374 GLY A C 1
ATOM 3006 O O . GLY A 1 374 ? 22.922 -22.406 -18.516 1 82.38 374 GLY A O 1
ATOM 3007 N N . ALA A 1 375 ? 21.016 -23.547 -18.656 1 87.12 375 ALA A N 1
ATOM 3008 C CA . ALA A 1 375 ? 20.219 -22.406 -18.156 1 87.12 375 ALA A CA 1
ATOM 3009 C C . ALA A 1 375 ? 20.578 -22.078 -16.719 1 87.12 375 ALA A C 1
ATOM 3011 O O . ALA A 1 375 ? 20.672 -20.906 -16.344 1 87.12 375 ALA A O 1
ATOM 3012 N N . TRP A 1 376 ? 20.766 -23.094 -15.922 1 91.44 376 TRP A N 1
ATOM 3013 C CA . TRP A 1 376 ? 21.188 -22.906 -14.539 1 91.44 376 TRP A CA 1
ATOM 3014 C C . TRP A 1 376 ? 22.516 -22.156 -14.469 1 91.44 376 TRP A C 1
ATOM 3016 O O . TRP A 1 376 ? 22.672 -21.219 -13.68 1 91.44 376 TRP A O 1
ATOM 3026 N N . SER A 1 377 ? 23.484 -22.609 -15.258 1 91.12 377 SER A N 1
ATOM 3027 C CA . SER A 1 377 ? 24.797 -21.984 -15.273 1 91.12 377 SER A CA 1
ATOM 3028 C C . SER A 1 377 ? 24.703 -20.516 -15.68 1 91.12 377 SER A C 1
ATOM 3030 O O . SER A 1 377 ? 25.359 -19.656 -15.086 1 91.12 377 SER A O 1
ATOM 3032 N N . TRP A 1 378 ? 23.922 -20.281 -16.703 1 90.56 378 TRP A N 1
ATOM 3033 C CA . TRP A 1 378 ? 23.75 -18.906 -17.156 1 90.56 378 TRP A CA 1
ATOM 3034 C C . TRP A 1 378 ? 23.172 -18.031 -16.062 1 90.56 378 TRP A C 1
ATOM 3036 O O . TRP A 1 378 ? 23.656 -16.922 -15.797 1 90.56 378 TRP A O 1
ATOM 3046 N N . LEU A 1 379 ? 22.125 -18.484 -15.43 1 95.56 379 LEU A N 1
ATOM 3047 C CA . LEU A 1 379 ? 21.484 -17.734 -14.352 1 95.56 379 LEU A CA 1
ATOM 3048 C C . LEU A 1 379 ? 22.453 -17.516 -13.195 1 95.56 379 LEU A C 1
ATOM 3050 O O . LEU A 1 379 ? 22.547 -16.406 -12.656 1 95.56 379 LEU A O 1
ATOM 3054 N N . SER A 1 380 ? 23.203 -18.547 -12.867 1 94.81 380 SER A N 1
ATOM 3055 C CA . SER A 1 380 ? 24.141 -18.484 -11.758 1 94.81 380 SER A CA 1
ATOM 3056 C C . SER A 1 380 ? 25.266 -17.5 -12.047 1 94.81 380 SER A C 1
ATOM 3058 O O . SER A 1 380 ? 25.766 -16.828 -11.141 1 94.81 380 SER A O 1
ATOM 3060 N N . GLU A 1 381 ? 25.641 -17.469 -13.25 1 95.44 381 GLU A N 1
ATOM 3061 C CA . GLU A 1 381 ? 26.703 -16.562 -13.656 1 95.44 381 GLU A CA 1
ATOM 3062 C C . GLU A 1 381 ? 26.203 -15.109 -13.672 1 95.44 381 GLU A C 1
ATOM 3064 O O . GLU A 1 381 ? 26.938 -14.195 -13.273 1 95.44 381 GLU A O 1
ATOM 3069 N N . ASN A 1 382 ? 25.047 -14.914 -14.125 1 96.69 382 ASN A N 1
ATOM 3070 C CA . ASN A 1 382 ? 24.531 -13.562 -14.32 1 96.69 382 ASN A CA 1
ATOM 3071 C C . ASN A 1 382 ? 23.828 -13.047 -13.07 1 96.69 382 ASN A C 1
ATOM 3073 O O . ASN A 1 382 ? 23.625 -11.836 -12.93 1 96.69 382 ASN A O 1
ATOM 3077 N N . LEU A 1 383 ? 23.438 -13.891 -12.211 1 97.75 383 LEU A N 1
ATOM 3078 C CA . LEU A 1 383 ? 22.859 -13.578 -10.906 1 97.75 383 LEU A CA 1
ATOM 3079 C C . LEU A 1 383 ? 23.578 -14.352 -9.797 1 97.75 383 LEU A C 1
ATOM 3081 O O . LEU A 1 383 ? 22.969 -15.164 -9.109 1 97.75 383 LEU A O 1
ATOM 3085 N N . PRO A 1 384 ? 24.797 -14.055 -9.539 1 96.25 384 PRO A N 1
ATOM 3086 C CA . PRO A 1 384 ? 25.609 -14.875 -8.641 1 96.25 384 PRO A CA 1
ATOM 3087 C C . PRO A 1 384 ? 25.094 -14.867 -7.199 1 96.25 384 PRO A C 1
ATOM 3089 O O . PRO A 1 384 ? 25.375 -15.789 -6.434 1 96.25 384 PRO A O 1
ATOM 3092 N N . HIS A 1 385 ? 24.328 -13.891 -6.828 1 96.06 385 HIS A N 1
ATOM 3093 C CA . HIS A 1 385 ? 23.859 -13.773 -5.449 1 96.06 385 HIS A CA 1
ATOM 3094 C C . HIS A 1 385 ? 22.516 -14.477 -5.27 1 96.06 385 HIS A C 1
ATOM 3096 O O . HIS A 1 385 ? 21.984 -14.547 -4.152 1 96.06 385 HIS A O 1
ATOM 3102 N N . VAL A 1 386 ? 21.906 -14.961 -6.297 1 97.25 386 VAL A N 1
ATOM 3103 C CA . VAL A 1 386 ? 20.562 -15.523 -6.273 1 97.25 386 VAL A CA 1
ATOM 3104 C C . VAL A 1 386 ? 20.641 -17.047 -6.238 1 97.25 386 VAL A C 1
ATOM 3106 O O . VAL A 1 386 ? 21.359 -17.656 -7.031 1 97.25 386 VAL A O 1
ATOM 3109 N N . LYS A 1 387 ? 19.906 -17.672 -5.371 1 95.69 387 LYS A N 1
ATOM 3110 C CA . LYS A 1 387 ? 19.781 -19.125 -5.348 1 95.69 387 LYS A CA 1
ATOM 3111 C C . LYS A 1 387 ? 18.766 -19.609 -6.379 1 95.69 387 LYS A C 1
ATOM 3113 O O . LYS A 1 387 ? 17.656 -19.062 -6.457 1 95.69 387 LYS A O 1
ATOM 3118 N N . ILE A 1 388 ? 19.141 -20.578 -7.141 1 95.06 388 ILE A N 1
ATOM 3119 C CA . ILE A 1 388 ? 18.234 -21.172 -8.109 1 95.06 388 ILE A CA 1
ATOM 3120 C C . ILE A 1 388 ? 17.766 -22.531 -7.605 1 95.06 388 ILE A C 1
ATOM 3122 O O . ILE A 1 388 ? 18.578 -23.438 -7.379 1 95.06 388 ILE A O 1
ATOM 3126 N N . ALA A 1 389 ? 16.484 -22.656 -7.418 1 93.88 389 ALA A N 1
ATOM 3127 C CA . ALA A 1 389 ? 15.891 -23.875 -6.895 1 93.88 389 ALA A CA 1
ATOM 3128 C C . ALA A 1 389 ? 14.992 -24.547 -7.938 1 93.88 389 ALA A C 1
ATOM 3130 O O . ALA A 1 389 ? 14.617 -23.906 -8.93 1 93.88 389 ALA A O 1
ATOM 3131 N N . ASP A 1 390 ? 14.758 -25.812 -7.727 1 95.56 390 ASP A N 1
ATOM 3132 C CA . ASP A 1 390 ? 13.852 -26.578 -8.562 1 95.56 390 ASP A CA 1
ATOM 3133 C C . ASP A 1 390 ? 12.867 -27.391 -7.715 1 95.56 390 ASP A C 1
ATOM 3135 O O . ASP A 1 390 ? 13.172 -27.734 -6.57 1 95.56 390 ASP A O 1
ATOM 3139 N N . ALA A 1 391 ? 11.711 -27.578 -8.273 1 96.75 391 ALA A N 1
ATOM 3140 C CA . ALA A 1 391 ? 10.719 -28.422 -7.629 1 96.75 391 ALA A CA 1
ATOM 3141 C C . ALA A 1 391 ? 9.867 -29.156 -8.664 1 96.75 391 ALA A C 1
ATOM 3143 O O . ALA A 1 391 ? 9.469 -28.562 -9.672 1 96.75 391 ALA A O 1
ATOM 3144 N N . TYR A 1 392 ? 9.672 -30.438 -8.43 1 96.19 392 TYR A N 1
ATOM 3145 C CA . TYR A 1 392 ? 8.867 -31.328 -9.266 1 96.19 392 TYR A CA 1
ATOM 3146 C C . TYR A 1 392 ? 7.512 -31.594 -8.633 1 96.19 392 TYR A C 1
ATOM 3148 O O . TYR A 1 392 ? 7.438 -32.062 -7.484 1 96.19 392 TYR A O 1
ATOM 3156 N N . TRP A 1 393 ? 6.441 -31.141 -9.422 1 93.94 393 TRP A N 1
ATOM 3157 C CA . TRP A 1 393 ? 5.043 -31.266 -9.031 1 93.94 393 TRP A CA 1
ATOM 3158 C C . TRP A 1 393 ? 4.207 -31.812 -10.188 1 93.94 393 TRP A C 1
ATOM 3160 O O . TRP A 1 393 ? 4.715 -31.969 -11.305 1 93.94 393 TRP A O 1
ATOM 3170 N N . MET A 1 394 ? 3.02 -32.062 -9.977 1 91.62 394 MET A N 1
ATOM 3171 C CA . MET A 1 394 ? 2.002 -32.312 -11 1 91.62 394 MET A CA 1
ATOM 3172 C C . MET A 1 394 ? 0.614 -31.953 -10.477 1 91.62 394 MET A C 1
ATOM 3174 O O . MET A 1 394 ? 0.399 -31.906 -9.258 1 91.62 394 MET A O 1
ATOM 3178 N N . THR A 1 395 ? -0.311 -31.578 -11.32 1 93.31 395 THR A N 1
ATOM 3179 C CA . THR A 1 395 ? -1.64 -31.125 -10.93 1 93.31 395 THR A CA 1
ATOM 3180 C C . THR A 1 395 ? -2.314 -32.125 -10 1 93.31 395 THR A C 1
ATOM 3182 O O . THR A 1 395 ? -3.053 -31.75 -9.094 1 93.31 395 THR A O 1
ATOM 3185 N N . GLU A 1 396 ? -2.023 -33.469 -10.18 1 92.88 396 GLU A N 1
ATOM 3186 C CA . GLU A 1 396 ? -2.6 -34.531 -9.391 1 92.88 396 GLU A CA 1
ATOM 3187 C C . GLU A 1 396 ? -2.033 -34.562 -7.977 1 92.88 396 GLU A C 1
ATOM 3189 O O . GLU A 1 396 ? -2.619 -35.156 -7.074 1 92.88 396 GLU A O 1
ATOM 3194 N N . HIS A 1 397 ? -0.848 -33.938 -7.836 1 93.44 397 HIS A N 1
ATOM 3195 C CA . HIS A 1 397 ? -0.102 -33.875 -6.582 1 93.44 397 HIS A CA 1
ATOM 3196 C C . HIS A 1 397 ? 0.519 -32.5 -6.359 1 93.44 397 HIS A C 1
ATOM 3198 O O . HIS A 1 397 ? 1.723 -32.312 -6.551 1 93.44 397 HIS A O 1
ATOM 3204 N N . LEU A 1 398 ? -0.278 -31.594 -5.824 1 95.81 398 LEU A N 1
ATOM 3205 C CA . LEU A 1 398 ? 0.173 -30.203 -5.727 1 95.81 398 LEU A CA 1
ATOM 3206 C C . LEU A 1 398 ? 0.911 -29.969 -4.414 1 95.81 398 LEU A C 1
ATOM 3208 O O . LEU A 1 398 ? 0.62 -29 -3.703 1 95.81 398 LEU A O 1
ATOM 3212 N N . TYR A 1 399 ? 1.72 -30.812 -4.102 1 96.25 399 TYR A N 1
ATOM 3213 C CA . TYR A 1 399 ? 2.793 -30.812 -3.113 1 96.25 399 TYR A CA 1
ATOM 3214 C C . TYR A 1 399 ? 4.102 -31.297 -3.729 1 96.25 399 TYR A C 1
ATOM 3216 O O . TYR A 1 399 ? 4.105 -32.188 -4.559 1 96.25 399 TYR A O 1
ATOM 3224 N N . PRO A 1 400 ? 5.238 -30.672 -3.342 1 96.38 400 PRO A N 1
ATOM 3225 C CA . PRO A 1 400 ? 6.48 -31.062 -4.016 1 96.38 400 PRO A CA 1
ATOM 3226 C C . PRO A 1 400 ? 6.801 -32.531 -3.84 1 96.38 400 PRO A C 1
ATOM 3228 O O . PRO A 1 400 ? 6.859 -33.031 -2.711 1 96.38 400 PRO A O 1
ATOM 3231 N N . ILE A 1 401 ? 6.98 -33.188 -4.973 1 95.62 401 ILE A N 1
ATOM 3232 C CA . ILE A 1 401 ? 7.465 -34.562 -4.965 1 95.62 401 ILE A CA 1
ATOM 3233 C C . ILE A 1 401 ? 8.953 -34.594 -4.629 1 95.62 401 ILE A C 1
ATOM 3235 O O . ILE A 1 401 ? 9.383 -35.312 -3.734 1 95.62 401 ILE A O 1
ATOM 3239 N N . ALA A 1 402 ? 9.688 -33.781 -5.266 1 95.75 402 ALA A N 1
ATOM 3240 C CA . ALA A 1 402 ? 11.086 -33.469 -4.996 1 95.75 402 ALA A CA 1
ATOM 3241 C C . ALA A 1 402 ? 11.336 -31.953 -5.121 1 95.75 402 ALA A C 1
ATOM 3243 O O . ALA A 1 402 ? 10.672 -31.281 -5.91 1 95.75 402 ALA A O 1
ATOM 3244 N N . ALA A 1 403 ? 12.195 -31.484 -4.293 1 96 403 ALA A N 1
ATOM 3245 C CA . ALA A 1 403 ? 12.477 -30.062 -4.355 1 96 403 ALA A CA 1
ATOM 3246 C C . ALA A 1 403 ? 13.805 -29.734 -3.674 1 96 403 ALA A C 1
ATOM 3248 O O . ALA A 1 403 ? 14.391 -30.578 -3.004 1 96 403 ALA A O 1
ATOM 3249 N N . THR A 1 404 ? 14.273 -28.547 -3.932 1 93.19 404 THR A N 1
ATOM 3250 C CA . THR A 1 404 ? 15.352 -27.938 -3.164 1 93.19 404 THR A CA 1
ATOM 3251 C C . THR A 1 404 ? 14.789 -27.094 -2.02 1 93.19 404 THR A C 1
ATOM 3253 O O . THR A 1 404 ? 14.414 -25.938 -2.215 1 93.19 404 THR A O 1
ATOM 3256 N N . PRO A 1 405 ? 14.758 -27.547 -0.804 1 93.31 405 PRO A N 1
ATOM 3257 C CA . PRO A 1 405 ? 14.133 -26.859 0.32 1 93.31 405 PRO A CA 1
ATOM 3258 C C . PRO A 1 405 ? 15.07 -25.844 0.985 1 93.31 405 PRO A C 1
ATOM 3260 O O . PRO A 1 405 ? 15.367 -25.969 2.176 1 93.31 405 PRO A O 1
ATOM 3263 N N . TYR A 1 406 ? 15.375 -24.75 0.298 1 92.62 406 TYR A N 1
ATOM 3264 C CA . TYR A 1 406 ? 16.312 -23.734 0.769 1 92.62 406 TYR A CA 1
ATOM 3265 C C . TYR A 1 406 ? 15.781 -23.047 2.021 1 92.62 406 TYR A C 1
ATOM 3267 O O . TYR A 1 406 ? 16.547 -22.438 2.77 1 92.62 406 TYR A O 1
ATOM 3275 N N . GLY A 1 407 ? 14.484 -23.172 2.246 1 93.5 407 GLY A N 1
ATOM 3276 C CA . GLY A 1 407 ? 13.914 -22.562 3.441 1 93.5 407 GLY A CA 1
ATOM 3277 C C . GLY A 1 407 ? 14.297 -23.297 4.715 1 93.5 407 GLY A C 1
ATOM 3278 O O . GLY A 1 407 ? 14.148 -22.75 5.812 1 93.5 407 GLY A O 1
ATOM 3279 N N . LEU A 1 408 ? 14.75 -24.5 4.613 1 91 408 LEU A N 1
ATOM 3280 C CA . LEU A 1 408 ? 15.086 -25.312 5.77 1 91 408 LEU A CA 1
ATOM 3281 C C . LEU A 1 408 ? 16.594 -25.328 6.004 1 91 408 LEU A C 1
ATOM 3283 O O . LEU A 1 408 ? 17.047 -25.578 7.121 1 91 408 LEU A O 1
ATOM 3287 N N . GLY A 1 409 ? 17.297 -25.125 4.895 1 87.38 409 GLY A N 1
ATOM 3288 C CA . GLY A 1 409 ? 18.75 -25.188 5.023 1 87.38 409 GLY A CA 1
ATOM 3289 C C . GLY A 1 409 ? 19.469 -25 3.703 1 87.38 409 GLY A C 1
ATOM 3290 O O . GLY A 1 409 ? 18.844 -24.859 2.654 1 87.38 409 GLY A O 1
ATOM 3291 N N . GLU A 1 410 ? 20.812 -24.969 3.879 1 81.12 410 GLU A N 1
ATOM 3292 C CA . GLU A 1 410 ? 21.641 -24.859 2.678 1 81.12 410 GLU A CA 1
ATOM 3293 C C . GLU A 1 410 ? 21.875 -26.234 2.051 1 81.12 410 GLU A C 1
ATOM 3295 O O . GLU A 1 410 ? 22.562 -27.078 2.631 1 81.12 410 GLU A O 1
ATOM 3300 N N . ILE A 1 411 ? 21.266 -26.469 0.981 1 83.94 411 ILE A N 1
ATOM 3301 C CA . ILE A 1 411 ? 21.375 -27.734 0.258 1 83.94 411 ILE A CA 1
ATOM 3302 C C . ILE A 1 411 ? 22.047 -27.5 -1.096 1 83.94 411 ILE A C 1
ATOM 3304 O O . ILE A 1 411 ? 21.703 -26.547 -1.807 1 83.94 411 ILE A O 1
ATOM 3308 N N . PRO A 1 412 ? 23.016 -28.297 -1.353 1 81.88 412 PRO A N 1
ATOM 3309 C CA . PRO A 1 412 ? 23.625 -28.125 -2.674 1 81.88 412 PRO A CA 1
ATOM 3310 C C . PRO A 1 412 ? 22.641 -28.344 -3.814 1 81.88 412 PRO A C 1
ATOM 3312 O O . PRO A 1 412 ? 21.828 -29.281 -3.764 1 81.88 412 PRO A O 1
ATOM 3315 N N . TYR A 1 413 ? 22.609 -27.469 -4.656 1 84.19 413 TYR A N 1
ATOM 3316 C CA . TYR A 1 413 ? 21.828 -27.656 -5.867 1 84.19 413 TYR A CA 1
ATOM 3317 C C . TYR A 1 413 ? 22.594 -28.469 -6.902 1 84.19 413 TYR A C 1
ATOM 3319 O O . TYR A 1 413 ? 23.797 -28.266 -7.078 1 84.19 413 TYR A O 1
ATOM 3327 N N . LYS A 1 414 ? 21.922 -29.422 -7.469 1 89.12 414 LYS A N 1
ATOM 3328 C CA . LYS A 1 414 ? 22.5 -30.172 -8.586 1 89.12 414 LYS A CA 1
ATOM 3329 C C . LYS A 1 414 ? 21.781 -29.844 -9.891 1 89.12 414 LYS A C 1
ATOM 3331 O O . LYS A 1 414 ? 20.609 -30.203 -10.07 1 89.12 414 LYS A O 1
ATOM 3336 N N . PRO A 1 415 ? 22.547 -29.266 -10.758 1 87.56 415 PRO A N 1
ATOM 3337 C CA . PRO A 1 415 ? 21.906 -28.859 -12.016 1 87.56 415 PRO A CA 1
ATOM 3338 C C . PRO A 1 415 ? 21.219 -30.031 -12.711 1 87.56 415 PRO A C 1
ATOM 3340 O O . PRO A 1 415 ? 21.781 -31.125 -12.805 1 87.56 415 PRO A O 1
ATOM 3343 N N . GLY A 1 416 ? 19.984 -29.75 -13.109 1 87.81 416 GLY A N 1
ATOM 3344 C CA . GLY A 1 416 ? 19.219 -30.766 -13.82 1 87.81 416 GLY A CA 1
ATOM 3345 C C . GLY A 1 416 ? 18.359 -31.625 -12.898 1 87.81 416 GLY A C 1
ATOM 3346 O O . GLY A 1 416 ? 17.469 -32.312 -13.359 1 87.81 416 GLY A O 1
ATOM 3347 N N . SER A 1 417 ? 18.688 -31.625 -11.664 1 92.06 417 SER A N 1
ATOM 3348 C CA . SER A 1 417 ? 17.922 -32.406 -10.695 1 92.06 417 SER A CA 1
ATOM 3349 C C . SER A 1 417 ? 16.672 -31.672 -10.258 1 92.06 417 SER A C 1
ATOM 3351 O O . SER A 1 417 ? 16.641 -30.438 -10.227 1 92.06 417 SER A O 1
ATOM 3353 N N . ALA A 1 418 ? 15.688 -32.469 -9.922 1 94.88 418 ALA A N 1
ATOM 3354 C CA . ALA A 1 418 ? 14.461 -31.906 -9.359 1 94.88 418 ALA A CA 1
ATOM 3355 C C . ALA A 1 418 ? 14.602 -31.688 -7.855 1 94.88 418 ALA A C 1
ATOM 3357 O O . ALA A 1 418 ? 13.734 -31.078 -7.227 1 94.88 418 ALA A O 1
ATOM 3358 N N . GLY A 1 419 ? 15.719 -32.125 -7.301 1 94.5 419 GLY A N 1
ATOM 3359 C CA . GLY A 1 419 ? 15.953 -31.984 -5.875 1 94.5 419 GLY A CA 1
ATOM 3360 C C . GLY A 1 419 ? 15.867 -33.281 -5.121 1 94.5 419 GLY A C 1
ATOM 3361 O O . GLY A 1 419 ? 16.078 -34.375 -5.695 1 94.5 419 GLY A O 1
ATOM 3362 N N . ILE A 1 420 ? 15.734 -33.188 -3.842 1 93.56 420 ILE A N 1
ATOM 3363 C CA . ILE A 1 420 ? 15.727 -34.344 -2.967 1 93.56 420 ILE A CA 1
ATOM 3364 C C . ILE A 1 420 ? 14.305 -34.625 -2.506 1 93.56 420 ILE A C 1
ATOM 3366 O O . ILE A 1 420 ? 13.375 -33.875 -2.82 1 93.56 420 ILE A O 1
ATOM 3370 N N . GLN A 1 421 ? 14.164 -35.75 -1.835 1 93.31 421 GLN A N 1
ATOM 3371 C CA . GLN A 1 421 ? 12.867 -36.094 -1.254 1 93.31 421 GLN A CA 1
ATOM 3372 C C . GLN A 1 421 ? 12.391 -34.969 -0.319 1 93.31 421 GLN A C 1
ATOM 3374 O O . GLN A 1 421 ? 13.086 -34.625 0.632 1 93.31 421 GLN A O 1
ATOM 3379 N N . PHE A 1 422 ? 11.258 -34.438 -0.625 1 93.75 422 PHE A N 1
ATOM 3380 C CA . PHE A 1 422 ? 10.695 -33.344 0.149 1 93.75 422 PHE A CA 1
ATOM 3381 C C . PHE A 1 422 ? 9.984 -33.875 1.394 1 93.75 422 PHE A C 1
ATOM 3383 O O . PHE A 1 422 ? 9.273 -34.875 1.335 1 93.75 422 PHE A O 1
ATOM 3390 N N . PRO A 1 423 ? 10.203 -33.25 2.551 1 92.25 423 PRO A N 1
ATOM 3391 C CA . PRO A 1 423 ? 9.5 -33.719 3.744 1 92.25 423 PRO A CA 1
ATOM 3392 C C . PRO A 1 423 ? 7.98 -33.719 3.574 1 92.25 423 PRO A C 1
ATOM 3394 O O . PRO A 1 423 ? 7.379 -32.656 3.373 1 92.25 423 PRO A O 1
ATOM 3397 N N . GLY A 1 424 ? 7.391 -34.844 3.723 1 91.75 424 GLY A N 1
ATOM 3398 C CA . GLY A 1 424 ? 5.961 -35 3.508 1 91.75 424 GLY A CA 1
ATOM 3399 C C . GLY A 1 424 ? 5.621 -35.719 2.215 1 91.75 424 GLY A C 1
ATOM 3400 O O . GLY A 1 424 ? 4.461 -36.031 1.964 1 91.75 424 GLY A O 1
ATOM 3401 N N . SER A 1 425 ? 6.625 -35.969 1.413 1 91.56 425 SER A N 1
ATOM 3402 C CA . SER A 1 425 ? 6.48 -36.75 0.188 1 91.56 425 SER A CA 1
ATOM 3403 C C . SER A 1 425 ? 7.418 -37.969 0.184 1 91.56 425 SER A C 1
ATOM 3405 O O . SER A 1 425 ? 8.43 -37.969 0.887 1 91.56 425 SER A O 1
ATOM 3407 N N . TYR A 1 426 ? 7.039 -38.938 -0.57 1 92.12 426 TYR A N 1
ATOM 3408 C CA . TYR A 1 426 ? 7.863 -40.156 -0.721 1 92.12 426 TYR A CA 1
ATOM 3409 C C . TYR A 1 426 ? 7.785 -40.688 -2.143 1 92.12 426 TYR A C 1
ATOM 3411 O O . TYR A 1 426 ? 6.742 -41.188 -2.559 1 92.12 426 TYR A O 1
ATOM 3419 N N . PHE A 1 427 ? 8.891 -40.562 -2.801 1 94.56 427 PHE A N 1
ATOM 3420 C CA . PHE A 1 427 ? 8.93 -41.094 -4.152 1 94.56 427 PHE A CA 1
ATOM 3421 C C . PHE A 1 427 ? 9.906 -42.281 -4.23 1 94.56 427 PHE A C 1
ATOM 3423 O O . PHE A 1 427 ? 10.812 -42.375 -3.406 1 94.56 427 PHE A O 1
ATOM 3430 N N . LEU A 1 428 ? 9.648 -43.156 -5.223 1 94.62 428 LEU A N 1
ATOM 3431 C CA . LEU A 1 428 ? 10.531 -44.25 -5.602 1 94.62 428 LEU A CA 1
ATOM 3432 C C . LEU A 1 428 ? 10.664 -44.344 -7.117 1 94.62 428 LEU A C 1
ATOM 3434 O O . LEU A 1 428 ? 9.805 -43.844 -7.852 1 94.62 428 LEU A O 1
ATOM 3438 N N . VAL A 1 429 ? 11.781 -44.938 -7.492 1 97 429 VAL A N 1
ATOM 3439 C CA . VAL A 1 429 ? 11.945 -45.344 -8.891 1 97 429 VAL A CA 1
ATOM 3440 C C . VAL A 1 429 ? 11.867 -46.844 -9 1 97 429 VAL A C 1
ATOM 3442 O O . VAL A 1 429 ? 12.625 -47.562 -8.344 1 97 429 VAL A O 1
ATOM 3445 N N . VAL A 1 430 ? 10.945 -47.312 -9.852 1 97.06 430 VAL A N 1
ATOM 3446 C CA . VAL A 1 430 ? 10.688 -48.75 -9.883 1 97.06 430 VAL A CA 1
ATOM 3447 C C . VAL A 1 430 ? 10.812 -49.281 -11.312 1 97.06 430 VAL A C 1
ATOM 3449 O O . VAL A 1 430 ? 10.773 -48.5 -12.266 1 97.06 430 VAL A O 1
ATOM 3452 N N . ASP A 1 431 ? 11.008 -50.531 -11.383 1 95.5 431 ASP A N 1
ATOM 3453 C CA . ASP A 1 431 ? 11.031 -51.156 -12.695 1 95.5 431 ASP A CA 1
ATOM 3454 C C . ASP A 1 431 ? 9.625 -51.531 -13.156 1 95.5 431 ASP A C 1
ATOM 3456 O O . ASP A 1 431 ? 8.641 -51.094 -12.578 1 95.5 431 ASP A O 1
ATOM 3460 N N . ASP A 1 432 ? 9.508 -52.281 -14.203 1 92.44 432 ASP A N 1
ATOM 3461 C CA . ASP A 1 432 ? 8.227 -52.625 -14.805 1 92.44 432 ASP A CA 1
ATOM 3462 C C . ASP A 1 432 ? 7.387 -53.469 -13.836 1 92.44 432 ASP A C 1
ATOM 3464 O O . ASP A 1 432 ? 6.156 -53.469 -13.922 1 92.44 432 ASP A O 1
ATOM 3468 N N . GLU A 1 433 ? 8.07 -54.156 -12.93 1 93.5 433 GLU A N 1
ATOM 3469 C CA . GLU A 1 433 ? 7.375 -55.031 -11.992 1 93.5 433 GLU A CA 1
ATOM 3470 C C . GLU A 1 433 ? 7.07 -54.312 -10.68 1 93.5 433 GLU A C 1
ATOM 3472 O O . GLU A 1 433 ? 6.441 -54.875 -9.781 1 93.5 433 GLU A O 1
ATOM 3477 N N . GLY A 1 434 ? 7.48 -53.094 -10.594 1 94.38 434 GLY A N 1
ATOM 3478 C CA . GLY A 1 434 ? 7.199 -52.344 -9.391 1 94.38 434 GLY A CA 1
ATOM 3479 C C . GLY A 1 434 ? 8.266 -52.469 -8.328 1 94.38 434 GLY A C 1
ATOM 3480 O O . GLY A 1 434 ? 8.07 -52.062 -7.18 1 94.38 434 GLY A O 1
ATOM 3481 N N . LYS A 1 435 ? 9.344 -53.094 -8.664 1 95.25 435 LYS A N 1
ATOM 3482 C CA . LYS A 1 435 ? 10.445 -53.25 -7.719 1 95.25 435 LYS A CA 1
ATOM 3483 C C . LYS A 1 435 ? 11.352 -52 -7.734 1 95.25 435 LYS A C 1
ATOM 3485 O O . LYS A 1 435 ? 11.734 -51.531 -8.797 1 95.25 435 LYS A O 1
ATOM 3490 N N . GLN A 1 436 ? 11.688 -51.594 -6.551 1 95.62 436 GLN A N 1
ATOM 3491 C CA . GLN A 1 436 ? 12.555 -50.438 -6.426 1 95.62 436 GLN A CA 1
ATOM 3492 C C . GLN A 1 436 ? 13.906 -50.656 -7.086 1 95.62 436 GLN A C 1
ATOM 3494 O O . GLN A 1 436 ? 14.492 -51.75 -6.934 1 95.62 436 GLN A O 1
ATOM 3499 N N . LEU A 1 437 ? 14.375 -49.688 -7.781 1 96.88 437 LEU A N 1
ATOM 3500 C CA . LEU A 1 437 ? 15.648 -49.781 -8.492 1 96.88 437 LEU A CA 1
ATOM 3501 C C . LEU A 1 437 ? 16.766 -49.125 -7.68 1 96.88 437 LEU A C 1
ATOM 3503 O O . LEU A 1 437 ? 16.516 -48.188 -6.922 1 96.88 437 LEU A O 1
ATOM 3507 N N . PRO A 1 438 ? 18 -49.594 -7.773 1 94.62 438 PRO A N 1
ATOM 3508 C CA . PRO A 1 438 ? 19.141 -48.906 -7.145 1 94.62 438 PRO A CA 1
ATOM 3509 C C . PRO A 1 438 ? 19.469 -47.562 -7.797 1 94.62 438 PRO A C 1
ATOM 3511 O O . PRO A 1 438 ? 18.922 -47.25 -8.859 1 94.62 438 PRO A O 1
ATOM 3514 N N . PRO A 1 439 ? 20.344 -46.844 -7.164 1 94.5 439 PRO A N 1
ATOM 3515 C CA . PRO A 1 439 ? 20.703 -45.531 -7.707 1 94.5 439 PRO A CA 1
ATOM 3516 C C . PRO A 1 439 ? 21.219 -45.594 -9.141 1 94.5 439 PRO A C 1
ATOM 3518 O O . PRO A 1 439 ? 21.906 -46.562 -9.5 1 94.5 439 PRO A O 1
ATOM 3521 N N . ARG A 1 440 ? 20.875 -44.656 -9.969 1 93.19 440 ARG A N 1
ATOM 3522 C CA . ARG A 1 440 ? 21.344 -44.375 -11.32 1 93.19 440 ARG A CA 1
ATOM 3523 C C . ARG A 1 440 ? 20.656 -45.312 -12.336 1 93.19 440 ARG A C 1
ATOM 3525 O O . ARG A 1 440 ? 20.922 -45.219 -13.539 1 93.19 440 ARG A O 1
ATOM 3532 N N . GLN A 1 441 ? 19.828 -46.156 -11.875 1 94.12 441 GLN A N 1
ATOM 3533 C CA . GLN A 1 441 ? 19.031 -46.938 -12.812 1 94.12 441 GLN A CA 1
ATOM 3534 C C . GLN A 1 441 ? 17.719 -46.219 -13.125 1 94.12 441 GLN A C 1
ATOM 3536 O O . GLN A 1 441 ? 17.031 -45.75 -12.219 1 94.12 441 GLN A O 1
ATOM 3541 N N . LYS A 1 442 ? 17.422 -46.219 -14.352 1 93.88 442 LYS A N 1
ATOM 3542 C CA . LYS A 1 442 ? 16.234 -45.5 -14.812 1 93.88 442 LYS A CA 1
ATOM 3543 C C . LYS A 1 442 ? 14.984 -46.375 -14.68 1 93.88 442 LYS A C 1
ATOM 3545 O O . LYS A 1 442 ? 15.023 -47.562 -14.922 1 93.88 442 LYS A O 1
ATOM 3550 N N . GLY A 1 443 ? 13.914 -45.75 -14.328 1 95.69 443 GLY A N 1
ATOM 3551 C CA . GLY A 1 443 ? 12.633 -46.438 -14.18 1 95.69 443 GLY A CA 1
ATOM 3552 C C . GLY A 1 443 ? 11.477 -45.469 -14.016 1 95.69 443 GLY A C 1
ATOM 3553 O O . GLY A 1 443 ? 11.57 -44.281 -14.398 1 95.69 443 GLY A O 1
ATOM 3554 N N . TYR A 1 444 ? 10.359 -46.062 -13.539 1 96 444 TYR A N 1
ATOM 3555 C CA . TYR A 1 444 ? 9.133 -45.281 -13.344 1 96 444 TYR A CA 1
ATOM 3556 C C . TYR A 1 444 ? 9.133 -44.594 -11.984 1 96 444 TYR A C 1
ATOM 3558 O O . TYR A 1 444 ? 9.398 -45.25 -10.961 1 96 444 TYR A O 1
ATOM 3566 N N . ILE A 1 445 ? 8.836 -43.312 -11.969 1 96.56 445 ILE A N 1
ATOM 3567 C CA . ILE A 1 445 ? 8.703 -42.594 -10.711 1 96.56 445 ILE A CA 1
ATOM 3568 C C . ILE A 1 445 ? 7.32 -42.844 -10.109 1 96.56 445 ILE A C 1
ATOM 3570 O O . ILE A 1 445 ? 6.297 -42.562 -10.742 1 96.56 445 ILE A O 1
ATOM 3574 N N . VAL A 1 446 ? 7.219 -43.375 -8.93 1 96.31 446 VAL A N 1
ATOM 3575 C CA . VAL A 1 446 ? 5.965 -43.656 -8.242 1 96.31 446 VAL A CA 1
ATOM 3576 C C . VAL A 1 446 ? 5.977 -43 -6.863 1 96.31 446 VAL A C 1
ATOM 3578 O O . VAL A 1 446 ? 7.039 -42.656 -6.34 1 96.31 446 VAL A O 1
ATOM 3581 N N . LEU A 1 447 ? 4.824 -42.812 -6.332 1 94.62 447 LEU A N 1
ATOM 3582 C CA . LEU A 1 447 ? 4.691 -42.125 -5.043 1 94.62 447 LEU A CA 1
ATOM 3583 C C . LEU A 1 447 ? 3.945 -43 -4.047 1 94.62 447 LEU A C 1
ATOM 3585 O O . LEU A 1 447 ? 3.107 -43.812 -4.438 1 94.62 447 LEU A O 1
ATOM 3589 N N . LYS A 1 448 ? 4.191 -43 -2.812 1 82.69 448 LYS A N 1
ATOM 3590 C CA . LYS A 1 448 ? 3.453 -43.625 -1.719 1 82.69 448 LYS A CA 1
ATOM 3591 C C . LYS A 1 448 ? 2.861 -42.594 -0.785 1 82.69 448 LYS A C 1
ATOM 3593 O O . LYS A 1 448 ? 3.594 -41.781 -0.194 1 82.69 448 LYS A O 1
ATOM 3598 N N . PRO A 1 449 ? 1.281 -42.375 -0.768 1 61.28 449 PRO A N 1
ATOM 3599 C CA . PRO A 1 449 ? 0.829 -41 -0.627 1 61.28 449 PRO A CA 1
ATOM 3600 C C . PRO A 1 449 ? 0.741 -40.531 0.83 1 61.28 449 PRO A C 1
ATOM 3602 O O . PRO A 1 449 ? 0.08 -41.188 1.642 1 61.28 449 PRO A O 1
ATOM 3605 N N . LEU A 1 450 ? 1.468 -39.531 1.257 1 73.19 450 LEU A N 1
ATOM 3606 C CA . LEU A 1 450 ? 1.325 -39.188 2.67 1 73.19 450 LEU A CA 1
ATOM 3607 C C . LEU A 1 450 ? 1.102 -37.688 2.855 1 73.19 450 LEU A C 1
ATOM 3609 O O . LEU A 1 450 ? 1.333 -37.156 3.941 1 73.19 450 LEU A O 1
ATOM 3613 N N . ASN A 1 451 ? 0.282 -37.031 1.675 1 86.5 451 ASN A N 1
ATOM 3614 C CA . ASN A 1 451 ? 0.165 -35.625 2.082 1 86.5 451 ASN A CA 1
ATOM 3615 C C . ASN A 1 451 ? -1.237 -35.094 1.823 1 86.5 451 ASN A C 1
ATOM 3617 O O . ASN A 1 451 ? -2.035 -35.719 1.132 1 86.5 451 ASN A O 1
ATOM 3621 N N . PRO A 1 452 ? -1.604 -34 2.383 1 94.31 452 PRO A N 1
ATOM 3622 C CA . PRO A 1 452 ? -2.965 -33.469 2.334 1 94.31 452 PRO A CA 1
ATOM 3623 C C . PRO A 1 452 ? -3.281 -32.781 1.011 1 94.31 452 PRO A C 1
ATOM 3625 O O . PRO A 1 452 ? -4.398 -32.281 0.814 1 94.31 452 PRO A O 1
ATOM 3628 N N . ALA A 1 453 ? -2.4 -32.75 -0.024 1 95.5 453 ALA A N 1
ATOM 3629 C CA . ALA A 1 453 ? -2.615 -31.984 -1.255 1 95.5 453 ALA A CA 1
ATOM 3630 C C . ALA A 1 453 ? -2.707 -32.906 -2.461 1 95.5 453 ALA A C 1
ATOM 3632 O O . ALA A 1 453 ? -2.254 -32.562 -3.555 1 95.5 453 ALA A O 1
ATOM 3633 N N . GLU A 1 454 ? -3.227 -34.062 -2.264 1 93.56 454 GLU A N 1
ATOM 3634 C CA . GLU A 1 454 ? -3.529 -34.969 -3.369 1 93.56 454 GLU A CA 1
ATOM 3635 C C . GLU A 1 454 ? -4.895 -34.656 -3.979 1 93.56 454 GLU A C 1
ATOM 3637 O O . GLU A 1 454 ? -5.871 -34.469 -3.254 1 93.56 454 GLU A O 1
ATOM 3642 N N . ALA A 1 455 ? -4.91 -34.594 -5.238 1 94.94 455 ALA A N 1
ATOM 3643 C CA . ALA A 1 455 ? -6.145 -34.25 -5.941 1 94.94 455 ALA A CA 1
ATOM 3644 C C . ALA A 1 455 ? -7.113 -35.438 -5.945 1 94.94 455 ALA A C 1
ATOM 3646 O O . ALA A 1 455 ? -6.699 -36.594 -5.805 1 94.94 455 ALA A O 1
ATOM 3647 N N . LYS A 1 456 ? -8.336 -35.156 -6 1 95.25 456 LYS A N 1
ATOM 3648 C CA . LYS A 1 456 ? -9.391 -36.094 -6.367 1 95.25 456 LYS A CA 1
ATOM 3649 C C . LYS A 1 456 ? -9.984 -35.75 -7.727 1 95.25 456 LYS A C 1
ATOM 3651 O O . LYS A 1 456 ? -9.758 -34.656 -8.25 1 95.25 456 LYS A O 1
ATOM 3656 N N . MET A 1 457 ? -10.562 -36.688 -8.328 1 95.12 457 MET A N 1
ATOM 3657 C CA . MET A 1 457 ? -11.102 -36.469 -9.664 1 95.12 457 MET A CA 1
ATOM 3658 C C . MET A 1 457 ? -12.539 -35.969 -9.602 1 95.12 457 MET A C 1
ATOM 3660 O O . MET A 1 457 ? -13.344 -36.5 -8.828 1 95.12 457 MET A O 1
ATOM 3664 N N . TRP A 1 458 ? -12.781 -34.906 -10.344 1 95.69 458 TRP A N 1
ATOM 3665 C CA . TRP A 1 458 ? -14.125 -34.344 -10.406 1 95.69 458 TRP A CA 1
ATOM 3666 C C . TRP A 1 458 ? -15.102 -35.344 -11.039 1 95.69 458 TRP A C 1
ATOM 3668 O O . TRP A 1 458 ? -14.75 -36.031 -11.984 1 95.69 458 TRP A O 1
ATOM 3678 N N . ASN A 1 459 ? -16.328 -35.5 -10.586 1 93.69 459 ASN A N 1
ATOM 3679 C CA . ASN A 1 459 ? -17.359 -36.406 -11.086 1 93.69 459 ASN A CA 1
ATOM 3680 C C . ASN A 1 459 ? -16.953 -37.875 -10.953 1 93.69 459 ASN A C 1
ATOM 3682 O O . ASN A 1 459 ? -17.234 -38.688 -11.828 1 93.69 459 ASN A O 1
ATOM 3686 N N . ASP A 1 460 ? -16.109 -38.125 -10.023 1 95.06 460 ASP A N 1
ATOM 3687 C CA . ASP A 1 460 ? -15.641 -39.469 -9.719 1 95.06 460 ASP A CA 1
ATOM 3688 C C . ASP A 1 460 ? -15.961 -39.875 -8.273 1 95.06 460 ASP A C 1
ATOM 3690 O O . ASP A 1 460 ? -15.062 -40.156 -7.488 1 95.06 460 ASP A O 1
ATOM 3694 N N . HIS A 1 461 ? -17.219 -40.031 -7.965 1 90.5 461 HIS A N 1
ATOM 3695 C CA . HIS A 1 461 ? -17.703 -40.188 -6.598 1 90.5 461 HIS A CA 1
ATOM 3696 C C . HIS A 1 461 ? -17.25 -41.5 -5.988 1 90.5 461 HIS A C 1
ATOM 3698 O O . HIS A 1 461 ? -17.078 -41.594 -4.77 1 90.5 461 HIS A O 1
ATOM 3704 N N . ASN A 1 462 ? -16.984 -42.438 -6.809 1 92.44 462 ASN A N 1
ATOM 3705 C CA . ASN A 1 462 ? -16.578 -43.75 -6.281 1 92.44 462 ASN A CA 1
ATOM 3706 C C . ASN A 1 462 ? -15.086 -44 -6.449 1 92.44 462 ASN A C 1
ATOM 3708 O O . ASN A 1 462 ? -14.586 -45.062 -6.16 1 92.44 462 ASN A O 1
ATOM 3712 N N . TYR A 1 463 ? -14.375 -43.062 -6.922 1 93 463 TYR A N 1
ATOM 3713 C CA . TYR A 1 463 ? -12.922 -43.031 -7.07 1 93 463 TYR A CA 1
ATOM 3714 C C . TYR A 1 463 ? -12.461 -44.062 -8.094 1 93 463 TYR A C 1
ATOM 3716 O O . TYR A 1 463 ? -11.297 -44.469 -8.109 1 93 463 TYR A O 1
ATOM 3724 N N . GLU A 1 464 ? -13.336 -44.531 -8.898 1 94 464 GLU A N 1
ATOM 3725 C CA . GLU A 1 464 ? -12.992 -45.562 -9.852 1 94 464 GLU A CA 1
ATOM 3726 C C . GLU A 1 464 ? -12.047 -45.062 -10.93 1 94 464 GLU A C 1
ATOM 3728 O O . GLU A 1 464 ? -11.07 -45.719 -11.281 1 94 464 GLU A O 1
ATOM 3733 N N . LYS A 1 465 ? -12.398 -43.906 -11.445 1 91.88 465 LYS A N 1
ATOM 3734 C CA . LYS A 1 465 ? -11.562 -43.344 -12.492 1 91.88 465 LYS A CA 1
ATOM 3735 C C . LYS A 1 465 ? -10.172 -43 -11.953 1 91.88 465 LYS A C 1
ATOM 3737 O O . LYS A 1 465 ? -9.164 -43.219 -12.625 1 91.88 465 LYS A O 1
ATOM 3742 N N . LEU A 1 466 ? -10.156 -42.469 -10.781 1 92.94 466 LEU A N 1
ATOM 3743 C CA . LEU A 1 466 ? -8.898 -42.125 -10.141 1 92.94 466 LEU A CA 1
ATOM 3744 C C . LEU A 1 466 ? -8.023 -43.344 -9.922 1 92.94 466 LEU A C 1
ATOM 3746 O O . LEU A 1 466 ? -6.824 -43.312 -10.195 1 92.94 466 LEU A O 1
ATOM 3750 N N . LEU A 1 467 ? -8.617 -44.406 -9.422 1 93.25 467 LEU A N 1
ATOM 3751 C CA . LEU A 1 467 ? -7.91 -45.656 -9.156 1 93.25 467 LEU A CA 1
ATOM 3752 C C . LEU A 1 467 ? -7.359 -46.25 -10.445 1 93.25 467 LEU A C 1
ATOM 3754 O O . LEU A 1 467 ? -6.195 -46.656 -10.5 1 93.25 467 LEU A O 1
ATOM 3758 N N . LYS A 1 468 ? -8.156 -46.219 -11.391 1 91.88 468 LYS A N 1
ATOM 3759 C CA . LYS A 1 468 ? -7.77 -46.812 -12.672 1 91.88 468 LYS A CA 1
ATOM 3760 C C . LYS A 1 468 ? -6.625 -46.031 -13.312 1 91.88 468 LYS A C 1
ATOM 3762 O O . LYS A 1 468 ? -5.688 -46.625 -13.852 1 91.88 468 LYS A O 1
ATOM 3767 N N . GLN A 1 469 ? -6.699 -44.812 -13.211 1 89.69 469 GLN A N 1
ATOM 3768 C CA . GLN A 1 469 ? -5.766 -43.969 -13.938 1 89.69 469 GLN A CA 1
ATOM 3769 C C . GLN A 1 469 ? -4.418 -43.875 -13.227 1 89.69 469 GLN A C 1
ATOM 3771 O O . GLN A 1 469 ? -3.367 -43.875 -13.867 1 89.69 469 GLN A O 1
ATOM 3776 N N . TYR A 1 470 ? -4.414 -43.906 -11.875 1 92.19 470 TYR A N 1
ATOM 3777 C CA . TYR A 1 470 ? -3.182 -43.5 -11.203 1 92.19 470 TYR A CA 1
ATOM 3778 C C . TYR A 1 470 ? -2.721 -44.562 -10.219 1 92.19 470 TYR A C 1
ATOM 3780 O O . TYR A 1 470 ? -1.585 -44.5 -9.734 1 92.19 470 TYR A O 1
ATOM 3788 N N . TRP A 1 471 ? -3.557 -45.562 -9.898 1 92.38 471 TRP A N 1
ATOM 3789 C CA . TRP A 1 471 ? -3.221 -46.438 -8.789 1 92.38 471 TRP A CA 1
ATOM 3790 C C . TRP A 1 471 ? -3.258 -47.906 -9.227 1 92.38 471 TRP A C 1
ATOM 3792 O O . TRP A 1 471 ? -3.049 -48.812 -8.414 1 92.38 471 TRP A O 1
ATOM 3802 N N . SER A 1 472 ? -3.49 -48.156 -10.461 1 92.69 472 SER A N 1
ATOM 3803 C CA . SER A 1 472 ? -3.693 -49.531 -10.914 1 92.69 472 SER A CA 1
ATOM 3804 C C . SER A 1 472 ? -2.4 -50.156 -11.461 1 92.69 472 SER A C 1
ATOM 3806 O O . SER A 1 472 ? -2.146 -51.344 -11.289 1 92.69 472 SER A O 1
ATOM 3808 N N . ARG A 1 473 ? -1.559 -49.375 -12.133 1 93.38 473 ARG A N 1
ATOM 3809 C CA . ARG A 1 473 ? -0.368 -49.906 -12.789 1 93.38 473 ARG A CA 1
ATOM 3810 C C . ARG A 1 473 ? 0.605 -50.5 -11.773 1 93.38 473 ARG A C 1
ATOM 3812 O O . ARG A 1 473 ? 1.188 -51.562 -12.016 1 93.38 473 ARG A O 1
ATOM 3819 N N . PHE A 1 474 ? 0.859 -49.781 -10.711 1 94.69 474 PHE A N 1
ATOM 3820 C CA . PHE A 1 474 ? 1.719 -50.219 -9.617 1 94.69 474 PHE A CA 1
ATOM 3821 C C . PHE A 1 474 ? 0.949 -50.25 -8.297 1 94.69 474 PHE A C 1
ATOM 3823 O O . PHE A 1 474 ? 0.877 -49.25 -7.59 1 94.69 474 PHE A O 1
ATOM 3830 N N . PRO A 1 475 ? 0.401 -51.406 -7.953 1 89.12 475 PRO A N 1
ATOM 3831 C CA . PRO A 1 475 ? -0.428 -51.5 -6.75 1 89.12 475 PRO A CA 1
ATOM 3832 C C . PRO A 1 475 ? 0.269 -50.938 -5.512 1 89.12 475 PRO A C 1
ATOM 3834 O O . PRO A 1 475 ? 1.419 -51.281 -5.234 1 89.12 475 PRO A O 1
ATOM 3837 N N . GLY A 1 476 ? -0.439 -50.062 -4.844 1 86.31 476 GLY A N 1
ATOM 3838 C CA . GLY A 1 476 ? 0.094 -49.469 -3.621 1 86.31 476 GLY A CA 1
ATOM 3839 C C . GLY A 1 476 ? 0.805 -48.156 -3.848 1 86.31 476 GLY A C 1
ATOM 3840 O O . GLY A 1 476 ? 1.16 -47.469 -2.893 1 86.31 476 GLY A O 1
ATOM 3841 N N . TYR A 1 477 ? 1.047 -47.844 -5.094 1 92.5 477 TYR A N 1
ATOM 3842 C CA . TYR A 1 477 ? 1.757 -46.625 -5.418 1 92.5 477 TYR A CA 1
ATOM 3843 C C . TYR A 1 477 ? 0.939 -45.75 -6.375 1 92.5 477 TYR A C 1
ATOM 3845 O O . TYR A 1 477 ? 0.159 -46.281 -7.176 1 92.5 477 TYR A O 1
ATOM 3853 N N . PHE A 1 478 ? 1.048 -44.469 -6.219 1 94.38 478 PHE A N 1
ATOM 3854 C CA . PHE A 1 478 ? 0.572 -43.531 -7.23 1 94.38 478 PHE A CA 1
ATOM 3855 C C . PHE A 1 478 ? 1.53 -43.469 -8.414 1 94.38 478 PHE A C 1
ATOM 3857 O O . PHE A 1 478 ? 2.719 -43.188 -8.242 1 94.38 478 PHE A O 1
ATOM 3864 N N . TYR A 1 479 ? 1.04 -43.75 -9.57 1 95.19 479 TYR A N 1
ATOM 3865 C CA . TYR A 1 479 ? 1.848 -43.719 -10.781 1 95.19 479 TYR A CA 1
ATOM 3866 C C . TYR A 1 479 ? 1.86 -42.312 -11.398 1 95.19 479 TYR A C 1
ATOM 3868 O O . TYR A 1 479 ? 0.827 -41.812 -11.852 1 95.19 479 TYR A O 1
ATOM 3876 N N . THR A 1 480 ? 3.047 -41.719 -11.484 1 94.19 480 THR A N 1
ATOM 3877 C CA . THR A 1 480 ? 3.139 -40.344 -11.938 1 94.19 480 THR A CA 1
ATOM 3878 C C . THR A 1 480 ? 3.066 -40.25 -13.461 1 94.19 480 THR A C 1
ATOM 3880 O O . THR A 1 480 ? 2.799 -39.188 -14.023 1 94.19 480 THR A O 1
ATOM 3883 N N . GLY A 1 481 ? 3.402 -41.312 -14.133 1 91.88 481 GLY A N 1
ATOM 3884 C CA . GLY A 1 481 ? 3.518 -41.281 -15.578 1 91.88 481 GLY A CA 1
ATOM 3885 C C . GLY A 1 481 ? 4.852 -40.75 -16.062 1 91.88 481 GLY A C 1
ATOM 3886 O O . GLY A 1 481 ? 5.082 -40.656 -17.266 1 91.88 481 GLY A O 1
ATOM 3887 N N . ASP A 1 482 ? 5.797 -40.562 -15.156 1 92.75 482 ASP A N 1
ATOM 3888 C CA . ASP A 1 482 ? 7.105 -40 -15.508 1 92.75 482 ASP A CA 1
ATOM 3889 C C . ASP A 1 482 ? 8.211 -41.031 -15.281 1 92.75 482 ASP A C 1
ATOM 3891 O O . ASP A 1 482 ? 8.031 -41.969 -14.516 1 92.75 482 ASP A O 1
ATOM 3895 N N . TYR A 1 483 ? 9.273 -40.781 -16.016 1 92.38 483 TYR A N 1
ATOM 3896 C CA . TYR A 1 483 ? 10.445 -41.656 -15.992 1 92.38 483 TYR A CA 1
ATOM 3897 C C . TYR A 1 483 ? 11.672 -40.906 -15.477 1 92.38 483 TYR A C 1
ATOM 3899 O O . TYR A 1 483 ? 11.812 -39.688 -15.711 1 92.38 483 TYR A O 1
ATOM 3907 N N . GLY A 1 484 ? 12.516 -41.625 -14.648 1 94.81 484 GLY A N 1
ATOM 3908 C CA . GLY A 1 484 ? 13.695 -40.938 -14.109 1 94.81 484 GLY A CA 1
ATOM 3909 C C . GLY A 1 484 ? 14.586 -41.875 -13.312 1 94.81 484 GLY A C 1
ATOM 3910 O O . GLY A 1 484 ? 14.508 -43.094 -13.461 1 94.81 484 GLY A O 1
ATOM 3911 N N . TYR A 1 485 ? 15.523 -41.312 -12.594 1 95.19 485 TYR A N 1
ATOM 3912 C CA . TYR A 1 485 ? 16.406 -42.031 -11.695 1 95.19 485 TYR A CA 1
ATOM 3913 C C . TYR A 1 485 ? 16.828 -41.188 -10.508 1 95.19 485 TYR A C 1
ATOM 3915 O O . TYR A 1 485 ? 16.594 -39.969 -10.5 1 95.19 485 TYR A O 1
ATOM 3923 N N . VAL A 1 486 ? 17.281 -41.812 -9.484 1 96.56 486 VAL A N 1
ATOM 3924 C CA . VAL A 1 486 ? 17.844 -41.156 -8.312 1 96.56 486 VAL A CA 1
ATOM 3925 C C . VAL A 1 486 ? 19.359 -41.438 -8.258 1 96.56 486 VAL A C 1
ATOM 3927 O O . VAL A 1 486 ? 19.812 -42.531 -8.547 1 96.56 486 VAL A O 1
ATOM 3930 N N . ASP A 1 487 ? 20.109 -40.375 -7.961 1 95.19 487 ASP A N 1
ATOM 3931 C CA . ASP A 1 487 ? 21.547 -40.625 -7.871 1 95.19 487 ASP A CA 1
ATOM 3932 C C . ASP A 1 487 ? 21.938 -41.125 -6.48 1 95.19 487 ASP A C 1
ATOM 3934 O O . ASP A 1 487 ? 21.078 -41.375 -5.645 1 95.19 487 ASP A O 1
ATOM 3938 N N . GLU A 1 488 ? 23.234 -41.312 -6.258 1 93.5 488 GLU A N 1
ATOM 3939 C CA . GLU A 1 488 ? 23.75 -41.906 -5.027 1 93.5 488 GLU A CA 1
ATOM 3940 C C . GLU A 1 488 ? 23.453 -41 -3.82 1 93.5 488 GLU A C 1
ATOM 3942 O O . GLU A 1 488 ? 23.375 -41.5 -2.691 1 93.5 488 GLU A O 1
ATOM 3947 N N . GLU A 1 489 ? 23.25 -39.75 -4.105 1 91.31 489 GLU A N 1
ATOM 3948 C CA . GLU A 1 489 ? 23.031 -38.812 -3.021 1 91.31 489 GLU A CA 1
ATOM 3949 C C . GLU A 1 489 ? 21.547 -38.5 -2.822 1 91.31 489 GLU A C 1
ATOM 3951 O O . GLU A 1 489 ? 21.172 -37.688 -1.989 1 91.31 489 GLU A O 1
ATOM 3956 N N . GLY A 1 490 ? 20.719 -39.094 -3.562 1 92.62 490 GLY A N 1
ATOM 3957 C CA . GLY A 1 490 ? 19.281 -39 -3.336 1 92.62 490 GLY A CA 1
ATOM 3958 C C . GLY A 1 490 ? 18.594 -37.938 -4.16 1 92.62 490 GLY A C 1
ATOM 3959 O O . GLY A 1 490 ? 17.438 -37.594 -3.918 1 92.62 490 GLY A O 1
ATOM 3960 N N . TYR A 1 491 ? 19.312 -37.344 -5.102 1 95 491 TYR A N 1
ATOM 3961 C CA . TYR A 1 491 ? 18.719 -36.344 -5.984 1 95 491 TYR A CA 1
ATOM 3962 C C . TYR A 1 491 ? 17.922 -37.031 -7.102 1 95 491 TYR A C 1
ATOM 3964 O O . TYR A 1 491 ? 18.422 -37.938 -7.742 1 95 491 TYR A O 1
ATOM 3972 N N . LEU A 1 492 ? 16.766 -36.531 -7.336 1 96.75 492 LEU A N 1
ATOM 3973 C CA . LEU A 1 492 ? 15.891 -37.062 -8.375 1 96.75 492 LEU A CA 1
ATOM 3974 C C . LEU A 1 492 ? 16.125 -36.375 -9.703 1 96.75 492 LEU A C 1
ATOM 3976 O O . LEU A 1 492 ? 16.172 -35.125 -9.766 1 96.75 492 LEU A O 1
ATOM 3980 N N . TYR A 1 493 ? 16.328 -37.125 -10.695 1 94.56 493 TYR A N 1
ATOM 3981 C CA . TYR A 1 493 ? 16.406 -36.625 -12.07 1 94.56 493 TYR A CA 1
ATOM 3982 C C . TYR A 1 493 ? 15.227 -37.125 -12.891 1 94.56 493 TYR A C 1
ATOM 3984 O O . TYR A 1 493 ? 15.07 -38.312 -13.109 1 94.56 493 TYR A O 1
ATOM 3992 N N . VAL A 1 494 ? 14.383 -36.219 -13.359 1 93.56 494 VAL A N 1
ATOM 3993 C CA . VAL A 1 494 ? 13.227 -36.531 -14.18 1 93.56 494 VAL A CA 1
ATOM 3994 C C . VAL A 1 494 ? 13.609 -36.469 -15.656 1 93.56 494 VAL A C 1
ATOM 3996 O O . VAL A 1 494 ? 14.117 -35.469 -16.141 1 93.56 494 VAL A O 1
ATOM 3999 N N . LEU A 1 495 ? 13.352 -37.469 -16.375 1 88.19 495 LEU A N 1
ATOM 4000 C CA . LEU A 1 495 ? 13.859 -37.594 -17.75 1 88.19 495 LEU A CA 1
ATOM 4001 C C . LEU A 1 495 ? 12.742 -37.344 -18.75 1 88.19 495 LEU A C 1
ATOM 4003 O O . LEU A 1 495 ? 12.992 -37.281 -19.969 1 88.19 495 LEU A O 1
ATOM 4007 N N . GLY A 1 496 ? 11.531 -37.312 -18.312 1 84.06 496 GLY A N 1
ATOM 4008 C CA . GLY A 1 496 ? 10.383 -37.094 -19.188 1 84.06 496 GLY A CA 1
ATOM 4009 C C . GLY A 1 496 ? 9.242 -38.062 -18.922 1 84.06 496 GLY A C 1
ATOM 4010 O O . GLY A 1 496 ? 9.25 -38.781 -17.938 1 84.06 496 GLY A O 1
ATOM 4011 N N . ARG A 1 497 ? 8.289 -38.062 -19.859 1 82.75 497 ARG A N 1
ATOM 4012 C CA . ARG A 1 497 ? 7.164 -38.969 -19.75 1 82.75 497 ARG A CA 1
ATOM 4013 C C . ARG A 1 497 ? 7.598 -40.406 -20.078 1 82.75 497 ARG A C 1
ATOM 4015 O O . ARG A 1 497 ? 8.391 -40.625 -21 1 82.75 497 ARG A O 1
ATOM 4022 N N . ALA A 1 498 ? 7.039 -41.25 -19.344 1 83.94 498 ALA A N 1
ATOM 4023 C CA . ALA A 1 498 ? 7.363 -42.656 -19.547 1 83.94 498 ALA A CA 1
ATOM 4024 C C . ALA A 1 498 ? 7 -43.125 -20.969 1 83.94 498 ALA A C 1
ATOM 4026 O O . ALA A 1 498 ? 7.699 -43.938 -21.562 1 83.94 498 ALA A O 1
ATOM 4027 N N . ASP A 1 499 ? 5.98 -42.5 -21.453 1 76.25 499 ASP A N 1
ATOM 4028 C CA . ASP A 1 499 ? 5.5 -42.875 -22.781 1 76.25 499 ASP A CA 1
ATOM 4029 C C . ASP A 1 499 ? 6.387 -42.281 -23.875 1 76.25 499 ASP A C 1
ATOM 4031 O O . ASP A 1 499 ? 6.344 -42.75 -25.016 1 76.25 499 ASP A O 1
ATOM 4035 N N . ASP A 1 500 ? 7.23 -41.375 -23.5 1 74.38 500 ASP A N 1
ATOM 4036 C CA . ASP A 1 500 ? 8.039 -40.688 -24.484 1 74.38 500 ASP A CA 1
ATOM 4037 C C . ASP A 1 500 ? 9.477 -41.188 -24.484 1 74.38 500 ASP A C 1
ATOM 4039 O O . ASP A 1 500 ? 10.297 -40.781 -25.312 1 74.38 500 ASP A O 1
ATOM 4043 N N . VAL A 1 501 ? 9.766 -41.969 -23.562 1 75.31 501 VAL A N 1
ATOM 4044 C CA . VAL A 1 501 ? 11.117 -42.5 -23.469 1 75.31 501 VAL A CA 1
ATOM 4045 C C . VAL A 1 501 ? 11.422 -43.344 -24.703 1 75.31 501 VAL A C 1
ATOM 4047 O O . VAL A 1 501 ? 10.578 -44.125 -25.156 1 75.31 501 VAL A O 1
ATOM 4050 N N . ILE A 1 502 ? 12.555 -43.062 -25.344 1 75.12 502 ILE A N 1
ATOM 4051 C CA . ILE A 1 502 ? 12.977 -43.719 -26.578 1 75.12 502 ILE A CA 1
ATOM 4052 C C . ILE A 1 502 ? 13.633 -45.062 -26.25 1 75.12 502 ILE A C 1
ATOM 4054 O O . ILE A 1 502 ? 14.555 -45.125 -25.438 1 75.12 502 ILE A O 1
ATOM 4058 N N . ARG A 1 503 ? 13.047 -46.188 -26.828 1 72.5 503 ARG A N 1
ATOM 4059 C CA . ARG A 1 503 ? 13.602 -47.5 -26.641 1 72.5 503 ARG A CA 1
ATOM 4060 C C . ARG A 1 503 ? 14.633 -47.844 -27.719 1 72.5 503 ARG A C 1
ATOM 4062 O O . ARG A 1 503 ? 14.312 -47.844 -28.906 1 72.5 503 ARG A O 1
ATOM 4069 N N . SER A 1 504 ? 15.922 -47.656 -27.344 1 59.41 504 SER A N 1
ATOM 4070 C CA . SER A 1 504 ? 16.938 -48.188 -28.234 1 59.41 504 SER A CA 1
ATOM 4071 C C . SER A 1 504 ? 17.266 -49.656 -27.891 1 59.41 504 SER A C 1
ATOM 4073 O O . SER A 1 504 ? 16.844 -50.156 -26.844 1 59.41 504 SER A O 1
ATOM 4075 N N . ALA A 1 505 ? 17.859 -50.438 -29 1 56.03 505 ALA A N 1
ATOM 4076 C CA . ALA A 1 505 ? 18.188 -51.875 -28.844 1 56.03 505 ALA A CA 1
ATOM 4077 C C . ALA A 1 505 ? 18.906 -52.125 -27.531 1 56.03 505 ALA A C 1
ATOM 4079 O O . ALA A 1 505 ? 18.766 -53.188 -26.938 1 56.03 505 ALA A O 1
ATOM 4080 N N . GLU A 1 506 ? 19.594 -51.125 -26.906 1 54.69 506 GLU A N 1
ATOM 4081 C CA . GLU A 1 506 ? 20.484 -51.375 -25.781 1 54.69 506 GLU A CA 1
ATOM 4082 C C . GLU A 1 506 ? 20.031 -50.594 -24.547 1 54.69 506 GLU A C 1
ATOM 4084 O O . GLU A 1 506 ? 20.375 -50.969 -23.422 1 54.69 506 GLU A O 1
ATOM 4089 N N . GLU A 1 507 ? 19.297 -49.375 -24.812 1 67.06 507 GLU A N 1
ATOM 4090 C CA . GLU A 1 507 ? 19.016 -48.594 -23.609 1 67.06 507 GLU A CA 1
ATOM 4091 C C . GLU A 1 507 ? 17.797 -47.688 -23.812 1 67.06 507 GLU A C 1
ATOM 4093 O O . GLU A 1 507 ? 17.375 -47.469 -24.938 1 67.06 507 GLU A O 1
ATOM 4098 N N . ARG A 1 508 ? 17.094 -47.438 -22.734 1 77.88 508 ARG A N 1
ATOM 4099 C CA . ARG A 1 508 ? 16.031 -46.438 -22.719 1 77.88 508 ARG A CA 1
ATOM 4100 C C . ARG A 1 508 ? 16.609 -45.031 -22.547 1 77.88 508 ARG A C 1
ATOM 4102 O O . ARG A 1 508 ? 17.344 -44.75 -21.594 1 77.88 508 ARG A O 1
ATOM 4109 N N . ILE A 1 509 ? 16.375 -44.156 -23.562 1 76.62 509 ILE A N 1
ATOM 4110 C CA . ILE A 1 509 ? 16.922 -42.812 -23.578 1 76.62 509 ILE A CA 1
ATOM 4111 C C . ILE A 1 509 ? 15.797 -41.781 -23.344 1 76.62 509 ILE A C 1
ATOM 4113 O O . ILE A 1 509 ? 14.797 -41.781 -24.062 1 76.62 509 ILE A O 1
ATOM 4117 N N . GLY A 1 510 ? 15.977 -41.031 -22.281 1 79 510 GLY A N 1
ATOM 4118 C CA . GLY A 1 510 ? 15.016 -39.969 -22.016 1 79 510 GLY A CA 1
ATOM 4119 C C . GLY A 1 510 ? 15.117 -38.844 -23 1 79 510 GLY A C 1
ATOM 4120 O O . GLY A 1 510 ? 16.219 -38.406 -23.359 1 79 510 GLY A O 1
ATOM 4121 N N . THR A 1 511 ? 13.992 -38.312 -23.469 1 80.06 511 THR A N 1
ATOM 4122 C CA . THR A 1 511 ? 13.992 -37.219 -24.406 1 80.06 511 THR A CA 1
ATOM 4123 C C . THR A 1 511 ? 14.68 -36 -23.797 1 80.06 511 THR A C 1
ATOM 4125 O O . THR A 1 511 ? 15.453 -35.312 -24.484 1 80.06 511 THR A O 1
ATOM 4128 N N . LEU A 1 512 ? 14.461 -35.781 -22.484 1 79.62 512 LEU A N 1
ATOM 4129 C CA . LEU A 1 512 ? 14.992 -34.594 -21.812 1 79.62 512 LEU A CA 1
ATOM 4130 C C . LEU A 1 512 ? 16.5 -34.688 -21.688 1 79.62 512 LEU A C 1
ATOM 4132 O O . LEU A 1 512 ? 17.188 -33.656 -21.688 1 79.62 512 LEU A O 1
ATOM 4136 N N . GLU A 1 513 ? 17 -35.844 -21.562 1 78.5 513 GLU A N 1
ATOM 4137 C CA . GLU A 1 513 ? 18.438 -36.031 -21.531 1 78.5 513 GLU A CA 1
ATOM 4138 C C . GLU A 1 513 ? 19.094 -35.531 -22.812 1 78.5 513 GLU A C 1
ATOM 4140 O O . GLU A 1 513 ? 20.094 -34.812 -22.766 1 78.5 513 GLU A O 1
ATOM 4145 N N . VAL A 1 514 ? 18.547 -35.969 -23.891 1 84 514 VAL A N 1
ATOM 4146 C CA . VAL A 1 514 ? 19.078 -35.594 -25.188 1 84 514 VAL A CA 1
ATOM 4147 C C . VAL A 1 514 ? 18.906 -34.094 -25.422 1 84 514 VAL A C 1
ATOM 4149 O O . VAL A 1 514 ? 19.812 -33.406 -25.906 1 84 514 VAL A O 1
ATOM 4152 N N . GLU A 1 515 ? 17.766 -33.625 -25.016 1 86.81 515 GLU A N 1
ATOM 4153 C CA . GLU A 1 515 ? 17.484 -32.219 -25.141 1 86.81 515 GLU A CA 1
ATOM 4154 C C . GLU A 1 515 ? 18.5 -31.375 -24.375 1 86.81 515 GLU A C 1
ATOM 4156 O O . GLU A 1 515 ? 18.969 -30.359 -24.859 1 86.81 515 GLU A O 1
ATOM 4161 N N . SER A 1 516 ? 18.734 -31.828 -23.203 1 82.06 516 SER A N 1
ATOM 4162 C CA . SER A 1 516 ? 19.672 -31.109 -22.344 1 82.06 516 SER A CA 1
ATOM 4163 C C . SER A 1 516 ? 21.047 -31.016 -22.984 1 82.06 516 SER A C 1
ATOM 4165 O O . SER A 1 516 ? 21.734 -29.984 -22.844 1 82.06 516 SER A O 1
ATOM 4167 N N . VAL A 1 517 ? 21.484 -32.031 -23.594 1 81.31 517 VAL A N 1
ATOM 4168 C CA . VAL A 1 517 ? 22.766 -32.031 -24.281 1 81.31 517 VAL A CA 1
ATOM 4169 C C . VAL A 1 517 ? 22.719 -31.078 -25.469 1 81.31 517 VAL A C 1
ATOM 4171 O O . VAL A 1 517 ? 23.625 -30.25 -25.641 1 81.31 517 VAL A O 1
ATOM 4174 N N . ILE A 1 518 ? 21.719 -31.156 -26.234 1 88.88 518 ILE A N 1
ATOM 4175 C CA . ILE A 1 518 ? 21.594 -30.359 -27.453 1 88.88 518 ILE A CA 1
ATOM 4176 C C . ILE A 1 518 ? 21.594 -28.875 -27.094 1 88.88 518 ILE A C 1
ATOM 4178 O O . ILE A 1 518 ? 22.297 -28.078 -27.719 1 88.88 518 ILE A O 1
ATOM 4182 N N . VAL A 1 519 ? 20.891 -28.578 -26.062 1 85.94 519 VAL A N 1
ATOM 4183 C CA . VAL A 1 519 ? 20.703 -27.188 -25.703 1 85.94 519 VAL A CA 1
ATOM 4184 C C . VAL A 1 519 ? 21.984 -26.625 -25.094 1 85.94 519 VAL A C 1
ATOM 4186 O O . VAL A 1 519 ? 22.203 -25.406 -25.094 1 85.94 519 VAL A O 1
ATOM 4189 N N . SER A 1 520 ? 22.828 -27.469 -24.578 1 81.31 520 SER A N 1
ATOM 4190 C CA . SER A 1 520 ? 24.109 -27.031 -24.047 1 81.31 520 SER A CA 1
ATOM 4191 C C . SER A 1 520 ? 25.078 -26.641 -25.156 1 81.31 520 SER A C 1
ATOM 4193 O O . SER A 1 520 ? 26.125 -26.047 -24.906 1 81.31 520 SER A O 1
ATOM 4195 N N . HIS A 1 521 ? 24.766 -26.969 -26.359 1 85.75 521 HIS A N 1
ATOM 4196 C CA . HIS A 1 521 ? 25.562 -26.531 -27.516 1 85.75 521 HIS A CA 1
ATOM 4197 C C . HIS A 1 521 ? 25.516 -25.016 -27.656 1 85.75 521 HIS A C 1
ATOM 4199 O O . HIS A 1 521 ? 24.438 -24.406 -27.562 1 85.75 521 HIS A O 1
ATOM 4205 N N . PRO A 1 522 ? 26.578 -24.391 -27.891 1 82.5 522 PRO A N 1
ATOM 4206 C CA . PRO A 1 522 ? 26.672 -22.938 -27.859 1 82.5 522 PRO A CA 1
ATOM 4207 C C . PRO A 1 522 ? 25.781 -22.266 -28.906 1 82.5 522 PRO A C 1
ATOM 4209 O O . PRO A 1 522 ? 25.438 -21.094 -28.766 1 82.5 522 PRO A O 1
ATOM 4212 N N . GLN A 1 523 ? 25.391 -22.984 -29.891 1 86.5 523 GLN A N 1
ATOM 4213 C CA . GLN A 1 523 ? 24.672 -22.359 -31 1 86.5 523 GLN A CA 1
ATOM 4214 C C . GLN A 1 523 ? 23.188 -22.719 -30.953 1 86.5 523 GLN A C 1
ATOM 4216 O O . GLN A 1 523 ? 22.438 -22.406 -31.891 1 86.5 523 GLN A O 1
ATOM 4221 N N . VAL A 1 524 ? 22.797 -23.406 -30 1 87.88 524 VAL A N 1
ATOM 4222 C CA . VAL A 1 524 ? 21.406 -23.875 -29.906 1 87.88 524 VAL A CA 1
ATOM 4223 C C . VAL A 1 524 ? 20.672 -23.109 -28.828 1 87.88 524 VAL A C 1
ATOM 4225 O O . VAL A 1 524 ? 21.188 -22.922 -27.719 1 87.88 524 VAL A O 1
ATOM 4228 N N . ALA A 1 525 ? 19.516 -22.625 -29.219 1 81.19 525 ALA A N 1
ATOM 4229 C CA . ALA A 1 525 ? 18.688 -21.906 -28.266 1 81.19 525 ALA A CA 1
ATOM 4230 C C . ALA A 1 525 ? 17.75 -22.859 -27.516 1 81.19 525 ALA A C 1
ATOM 4232 O O . ALA A 1 525 ? 17.641 -22.797 -26.297 1 81.19 525 ALA A O 1
ATOM 4233 N N . GLU A 1 526 ? 17.016 -23.75 -28.219 1 84.88 526 GLU A N 1
ATOM 4234 C CA . GLU A 1 526 ? 16.062 -24.719 -27.672 1 84.88 526 GLU A CA 1
ATOM 4235 C C . GLU A 1 526 ? 16.062 -26.016 -28.469 1 84.88 526 GLU A C 1
ATOM 4237 O O . GLU A 1 526 ? 16.516 -26.047 -29.609 1 84.88 526 GLU A O 1
ATOM 4242 N N . ALA A 1 527 ? 15.656 -27.047 -27.875 1 88.12 527 ALA A N 1
ATOM 4243 C CA . ALA A 1 527 ? 15.547 -28.312 -28.594 1 88.12 527 ALA A CA 1
ATOM 4244 C C . ALA A 1 527 ? 14.422 -29.172 -28.031 1 88.12 527 ALA A C 1
ATOM 4246 O O . ALA A 1 527 ? 14.125 -29.094 -26.828 1 88.12 527 ALA A O 1
ATOM 4247 N N . ALA A 1 528 ? 13.742 -29.828 -28.859 1 89.19 528 ALA A N 1
ATOM 4248 C CA . ALA A 1 528 ? 12.812 -30.891 -28.484 1 89.19 528 ALA A CA 1
ATOM 4249 C C . ALA A 1 528 ? 13.188 -32.219 -29.172 1 89.19 528 ALA A C 1
ATOM 4251 O O . ALA A 1 528 ? 13.547 -32.219 -30.344 1 89.19 528 ALA A O 1
ATOM 4252 N N . VAL A 1 529 ? 13.203 -33.281 -28.469 1 88.44 529 VAL A N 1
ATOM 4253 C CA . VAL A 1 529 ? 13.602 -34.562 -29.016 1 88.44 529 VAL A CA 1
ATOM 4254 C C . VAL A 1 529 ? 12.422 -35.531 -28.969 1 88.44 529 VAL A C 1
ATOM 4256 O O . VAL A 1 529 ? 11.664 -35.562 -27.984 1 88.44 529 VAL A O 1
ATOM 4259 N N . ILE A 1 530 ? 12.234 -36.219 -30 1 85.94 530 ILE A N 1
ATOM 4260 C CA . ILE A 1 530 ? 11.188 -37.219 -30.047 1 85.94 530 ILE A CA 1
ATOM 4261 C C . ILE A 1 530 ? 11.75 -38.531 -30.609 1 85.94 530 ILE A C 1
ATOM 4263 O O . ILE A 1 530 ? 12.703 -38.5 -31.391 1 85.94 530 ILE A O 1
ATOM 4267 N N . GLY A 1 531 ? 11.195 -39.531 -30.078 1 79.94 531 GLY A N 1
ATOM 4268 C CA . GLY A 1 531 ? 11.5 -40.844 -30.672 1 79.94 531 GLY A CA 1
ATOM 4269 C C . GLY A 1 531 ? 10.562 -41.219 -31.812 1 79.94 531 GLY A C 1
ATOM 4270 O O . GLY A 1 531 ? 9.359 -40.969 -31.734 1 79.94 531 GLY A O 1
ATOM 4271 N N . HIS A 1 532 ? 11.07 -41.594 -32.906 1 79.88 532 HIS A N 1
ATOM 4272 C CA . HIS A 1 532 ? 10.305 -42.125 -34.031 1 79.88 532 HIS A CA 1
ATOM 4273 C C . HIS A 1 532 ? 10.828 -43.5 -34.469 1 79.88 532 HIS A C 1
ATOM 4275 O O . HIS A 1 532 ? 11.812 -43.594 -35.188 1 79.88 532 HIS A O 1
ATOM 4281 N N . GLY A 1 533 ? 10 -44.438 -34.094 1 74.12 533 GLY A N 1
ATOM 4282 C CA . GLY A 1 533 ? 10.594 -45.781 -34.25 1 74.12 533 GLY A CA 1
ATOM 4283 C C . GLY A 1 533 ? 11.875 -45.969 -33.469 1 74.12 533 GLY A C 1
ATOM 4284 O O . GLY A 1 533 ? 11.891 -45.781 -32.25 1 74.12 533 GLY A O 1
ATOM 4285 N N . ASN A 1 534 ? 12.859 -46.281 -34.156 1 73.56 534 ASN A N 1
ATOM 4286 C CA . ASN A 1 534 ? 14.156 -46.438 -33.531 1 73.56 534 ASN A CA 1
ATOM 4287 C C . ASN A 1 534 ? 15.039 -45.219 -33.719 1 73.56 534 ASN A C 1
ATOM 4289 O O . ASN A 1 534 ? 16.203 -45.219 -33.312 1 73.56 534 ASN A O 1
ATOM 4293 N N . ASN A 1 535 ? 14.383 -44.156 -34.219 1 82.19 535 ASN A N 1
ATOM 4294 C CA . ASN A 1 535 ? 15.164 -42.969 -34.5 1 82.19 535 ASN A CA 1
ATOM 4295 C C . ASN A 1 535 ? 14.93 -41.875 -33.469 1 82.19 535 ASN A C 1
ATOM 4297 O O . ASN A 1 535 ? 13.812 -41.719 -33 1 82.19 535 ASN A O 1
ATOM 4301 N N . ILE A 1 536 ? 16 -41.219 -33.219 1 88.5 536 ILE A N 1
ATOM 4302 C CA . ILE A 1 536 ? 15.938 -40.031 -32.375 1 88.5 536 ILE A CA 1
ATOM 4303 C C . ILE A 1 536 ? 15.93 -38.781 -33.281 1 88.5 536 ILE A C 1
ATOM 4305 O O . ILE A 1 536 ? 16.891 -38.531 -34 1 88.5 536 ILE A O 1
ATOM 4309 N N . ILE A 1 537 ? 14.828 -38.094 -33.188 1 89.38 537 ILE A N 1
ATOM 4310 C CA . ILE A 1 537 ? 14.68 -36.875 -34 1 89.38 537 ILE A CA 1
ATOM 4311 C C . ILE A 1 537 ? 14.719 -35.656 -33.062 1 89.38 537 ILE A C 1
ATOM 4313 O O . ILE A 1 537 ? 13.992 -35.594 -32.062 1 89.38 537 ILE A O 1
ATOM 4317 N N . ALA A 1 538 ? 15.594 -34.75 -33.406 1 92.06 538 ALA A N 1
ATOM 4318 C CA . ALA A 1 538 ? 15.688 -33.531 -32.625 1 92.06 538 ALA A CA 1
ATOM 4319 C C . ALA A 1 538 ? 15.234 -32.312 -33.438 1 92.06 538 ALA A C 1
ATOM 4321 O O . ALA A 1 538 ? 15.695 -32.094 -34.562 1 92.06 538 ALA A O 1
ATOM 4322 N N . LEU A 1 539 ? 14.266 -31.625 -32.938 1 91.12 539 LEU A N 1
ATOM 4323 C CA . LEU A 1 539 ? 13.914 -30.312 -33.438 1 91.12 539 LEU A CA 1
ATOM 4324 C C . LEU A 1 539 ? 14.703 -29.219 -32.719 1 91.12 539 LEU A C 1
ATOM 4326 O O . LEU A 1 539 ? 14.617 -29.109 -31.484 1 91.12 539 LEU A O 1
ATOM 4330 N N . VAL A 1 540 ? 15.477 -28.469 -33.438 1 90.44 540 VAL A N 1
ATOM 4331 C CA . VAL A 1 540 ? 16.438 -27.562 -32.844 1 90.44 540 VAL A CA 1
ATOM 4332 C C . VAL A 1 540 ? 16.156 -26.125 -33.281 1 90.44 540 VAL A C 1
ATOM 4334 O O . VAL A 1 540 ? 15.945 -25.875 -34.469 1 90.44 540 VAL A O 1
ATOM 4337 N N . VAL A 1 541 ? 16.078 -25.25 -32.312 1 87.94 541 VAL A N 1
ATOM 4338 C CA . VAL A 1 541 ? 16.016 -23.828 -32.594 1 87.94 541 VAL A CA 1
ATOM 4339 C C . VAL A 1 541 ? 17.391 -23.203 -32.375 1 87.94 541 VAL A C 1
ATOM 4341 O O . VAL A 1 541 ? 17.891 -23.125 -31.266 1 87.94 541 VAL A O 1
ATOM 4344 N N . PRO A 1 542 ? 18 -22.734 -33.469 1 86.06 542 PRO A N 1
ATOM 4345 C CA . PRO A 1 542 ? 19.312 -22.094 -33.344 1 86.06 542 PRO A CA 1
ATOM 4346 C C . PRO A 1 542 ? 19.234 -20.734 -32.656 1 86.06 542 PRO A C 1
ATOM 4348 O O . PRO A 1 542 ? 18.172 -20.109 -32.656 1 86.06 542 PRO A O 1
ATOM 4351 N N . LYS A 1 543 ? 20.359 -20.359 -31.969 1 82 543 LYS A N 1
ATOM 4352 C CA . LYS A 1 543 ? 20.438 -19 -31.406 1 82 543 LYS A CA 1
ATOM 4353 C C . LYS A 1 543 ? 20.266 -17.953 -32.5 1 82 543 LYS A C 1
ATOM 4355 O O . LYS A 1 543 ? 20.516 -18.219 -33.688 1 82 543 LYS A O 1
ATOM 4360 N N . GLN A 1 544 ? 19.828 -16.766 -31.984 1 76.19 544 GLN A N 1
ATOM 4361 C CA . GLN A 1 544 ? 19.641 -15.68 -32.938 1 76.19 544 GLN A CA 1
ATOM 4362 C C . GLN A 1 544 ? 20.953 -15.367 -33.656 1 76.19 544 GLN A C 1
ATOM 4364 O O . GLN A 1 544 ? 22.016 -15.266 -33.031 1 76.19 544 GLN A O 1
ATOM 4369 N N . GLY A 1 545 ? 20.906 -15.289 -34.969 1 74.94 545 GLY A N 1
ATOM 4370 C CA . GLY A 1 545 ? 22.078 -14.922 -35.75 1 74.94 545 GLY A CA 1
ATOM 4371 C C . GLY A 1 545 ? 22.859 -16.125 -36.25 1 74.94 545 GLY A C 1
ATOM 4372 O O . GLY A 1 545 ? 23.766 -15.984 -37.094 1 74.94 545 GLY A O 1
ATOM 4373 N N . VAL A 1 546 ? 22.453 -17.297 -35.75 1 80.62 546 VAL A N 1
ATOM 4374 C CA . VAL A 1 546 ? 23.172 -18.5 -36.156 1 80.62 546 VAL A CA 1
ATOM 4375 C C . VAL A 1 546 ? 22.656 -18.969 -37.5 1 80.62 546 VAL A C 1
ATOM 4377 O O . VAL A 1 546 ? 21.438 -19.062 -37.719 1 80.62 546 VAL A O 1
ATOM 4380 N N . MET A 1 547 ? 23.5 -19.141 -38.5 1 78.31 547 MET A N 1
ATOM 4381 C CA . MET A 1 547 ? 23.141 -19.625 -39.844 1 78.31 547 MET A CA 1
ATOM 4382 C C . MET A 1 547 ? 22.969 -21.141 -39.812 1 78.31 547 MET A C 1
ATOM 4384 O O . MET A 1 547 ? 23.844 -21.875 -39.344 1 78.31 547 MET A O 1
ATOM 4388 N N . VAL A 1 548 ? 21.734 -21.531 -40.25 1 81.5 548 VAL A N 1
ATOM 4389 C CA . VAL A 1 548 ? 21.406 -22.953 -40.281 1 81.5 548 VAL A CA 1
ATOM 4390 C C . VAL A 1 548 ? 22.047 -23.594 -41.5 1 81.5 548 VAL A C 1
ATOM 4392 O O . VAL A 1 548 ? 21.703 -23.266 -42.656 1 81.5 548 VAL A O 1
ATOM 4395 N N . GLU A 1 549 ? 23.156 -24.312 -41.375 1 79.75 549 GLU A N 1
ATOM 4396 C CA . GLU A 1 549 ? 23.844 -25.031 -42.438 1 79.75 549 GLU A CA 1
ATOM 4397 C C . GLU A 1 549 ? 24.094 -26.484 -42.062 1 79.75 549 GLU A C 1
ATOM 4399 O O . GLU A 1 549 ? 23.859 -26.875 -40.906 1 79.75 549 GLU A O 1
ATOM 4404 N N . GLU A 1 550 ? 24.406 -27.172 -43.094 1 82.94 550 GLU A N 1
ATOM 4405 C CA . GLU A 1 550 ? 24.688 -28.594 -42.875 1 82.94 550 GLU A CA 1
ATOM 4406 C C . GLU A 1 550 ? 25.812 -28.781 -41.875 1 82.94 550 GLU A C 1
ATOM 4408 O O . GLU A 1 550 ? 25.812 -29.75 -41.094 1 82.94 550 GLU A O 1
ATOM 4413 N N . GLY A 1 551 ? 26.578 -27.844 -41.812 1 86 551 GLY A N 1
ATOM 4414 C CA . GLY A 1 551 ? 27.656 -27.891 -40.844 1 86 551 GLY A CA 1
ATOM 4415 C C . GLY A 1 551 ? 27.172 -27.875 -39.406 1 86 551 GLY A C 1
ATOM 4416 O O . GLY A 1 551 ? 27.656 -28.641 -38.562 1 86 551 GLY A O 1
ATOM 4417 N N . LEU A 1 552 ? 26.25 -27.062 -39.156 1 91.5 552 LEU A N 1
ATOM 4418 C CA . LEU A 1 552 ? 25.703 -26.969 -37.812 1 91.5 552 LEU A CA 1
ATOM 4419 C C . LEU A 1 552 ? 25 -28.25 -37.406 1 91.5 552 LEU A C 1
ATOM 4421 O O . LEU A 1 552 ? 25.094 -28.688 -36.281 1 91.5 552 LEU A O 1
ATOM 4425 N N . ARG A 1 553 ? 24.328 -28.844 -38.344 1 91.44 553 ARG A N 1
ATOM 4426 C CA . ARG A 1 553 ? 23.641 -30.109 -38.094 1 91.44 553 ARG A CA 1
ATOM 4427 C C . ARG A 1 553 ? 24.625 -31.188 -37.656 1 91.44 553 ARG A C 1
ATOM 4429 O O . ARG A 1 553 ? 24.391 -31.875 -36.656 1 91.44 553 ARG A O 1
ATOM 4436 N N . ASN A 1 554 ? 25.625 -31.234 -38.438 1 90.31 554 ASN A N 1
ATOM 4437 C CA . ASN A 1 554 ? 26.641 -32.25 -38.156 1 90.31 554 ASN A CA 1
ATOM 4438 C C . ASN A 1 554 ? 27.344 -31.953 -36.812 1 90.31 554 ASN A C 1
ATOM 4440 O O . ASN A 1 554 ? 27.672 -32.875 -36.062 1 90.31 554 ASN A O 1
ATOM 4444 N N . ASP A 1 555 ? 27.516 -30.734 -36.625 1 92.56 555 ASP A N 1
ATOM 4445 C CA . ASP A 1 555 ? 28.172 -30.328 -35.375 1 92.56 555 ASP A CA 1
ATOM 4446 C C . ASP A 1 555 ? 27.328 -30.719 -34.188 1 92.56 555 ASP A C 1
ATOM 4448 O O . ASP A 1 555 ? 27.859 -31.219 -33.188 1 92.56 555 ASP A O 1
ATOM 4452 N N . ILE A 1 556 ? 26.062 -30.516 -34.281 1 93.19 556 ILE A N 1
ATOM 4453 C CA . ILE A 1 556 ? 25.156 -30.844 -33.188 1 93.19 556 ILE A CA 1
ATOM 4454 C C . ILE A 1 556 ? 25.094 -32.375 -33 1 93.19 556 ILE A C 1
ATOM 4456 O O . ILE A 1 556 ? 25.109 -32.875 -31.859 1 93.19 556 ILE A O 1
ATOM 4460 N N . LYS A 1 557 ? 25.047 -33.031 -34.094 1 91.69 557 LYS A N 1
ATOM 4461 C CA . LYS A 1 557 ? 25.016 -34.5 -34.031 1 91.69 557 LYS A CA 1
ATOM 4462 C C . LYS A 1 557 ? 26.281 -35.031 -33.344 1 91.69 557 LYS A C 1
ATOM 4464 O O . LYS A 1 557 ? 26.219 -35.938 -32.5 1 91.69 557 LYS A O 1
ATOM 4469 N N . ASN A 1 558 ? 27.375 -34.469 -33.781 1 89.5 558 ASN A N 1
ATOM 4470 C CA . ASN A 1 558 ? 28.641 -34.875 -33.188 1 89.5 558 ASN A CA 1
ATOM 4471 C C . ASN A 1 558 ? 28.703 -34.531 -31.688 1 89.5 558 ASN A C 1
ATOM 4473 O O . ASN A 1 558 ? 29.234 -35.281 -30.891 1 89.5 558 ASN A O 1
ATOM 4477 N N . TYR A 1 559 ? 28.219 -33.406 -31.406 1 90.56 559 TYR A N 1
ATOM 4478 C CA . TYR A 1 559 ? 28.141 -32.969 -30.031 1 90.56 559 TYR A CA 1
ATOM 4479 C C . TYR A 1 559 ? 27.359 -33.969 -29.172 1 90.56 559 TYR A C 1
ATOM 4481 O O . TYR A 1 559 ? 27.797 -34.312 -28.062 1 90.56 559 TYR A O 1
ATOM 4489 N N . CYS A 1 560 ? 26.281 -34.406 -29.672 1 89.88 560 CYS A N 1
ATOM 4490 C CA . CYS A 1 560 ? 25.453 -35.406 -29 1 89.88 560 CYS A CA 1
ATOM 4491 C C . CYS A 1 560 ? 26.156 -36.75 -28.906 1 89.88 560 CYS A C 1
ATOM 4493 O O . CYS A 1 560 ? 26.109 -37.406 -27.875 1 89.88 560 CYS A O 1
ATOM 4495 N N . ARG A 1 561 ? 26.828 -37.094 -29.984 1 85 561 ARG A N 1
ATOM 4496 C CA . ARG A 1 561 ? 27.562 -38.375 -30.031 1 85 561 ARG A CA 1
ATOM 4497 C C . ARG A 1 561 ? 28.656 -38.406 -28.984 1 85 561 ARG A C 1
ATOM 4499 O O . ARG A 1 561 ? 28.859 -39.406 -28.312 1 85 561 ARG A O 1
ATOM 4506 N N . ASN A 1 562 ? 29.297 -37.312 -28.844 1 84.69 562 ASN A N 1
ATOM 4507 C CA . ASN A 1 562 ? 30.344 -37.188 -27.844 1 84.69 562 ASN A CA 1
ATOM 4508 C C . ASN A 1 562 ? 29.797 -37.312 -26.438 1 84.69 562 ASN A C 1
ATOM 4510 O O . ASN A 1 562 ? 30.531 -37.688 -25.516 1 84.69 562 ASN A O 1
ATOM 4514 N N . ALA A 1 563 ? 28.578 -37.031 -26.344 1 81.81 563 ALA A N 1
ATOM 4515 C CA . ALA A 1 563 ? 27.922 -37.125 -25.047 1 81.81 563 ALA A CA 1
ATOM 4516 C C . ALA A 1 563 ? 27.25 -38.469 -24.859 1 81.81 563 ALA A C 1
ATOM 4518 O O . ALA A 1 563 ? 26.578 -38.719 -23.859 1 81.81 563 ALA A O 1
ATOM 4519 N N . GLY A 1 564 ? 27.344 -39.281 -25.891 1 77.44 564 GLY A N 1
ATOM 4520 C CA . GLY A 1 564 ? 26.859 -40.625 -25.766 1 77.44 564 GLY A CA 1
ATOM 4521 C C . GLY A 1 564 ? 25.484 -40.844 -26.406 1 77.44 564 GLY A C 1
ATOM 4522 O O . GLY A 1 564 ? 24.844 -41.875 -26.172 1 77.44 564 GLY A O 1
ATOM 4523 N N . TYR A 1 565 ? 25.031 -39.812 -27.172 1 86.31 565 TYR A N 1
ATOM 4524 C CA . TYR A 1 565 ? 23.703 -39.938 -27.781 1 86.31 565 TYR A CA 1
ATOM 4525 C C . TYR A 1 565 ? 23.797 -39.875 -29.297 1 86.31 565 TYR A C 1
ATOM 4527 O O . TYR A 1 565 ? 24.469 -39 -29.859 1 86.31 565 TYR A O 1
ATOM 4535 N N . LEU A 1 566 ? 23.188 -40.812 -29.953 1 85.19 566 LEU A N 1
ATOM 4536 C CA . LEU A 1 566 ? 23.125 -40.812 -31.422 1 85.19 566 LEU A CA 1
ATOM 4537 C C . LEU A 1 566 ? 21.797 -40.219 -31.891 1 85.19 566 LEU A C 1
ATOM 4539 O O . LEU A 1 566 ? 20.781 -40.938 -31.938 1 85.19 566 LEU A O 1
ATOM 4543 N N . VAL A 1 567 ? 21.812 -39.031 -32.375 1 90.69 567 VAL A N 1
ATOM 4544 C CA . VAL A 1 567 ? 20.641 -38.375 -32.906 1 90.69 567 VAL A CA 1
ATOM 4545 C C . VAL A 1 567 ? 20.547 -38.625 -34.406 1 90.69 567 VAL A C 1
ATOM 4547 O O . VAL A 1 567 ? 21.469 -38.281 -35.156 1 90.69 567 VAL A O 1
ATOM 4550 N N . ASP A 1 568 ? 19.5 -39.156 -34.781 1 87.94 568 ASP A N 1
ATOM 4551 C CA . ASP A 1 568 ? 19.359 -39.562 -36.188 1 87.94 568 ASP A CA 1
ATOM 4552 C C . ASP A 1 568 ? 19.062 -38.375 -37.094 1 87.94 568 ASP A C 1
ATOM 4554 O O . ASP A 1 568 ? 19.594 -38.312 -38.188 1 87.94 568 ASP A O 1
ATOM 4558 N N . LYS A 1 569 ? 18.188 -37.594 -36.656 1 90 569 LYS A N 1
ATOM 4559 C CA . LYS A 1 569 ? 17.781 -36.469 -37.5 1 90 569 LYS A CA 1
ATOM 4560 C C . LYS A 1 569 ? 17.703 -35.188 -36.688 1 90 569 LYS A C 1
ATOM 4562 O O . LYS A 1 569 ? 17.25 -35.188 -35.531 1 90 569 LYS A O 1
ATOM 4567 N N . ILE A 1 570 ? 18.25 -34.156 -37.25 1 92.56 570 ILE A N 1
ATOM 4568 C CA . ILE A 1 570 ? 18.109 -32.844 -36.688 1 92.56 570 ILE A CA 1
ATOM 4569 C C . ILE A 1 570 ? 17.297 -31.953 -37.625 1 92.56 570 ILE A C 1
ATOM 4571 O O . ILE A 1 570 ? 17.656 -31.797 -38.812 1 92.56 570 ILE A O 1
ATOM 4575 N N . ILE A 1 571 ? 16.25 -31.5 -37.125 1 90.44 571 ILE A N 1
ATOM 4576 C CA . ILE A 1 571 ? 15.391 -30.594 -37.875 1 90.44 571 ILE A CA 1
ATOM 4577 C C . ILE A 1 571 ? 15.438 -29.203 -37.281 1 90.44 571 ILE A C 1
ATOM 4579 O O . ILE A 1 571 ? 15.094 -29.016 -36.094 1 90.44 571 ILE A O 1
ATOM 4583 N N . PHE A 1 572 ? 15.883 -28.281 -38.062 1 90.12 572 PHE A N 1
ATOM 4584 C CA . PHE A 1 572 ? 15.914 -26.906 -37.562 1 90.12 572 PHE A CA 1
ATOM 4585 C C . PHE A 1 572 ? 14.539 -26.25 -37.719 1 90.12 572 PHE A C 1
ATOM 4587 O O . PHE A 1 572 ? 13.898 -26.359 -38.75 1 90.12 572 PHE A O 1
ATOM 4594 N N . VAL A 1 573 ? 14.141 -25.719 -36.625 1 88.06 573 VAL A N 1
ATOM 4595 C CA . VAL A 1 573 ? 12.859 -25.016 -36.625 1 88.06 573 VAL A CA 1
ATOM 4596 C C . VAL A 1 573 ? 13.047 -23.609 -36.031 1 88.06 573 VAL A C 1
ATOM 4598 O O . VAL A 1 573 ? 14.039 -23.344 -35.344 1 88.06 573 VAL A O 1
ATOM 4601 N N . LYS A 1 574 ? 12.164 -22.703 -36.344 1 81.5 574 LYS A N 1
ATOM 4602 C CA . LYS A 1 574 ? 12.219 -21.344 -35.844 1 81.5 574 LYS A CA 1
ATOM 4603 C C . LYS A 1 574 ? 11.781 -21.297 -34.375 1 81.5 574 LYS A C 1
ATOM 4605 O O . LYS A 1 574 ? 12.234 -20.453 -33.594 1 81.5 574 LYS A O 1
ATOM 4610 N N . ARG A 1 575 ? 10.859 -22.156 -34.062 1 80.44 575 ARG A N 1
ATOM 4611 C CA . ARG A 1 575 ? 10.328 -22.234 -32.719 1 80.44 575 ARG A CA 1
ATOM 4612 C C . ARG A 1 575 ? 9.711 -23.594 -32.438 1 80.44 575 ARG A C 1
ATOM 4614 O O . ARG A 1 575 ? 9.32 -24.312 -33.375 1 80.44 575 ARG A O 1
ATOM 4621 N N . LEU A 1 576 ? 9.656 -23.984 -31.188 1 85.81 576 LEU A N 1
ATOM 4622 C CA . LEU A 1 576 ? 9.062 -25.25 -30.75 1 85.81 576 LEU A CA 1
ATOM 4623 C C . LEU A 1 576 ? 7.621 -25.047 -30.312 1 85.81 576 LEU A C 1
ATOM 4625 O O . LEU A 1 576 ? 7.242 -23.953 -29.891 1 85.81 576 LEU A O 1
ATOM 4629 N N . PRO A 1 577 ? 6.82 -26.109 -30.531 1 83.5 577 PRO A N 1
ATOM 4630 C CA . PRO A 1 577 ? 5.453 -26 -30.016 1 83.5 577 PRO A CA 1
ATOM 4631 C C . PRO A 1 577 ? 5.379 -26.062 -28.5 1 83.5 577 PRO A C 1
ATOM 4633 O O . PRO A 1 577 ? 5.695 -27.094 -27.906 1 83.5 577 PRO A O 1
ATOM 4636 N N . LYS A 1 578 ? 5.016 -25.031 -28 1 77.06 578 LYS A N 1
ATOM 4637 C CA . LYS A 1 578 ? 4.91 -24.938 -26.547 1 77.06 578 LYS A CA 1
ATOM 4638 C C . LYS A 1 578 ? 3.49 -24.594 -26.109 1 77.06 578 LYS A C 1
ATOM 4640 O O . LYS A 1 578 ? 2.74 -23.969 -26.875 1 77.06 578 LYS A O 1
ATOM 4645 N N . THR A 1 579 ? 3.211 -25.156 -24.953 1 68.62 579 THR A N 1
ATOM 4646 C CA . THR A 1 579 ? 1.981 -24.672 -24.328 1 68.62 579 THR A CA 1
ATOM 4647 C C . THR A 1 579 ? 2.137 -23.219 -23.875 1 68.62 579 THR A C 1
ATOM 4649 O O . THR A 1 579 ? 3.242 -22.672 -23.875 1 68.62 579 THR A O 1
ATOM 4652 N N . LYS A 1 580 ? 1.06 -22.656 -23.547 1 61.84 580 LYS A N 1
ATOM 4653 C CA . LYS A 1 580 ? 1.051 -21.297 -23.031 1 61.84 580 LYS A CA 1
ATOM 4654 C C . LYS A 1 580 ? 1.827 -21.203 -21.719 1 61.84 580 LYS A C 1
ATOM 4656 O O . LYS A 1 580 ? 2.355 -20.141 -21.375 1 61.84 580 LYS A O 1
ATOM 4661 N N . SER A 1 581 ? 1.963 -22.406 -21.141 1 56.94 581 SER A N 1
ATOM 4662 C CA . SER A 1 581 ? 2.754 -22.453 -19.922 1 56.94 581 SER A CA 1
ATOM 4663 C C . SER A 1 581 ? 4.23 -22.688 -20.219 1 56.94 581 SER A C 1
ATOM 4665 O O . SER A 1 581 ? 5.055 -22.75 -19.312 1 56.94 581 SER A O 1
ATOM 4667 N N . GLY A 1 582 ? 4.5 -22.844 -21.484 1 61.25 582 GLY A N 1
ATOM 4668 C CA . GLY A 1 582 ? 5.891 -22.953 -21.906 1 61.25 582 GLY A CA 1
ATOM 4669 C C . GLY A 1 582 ? 6.355 -24.391 -22.062 1 61.25 582 GLY A C 1
ATOM 4670 O O . GLY A 1 582 ? 7.52 -24.641 -22.391 1 61.25 582 GLY A O 1
ATOM 4671 N N . LYS A 1 583 ? 5.465 -25.266 -21.859 1 67.19 583 LYS A N 1
ATOM 4672 C CA . LYS A 1 583 ? 5.848 -26.672 -21.969 1 67.19 583 LYS A CA 1
ATOM 4673 C C . LYS A 1 583 ? 5.898 -27.109 -23.438 1 67.19 583 LYS A C 1
ATOM 4675 O O . LYS A 1 583 ? 4.996 -26.797 -24.219 1 67.19 583 LYS A O 1
ATOM 4680 N N . ILE A 1 584 ? 6.977 -27.766 -23.844 1 75.06 584 ILE A N 1
ATOM 4681 C CA . ILE A 1 584 ? 7.078 -28.281 -25.203 1 75.06 584 ILE A CA 1
ATOM 4682 C C . ILE A 1 584 ? 6.047 -29.391 -25.406 1 75.06 584 ILE A C 1
ATOM 4684 O O . ILE A 1 584 ? 5.973 -30.328 -24.625 1 75.06 584 ILE A O 1
ATOM 4688 N N . MET A 1 585 ? 5.191 -29.234 -26.359 1 77.12 585 MET A N 1
ATOM 4689 C CA . MET A 1 585 ? 4.184 -30.234 -26.672 1 77.12 585 MET A CA 1
ATOM 4690 C C . MET A 1 585 ? 4.777 -31.344 -27.547 1 77.12 585 MET A C 1
ATOM 4692 O O . MET A 1 585 ? 4.531 -31.391 -28.75 1 77.12 585 MET A O 1
ATOM 4696 N N . ARG A 1 586 ? 5.434 -32.281 -26.953 1 77.75 586 ARG A N 1
ATOM 4697 C CA . ARG A 1 586 ? 6.125 -33.375 -27.672 1 77.75 586 ARG A CA 1
ATOM 4698 C C . ARG A 1 586 ? 5.133 -34.281 -28.359 1 77.75 586 ARG A C 1
ATOM 4700 O O . ARG A 1 586 ? 5.41 -34.812 -29.453 1 77.75 586 ARG A O 1
ATOM 4707 N N . ARG A 1 587 ? 3.965 -34.406 -27.703 1 75.75 587 ARG A N 1
ATOM 4708 C CA . ARG A 1 587 ? 2.93 -35.219 -28.312 1 75.75 587 ARG A CA 1
ATOM 4709 C C . ARG A 1 587 ? 2.551 -34.688 -29.703 1 75.75 587 ARG A C 1
ATOM 4711 O O . ARG A 1 587 ? 2.295 -35.469 -30.625 1 75.75 587 ARG A O 1
ATOM 4718 N N . LEU A 1 588 ? 2.498 -33.438 -29.703 1 80.75 588 LEU A N 1
ATOM 4719 C CA . LEU A 1 588 ? 2.164 -32.781 -30.969 1 80.75 588 LEU A CA 1
ATOM 4720 C C . LEU A 1 588 ? 3.242 -33.062 -32 1 80.75 588 LEU A C 1
ATOM 4722 O O . LEU A 1 588 ? 2.934 -33.312 -33.188 1 80.75 588 LEU A O 1
ATOM 4726 N N . LEU A 1 589 ? 4.441 -32.938 -31.641 1 82.94 589 LEU A N 1
ATOM 4727 C CA . LEU A 1 589 ? 5.562 -33.219 -32.531 1 82.94 589 LEU A CA 1
ATOM 4728 C C . LEU A 1 589 ? 5.512 -34.625 -33.062 1 82.94 589 LEU A C 1
ATOM 4730 O O . LEU A 1 589 ? 5.699 -34.875 -34.25 1 82.94 589 LEU A O 1
ATOM 4734 N N . ARG A 1 590 ? 5.156 -35.5 -32.188 1 79.44 590 ARG A N 1
ATOM 4735 C CA . ARG A 1 590 ? 5.039 -36.906 -32.562 1 79.44 590 ARG A CA 1
ATOM 4736 C C . ARG A 1 590 ? 3.902 -37.125 -33.562 1 79.44 590 ARG A C 1
ATOM 4738 O O . ARG A 1 590 ? 4.047 -37.844 -34.531 1 79.44 590 ARG A O 1
ATOM 4745 N N . ALA A 1 591 ? 2.877 -36.469 -33.219 1 82.25 591 ALA A N 1
ATOM 4746 C CA . ALA A 1 591 ? 1.712 -36.594 -34.094 1 82.25 591 ALA A CA 1
ATOM 4747 C C . ALA A 1 591 ? 2.021 -36.094 -35.5 1 82.25 591 ALA A C 1
ATOM 4749 O O . ALA A 1 591 ? 1.618 -36.719 -36.5 1 82.25 591 ALA A O 1
ATOM 4750 N N . ILE A 1 592 ? 2.641 -35.094 -35.594 1 82.5 592 ILE A N 1
ATOM 4751 C CA . ILE A 1 592 ? 2.975 -34.5 -36.875 1 82.5 592 ILE A CA 1
ATOM 4752 C C . ILE A 1 592 ? 3.924 -35.406 -37.656 1 82.5 592 ILE A C 1
ATOM 4754 O O . ILE A 1 592 ? 3.717 -35.656 -38.844 1 82.5 592 ILE A O 1
ATOM 4758 N N . ILE A 1 593 ? 4.875 -35.844 -36.969 1 78.56 593 ILE A N 1
ATOM 4759 C CA . ILE A 1 593 ? 5.879 -36.688 -37.594 1 78.56 593 ILE A CA 1
ATOM 4760 C C . ILE A 1 593 ? 5.238 -38 -38.062 1 78.56 593 ILE A C 1
ATOM 4762 O O . ILE A 1 593 ? 5.574 -38.531 -39.125 1 78.56 593 ILE A O 1
ATOM 4766 N N . ASN A 1 594 ? 4.277 -38.406 -37.25 1 79.56 594 ASN A N 1
ATOM 4767 C CA . ASN A 1 594 ? 3.602 -39.688 -37.531 1 79.56 594 ASN A CA 1
ATOM 4768 C C . ASN A 1 594 ? 2.391 -39.469 -38.438 1 79.56 594 ASN A C 1
ATOM 4770 O O . ASN A 1 594 ? 1.69 -40.406 -38.781 1 79.56 594 ASN A O 1
ATOM 4774 N N . ASN A 1 595 ? 2.143 -38.25 -38.781 1 78.56 595 ASN A N 1
ATOM 4775 C CA . ASN A 1 595 ? 0.97 -37.906 -39.594 1 78.56 595 ASN A CA 1
ATOM 4776 C C . ASN A 1 595 ? -0.322 -38.344 -38.906 1 78.56 595 ASN A C 1
ATOM 4778 O O . ASN A 1 595 ? -1.182 -38.969 -39.531 1 78.56 595 ASN A O 1
ATOM 4782 N N . GLU A 1 596 ? -0.271 -38.219 -37.656 1 80.81 596 GLU A N 1
ATOM 4783 C CA . GLU A 1 596 ? -1.441 -38.562 -36.875 1 80.81 596 GLU A CA 1
ATOM 4784 C C . GLU A 1 596 ? -2.186 -37.281 -36.406 1 80.81 596 GLU A C 1
ATOM 4786 O O . GLU A 1 596 ? -1.685 -36.188 -36.594 1 80.81 596 GLU A O 1
ATOM 4791 N N . ASN A 1 597 ? -3.385 -37.5 -35.938 1 77.06 597 ASN A N 1
ATOM 4792 C CA . ASN A 1 597 ? -4.164 -36.406 -35.375 1 77.06 597 ASN A CA 1
ATOM 4793 C C . ASN A 1 597 ? -3.504 -35.844 -34.125 1 77.06 597 ASN A C 1
ATOM 4795 O O . ASN A 1 597 ? -3.262 -36.562 -33.156 1 77.06 597 ASN A O 1
ATOM 4799 N N . PRO A 1 598 ? -3.152 -34.562 -34.25 1 75.62 598 PRO A N 1
ATOM 4800 C CA . PRO A 1 598 ? -2.432 -33.969 -33.125 1 75.62 598 PRO A CA 1
ATOM 4801 C C . PRO A 1 598 ? -3.287 -33.875 -31.859 1 75.62 598 PRO A C 1
ATOM 4803 O O . PRO A 1 598 ? -2.764 -33.625 -30.766 1 75.62 598 PRO A O 1
ATOM 4806 N N . GLY A 1 599 ? -4.531 -34.156 -31.938 1 68.19 599 GLY A N 1
ATOM 4807 C CA . GLY A 1 599 ? -5.418 -34.094 -30.781 1 68.19 599 GLY A CA 1
ATOM 4808 C C . GLY A 1 599 ? -5.703 -32.656 -30.359 1 68.19 599 GLY A C 1
ATOM 4809 O O . GLY A 1 599 ? -5.855 -31.766 -31.203 1 68.19 599 GLY A O 1
ATOM 4810 N N . ASP A 1 600 ? -5.82 -32.438 -29.062 1 67.94 600 ASP A N 1
ATOM 4811 C CA . ASP A 1 600 ? -6.148 -31.125 -28.531 1 67.94 600 ASP A CA 1
ATOM 4812 C C . ASP A 1 600 ? -4.941 -30.203 -28.578 1 67.94 600 ASP A C 1
ATOM 4814 O O . ASP A 1 600 ? -3.932 -30.453 -27.906 1 67.94 600 ASP A O 1
ATOM 4818 N N . ILE A 1 601 ? -5.043 -29.219 -29.328 1 70.06 601 ILE A N 1
ATOM 4819 C CA . ILE A 1 601 ? -3.916 -28.297 -29.484 1 70.06 601 ILE A CA 1
ATOM 4820 C C . ILE A 1 601 ? -4.285 -26.922 -28.938 1 70.06 601 ILE A C 1
ATOM 4822 O O . ILE A 1 601 ? -3.635 -25.922 -29.25 1 70.06 601 ILE A O 1
ATOM 4826 N N . SER A 1 602 ? -5.254 -26.906 -28.031 1 64.38 602 SER A N 1
ATOM 4827 C CA . SER A 1 602 ? -5.805 -25.641 -27.578 1 64.38 602 SER A CA 1
ATOM 4828 C C . SER A 1 602 ? -4.844 -24.922 -26.641 1 64.38 602 SER A C 1
ATOM 4830 O O . SER A 1 602 ? -4.918 -23.703 -26.484 1 64.38 602 SER A O 1
ATOM 4832 N N . THR A 1 603 ? -3.941 -25.719 -26.156 1 64.19 603 THR A N 1
ATOM 4833 C CA . THR A 1 603 ? -3.047 -25.125 -25.172 1 64.19 603 THR A CA 1
ATOM 4834 C C . THR A 1 603 ? -1.777 -24.609 -25.844 1 64.19 603 THR A C 1
ATOM 4836 O O . THR A 1 603 ? -0.923 -24.016 -25.188 1 64.19 603 THR A O 1
ATOM 4839 N N . LEU A 1 604 ? -1.753 -24.812 -27.125 1 76.06 604 LEU A N 1
ATOM 4840 C CA . LEU A 1 604 ? -0.585 -24.359 -27.859 1 76.06 604 LEU A CA 1
ATOM 4841 C C . LEU A 1 604 ? -0.492 -22.828 -27.828 1 76.06 604 LEU A C 1
ATOM 4843 O O . LEU A 1 604 ? -1.5 -22.141 -28 1 76.06 604 LEU A O 1
ATOM 4847 N N . ASP A 1 605 ? 0.692 -22.359 -27.562 1 69.38 605 ASP A N 1
ATOM 4848 C CA . ASP A 1 605 ? 0.89 -20.922 -27.406 1 69.38 605 ASP A CA 1
ATOM 4849 C C . ASP A 1 605 ? 0.677 -20.188 -28.734 1 69.38 605 ASP A C 1
ATOM 4851 O O . ASP A 1 605 ? 0.133 -19.094 -28.766 1 69.38 605 ASP A O 1
ATOM 4855 N N . ASP A 1 606 ? 1.054 -20.734 -29.875 1 71.81 606 ASP A N 1
ATOM 4856 C CA . ASP A 1 606 ? 0.903 -20.188 -31.219 1 71.81 606 ASP A CA 1
ATOM 4857 C C . ASP A 1 606 ? 0.58 -21.281 -32.25 1 71.81 606 ASP A C 1
ATOM 4859 O O . ASP A 1 606 ? 1.433 -22.109 -32.562 1 71.81 606 ASP A O 1
ATOM 4863 N N . MET A 1 607 ? -0.622 -21.125 -32.719 1 70.5 607 MET A N 1
ATOM 4864 C CA . MET A 1 607 ? -1.086 -22.156 -33.656 1 70.5 607 MET A CA 1
ATOM 4865 C C . MET A 1 607 ? -0.27 -22.156 -34.938 1 70.5 607 MET A C 1
ATOM 4867 O O . MET A 1 607 ? -0.2 -23.156 -35.625 1 70.5 607 MET A O 1
ATOM 4871 N N . LYS A 1 608 ? 0.327 -21 -35.281 1 74 608 LYS A N 1
ATOM 4872 C CA . LYS A 1 608 ? 1.099 -20.875 -36.531 1 74 608 LYS A CA 1
ATOM 4873 C C . LYS A 1 608 ? 2.293 -21.828 -36.531 1 74 608 LYS A C 1
ATOM 4875 O O . LYS A 1 608 ? 2.811 -22.188 -37.594 1 74 608 LYS A O 1
ATOM 4880 N N . VAL A 1 609 ? 2.57 -22.297 -35.25 1 82.25 609 VAL A N 1
ATOM 4881 C CA . VAL A 1 609 ? 3.75 -23.156 -35.125 1 82.25 609 VAL A CA 1
ATOM 4882 C C . VAL A 1 609 ? 3.5 -24.5 -35.781 1 82.25 609 VAL A C 1
ATOM 4884 O O . VAL A 1 609 ? 4.43 -25.141 -36.281 1 82.25 609 VAL A O 1
ATOM 4887 N N . LEU A 1 610 ? 2.281 -24.781 -35.812 1 79.62 610 LEU A N 1
ATOM 4888 C CA . LEU A 1 610 ? 1.936 -26.078 -36.406 1 79.62 610 LEU A CA 1
ATOM 4889 C C . LEU A 1 610 ? 2.295 -26.125 -37.875 1 79.62 610 LEU A C 1
ATOM 4891 O O . LEU A 1 610 ? 2.908 -27.094 -38.344 1 79.62 610 LEU A O 1
ATOM 4895 N N . GLU A 1 611 ? 1.855 -25.047 -38.5 1 79.81 611 GLU A N 1
ATOM 4896 C CA . GLU A 1 611 ? 2.139 -24.969 -39.938 1 79.81 611 GLU A CA 1
ATOM 4897 C C . GLU A 1 611 ? 3.639 -24.891 -40.219 1 79.81 611 GLU A C 1
ATOM 4899 O O . GLU A 1 611 ? 4.148 -25.516 -41.156 1 79.81 611 GLU A O 1
ATOM 4904 N N . GLU A 1 612 ? 4.234 -24.172 -39.406 1 82.75 612 GLU A N 1
ATOM 4905 C CA . GLU A 1 612 ? 5.68 -24.016 -39.531 1 82.75 612 GLU A CA 1
ATOM 4906 C C . GLU A 1 612 ? 6.395 -25.359 -39.375 1 82.75 612 GLU A C 1
ATOM 4908 O O . GLU A 1 612 ? 7.336 -25.656 -40.094 1 82.75 612 GLU A O 1
ATOM 4913 N N . LEU A 1 613 ? 5.965 -26.047 -38.438 1 85.56 613 LEU A N 1
ATOM 4914 C CA . LEU A 1 613 ? 6.57 -27.344 -38.125 1 85.56 613 LEU A CA 1
ATOM 4915 C C . LEU A 1 613 ? 6.309 -28.344 -39.25 1 85.56 613 LEU A C 1
ATOM 4917 O O . LEU A 1 613 ? 7.203 -29.094 -39.656 1 85.56 613 LEU A O 1
ATOM 4921 N N . LYS A 1 614 ? 5.09 -28.312 -39.719 1 82.75 614 LYS A N 1
ATOM 4922 C CA . LYS A 1 614 ? 4.746 -29.203 -40.812 1 82.75 614 LYS A CA 1
ATOM 4923 C C . LYS A 1 614 ? 5.625 -28.938 -42.031 1 82.75 614 LYS A C 1
ATOM 4925 O O . LYS A 1 614 ? 6.094 -29.859 -42.688 1 82.75 614 LYS A O 1
ATOM 4930 N N . GLU A 1 615 ? 5.773 -27.703 -42.281 1 81.38 615 GLU A N 1
ATOM 4931 C CA . GLU A 1 615 ? 6.621 -27.312 -43.406 1 81.38 615 GLU A CA 1
ATOM 4932 C C . GLU A 1 615 ? 8.062 -27.781 -43.188 1 81.38 615 GLU A C 1
ATOM 4934 O O . GLU A 1 615 ? 8.68 -28.312 -44.094 1 81.38 615 GLU A O 1
ATOM 4939 N N . ALA A 1 616 ? 8.555 -27.578 -42.031 1 80.75 616 ALA A N 1
ATOM 4940 C CA . ALA A 1 616 ? 9.93 -27.953 -41.719 1 80.75 616 ALA A CA 1
ATOM 4941 C C . ALA A 1 616 ? 10.109 -29.469 -41.781 1 80.75 616 ALA A C 1
ATOM 4943 O O . ALA A 1 616 ? 11.141 -29.969 -42.219 1 80.75 616 ALA A O 1
ATOM 4944 N N . LEU A 1 617 ? 9.148 -30.109 -41.312 1 77.31 617 LEU A N 1
ATOM 4945 C CA . LEU A 1 617 ? 9.219 -31.578 -41.219 1 77.31 617 LEU A CA 1
ATOM 4946 C C . LEU A 1 617 ? 9.016 -32.219 -42.594 1 77.31 617 LEU A C 1
ATOM 4948 O O . LEU A 1 617 ? 9.594 -33.25 -42.875 1 77.31 617 LEU A O 1
ATOM 4952 N N . LYS A 1 618 ? 8.172 -31.641 -43.406 1 72.94 618 LYS A N 1
ATOM 4953 C CA . LYS A 1 618 ? 7.953 -32.125 -44.781 1 72.94 618 LYS A CA 1
ATOM 4954 C C . LYS A 1 618 ? 9.234 -32.031 -45.594 1 72.94 618 LYS A C 1
ATOM 4956 O O . LYS A 1 618 ? 9.523 -32.938 -46.406 1 72.94 618 LYS A O 1
ATOM 4961 N N . GLU A 1 619 ? 9.914 -31.016 -45.312 1 65.06 619 GLU A N 1
ATOM 4962 C CA . GLU A 1 619 ? 11.141 -30.812 -46.062 1 65.06 619 GLU A CA 1
ATOM 4963 C C . GLU A 1 619 ? 12.227 -31.812 -45.656 1 65.06 619 GLU A C 1
ATOM 4965 O O . GLU A 1 619 ? 13.117 -32.125 -46.438 1 65.06 619 GLU A O 1
ATOM 4970 N N . GLN A 1 620 ? 12.047 -32.219 -44.469 1 64.19 620 GLN A N 1
ATOM 4971 C CA . GLN A 1 620 ? 13.211 -32.938 -43.938 1 64.19 620 GLN A CA 1
ATOM 4972 C C . GLN A 1 620 ? 12.875 -34.406 -43.719 1 64.19 620 GLN A C 1
ATOM 4974 O O . GLN A 1 620 ? 13.773 -35.25 -43.531 1 64.19 620 GLN A O 1
ATOM 4979 N N . LEU A 1 621 ? 11.617 -34.719 -43.562 1 60.47 621 LEU A N 1
ATOM 4980 C CA . LEU A 1 621 ? 11.281 -36.125 -43.406 1 60.47 621 LEU A CA 1
ATOM 4981 C C . LEU A 1 621 ? 10.938 -36.75 -44.75 1 60.47 621 LEU A C 1
ATOM 4983 O O . LEU A 1 621 ? 10.312 -36.125 -45.594 1 60.47 621 LEU A O 1
ATOM 4987 N N . MET B 1 1 ? 3.355 -4.004 23.359 1 33.41 1 MET B N 1
ATOM 4988 C CA . MET B 1 1 ? 3.736 -2.918 24.266 1 33.41 1 MET B CA 1
ATOM 4989 C C . MET B 1 1 ? 2.584 -2.555 25.203 1 33.41 1 MET B C 1
ATOM 4991 O O . MET B 1 1 ? 1.454 -2.359 24.75 1 33.41 1 MET B O 1
ATOM 4995 N N . VAL B 1 2 ? 2.725 -2.992 26.406 1 40.12 2 VAL B N 1
ATOM 4996 C CA . VAL B 1 2 ? 1.757 -2.691 27.453 1 40.12 2 VAL B CA 1
ATOM 4997 C C . VAL B 1 2 ? 1.552 -1.182 27.562 1 40.12 2 VAL B C 1
ATOM 4999 O O . VAL B 1 2 ? 2.5 -0.435 27.812 1 40.12 2 VAL B O 1
ATOM 5002 N N . TRP B 1 3 ? 0.504 -0.762 27.062 1 48.19 3 TRP B N 1
ATOM 5003 C CA . TRP B 1 3 ? 0.12 0.645 27.125 1 48.19 3 TRP B CA 1
ATOM 5004 C C . TRP B 1 3 ? -0.077 1.104 28.562 1 48.19 3 TRP B C 1
ATOM 5006 O O . TRP B 1 3 ? -0.843 0.498 29.312 1 48.19 3 TRP B O 1
ATOM 5016 N N . LYS B 1 4 ? 0.896 1.753 29.203 1 58.78 4 LYS B N 1
ATOM 5017 C CA . LYS B 1 4 ? 0.721 2.326 30.547 1 58.78 4 LYS B CA 1
ATOM 5018 C C . LYS B 1 4 ? -0.242 3.51 30.516 1 58.78 4 LYS B C 1
ATOM 5020 O O . LYS B 1 4 ? -0.07 4.434 29.703 1 58.78 4 LYS B O 1
ATOM 5025 N N . ILE B 1 5 ? -1.384 3.549 31.156 1 67.12 5 ILE B N 1
ATOM 5026 C CA . ILE B 1 5 ? -2.359 4.625 31.312 1 67.12 5 ILE B CA 1
ATOM 5027 C C . ILE B 1 5 ? -2.031 5.453 32.562 1 67.12 5 ILE B C 1
ATOM 5029 O O . ILE B 1 5 ? -1.88 4.906 33.656 1 67.12 5 ILE B O 1
ATOM 5033 N N . TYR B 1 6 ? -1.832 6.816 32.344 1 72.38 6 TYR B N 1
ATOM 5034 C CA . TYR B 1 6 ? -1.502 7.723 33.438 1 72.38 6 TYR B CA 1
ATOM 5035 C C . TYR B 1 6 ? -2.754 8.414 33.969 1 72.38 6 TYR B C 1
ATOM 5037 O O . TYR B 1 6 ? -3.662 8.742 33.219 1 72.38 6 TYR B O 1
ATOM 5045 N N . SER B 1 7 ? -2.797 8.578 35.188 1 78.69 7 SER B N 1
ATOM 5046 C CA . SER B 1 7 ? -3.824 9.406 35.812 1 78.69 7 SER B CA 1
ATOM 5047 C C . SER B 1 7 ? -3.553 10.891 35.594 1 78.69 7 SER B C 1
ATOM 5049 O O . SER B 1 7 ? -2.449 11.266 35.188 1 78.69 7 SER B O 1
ATOM 5051 N N . LEU B 1 8 ? -4.555 11.648 35.781 1 84.5 8 LEU B N 1
ATOM 5052 C CA . LEU B 1 8 ? -4.402 13.094 35.656 1 84.5 8 LEU B CA 1
ATOM 5053 C C . LEU B 1 8 ? -3.301 13.602 36.594 1 84.5 8 LEU B C 1
ATOM 5055 O O . LEU B 1 8 ? -2.51 14.469 36.219 1 84.5 8 LEU B O 1
ATOM 5059 N N . HIS B 1 9 ? -3.232 13.039 37.719 1 82.81 9 HIS B N 1
ATOM 5060 C CA . HIS B 1 9 ? -2.207 13.406 38.688 1 82.81 9 HIS B CA 1
ATOM 5061 C C . HIS B 1 9 ? -0.813 13.07 38.188 1 82.81 9 HIS B C 1
ATOM 5063 O O . HIS B 1 9 ? 0.122 13.859 38.344 1 82.81 9 HIS B O 1
ATOM 5069 N N . GLN B 1 10 ? -0.755 11.922 37.562 1 85.25 10 GLN B N 1
ATOM 5070 C CA . GLN B 1 10 ? 0.53 11.492 37.031 1 85.25 10 GLN B CA 1
ATOM 5071 C C . GLN B 1 10 ? 0.963 12.383 35.844 1 85.25 10 GLN B C 1
ATOM 5073 O O . GLN B 1 10 ? 2.148 12.695 35.719 1 85.25 10 GLN B O 1
ATOM 5078 N N . ILE B 1 11 ? 0.013 12.797 35.094 1 88.62 11 ILE B N 1
ATOM 5079 C CA . ILE B 1 11 ? 0.316 13.664 33.969 1 88.62 11 ILE B CA 1
ATOM 5080 C C . ILE B 1 11 ? 0.766 15.031 34.469 1 88.62 11 ILE B C 1
ATOM 5082 O O . ILE B 1 11 ? 1.725 15.609 33.969 1 88.62 11 ILE B O 1
ATOM 5086 N N . ARG B 1 12 ? 0.179 15.469 35.469 1 87.88 12 ARG B N 1
ATOM 5087 C CA . ARG B 1 12 ? 0.562 16.75 36.094 1 87.88 12 ARG B CA 1
ATOM 5088 C C . ARG B 1 12 ? 1.955 16.656 36.688 1 87.88 12 ARG B C 1
ATOM 5090 O O . ARG B 1 12 ? 2.736 17.609 36.594 1 87.88 12 ARG B O 1
ATOM 5097 N N . SER B 1 13 ? 2.188 15.516 37.281 1 87.69 13 SER B N 1
ATOM 5098 C CA . SER B 1 13 ? 3.52 15.297 37.812 1 87.69 13 SER B CA 1
ATOM 5099 C C . SER B 1 13 ? 4.574 15.273 36.719 1 87.69 13 SER B C 1
ATOM 5101 O O . SER B 1 13 ? 5.664 15.828 36.875 1 87.69 13 SER B O 1
ATOM 5103 N N . MET B 1 14 ? 4.227 14.648 35.688 1 88.81 14 MET B N 1
ATOM 5104 C CA . MET B 1 14 ? 5.129 14.617 34.531 1 88.81 14 MET B CA 1
ATOM 5105 C C . MET B 1 14 ? 5.414 16.031 34.031 1 88.81 14 MET B C 1
ATOM 5107 O O . MET B 1 14 ? 6.547 16.344 33.656 1 88.81 14 MET B O 1
ATOM 5111 N N . ALA B 1 15 ? 4.426 16.797 33.969 1 89 15 ALA B N 1
ATOM 5112 C CA . ALA B 1 15 ? 4.574 18.188 33.531 1 89 15 ALA B CA 1
ATOM 5113 C C . ALA B 1 15 ? 5.477 18.969 34.469 1 89 15 ALA B C 1
ATOM 5115 O O . ALA B 1 15 ? 6.309 19.766 34.031 1 89 15 ALA B O 1
ATOM 5116 N N . ARG B 1 16 ? 5.34 18.719 35.688 1 88.31 16 ARG B N 1
ATOM 5117 C CA . ARG B 1 16 ? 6.168 19.391 36.688 1 88.31 16 ARG B CA 1
ATOM 5118 C C . ARG B 1 16 ? 7.633 18.984 36.562 1 88.31 16 ARG B C 1
ATOM 5120 O O . ARG B 1 16 ? 8.523 19.828 36.625 1 88.31 16 ARG B O 1
ATOM 5127 N N . VAL B 1 17 ? 7.82 17.766 36.375 1 87.19 17 VAL B N 1
ATOM 5128 C CA . VAL B 1 17 ? 9.18 17.25 36.219 1 87.19 17 VAL B CA 1
ATOM 5129 C C . VAL B 1 17 ? 9.828 17.859 34.969 1 87.19 17 VAL B C 1
ATOM 5131 O O . VAL B 1 17 ? 11.008 18.219 35 1 87.19 17 VAL B O 1
ATOM 5134 N N . ALA B 1 18 ? 9.078 17.938 33.969 1 90.12 18 ALA B N 1
ATOM 5135 C CA . ALA B 1 18 ? 9.586 18.5 32.719 1 90.12 18 ALA B CA 1
ATOM 5136 C C . ALA B 1 18 ? 10.031 19.953 32.875 1 90.12 18 ALA B C 1
ATOM 5138 O O . ALA B 1 18 ? 10.992 20.391 32.25 1 90.12 18 ALA B O 1
ATOM 5139 N N . ILE B 1 19 ? 9.414 20.641 33.781 1 87.81 19 ILE B N 1
ATOM 5140 C CA . ILE B 1 19 ? 9.695 22.047 34.031 1 87.81 19 ILE B CA 1
ATOM 5141 C C . ILE B 1 19 ? 10.922 22.172 34.938 1 87.81 19 ILE B C 1
ATOM 5143 O O . ILE B 1 19 ? 11.75 23.062 34.719 1 87.81 19 ILE B O 1
ATOM 5147 N N . GLU B 1 20 ? 11.031 21.312 35.812 1 89.44 20 GLU B N 1
ATOM 5148 C CA . GLU B 1 20 ? 12.109 21.375 36.781 1 89.44 20 GLU B CA 1
ATOM 5149 C C . GLU B 1 20 ? 13.445 20.969 36.188 1 89.44 20 GLU B C 1
ATOM 5151 O O . GLU B 1 20 ? 14.492 21.547 36.5 1 89.44 20 GLU B O 1
ATOM 5156 N N . ASP B 1 21 ? 13.398 20.031 35.281 1 92.12 21 ASP B N 1
ATOM 5157 C CA . ASP B 1 21 ? 14.609 19.547 34.625 1 92.12 21 ASP B CA 1
ATOM 5158 C C . ASP B 1 21 ? 14.344 19.188 33.188 1 92.12 21 ASP B C 1
ATOM 5160 O O . ASP B 1 21 ? 14.305 18.016 32.812 1 92.12 21 ASP B O 1
ATOM 5164 N N . PRO B 1 22 ? 14.281 20.234 32.406 1 93 22 PRO B N 1
ATOM 5165 C CA . PRO B 1 22 ? 13.977 20.016 31 1 93 22 PRO B CA 1
ATOM 5166 C C . PRO B 1 22 ? 15 19.109 30.312 1 93 22 PRO B C 1
ATOM 5168 O O . PRO B 1 22 ? 14.633 18.297 29.469 1 93 22 PRO B O 1
ATOM 5171 N N . SER B 1 23 ? 16.281 19.188 30.656 1 93.94 23 SER B N 1
ATOM 5172 C CA . SER B 1 23 ? 17.328 18.359 30.047 1 93.94 23 SER B CA 1
ATOM 5173 C C . SER B 1 23 ? 17.047 16.875 30.281 1 93.94 23 SER B C 1
ATOM 5175 O O . SER B 1 23 ? 17.172 16.062 29.359 1 93.94 23 SER B O 1
ATOM 5177 N N . ASN B 1 24 ? 16.719 16.578 31.484 1 93.5 24 ASN B N 1
ATOM 5178 C CA . ASN B 1 24 ? 16.422 15.195 31.812 1 93.5 24 ASN B CA 1
ATOM 5179 C C . ASN B 1 24 ? 15.148 14.711 31.109 1 93.5 24 ASN B C 1
ATOM 5181 O O . ASN B 1 24 ? 15.062 13.562 30.672 1 93.5 24 ASN B O 1
ATOM 5185 N N . PHE B 1 25 ? 14.18 15.516 31.047 1 94.88 25 PHE B N 1
ATOM 5186 C CA . PHE B 1 25 ? 12.898 15.156 30.453 1 94.88 25 PHE B CA 1
ATOM 5187 C C . PHE B 1 25 ? 13.07 14.797 28.969 1 94.88 25 PHE B C 1
ATOM 5189 O O . PHE B 1 25 ? 12.438 13.867 28.484 1 94.88 25 PHE B O 1
ATOM 5196 N N . TRP B 1 26 ? 13.945 15.477 28.297 1 96.44 26 TRP B N 1
ATOM 5197 C CA . TRP B 1 26 ? 14.062 15.32 26.859 1 96.44 26 TRP B CA 1
ATOM 5198 C C . TRP B 1 26 ? 15.172 14.336 26.5 1 96.44 26 TRP B C 1
ATOM 5200 O O . TRP B 1 26 ? 15.312 13.945 25.344 1 96.44 26 TRP B O 1
ATOM 5210 N N . ARG B 1 27 ? 15.922 13.883 27.422 1 95.5 27 ARG B N 1
ATOM 5211 C CA . ARG B 1 27 ? 17.094 13.047 27.172 1 95.5 27 ARG B CA 1
ATOM 5212 C C . ARG B 1 27 ? 16.719 11.758 26.453 1 95.5 27 ARG B C 1
ATOM 5214 O O . ARG B 1 27 ? 17.281 11.438 25.406 1 95.5 27 ARG B O 1
ATOM 5221 N N . ASP B 1 28 ? 15.758 11.086 27 1 94.5 28 ASP B N 1
ATOM 5222 C CA . ASP B 1 28 ? 15.375 9.812 26.422 1 94.5 28 ASP B CA 1
ATOM 5223 C C . ASP B 1 28 ? 14.633 10.008 25.094 1 94.5 28 ASP B C 1
ATOM 5225 O O . ASP B 1 28 ? 14.602 9.109 24.25 1 94.5 28 ASP B O 1
ATOM 5229 N N . LYS B 1 29 ? 14.055 11.141 24.875 1 96.75 29 LYS B N 1
ATOM 5230 C CA . LYS B 1 29 ? 13.289 11.422 23.656 1 96.75 29 LYS B CA 1
ATOM 5231 C C . LYS B 1 29 ? 14.219 11.641 22.469 1 96.75 29 LYS B C 1
ATOM 5233 O O . LYS B 1 29 ? 13.789 11.578 21.312 1 96.75 29 LYS B O 1
ATOM 5238 N N . ALA B 1 30 ? 15.508 11.812 22.75 1 96.94 30 ALA B N 1
ATOM 5239 C CA . ALA B 1 30 ? 16.5 11.922 21.672 1 96.94 30 ALA B CA 1
ATOM 5240 C C . ALA B 1 30 ? 16.453 10.695 20.766 1 96.94 30 ALA B C 1
ATOM 5242 O O . ALA B 1 30 ? 16.859 10.766 19.609 1 96.94 30 ALA B O 1
ATOM 5243 N N . ASN B 1 31 ? 15.898 9.617 21.25 1 96.69 31 ASN B N 1
ATOM 5244 C CA . ASN B 1 31 ? 15.898 8.352 20.516 1 96.69 31 ASN B CA 1
ATOM 5245 C C . ASN B 1 31 ? 14.703 8.234 19.594 1 96.69 31 ASN B C 1
ATOM 5247 O O . ASN B 1 31 ? 14.562 7.254 18.859 1 96.69 31 ASN B O 1
ATOM 5251 N N . TYR B 1 32 ? 13.867 9.258 19.562 1 97.69 32 TYR B N 1
ATOM 5252 C CA . TYR B 1 32 ? 12.742 9.25 18.625 1 97.69 32 TYR B CA 1
ATOM 5253 C C . TYR B 1 32 ? 13.219 9.336 17.188 1 97.69 32 TYR B C 1
ATOM 5255 O O . TYR B 1 32 ? 12.469 9.023 16.266 1 97.69 32 TYR B O 1
ATOM 5263 N N . ILE B 1 33 ? 14.484 9.742 17.016 1 98.38 33 ILE B N 1
ATOM 5264 C CA . ILE B 1 33 ? 15.047 9.789 15.672 1 98.38 33 ILE B CA 1
ATOM 5265 C C . ILE B 1 33 ? 16.391 9.078 15.648 1 98.38 33 ILE B C 1
ATOM 5267 O O . ILE B 1 33 ? 16.953 8.766 16.703 1 98.38 33 ILE B O 1
ATOM 5271 N N . THR B 1 34 ? 16.891 8.789 14.477 1 98.5 34 THR B N 1
ATOM 5272 C CA . THR B 1 34 ? 18.219 8.25 14.266 1 98.5 34 THR B CA 1
ATOM 5273 C C . THR B 1 34 ? 19.234 9.383 14.094 1 98.5 34 THR B C 1
ATOM 5275 O O . THR B 1 34 ? 19 10.312 13.328 1 98.5 34 THR B O 1
ATOM 5278 N N . TRP B 1 35 ? 20.312 9.312 14.859 1 98.62 35 TRP B N 1
ATOM 5279 C CA . TRP B 1 35 ? 21.422 10.258 14.758 1 98.62 35 TRP B CA 1
ATOM 5280 C C . TRP B 1 35 ? 22.578 9.664 13.953 1 98.62 35 TRP B C 1
ATOM 5282 O O . TRP B 1 35 ? 22.922 8.492 14.133 1 98.62 35 TRP B O 1
ATOM 5292 N N . PHE B 1 36 ? 23.047 10.453 12.984 1 98.62 36 PHE B N 1
ATOM 5293 C CA . PHE B 1 36 ? 24.312 10.086 12.336 1 98.62 36 PHE B CA 1
ATOM 5294 C C . PHE B 1 36 ? 25.484 10.305 13.281 1 98.62 36 PHE B C 1
ATOM 5296 O O . PHE B 1 36 ? 26.469 9.562 13.242 1 98.62 36 PHE B O 1
ATOM 5303 N N . LYS B 1 37 ? 25.406 11.352 14.055 1 98.56 37 LYS B N 1
ATOM 5304 C CA . LYS B 1 37 ? 26.266 11.656 15.195 1 98.56 37 LYS B CA 1
ATOM 5305 C C . LYS B 1 37 ? 25.453 12.078 16.406 1 98.56 37 LYS B C 1
ATOM 5307 O O . LYS B 1 37 ? 24.656 13.023 16.328 1 98.56 37 LYS B O 1
ATOM 5312 N N . ALA B 1 38 ? 25.641 11.484 17.484 1 97.88 38 ALA B N 1
ATOM 5313 C CA . ALA B 1 38 ? 24.875 11.766 18.703 1 97.88 38 ALA B CA 1
ATOM 5314 C C . ALA B 1 38 ? 25.156 13.172 19.219 1 97.88 38 ALA B C 1
ATOM 5316 O O . ALA B 1 38 ? 26.281 13.672 19.109 1 97.88 38 ALA B O 1
ATOM 5317 N N . PRO B 1 39 ? 24.141 13.766 19.781 1 98 39 PRO B N 1
ATOM 5318 C CA . PRO B 1 39 ? 24.359 15.094 20.359 1 98 39 PRO B CA 1
ATOM 5319 C C . PRO B 1 39 ? 25.344 15.078 21.531 1 98 39 PRO B C 1
ATOM 5321 O O . PRO B 1 39 ? 25.484 14.062 22.219 1 98 39 PRO B O 1
ATOM 5324 N N . GLU B 1 40 ? 25.984 16.141 21.734 1 96.38 40 GLU B N 1
ATOM 5325 C CA . GLU B 1 40 ? 26.938 16.281 22.828 1 96.38 40 GLU B CA 1
ATOM 5326 C C . GLU B 1 40 ? 26.234 16.562 24.141 1 96.38 40 GLU B C 1
ATOM 5328 O O . GLU B 1 40 ? 26.703 16.172 25.219 1 96.38 40 GLU B O 1
ATOM 5333 N N . LYS B 1 41 ? 25.203 17.344 24.062 1 96 41 LYS B N 1
ATOM 5334 C CA . LYS B 1 41 ? 24.344 17.75 25.172 1 96 41 LYS B CA 1
ATOM 5335 C C . LYS B 1 41 ? 22.875 17.75 24.766 1 96 41 LYS B C 1
ATOM 5337 O O . LYS B 1 41 ? 22.547 17.625 23.578 1 96 41 LYS B O 1
ATOM 5342 N N . ILE B 1 42 ? 22.094 17.75 25.812 1 96.88 42 ILE B N 1
ATOM 5343 C CA . ILE B 1 42 ? 20.656 17.812 25.547 1 96.88 42 ILE B CA 1
ATOM 5344 C C . ILE B 1 42 ? 20.234 19.266 25.375 1 96.88 42 ILE B C 1
ATOM 5346 O O . ILE B 1 42 ? 19.469 19.594 24.469 1 96.88 42 ILE B O 1
ATOM 5350 N N . LEU B 1 43 ? 20.672 20.141 26.219 1 96.12 43 LEU B N 1
ATOM 5351 C CA . LEU B 1 43 ? 20.297 21.547 26.25 1 96.12 43 LEU B CA 1
ATOM 5352 C C . LEU B 1 43 ? 21.5 22.438 26.547 1 96.12 43 LEU B C 1
ATOM 5354 O O . LEU B 1 43 ? 22.312 22.109 27.406 1 96.12 43 LEU B O 1
ATOM 5358 N N . GLU B 1 44 ? 21.656 23.484 25.75 1 95.19 44 GLU B N 1
ATOM 5359 C CA . GLU B 1 44 ? 22.672 24.516 25.969 1 95.19 44 GLU B CA 1
ATOM 5360 C C . GLU B 1 44 ? 22.062 25.906 25.938 1 95.19 44 GLU B C 1
ATOM 5362 O O . GLU B 1 44 ? 21.328 26.25 25 1 95.19 44 GLU B O 1
ATOM 5367 N N . GLY B 1 45 ? 22.312 26.656 26.969 1 92 45 GLY B N 1
ATOM 5368 C CA . GLY B 1 45 ? 21.859 28.031 27 1 92 45 GLY B CA 1
ATOM 5369 C C . GLY B 1 45 ? 20.422 28.188 27.484 1 92 45 GLY B C 1
ATOM 5370 O O . GLY B 1 45 ? 19.828 27.234 27.984 1 92 45 GLY B O 1
ATOM 5371 N N . ASP B 1 46 ? 19.922 29.453 27.344 1 88.88 46 ASP B N 1
ATOM 5372 C CA . ASP B 1 46 ? 18.562 29.797 27.797 1 88.88 46 ASP B CA 1
ATOM 5373 C C . ASP B 1 46 ? 17.734 30.375 26.672 1 88.88 46 ASP B C 1
ATOM 5375 O O . ASP B 1 46 ? 18.266 31 25.75 1 88.88 46 ASP B O 1
ATOM 5379 N N . PRO B 1 47 ? 16.422 30.203 26.75 1 87.12 47 PRO B N 1
ATOM 5380 C CA . PRO B 1 47 ? 15.562 30.812 25.734 1 87.12 47 PRO B CA 1
ATOM 5381 C C . PRO B 1 47 ? 15.68 32.344 25.688 1 87.12 47 PRO B C 1
ATOM 5383 O O . PRO B 1 47 ? 15.906 32.969 26.719 1 87.12 47 PRO B O 1
ATOM 5386 N N . PRO B 1 48 ? 15.586 32.906 24.578 1 88.56 48 PRO B N 1
ATOM 5387 C CA . PRO B 1 48 ? 15.266 32.312 23.281 1 88.56 48 PRO B CA 1
ATOM 5388 C C . PRO B 1 48 ? 16.516 31.891 22.516 1 88.56 48 PRO B C 1
ATOM 5390 O O . PRO B 1 48 ? 16.438 31.578 21.328 1 88.56 48 PRO B O 1
ATOM 5393 N N . LYS B 1 49 ? 17.734 31.875 23.172 1 90.12 49 LYS B N 1
ATOM 5394 C CA . LYS B 1 49 ? 18.984 31.562 22.484 1 90.12 49 LYS B CA 1
ATOM 5395 C C . LYS B 1 49 ? 19.406 30.125 22.75 1 90.12 49 LYS B C 1
ATOM 5397 O O . LYS B 1 49 ? 20.531 29.734 22.422 1 90.12 49 LYS B O 1
ATOM 5402 N N . ASP B 1 50 ? 18.562 29.391 23.328 1 92.62 50 ASP B N 1
ATOM 5403 C CA . ASP B 1 50 ? 18.859 28 23.688 1 92.62 50 ASP B CA 1
ATOM 5404 C C . ASP B 1 50 ? 19.078 27.141 22.453 1 92.62 50 ASP B C 1
ATOM 5406 O O . ASP B 1 50 ? 18.531 27.438 21.375 1 92.62 50 ASP B O 1
ATOM 5410 N N . LYS B 1 51 ? 19.891 26.141 22.594 1 95.5 51 LYS B N 1
ATOM 5411 C CA . LYS B 1 51 ? 20.141 25.109 21.594 1 95.5 51 LYS B CA 1
ATOM 5412 C C . LYS B 1 51 ? 19.812 23.719 22.156 1 95.5 51 LYS B C 1
ATOM 5414 O O . LYS B 1 51 ? 20.266 23.359 23.234 1 95.5 51 LYS B O 1
ATOM 5419 N N . TRP B 1 52 ? 19.047 23.016 21.5 1 97.56 52 TRP B N 1
ATOM 5420 C CA . TRP B 1 52 ? 18.656 21.656 21.906 1 97.56 52 TRP B CA 1
ATOM 5421 C C . TRP B 1 52 ? 19.406 20.609 21.078 1 97.56 52 TRP B C 1
ATOM 5423 O O . TRP B 1 52 ? 19.438 20.688 19.859 1 97.56 52 TRP B O 1
ATOM 5433 N N . PHE B 1 53 ? 20.109 19.641 21.781 1 98.25 53 PHE B N 1
ATOM 5434 C CA . PHE B 1 53 ? 20.875 18.547 21.203 1 98.25 53 PHE B CA 1
ATOM 5435 C C . PHE B 1 53 ? 22.031 19.062 20.359 1 98.25 53 PHE B C 1
ATOM 5437 O O . PHE B 1 53 ? 22.219 18.641 19.219 1 98.25 53 PHE B O 1
ATOM 5444 N N . PRO B 1 54 ? 22.734 20.047 20.859 1 98 54 PRO B N 1
ATOM 5445 C CA . PRO B 1 54 ? 23.844 20.609 20.078 1 98 54 PRO B CA 1
ATOM 5446 C C . PRO B 1 54 ? 24.891 19.562 19.703 1 98 54 PRO B C 1
ATOM 5448 O O . PRO B 1 54 ? 25.172 18.656 20.484 1 98 54 PRO B O 1
ATOM 5451 N N . GLY B 1 55 ? 25.344 19.625 18.5 1 97.94 55 GLY B N 1
ATOM 5452 C CA . GLY B 1 55 ? 26.359 18.703 18.016 1 97.94 55 GLY B CA 1
ATOM 5453 C C . GLY B 1 55 ? 25.75 17.469 17.344 1 97.94 55 GLY B C 1
ATOM 5454 O O . GLY B 1 55 ? 26.453 16.734 16.641 1 97.94 55 GLY B O 1
ATOM 5455 N N . GLY B 1 56 ? 24.453 17.266 17.609 1 98.56 56 GLY B N 1
ATOM 5456 C CA . GLY B 1 56 ? 23.797 16.156 16.938 1 98.56 56 GLY B CA 1
ATOM 5457 C C . GLY B 1 56 ? 23.641 16.359 15.445 1 98.56 56 GLY B C 1
ATOM 5458 O O . GLY B 1 56 ? 23.344 17.469 14.992 1 98.56 56 GLY B O 1
ATOM 5459 N N . ILE B 1 57 ? 23.984 15.281 14.641 1 98.81 57 ILE B N 1
ATOM 5460 C CA . ILE B 1 57 ? 23.828 15.312 13.188 1 98.81 57 ILE B CA 1
ATOM 5461 C C . ILE B 1 57 ? 22.781 14.305 12.75 1 98.81 57 ILE B C 1
ATOM 5463 O O . ILE B 1 57 ? 22.812 13.141 13.172 1 98.81 57 ILE B O 1
ATOM 5467 N N . THR B 1 58 ? 21.812 14.711 12.008 1 98.81 58 THR B N 1
ATOM 5468 C CA . THR B 1 58 ? 20.719 13.867 11.57 1 98.81 58 THR B CA 1
ATOM 5469 C C . THR B 1 58 ? 20.203 14.312 10.203 1 98.81 58 THR B C 1
ATOM 5471 O O . THR B 1 58 ? 20.828 15.125 9.531 1 98.81 58 THR B O 1
ATOM 5474 N N . ASN B 1 59 ? 19.172 13.656 9.719 1 98.88 59 ASN B N 1
ATOM 5475 C CA . ASN B 1 59 ? 18.484 14.016 8.484 1 98.88 59 ASN B CA 1
ATOM 5476 C C . ASN B 1 59 ? 17 13.648 8.531 1 98.88 59 ASN B C 1
ATOM 5478 O O . ASN B 1 59 ? 16.656 12.484 8.758 1 98.88 59 ASN B O 1
ATOM 5482 N N . ILE B 1 60 ? 16.156 14.57 8.336 1 98.88 60 ILE B N 1
ATOM 5483 C CA . ILE B 1 60 ? 14.719 14.391 8.469 1 98.88 60 ILE B CA 1
ATOM 5484 C C . ILE B 1 60 ? 14.242 13.344 7.465 1 98.88 60 ILE B C 1
ATOM 5486 O O . ILE B 1 60 ? 13.461 12.445 7.816 1 98.88 60 ILE B O 1
ATOM 5490 N N . SER B 1 61 ? 14.734 13.422 6.234 1 98.94 61 SER B N 1
ATOM 5491 C CA . SER B 1 61 ? 14.328 12.484 5.195 1 98.94 61 SER B CA 1
ATOM 5492 C C . SER B 1 61 ? 14.719 11.055 5.555 1 98.94 61 SER B C 1
ATOM 5494 O O . SER B 1 61 ? 13.914 10.133 5.402 1 98.94 61 SER B O 1
ATOM 5496 N N . TYR B 1 62 ? 15.945 10.852 6.062 1 98.88 62 TYR B N 1
ATOM 5497 C CA . TYR B 1 62 ? 16.375 9.531 6.496 1 98.88 62 TYR B CA 1
ATOM 5498 C C . TYR B 1 62 ? 15.438 8.961 7.551 1 98.88 62 TYR B C 1
ATOM 5500 O O . TYR B 1 62 ? 15.055 7.793 7.484 1 98.88 62 TYR B O 1
ATOM 5508 N N . ASN B 1 63 ? 15.062 9.758 8.516 1 98.88 63 ASN B N 1
ATOM 5509 C CA . ASN B 1 63 ? 14.219 9.336 9.633 1 98.88 63 ASN B CA 1
ATOM 5510 C C . ASN B 1 63 ? 12.789 9.055 9.18 1 98.88 63 ASN B C 1
ATOM 5512 O O . ASN B 1 63 ? 12.094 8.234 9.789 1 98.88 63 ASN B O 1
ATOM 5516 N N . ALA B 1 64 ? 12.367 9.688 8.094 1 98.81 64 ALA B N 1
ATOM 5517 C CA . ALA B 1 64 ? 11.008 9.508 7.594 1 98.81 64 ALA B CA 1
ATOM 5518 C C . ALA B 1 64 ? 10.93 8.32 6.637 1 98.81 64 ALA B C 1
ATOM 5520 O O . ALA B 1 64 ? 9.852 7.758 6.426 1 98.81 64 ALA B O 1
ATOM 5521 N N . VAL B 1 65 ? 12.094 7.957 6.012 1 98.31 65 VAL B N 1
ATOM 5522 C CA . VAL B 1 65 ? 12.008 7.051 4.871 1 98.31 65 VAL B CA 1
ATOM 5523 C C . VAL B 1 65 ? 12.953 5.867 5.078 1 98.31 65 VAL B C 1
ATOM 5525 O O . VAL B 1 65 ? 12.516 4.773 5.449 1 98.31 65 VAL B O 1
ATOM 5528 N N . ASP B 1 66 ? 14.297 6.082 5.055 1 98.44 66 ASP B N 1
ATOM 5529 C CA . ASP B 1 66 ? 15.312 5.035 4.992 1 98.44 66 ASP B CA 1
ATOM 5530 C C . ASP B 1 66 ? 15.25 4.129 6.219 1 98.44 66 ASP B C 1
ATOM 5532 O O . ASP B 1 66 ? 15.383 2.91 6.105 1 98.44 66 ASP B O 1
ATOM 5536 N N . ARG B 1 67 ? 15 4.715 7.289 1 97.31 67 ARG B N 1
ATOM 5537 C CA . ARG B 1 67 ? 15.047 4.008 8.562 1 97.31 67 ARG B CA 1
ATOM 5538 C C . ARG B 1 67 ? 14.008 2.891 8.609 1 97.31 67 ARG B C 1
ATOM 5540 O O . ARG B 1 67 ? 14.172 1.912 9.344 1 97.31 67 ARG B O 1
ATOM 5547 N N . HIS B 1 68 ? 12.992 2.99 7.805 1 96.75 68 HIS B N 1
ATOM 5548 C CA . HIS B 1 68 ? 11.852 2.082 7.891 1 96.75 68 HIS B CA 1
ATOM 5549 C C . HIS B 1 68 ? 12 0.918 6.918 1 96.75 68 HIS B C 1
ATOM 5551 O O . HIS B 1 68 ? 11.281 -0.076 7.016 1 96.75 68 HIS B O 1
ATOM 5557 N N . LEU B 1 69 ? 12.891 0.964 5.973 1 96.25 69 LEU B N 1
ATOM 5558 C CA . LEU B 1 69 ? 12.945 0.052 4.836 1 96.25 69 LEU B CA 1
ATOM 5559 C C . LEU B 1 69 ? 13.18 -1.382 5.301 1 96.25 69 LEU B C 1
ATOM 5561 O O . LEU B 1 69 ? 12.602 -2.32 4.742 1 96.25 69 LEU B O 1
ATOM 5565 N N . PRO B 1 70 ? 13.938 -1.636 6.391 1 94.06 70 PRO B N 1
ATOM 5566 C CA . PRO B 1 70 ? 14.203 -3.023 6.777 1 94.06 70 PRO B CA 1
ATOM 5567 C C . PRO B 1 70 ? 12.953 -3.754 7.254 1 94.06 70 PRO B C 1
ATOM 5569 O O . PRO B 1 70 ? 12.867 -4.98 7.141 1 94.06 70 PRO B O 1
ATOM 5572 N N . LYS B 1 71 ? 11.945 -2.965 7.66 1 93.69 71 LYS B N 1
ATOM 5573 C CA . LYS B 1 71 ? 10.82 -3.646 8.289 1 93.69 71 LYS B CA 1
ATOM 5574 C C . LYS B 1 71 ? 9.508 -3.26 7.621 1 93.69 71 LYS B C 1
ATOM 5576 O O . LYS B 1 71 ? 8.539 -4.027 7.648 1 93.69 71 LYS B O 1
ATOM 5581 N N . LEU B 1 72 ? 9.445 -2.076 7.023 1 95.88 72 LEU B N 1
ATOM 5582 C CA . LEU B 1 72 ? 8.148 -1.531 6.629 1 95.88 72 LEU B CA 1
ATOM 5583 C C . LEU B 1 72 ? 8.117 -1.238 5.129 1 95.88 72 LEU B C 1
ATOM 5585 O O . LEU B 1 72 ? 7.309 -0.433 4.668 1 95.88 72 LEU B O 1
ATOM 5589 N N . ARG B 1 73 ? 9.016 -1.813 4.367 1 96 73 ARG B N 1
ATOM 5590 C CA . ARG B 1 73 ? 9.133 -1.477 2.953 1 96 73 ARG B CA 1
ATOM 5591 C C . ARG B 1 73 ? 7.801 -1.657 2.236 1 96 73 ARG B C 1
ATOM 5593 O O . ARG B 1 73 ? 7.457 -0.874 1.349 1 96 73 ARG B O 1
ATOM 5600 N N . ASN B 1 74 ? 6.984 -2.682 2.676 1 96.94 74 ASN B N 1
ATOM 5601 C CA . ASN B 1 74 ? 5.742 -3.006 1.982 1 96.94 74 ASN B CA 1
ATOM 5602 C C . ASN B 1 74 ? 4.527 -2.453 2.721 1 96.94 74 ASN B C 1
ATOM 5604 O O . ASN B 1 74 ? 3.389 -2.822 2.418 1 96.94 74 ASN B O 1
ATOM 5608 N N . LYS B 1 75 ? 4.711 -1.626 3.684 1 97.81 75 LYS B N 1
ATOM 5609 C CA . LYS B 1 75 ? 3.607 -0.94 4.352 1 97.81 75 LYS B CA 1
ATOM 5610 C C . LYS B 1 75 ? 3.211 0.326 3.598 1 97.81 75 LYS B C 1
ATOM 5612 O O . LYS B 1 75 ? 4.07 1.029 3.061 1 97.81 75 LYS B O 1
ATOM 5617 N N . VAL B 1 76 ? 1.926 0.578 3.547 1 98.5 76 VAL B N 1
ATOM 5618 C CA . VAL B 1 76 ? 1.448 1.818 2.945 1 98.5 76 VAL B CA 1
ATOM 5619 C C . VAL B 1 76 ? 1.851 3.004 3.82 1 98.5 76 VAL B C 1
ATOM 5621 O O . VAL B 1 76 ? 1.523 3.047 5.008 1 98.5 76 VAL B O 1
ATOM 5624 N N . ALA B 1 77 ? 2.584 3.928 3.252 1 98.75 77 ALA B N 1
ATOM 5625 C CA . ALA B 1 77 ? 2.934 5.16 3.957 1 98.75 77 ALA B CA 1
ATOM 5626 C C . ALA B 1 77 ? 1.815 6.191 3.846 1 98.75 77 ALA B C 1
ATOM 5628 O O . ALA B 1 77 ? 1.462 6.844 4.832 1 98.75 77 ALA B O 1
ATOM 5629 N N . PHE B 1 78 ? 1.31 6.25 2.582 1 98.81 78 PHE B N 1
ATOM 5630 C CA . PHE B 1 78 ? 0.254 7.234 2.377 1 98.81 78 PHE B CA 1
ATOM 5631 C C . PHE B 1 78 ? -0.809 6.699 1.425 1 98.81 78 PHE B C 1
ATOM 5633 O O . PHE B 1 78 ? -0.486 6.047 0.43 1 98.81 78 PHE B O 1
ATOM 5640 N N . TYR B 1 79 ? -2.059 6.973 1.757 1 98.62 79 TYR B N 1
ATOM 5641 C CA . TYR B 1 79 ? -3.15 7.02 0.79 1 98.62 79 TYR B CA 1
ATOM 5642 C C . TYR B 1 79 ? -3.357 8.438 0.269 1 98.62 79 TYR B C 1
ATOM 5644 O O . TYR B 1 79 ? -3.26 9.406 1.027 1 98.62 79 TYR B O 1
ATOM 5652 N N . TRP B 1 80 ? -3.568 8.586 -0.988 1 98.56 80 TRP B N 1
ATOM 5653 C CA . TRP B 1 80 ? -3.979 9.875 -1.543 1 98.56 80 TRP B CA 1
ATOM 5654 C C . TRP B 1 80 ? -5.332 9.758 -2.238 1 98.56 80 TRP B C 1
ATOM 5656 O O . TRP B 1 80 ? -5.609 8.766 -2.914 1 98.56 80 TRP B O 1
ATOM 5666 N N . VAL B 1 81 ? -6.191 10.789 -2.049 1 98.12 81 VAL B N 1
ATOM 5667 C CA . VAL B 1 81 ? -7.496 10.797 -2.705 1 98.12 81 VAL B CA 1
ATOM 5668 C C . VAL B 1 81 ? -7.902 12.234 -3.025 1 98.12 81 VAL B C 1
ATOM 5670 O O . VAL B 1 81 ? -7.492 13.172 -2.336 1 98.12 81 VAL B O 1
ATOM 5673 N N . ASN B 1 82 ? -8.617 12.406 -4.105 1 97.38 82 ASN B N 1
ATOM 5674 C CA . ASN B 1 82 ? -9.164 13.719 -4.422 1 97.38 82 ASN B CA 1
ATOM 5675 C C . ASN B 1 82 ? -10.602 13.859 -3.914 1 97.38 82 ASN B C 1
ATOM 5677 O O . ASN B 1 82 ? -11.188 12.898 -3.42 1 97.38 82 ASN B O 1
ATOM 5681 N N . GLU B 1 83 ? -11.195 14.992 -4.051 1 96.94 83 GLU B N 1
ATOM 5682 C CA . GLU B 1 83 ? -12.477 15.297 -3.422 1 96.94 83 GLU B CA 1
ATOM 5683 C C . GLU B 1 83 ? -13.625 14.602 -4.141 1 96.94 83 GLU B C 1
ATOM 5685 O O . GLU B 1 83 ? -14.719 14.461 -3.588 1 96.94 83 GLU B O 1
ATOM 5690 N N . ASN B 1 84 ? -13.406 14.094 -5.395 1 95.81 84 ASN B N 1
ATOM 5691 C CA . ASN B 1 84 ? -14.43 13.359 -6.125 1 95.81 84 ASN B CA 1
ATOM 5692 C C . ASN B 1 84 ? -14.375 11.867 -5.809 1 95.81 84 ASN B C 1
ATOM 5694 O O . ASN B 1 84 ? -15.242 11.102 -6.238 1 95.81 84 ASN B O 1
ATOM 5698 N N . LEU B 1 85 ? -13.391 11.383 -5.148 1 94.44 85 LEU B N 1
ATOM 5699 C CA . LEU B 1 85 ? -13.148 9.992 -4.777 1 94.44 85 LEU B CA 1
ATOM 5700 C C . LEU B 1 85 ? -12.984 9.117 -6.016 1 94.44 85 LEU B C 1
ATOM 5702 O O . LEU B 1 85 ? -13.336 7.941 -6 1 94.44 85 LEU B O 1
ATOM 5706 N N . ASP B 1 86 ? -12.477 9.695 -7.07 1 91.94 86 ASP B N 1
ATOM 5707 C CA . ASP B 1 86 ? -12.344 8.914 -8.297 1 91.94 86 ASP B CA 1
ATOM 5708 C C . ASP B 1 86 ? -10.883 8.773 -8.711 1 91.94 86 ASP B C 1
ATOM 5710 O O . ASP B 1 86 ? -10.562 8.039 -9.641 1 91.94 86 ASP B O 1
ATOM 5714 N N . HIS B 1 87 ? -10.031 9.492 -8.094 1 92.56 87 HIS B N 1
ATOM 5715 C CA . HIS B 1 87 ? -8.586 9.328 -8.234 1 92.56 87 HIS B CA 1
ATOM 5716 C C . HIS B 1 87 ? -7.93 9.031 -6.891 1 92.56 87 HIS B C 1
ATOM 5718 O O . HIS B 1 87 ? -8.141 9.766 -5.922 1 92.56 87 HIS B O 1
ATOM 5724 N N . GLU B 1 88 ? -7.289 7.938 -6.855 1 94.44 88 GLU B N 1
ATOM 5725 C CA . GLU B 1 88 ? -6.617 7.539 -5.621 1 94.44 88 GLU B CA 1
ATOM 5726 C C . GLU B 1 88 ? -5.273 6.879 -5.91 1 94.44 88 GLU B C 1
ATOM 5728 O O . GLU B 1 88 ? -5.02 6.445 -7.035 1 94.44 88 GLU B O 1
ATOM 5733 N N . LYS B 1 89 ? -4.395 6.918 -4.969 1 96.25 89 LYS B N 1
ATOM 5734 C CA . LYS B 1 89 ? -3.078 6.297 -5.047 1 96.25 89 LYS B CA 1
ATOM 5735 C C . LYS B 1 89 ? -2.641 5.758 -3.688 1 96.25 89 LYS B C 1
ATOM 5737 O O . LYS B 1 89 ? -2.971 6.336 -2.65 1 96.25 89 LYS B O 1
ATOM 5742 N N . GLU B 1 90 ? -2.012 4.641 -3.682 1 97.69 90 GLU B N 1
ATOM 5743 C CA . GLU B 1 90 ? -1.334 4.117 -2.5 1 97.69 90 GLU B CA 1
ATOM 5744 C C . GLU B 1 90 ? 0.182 4.148 -2.676 1 97.69 90 GLU B C 1
ATOM 5746 O O . GLU B 1 90 ? 0.692 3.859 -3.76 1 97.69 90 GLU B O 1
ATOM 5751 N N . ILE B 1 91 ? 0.86 4.582 -1.712 1 98.44 91 ILE B N 1
ATOM 5752 C CA . ILE B 1 91 ? 2.31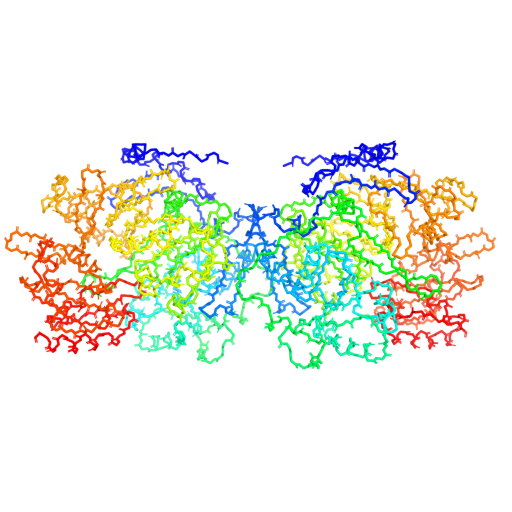1 4.727 -1.717 1 98.44 91 ILE B CA 1
ATOM 5753 C C . ILE B 1 91 ? 2.916 3.924 -0.569 1 98.44 91 ILE B C 1
ATOM 5755 O O . ILE B 1 91 ? 2.713 4.254 0.603 1 98.44 91 ILE B O 1
ATOM 5759 N N . SER B 1 92 ? 3.654 2.877 -0.857 1 98.31 92 SER B N 1
ATOM 5760 C CA . SER B 1 92 ? 4.359 2.125 0.176 1 98.31 92 SER B CA 1
ATOM 5761 C C . SER B 1 92 ? 5.602 2.871 0.654 1 98.31 92 SER B C 1
ATOM 5763 O O . SER B 1 92 ? 6.02 3.852 0.034 1 98.31 92 SER B O 1
ATOM 5765 N N . TYR B 1 93 ? 6.152 2.451 1.734 1 98.5 93 TYR B N 1
ATOM 5766 C CA . TYR B 1 93 ? 7.395 3.062 2.193 1 98.5 93 TYR B CA 1
ATOM 5767 C C . TYR B 1 93 ? 8.516 2.85 1.182 1 98.5 93 TYR B C 1
ATOM 5769 O O . TYR B 1 93 ? 9.398 3.695 1.041 1 98.5 93 TYR B O 1
ATOM 5777 N N . TYR B 1 94 ? 8.508 1.779 0.42 1 98.06 94 TYR B N 1
ATOM 5778 C CA . TYR B 1 94 ? 9.492 1.58 -0.636 1 98.06 94 TYR B CA 1
ATOM 5779 C C . TYR B 1 94 ? 9.266 2.557 -1.785 1 98.06 94 TYR B C 1
ATOM 5781 O O . TYR B 1 94 ? 10.219 3.107 -2.338 1 98.06 94 TYR B O 1
ATOM 5789 N N . ASP B 1 95 ? 7.98 2.727 -2.139 1 98 95 ASP B N 1
ATOM 5790 C CA . ASP B 1 95 ? 7.664 3.74 -3.139 1 98 95 ASP B CA 1
ATOM 5791 C C . ASP B 1 95 ? 8.148 5.117 -2.697 1 98 95 ASP B C 1
ATOM 5793 O O . ASP B 1 95 ? 8.719 5.863 -3.494 1 98 95 ASP B O 1
ATOM 5797 N N . LEU B 1 96 ? 7.82 5.438 -1.442 1 98.75 96 LEU B N 1
ATOM 5798 C CA . LEU B 1 96 ? 8.227 6.723 -0.89 1 98.75 96 LEU B CA 1
ATOM 5799 C C . LEU B 1 96 ? 9.742 6.898 -0.988 1 98.75 96 LEU B C 1
ATOM 5801 O O . LEU B 1 96 ? 10.227 7.957 -1.395 1 98.75 96 LEU B O 1
ATOM 5805 N N . TYR B 1 97 ? 10.484 5.883 -0.66 1 98.69 97 TYR B N 1
ATOM 5806 C CA . TYR B 1 97 ? 11.938 5.867 -0.737 1 98.69 97 TYR B CA 1
ATOM 5807 C C . TYR B 1 97 ? 12.414 6.137 -2.16 1 98.69 97 TYR B C 1
ATOM 5809 O O . TYR B 1 97 ? 13.281 6.984 -2.381 1 98.69 97 TYR B O 1
ATOM 5817 N N . GLN B 1 98 ? 11.836 5.449 -3.129 1 98.31 98 GLN B N 1
ATOM 5818 C CA . GLN B 1 98 ? 12.227 5.613 -4.527 1 98.31 98 GLN B CA 1
ATOM 5819 C C . GLN B 1 98 ? 11.922 7.027 -5.02 1 98.31 98 GLN B C 1
ATOM 5821 O O . GLN B 1 98 ? 12.781 7.668 -5.629 1 98.31 98 GLN B O 1
ATOM 5826 N N . GLU B 1 99 ? 10.727 7.477 -4.711 1 98.62 99 GLU B N 1
ATOM 5827 C CA . GLU B 1 99 ? 10.273 8.766 -5.234 1 98.62 99 GLU B CA 1
ATOM 5828 C C . GLU B 1 99 ? 11.039 9.914 -4.59 1 98.62 99 GLU B C 1
ATOM 5830 O O . GLU B 1 99 ? 11.336 10.914 -5.246 1 98.62 99 GLU B O 1
ATOM 5835 N N . VAL B 1 100 ? 11.352 9.82 -3.297 1 98.88 100 VAL B N 1
ATOM 5836 C CA . VAL B 1 100 ? 12.125 10.852 -2.613 1 98.88 100 VAL B CA 1
ATOM 5837 C C . VAL B 1 100 ? 13.539 10.906 -3.193 1 98.88 100 VAL B C 1
ATOM 5839 O O . VAL B 1 100 ? 14.094 11.984 -3.393 1 98.88 100 VAL B O 1
ATOM 5842 N N . ASN B 1 101 ? 14.109 9.742 -3.461 1 98.88 101 ASN B N 1
ATOM 5843 C CA . ASN B 1 101 ? 15.43 9.711 -4.086 1 98.88 101 ASN B CA 1
ATOM 5844 C C . ASN B 1 101 ? 15.398 10.336 -5.477 1 98.88 101 ASN B C 1
ATOM 5846 O O . ASN B 1 101 ? 16.297 11.102 -5.84 1 98.88 101 ASN B O 1
ATOM 5850 N N . LYS B 1 102 ? 14.391 10.055 -6.277 1 98.81 102 LYS B N 1
ATOM 5851 C CA . LYS B 1 102 ? 14.273 10.648 -7.605 1 98.81 102 LYS B CA 1
ATOM 5852 C C . LYS B 1 102 ? 14.117 12.164 -7.523 1 98.81 102 LYS B C 1
ATOM 5854 O O . LYS B 1 102 ? 14.758 12.898 -8.273 1 98.81 102 LYS B O 1
ATOM 5859 N N . ALA B 1 103 ? 13.25 12.594 -6.598 1 98.88 103 ALA B N 1
ATOM 5860 C CA . ALA B 1 103 ? 13.062 14.031 -6.391 1 98.88 103 ALA B CA 1
ATOM 5861 C C . ALA B 1 103 ? 14.367 14.688 -5.941 1 98.88 103 ALA B C 1
ATOM 5863 O O . ALA B 1 103 ? 14.703 15.781 -6.402 1 98.88 103 ALA B O 1
ATOM 5864 N N . SER B 1 104 ? 15.078 14.039 -5.004 1 98.88 104 SER B N 1
ATOM 5865 C CA . SER B 1 104 ? 16.359 14.547 -4.516 1 98.88 104 SER B CA 1
ATOM 5866 C C . SER B 1 104 ? 17.375 14.664 -5.645 1 98.88 104 SER B C 1
ATOM 5868 O O . SER B 1 104 ? 18.125 15.648 -5.715 1 98.88 104 SER B O 1
ATOM 5870 N N . TYR B 1 105 ? 17.375 13.617 -6.48 1 98.75 105 TYR B N 1
ATOM 5871 C CA . TYR B 1 105 ? 18.297 13.617 -7.617 1 98.75 105 TYR B CA 1
ATOM 5872 C C . TYR B 1 105 ? 18.047 14.828 -8.516 1 98.75 105 TYR B C 1
ATOM 5874 O O . TYR B 1 105 ? 18.984 15.531 -8.883 1 98.75 105 TYR B O 1
ATOM 5882 N N . VAL B 1 106 ? 16.828 15.07 -8.805 1 98.75 106 VAL B N 1
ATOM 5883 C CA . VAL B 1 106 ? 16.453 16.172 -9.695 1 98.75 106 VAL B CA 1
ATOM 5884 C C . VAL B 1 106 ? 16.828 17.5 -9.055 1 98.75 106 VAL B C 1
ATOM 5886 O O . VAL B 1 106 ? 17.406 18.375 -9.703 1 98.75 106 VAL B O 1
ATOM 5889 N N . LEU B 1 107 ? 16.5 17.703 -7.789 1 98.81 107 LEU B N 1
ATOM 5890 C CA . LEU B 1 107 ? 16.828 18.953 -7.098 1 98.81 107 LEU B CA 1
ATOM 5891 C C . LEU B 1 107 ? 18.344 19.141 -7.031 1 98.81 107 LEU B C 1
ATOM 5893 O O . LEU B 1 107 ? 18.828 20.266 -7.18 1 98.81 107 LEU B O 1
ATOM 5897 N N . ASN B 1 108 ? 19.031 18.047 -6.758 1 98.62 108 ASN B N 1
ATOM 5898 C CA . ASN B 1 108 ? 20.5 18.109 -6.75 1 98.62 108 ASN B CA 1
ATOM 5899 C C . ASN B 1 108 ? 21.047 18.562 -8.094 1 98.62 108 ASN B C 1
ATOM 5901 O O . ASN B 1 108 ? 21.969 19.359 -8.156 1 98.62 108 ASN B O 1
ATOM 5905 N N . GLN B 1 109 ? 20.484 18.047 -9.188 1 97.69 109 GLN B N 1
ATOM 5906 C CA . GLN B 1 109 ? 20.906 18.422 -10.539 1 97.69 109 GLN B CA 1
ATOM 5907 C C . GLN B 1 109 ? 20.594 19.875 -10.828 1 97.69 109 GLN B C 1
ATOM 5909 O O . GLN B 1 109 ? 21.297 20.531 -11.609 1 97.69 109 GLN B O 1
ATOM 5914 N N . LEU B 1 110 ? 19.594 20.391 -10.188 1 97.31 110 LEU B N 1
ATOM 5915 C CA . LEU B 1 110 ? 19.219 21.797 -10.367 1 97.31 110 LEU B CA 1
ATOM 5916 C C . LEU B 1 110 ? 20.094 22.703 -9.508 1 97.31 110 LEU B C 1
ATOM 5918 O O . LEU B 1 110 ? 19.938 23.938 -9.547 1 97.31 110 LEU B O 1
ATOM 5922 N N . GLY B 1 111 ? 20.922 22.125 -8.648 1 97.19 111 GLY B N 1
ATOM 5923 C CA . GLY B 1 111 ? 21.922 22.906 -7.941 1 97.19 111 GLY B CA 1
ATOM 5924 C C . GLY B 1 111 ? 21.578 23.125 -6.477 1 97.19 111 GLY B C 1
ATOM 5925 O O . GLY B 1 111 ? 22.281 23.859 -5.773 1 97.19 111 GLY B O 1
ATOM 5926 N N . VAL B 1 112 ? 20.562 22.484 -5.961 1 98.56 112 VAL B N 1
ATOM 5927 C CA . VAL B 1 112 ? 20.203 22.641 -4.555 1 98.56 112 VAL B CA 1
ATOM 5928 C C . VAL B 1 112 ? 21.281 22.016 -3.674 1 98.56 112 VAL B C 1
ATOM 5930 O O . VAL B 1 112 ? 21.719 20.891 -3.902 1 98.56 112 VAL B O 1
ATOM 5933 N N . LYS B 1 113 ? 21.688 22.75 -2.723 1 97.38 113 LYS B N 1
ATOM 5934 C CA . LYS B 1 113 ? 22.719 22.312 -1.778 1 97.38 113 LYS B CA 1
ATOM 5935 C C . LYS B 1 113 ? 22.266 22.531 -0.337 1 97.38 113 LYS B C 1
ATOM 5937 O O . LYS B 1 113 ? 21.203 23.109 -0.094 1 97.38 113 LYS B O 1
ATOM 5942 N N . LYS B 1 114 ? 23.109 22.047 0.553 1 98 114 LYS B N 1
ATOM 5943 C CA . LYS B 1 114 ? 22.859 22.234 1.979 1 98 114 LYS B CA 1
ATOM 5944 C C . LYS B 1 114 ? 22.656 23.703 2.314 1 98 114 LYS B C 1
ATOM 5946 O O . LYS B 1 114 ? 23.406 24.562 1.855 1 98 114 LYS B O 1
ATOM 5951 N N . ASN B 1 115 ? 21.547 24.016 2.986 1 96.31 115 ASN B N 1
ATOM 5952 C CA . ASN B 1 115 ? 21.203 25.312 3.555 1 96.31 115 ASN B CA 1
ATOM 5953 C C . ASN B 1 115 ? 20.562 26.219 2.516 1 96.31 115 ASN B C 1
ATOM 5955 O O . ASN B 1 115 ? 20.141 27.344 2.838 1 96.31 115 ASN B O 1
ATOM 5959 N N . ASP B 1 116 ? 20.516 25.766 1.237 1 98.19 116 ASP B N 1
ATOM 5960 C CA . ASP B 1 116 ? 19.672 26.5 0.297 1 98.19 116 ASP B CA 1
ATOM 5961 C C . ASP B 1 116 ? 18.203 26.484 0.733 1 98.19 116 ASP B C 1
ATOM 5963 O O . ASP B 1 116 ? 17.734 25.516 1.313 1 98.19 116 ASP B O 1
ATOM 5967 N N . VAL B 1 117 ? 17.547 27.594 0.531 1 98.69 117 VAL B N 1
ATOM 5968 C CA . VAL B 1 117 ? 16.109 27.609 0.783 1 98.69 117 VAL B CA 1
ATOM 5969 C C . VAL B 1 117 ? 15.352 27.219 -0.491 1 98.69 117 VAL B C 1
ATOM 5971 O O . VAL B 1 117 ? 15.625 27.766 -1.565 1 98.69 117 VAL B O 1
ATOM 5974 N N . VAL B 1 118 ? 14.492 26.266 -0.439 1 98.88 118 VAL B N 1
ATOM 5975 C CA . VAL B 1 118 ? 13.648 25.844 -1.546 1 98.88 118 VAL B CA 1
ATOM 5976 C C . VAL B 1 118 ? 12.18 26.094 -1.194 1 98.88 118 VAL B C 1
ATOM 5978 O O . VAL B 1 118 ? 11.695 25.625 -0.156 1 98.88 118 VAL B O 1
ATOM 5981 N N . SER B 1 119 ? 11.484 26.812 -2.031 1 98.81 119 SER B N 1
ATOM 5982 C CA . SER B 1 119 ? 10.07 27.109 -1.829 1 98.81 119 SER B CA 1
ATOM 5983 C C . SER B 1 119 ? 9.188 26.078 -2.516 1 98.81 119 SER B C 1
ATOM 5985 O O . SER B 1 119 ? 9.516 25.578 -3.598 1 98.81 119 SER B O 1
ATOM 5987 N N . ILE B 1 120 ? 8.109 25.734 -1.88 1 98.81 120 ILE B N 1
ATOM 5988 C CA . ILE B 1 120 ? 7.148 24.812 -2.463 1 98.81 120 ILE B CA 1
ATOM 5989 C C . ILE B 1 120 ? 5.746 25.406 -2.381 1 98.81 120 ILE B C 1
ATOM 5991 O O . ILE B 1 120 ? 5.363 25.969 -1.354 1 98.81 120 ILE B O 1
ATOM 5995 N N . LEU B 1 121 ? 5.031 25.391 -3.49 1 98.12 121 LEU B N 1
ATOM 5996 C CA . LEU B 1 121 ? 3.654 25.844 -3.643 1 98.12 121 LEU B CA 1
ATOM 5997 C C . LEU B 1 121 ? 2.84 24.859 -4.473 1 98.12 121 LEU B C 1
ATOM 5999 O O . LEU B 1 121 ? 2.861 24.922 -5.707 1 98.12 121 LEU B O 1
ATOM 6003 N N . MET B 1 122 ? 2.109 24.031 -3.828 1 97.12 122 MET B N 1
ATOM 6004 C CA . MET B 1 122 ? 1.312 23.031 -4.543 1 97.12 122 MET B CA 1
ATOM 6005 C C . MET B 1 122 ? 0.255 22.422 -3.631 1 97.12 122 MET B C 1
ATOM 6007 O O . MET B 1 122 ? 0.263 22.656 -2.422 1 97.12 122 MET B O 1
ATOM 6011 N N . PRO B 1 123 ? -0.824 21.703 -4.215 1 96.62 123 PRO B N 1
ATOM 6012 C CA . PRO B 1 123 ? -1.841 21.062 -3.381 1 96.62 123 PRO B CA 1
ATOM 6013 C C . PRO B 1 123 ? -1.308 19.828 -2.648 1 96.62 123 PRO B C 1
ATOM 6015 O O . PRO B 1 123 ? -0.146 19.453 -2.826 1 96.62 123 PRO B O 1
ATOM 6018 N N . SER B 1 124 ? -2.166 19.281 -1.767 1 97.38 124 SER B N 1
ATOM 6019 C CA . SER B 1 124 ? -1.798 18.109 -0.984 1 97.38 124 SER B CA 1
ATOM 6020 C C . SER B 1 124 ? -1.814 16.844 -1.84 1 97.38 124 SER B C 1
ATOM 6022 O O . SER B 1 124 ? -2.701 16 -1.694 1 97.38 124 SER B O 1
ATOM 6024 N N . ILE B 1 125 ? -0.835 16.734 -2.744 1 98.06 125 ILE B N 1
ATOM 6025 C CA . ILE B 1 125 ? -0.658 15.57 -3.605 1 98.06 125 ILE B CA 1
ATOM 6026 C C . ILE B 1 125 ? 0.621 14.828 -3.217 1 98.06 125 ILE B C 1
ATOM 6028 O O . ILE B 1 125 ? 1.443 15.359 -2.461 1 98.06 125 ILE B O 1
ATOM 6032 N N . PRO B 1 126 ? 0.887 13.633 -3.654 1 98.44 126 PRO B N 1
ATOM 6033 C CA . PRO B 1 126 ? 2.053 12.844 -3.258 1 98.44 126 PRO B CA 1
ATOM 6034 C C . PRO B 1 126 ? 3.373 13.562 -3.521 1 98.44 126 PRO B C 1
ATOM 6036 O O . PRO B 1 126 ? 4.289 13.5 -2.699 1 98.44 126 PRO B O 1
ATOM 6039 N N . GLU B 1 127 ? 3.449 14.281 -4.609 1 98.75 127 GLU B N 1
ATOM 6040 C CA . GLU B 1 127 ? 4.684 14.969 -4.98 1 98.75 127 GLU B CA 1
ATOM 6041 C C . GLU B 1 127 ? 5.062 16.016 -3.947 1 98.75 127 GLU B C 1
ATOM 6043 O O . GLU B 1 127 ? 6.242 16.312 -3.756 1 98.75 127 GLU B O 1
ATOM 6048 N N . ALA B 1 128 ? 4.023 16.562 -3.266 1 98.75 128 ALA B N 1
ATOM 6049 C CA . ALA B 1 128 ? 4.32 17.5 -2.186 1 98.75 128 ALA B CA 1
ATOM 6050 C C . ALA B 1 128 ? 5.156 16.828 -1.096 1 98.75 128 ALA B C 1
ATOM 6052 O O . ALA B 1 128 ? 6.105 17.438 -0.58 1 98.75 128 ALA B O 1
ATOM 6053 N N . VAL B 1 129 ? 4.848 15.602 -0.768 1 98.88 129 VAL B N 1
ATOM 6054 C CA . VAL B 1 129 ? 5.582 14.852 0.244 1 98.88 129 VAL B CA 1
ATOM 6055 C C . VAL B 1 129 ? 6.969 14.492 -0.287 1 98.88 129 VAL B C 1
ATOM 6057 O O . VAL B 1 129 ? 7.973 14.688 0.402 1 98.88 129 VAL B O 1
ATOM 6060 N N . TYR B 1 130 ? 7.039 14.047 -1.579 1 98.94 130 TYR B N 1
ATOM 6061 C CA . TYR B 1 130 ? 8.297 13.617 -2.18 1 98.94 130 TYR B CA 1
ATOM 6062 C C . TYR B 1 130 ? 9.312 14.758 -2.174 1 98.94 130 TYR B C 1
ATOM 6064 O O . TYR B 1 130 ? 10.438 14.586 -1.698 1 98.94 130 TYR B O 1
ATOM 6072 N N . PHE B 1 131 ? 8.859 15.875 -2.613 1 98.94 131 PHE B N 1
ATOM 6073 C CA . PHE B 1 131 ? 9.781 17 -2.793 1 98.94 131 PHE B CA 1
ATOM 6074 C C . PHE B 1 131 ? 10.156 17.609 -1.451 1 98.94 131 PHE B C 1
ATOM 6076 O O . PHE B 1 131 ? 11.289 18.047 -1.256 1 98.94 131 PHE B O 1
ATOM 6083 N N . SER B 1 132 ? 9.18 17.672 -0.54 1 98.94 132 SER B N 1
ATOM 6084 C CA . SER B 1 132 ? 9.508 18.219 0.776 1 98.94 132 SER B CA 1
ATOM 6085 C C . SER B 1 132 ? 10.578 17.375 1.465 1 98.94 132 SER B C 1
ATOM 60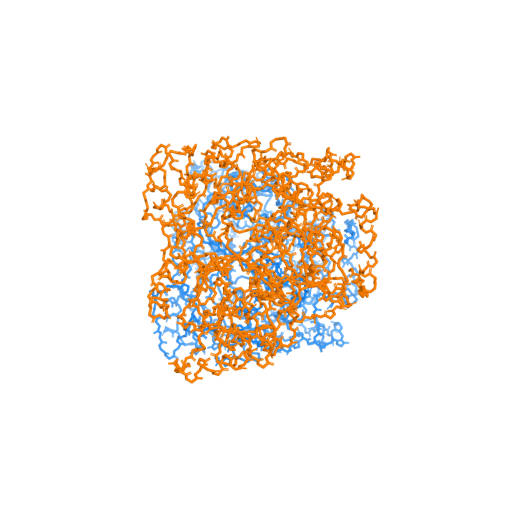87 O O . SER B 1 132 ? 11.547 17.922 2.006 1 98.94 132 SER B O 1
ATOM 6089 N N . LEU B 1 133 ? 10.422 16.125 1.43 1 98.94 133 LEU B N 1
ATOM 6090 C CA . LEU B 1 133 ? 11.406 15.234 2.041 1 98.94 133 LEU B CA 1
ATOM 6091 C C . LEU B 1 133 ? 12.719 15.266 1.268 1 98.94 133 LEU B C 1
ATOM 6093 O O . LEU B 1 133 ? 13.797 15.141 1.857 1 98.94 133 LEU B O 1
ATOM 6097 N N . ALA B 1 134 ? 12.633 15.461 -0.057 1 98.94 134 ALA B N 1
ATOM 6098 C CA . ALA B 1 134 ? 13.836 15.586 -0.877 1 98.94 134 ALA B CA 1
ATOM 6099 C C . ALA B 1 134 ? 14.656 16.812 -0.475 1 98.94 134 ALA B C 1
ATOM 6101 O O . ALA B 1 134 ? 15.883 16.75 -0.41 1 98.94 134 ALA B O 1
ATOM 6102 N N . VAL B 1 135 ? 13.977 17.922 -0.228 1 98.94 135 VAL B N 1
ATOM 6103 C CA . VAL B 1 135 ? 14.648 19.125 0.229 1 98.94 135 VAL B CA 1
ATOM 6104 C C . VAL B 1 135 ? 15.422 18.844 1.512 1 98.94 135 VAL B C 1
ATOM 6106 O O . VAL B 1 135 ? 16.609 19.188 1.623 1 98.94 135 VAL B O 1
ATOM 6109 N N . HIS B 1 136 ? 14.805 18.172 2.436 1 98.94 136 HIS B N 1
ATOM 6110 C CA . HIS B 1 136 ? 15.461 17.812 3.693 1 98.94 136 HIS B CA 1
ATOM 6111 C C . HIS B 1 136 ? 16.594 16.828 3.465 1 98.94 136 HIS B C 1
ATOM 6113 O O . HIS B 1 136 ? 17.609 16.875 4.156 1 98.94 136 HIS B O 1
ATOM 6119 N N . ARG B 1 137 ? 16.375 15.914 2.525 1 98.94 137 ARG B N 1
ATOM 6120 C CA . ARG B 1 137 ? 17.406 14.922 2.244 1 98.94 137 ARG B CA 1
ATOM 6121 C C . ARG B 1 137 ? 18.719 15.586 1.842 1 98.94 137 ARG B C 1
ATOM 6123 O O . ARG B 1 137 ? 19.781 15.148 2.26 1 98.94 137 ARG B O 1
ATOM 6130 N N . LEU B 1 138 ? 18.625 16.625 1.098 1 98.88 138 LEU B N 1
ATOM 6131 C CA . LEU B 1 138 ? 19.797 17.344 0.595 1 98.88 138 LEU B CA 1
ATOM 6132 C C . LEU B 1 138 ? 20.344 18.297 1.654 1 98.88 138 LEU B C 1
ATOM 6134 O O . LEU B 1 138 ? 21.344 18.984 1.418 1 98.88 138 LEU B O 1
ATOM 6138 N N . GLY B 1 139 ? 19.688 18.359 2.838 1 98.81 139 GLY B N 1
ATOM 6139 C CA . GLY B 1 139 ? 20.109 19.266 3.893 1 98.81 139 GLY B CA 1
ATOM 6140 C C . GLY B 1 139 ? 19.688 20.703 3.648 1 98.81 139 GLY B C 1
ATOM 6141 O O . GLY B 1 139 ? 20.219 21.625 4.273 1 98.81 139 GLY B O 1
ATOM 6142 N N . ALA B 1 140 ? 18.797 20.891 2.711 1 98.81 140 ALA B N 1
ATOM 6143 C CA . ALA B 1 140 ? 18.281 22.234 2.389 1 98.81 140 ALA B CA 1
ATOM 6144 C C . ALA B 1 140 ? 17.141 22.609 3.316 1 98.81 140 ALA B C 1
ATOM 6146 O O . ALA B 1 140 ? 16.75 21.844 4.188 1 98.81 140 ALA B O 1
ATOM 6147 N N . VAL B 1 141 ? 16.688 23.859 3.234 1 98.81 141 VAL B N 1
ATOM 6148 C CA . VAL B 1 141 ? 15.633 24.422 4.086 1 98.81 141 VAL B CA 1
ATOM 6149 C C . VAL B 1 141 ? 14.336 24.547 3.297 1 98.81 141 VAL B C 1
ATOM 6151 O O . VAL B 1 141 ? 14.32 25.109 2.201 1 98.81 141 VAL B O 1
ATOM 6154 N N . LEU B 1 142 ? 13.273 24.047 3.82 1 98.88 142 LEU B N 1
ATOM 6155 C CA . LEU B 1 142 ? 11.969 24.031 3.166 1 98.88 142 LEU B CA 1
ATOM 6156 C C . LEU B 1 142 ? 11.164 25.281 3.533 1 98.88 142 LEU B C 1
ATOM 6158 O O . LEU B 1 142 ? 11 25.594 4.715 1 98.88 142 LEU B O 1
ATOM 6162 N N . ALA B 1 143 ? 10.766 26.016 2.596 1 98.75 143 ALA B N 1
ATOM 6163 C CA . ALA B 1 143 ? 9.797 27.094 2.789 1 98.75 143 ALA B CA 1
ATOM 6164 C C . ALA B 1 143 ? 8.453 26.75 2.141 1 98.75 143 ALA B C 1
ATOM 6166 O O . ALA B 1 143 ? 8.383 26.531 0.931 1 98.75 143 ALA B O 1
ATOM 6167 N N . ILE B 1 144 ? 7.418 26.703 2.867 1 97.5 144 ILE B N 1
ATOM 6168 C CA . ILE B 1 144 ? 6.133 26.297 2.32 1 97.5 144 ILE B CA 1
ATOM 6169 C C . ILE B 1 144 ? 5.223 27.5 2.146 1 97.5 144 ILE B C 1
ATOM 6171 O O . ILE B 1 144 ? 5.262 28.438 2.953 1 97.5 144 ILE B O 1
ATOM 6175 N N . HIS B 1 145 ? 4.426 27.453 1.107 1 94.62 145 HIS B N 1
ATOM 6176 C CA . HIS B 1 145 ? 3.516 28.547 0.786 1 94.62 145 HIS B CA 1
ATOM 6177 C C . HIS B 1 145 ? 2.119 28.016 0.462 1 94.62 145 HIS B C 1
ATOM 6179 O O . HIS B 1 145 ? 1.975 26.938 -0.101 1 94.62 145 HIS B O 1
ATOM 6185 N N . TYR B 1 146 ? 1.131 28.797 0.787 1 88.19 146 TYR B N 1
ATOM 6186 C CA . TYR B 1 146 ? -0.27 28.438 0.593 1 88.19 146 TYR B CA 1
ATOM 6187 C C . TYR B 1 146 ? -0.762 28.891 -0.778 1 88.19 146 TYR B C 1
ATOM 6189 O O . TYR B 1 146 ? -0.425 29.969 -1.239 1 88.19 146 TYR B O 1
ATOM 6197 N N . VAL B 1 147 ? -1.593 27.938 -1.397 1 84.81 147 VAL B N 1
ATOM 6198 C CA . VAL B 1 147 ? -2.203 28.25 -2.684 1 84.81 147 VAL B CA 1
ATOM 6199 C C . VAL B 1 147 ? -3.334 29.266 -2.48 1 84.81 147 VAL B C 1
ATOM 6201 O O . VAL B 1 147 ? -4.445 28.891 -2.102 1 84.81 147 VAL B O 1
ATOM 6204 N N . GLY B 1 148 ? -3.234 30.453 -2.359 1 78.38 148 GLY B N 1
ATOM 6205 C CA . GLY B 1 148 ? -4.242 31.484 -2.178 1 78.38 148 GLY B CA 1
ATOM 6206 C C . GLY B 1 148 ? -3.652 32.812 -1.775 1 78.38 148 GLY B C 1
ATOM 6207 O O . GLY B 1 148 ? -4.387 33.812 -1.587 1 78.38 148 GLY B O 1
ATOM 6208 N N . LEU B 1 149 ? -2.371 32.844 -1.697 1 82.69 149 LEU B N 1
ATOM 6209 C CA . LEU B 1 149 ? -1.684 34.094 -1.348 1 82.69 149 LEU B CA 1
ATOM 6210 C C . LEU B 1 149 ? -1.8 35.094 -2.475 1 82.69 149 LEU B C 1
ATOM 6212 O O . LEU B 1 149 ? -1.97 34.719 -3.639 1 82.69 149 LEU B O 1
ATOM 6216 N N . SER B 1 150 ? -1.714 36.375 -2.092 1 82.69 150 SER B N 1
ATOM 6217 C CA . SER B 1 150 ? -1.611 37.406 -3.109 1 82.69 150 SER B CA 1
ATOM 6218 C C . SER B 1 150 ? -0.236 37.406 -3.768 1 82.69 150 SER B C 1
ATOM 6220 O O . SER B 1 150 ? 0.724 36.875 -3.209 1 82.69 150 SER B O 1
ATOM 6222 N N . GLU B 1 151 ? -0.204 38.031 -4.934 1 89.06 151 GLU B N 1
ATOM 6223 C CA . GLU B 1 151 ? 1.067 38.125 -5.645 1 89.06 151 GLU B CA 1
ATOM 6224 C C . GLU B 1 151 ? 2.107 38.844 -4.797 1 89.06 151 GLU B C 1
ATOM 6226 O O . GLU B 1 151 ? 3.266 38.438 -4.73 1 89.06 151 GLU B O 1
ATOM 6231 N N . GLU B 1 152 ? 1.63 39.875 -4.145 1 86.88 152 GLU B N 1
ATOM 6232 C CA . GLU B 1 152 ? 2.518 40.719 -3.336 1 86.88 152 GLU B CA 1
ATOM 6233 C C . GLU B 1 152 ? 3.082 39.938 -2.156 1 86.88 152 GLU B C 1
ATOM 6235 O O . GLU B 1 152 ? 4.281 40 -1.879 1 86.88 152 GLU B O 1
ATOM 6240 N N . THR B 1 153 ? 2.238 39.25 -1.524 1 88.31 153 THR B N 1
ATOM 6241 C CA . THR B 1 153 ? 2.646 38.469 -0.346 1 88.31 153 THR B CA 1
ATOM 6242 C C . THR B 1 153 ? 3.619 37.375 -0.727 1 88.31 153 THR B C 1
ATOM 6244 O O . THR B 1 153 ? 4.629 37.156 -0.052 1 88.31 153 THR B O 1
ATOM 6247 N N . LEU B 1 154 ? 3.352 36.688 -1.798 1 93.25 154 LEU B N 1
ATOM 6248 C CA . LEU B 1 154 ? 4.219 35.594 -2.223 1 93.25 154 LEU B CA 1
ATOM 6249 C C . LEU B 1 154 ? 5.582 36.094 -2.656 1 93.25 154 LEU B C 1
ATOM 6251 O O . LEU B 1 154 ? 6.613 35.531 -2.314 1 93.25 154 LEU B O 1
ATOM 6255 N N . SER B 1 155 ? 5.551 37.219 -3.414 1 95.62 155 SER B N 1
ATOM 6256 C CA . SER B 1 155 ? 6.801 37.844 -3.832 1 95.62 155 SER B CA 1
ATOM 6257 C C . SER B 1 155 ? 7.637 38.25 -2.631 1 95.62 155 SER B C 1
ATOM 6259 O O . SER B 1 155 ? 8.852 38.062 -2.611 1 95.62 155 SER B O 1
ATOM 6261 N N . TYR B 1 156 ? 6.969 38.812 -1.695 1 93.12 156 TYR B N 1
ATOM 6262 C CA . TYR B 1 156 ? 7.668 39.219 -0.48 1 93.12 156 TYR B CA 1
ATOM 6263 C C . TYR B 1 156 ? 8.328 38.031 0.195 1 93.12 156 TYR B C 1
ATOM 6265 O O . TYR B 1 156 ? 9.484 38.094 0.609 1 93.12 156 TYR B O 1
ATOM 6273 N N . ARG B 1 157 ? 7.613 36.906 0.377 1 95.94 157 ARG B N 1
ATOM 6274 C CA . ARG B 1 157 ? 8.125 35.719 1.043 1 95.94 157 ARG B CA 1
ATOM 6275 C C . ARG B 1 157 ? 9.328 35.156 0.302 1 95.94 157 ARG B C 1
ATOM 6277 O O . ARG B 1 157 ? 10.305 34.75 0.926 1 95.94 157 ARG B O 1
ATOM 6284 N N . PHE B 1 158 ? 9.289 35.156 -1.062 1 97.75 158 PHE B N 1
ATOM 6285 C CA . PHE B 1 158 ? 10.422 34.719 -1.854 1 97.75 158 PHE B CA 1
ATOM 6286 C C . PHE B 1 158 ? 11.664 35.562 -1.553 1 97.75 158 PHE B C 1
ATOM 6288 O O . PHE B 1 158 ? 12.758 35.031 -1.389 1 97.75 158 PHE B O 1
ATOM 6295 N N . ASN B 1 159 ? 11.43 36.844 -1.512 1 97.56 159 ASN B N 1
ATOM 6296 C CA . ASN B 1 159 ? 12.539 37.75 -1.264 1 97.56 159 ASN B CA 1
ATOM 6297 C C . ASN B 1 159 ? 13.078 37.594 0.157 1 97.56 159 ASN B C 1
ATOM 6299 O O . ASN B 1 159 ? 14.289 37.656 0.376 1 97.56 159 ASN B O 1
ATOM 6303 N N . ASP B 1 160 ? 12.156 37.438 1.069 1 96.56 160 ASP B N 1
ATOM 6304 C CA . ASP B 1 160 ? 12.547 37.344 2.471 1 96.56 160 ASP B CA 1
ATOM 6305 C C . ASP B 1 160 ? 13.367 36.094 2.717 1 96.56 160 ASP B C 1
ATOM 6307 O O . ASP B 1 160 ? 14.422 36.125 3.359 1 96.56 160 ASP B O 1
ATOM 6311 N N . CYS B 1 161 ? 12.938 34.906 2.24 1 97.62 161 CYS B N 1
ATOM 6312 C CA . CYS B 1 161 ? 13.617 33.656 2.521 1 97.62 161 CYS B CA 1
ATOM 6313 C C . CYS B 1 161 ? 14.773 33.438 1.557 1 97.62 161 CYS B C 1
ATOM 6315 O O . CYS B 1 161 ? 15.648 32.594 1.808 1 97.62 161 CYS B O 1
ATOM 6317 N N . GLY B 1 162 ? 14.75 34.125 0.422 1 97.81 162 GLY B N 1
ATOM 6318 C CA . GLY B 1 162 ? 15.859 34.062 -0.515 1 97.81 162 GLY B CA 1
ATOM 6319 C C . GLY B 1 162 ? 15.844 32.812 -1.378 1 97.81 162 GLY B C 1
ATOM 6320 O O . GLY B 1 162 ? 16.891 32.375 -1.861 1 97.81 162 GLY B O 1
ATOM 6321 N N . SER B 1 163 ? 14.703 32.219 -1.577 1 97.38 163 SER B N 1
ATOM 6322 C CA . SER B 1 163 ? 14.602 31 -2.363 1 97.38 163 SER B CA 1
ATOM 6323 C C . SER B 1 163 ? 14.938 31.266 -3.83 1 97.38 163 SER B C 1
ATOM 6325 O O . SER B 1 163 ? 14.414 32.188 -4.438 1 97.38 163 SER B O 1
ATOM 6327 N N . LYS B 1 164 ? 15.711 30.422 -4.383 1 97.19 164 LYS B N 1
ATOM 6328 C CA . LYS B 1 164 ? 16.078 30.531 -5.793 1 97.19 164 LYS B CA 1
ATOM 6329 C C . LYS B 1 164 ? 15.328 29.5 -6.637 1 97.19 164 LYS B C 1
ATOM 6331 O O . LYS B 1 164 ? 15.25 29.625 -7.859 1 97.19 164 LYS B O 1
ATOM 6336 N N . ILE B 1 165 ? 14.828 28.469 -5.988 1 98.44 165 ILE B N 1
ATOM 6337 C CA . ILE B 1 165 ? 14.078 27.406 -6.66 1 98.44 165 ILE B CA 1
ATOM 6338 C C . ILE B 1 165 ? 12.672 27.312 -6.082 1 98.44 165 ILE B C 1
ATOM 6340 O O . ILE B 1 165 ? 12.492 27.312 -4.859 1 98.44 165 ILE B O 1
ATOM 6344 N N . LEU B 1 166 ? 11.672 27.297 -6.953 1 98.81 166 LEU B N 1
ATOM 6345 C CA . LEU B 1 166 ? 10.273 27.094 -6.598 1 98.81 166 LEU B CA 1
ATOM 6346 C C . LEU B 1 166 ? 9.75 25.797 -7.18 1 98.81 166 LEU B C 1
ATOM 6348 O O . LEU B 1 166 ? 9.883 25.547 -8.383 1 98.81 166 LEU B O 1
ATOM 6352 N N . ILE B 1 167 ? 9.266 24.922 -6.34 1 98.88 167 ILE B N 1
ATOM 6353 C CA . ILE B 1 167 ? 8.555 23.719 -6.773 1 98.88 167 ILE B CA 1
ATOM 6354 C C . ILE B 1 167 ? 7.051 23.984 -6.758 1 98.88 167 ILE B C 1
ATOM 6356 O O . ILE B 1 167 ? 6.504 24.438 -5.75 1 98.88 167 ILE B O 1
ATOM 6360 N N . THR B 1 168 ? 6.383 23.719 -7.848 1 98.69 168 THR B N 1
ATOM 6361 C CA . THR B 1 168 ? 4.949 23.969 -7.922 1 98.69 168 THR B CA 1
ATOM 6362 C C . THR B 1 168 ? 4.266 22.938 -8.812 1 98.69 168 THR B C 1
ATOM 6364 O O . THR B 1 168 ? 4.898 21.984 -9.266 1 98.69 168 THR B O 1
ATOM 6367 N N . SER B 1 169 ? 2.967 22.922 -8.883 1 98.44 169 SER B N 1
ATOM 6368 C CA . SER B 1 169 ? 2.184 22.078 -9.781 1 98.44 169 SER B CA 1
ATOM 6369 C C . SER B 1 169 ? 1.455 22.922 -10.828 1 98.44 169 SER B C 1
ATOM 6371 O O . SER B 1 169 ? 1.297 24.125 -10.656 1 98.44 169 SER B O 1
ATOM 6373 N N . SER B 1 170 ? 1.028 22.281 -11.867 1 98.06 170 SER B N 1
ATOM 6374 C CA . SER B 1 170 ? 0.293 22.969 -12.922 1 98.06 170 SER B CA 1
ATOM 6375 C C . SER B 1 170 ? -1.015 23.547 -12.398 1 98.06 170 SER B C 1
ATOM 6377 O O . SER B 1 170 ? -1.296 24.734 -12.586 1 98.06 170 SER B O 1
ATOM 6379 N N . LYS B 1 171 ? -1.728 22.734 -11.703 1 97.31 171 LYS B N 1
ATOM 6380 C CA . LYS B 1 171 ? -3.006 23.188 -11.156 1 97.31 171 LYS B CA 1
ATOM 6381 C C . LYS B 1 171 ? -3.402 22.359 -9.938 1 97.31 171 LYS B C 1
ATOM 6383 O O . LYS B 1 171 ? -2.742 21.359 -9.617 1 97.31 171 LYS B O 1
ATOM 6388 N N . ALA B 1 172 ? -4.348 22.812 -9.227 1 95.88 172 ALA B N 1
ATOM 6389 C CA . ALA B 1 172 ? -5.012 22.141 -8.109 1 95.88 172 ALA B CA 1
ATOM 6390 C C . ALA B 1 172 ? -6.523 22.125 -8.305 1 95.88 172 ALA B C 1
ATOM 6392 O O . ALA B 1 172 ? -7.055 22.812 -9.172 1 95.88 172 ALA B O 1
ATOM 6393 N N . PHE B 1 173 ? -7.145 21.25 -7.586 1 95.06 173 PHE B N 1
ATOM 6394 C CA . PHE B 1 173 ? -8.602 21.156 -7.613 1 95.06 173 PHE B CA 1
ATOM 6395 C C . PHE B 1 173 ? -9.18 21.328 -6.211 1 95.06 173 PHE B C 1
ATOM 6397 O O . PHE B 1 173 ? -8.68 20.734 -5.254 1 95.06 173 PHE B O 1
ATOM 6404 N N . ARG B 1 174 ? -10.141 22.172 -6.078 1 92.44 174 ARG B N 1
ATOM 6405 C CA . ARG B 1 174 ? -10.781 22.453 -4.797 1 92.44 174 ARG B CA 1
ATOM 6406 C C . ARG B 1 174 ? -12.234 22.875 -4.992 1 92.44 174 ARG B C 1
ATOM 6408 O O . ARG B 1 174 ? -12.516 23.812 -5.75 1 92.44 174 ARG B O 1
ATOM 6415 N N . ASN B 1 175 ? -13.117 22.188 -4.34 1 91.31 175 ASN B N 1
ATOM 6416 C CA . ASN B 1 175 ? -14.555 22.469 -4.375 1 91.31 175 ASN B CA 1
ATOM 6417 C C . ASN B 1 175 ? -15.078 22.516 -5.805 1 91.31 175 ASN B C 1
ATOM 6419 O O . ASN B 1 175 ? -15.82 23.438 -6.164 1 91.31 175 ASN B O 1
ATOM 6423 N N . GLY B 1 176 ? -14.562 21.641 -6.594 1 92.19 176 GLY B N 1
ATOM 6424 C CA . GLY B 1 176 ? -15.023 21.516 -7.965 1 92.19 176 GLY B CA 1
ATOM 6425 C C . GLY B 1 176 ? -14.336 22.484 -8.914 1 92.19 176 GLY B C 1
ATOM 6426 O O . GLY B 1 176 ? -14.547 22.422 -10.125 1 92.19 176 GLY B O 1
ATOM 6427 N N . ASN B 1 177 ? -13.445 23.312 -8.391 1 89.88 177 ASN B N 1
ATOM 6428 C CA . ASN B 1 177 ? -12.805 24.344 -9.211 1 89.88 177 ASN B CA 1
ATOM 6429 C C . ASN B 1 177 ? -11.344 24 -9.492 1 89.88 177 ASN B C 1
ATOM 6431 O O . ASN B 1 177 ? -10.68 23.359 -8.664 1 89.88 177 ASN B O 1
ATOM 6435 N N . GLU B 1 178 ? -10.977 24.469 -10.586 1 94 178 GLU B N 1
ATOM 6436 C CA . GLU B 1 178 ? -9.57 24.375 -10.961 1 94 178 GLU B CA 1
ATOM 6437 C C . GLU B 1 178 ? -8.797 25.609 -10.516 1 94 178 GLU B C 1
ATOM 6439 O O . GLU B 1 178 ? -9.258 26.734 -10.727 1 94 178 GLU B O 1
ATOM 6444 N N . ILE B 1 179 ? -7.758 25.422 -9.828 1 93.25 179 ILE B N 1
ATOM 6445 C CA . ILE B 1 179 ? -6.852 26.516 -9.461 1 93.25 179 ILE B CA 1
ATOM 6446 C C . ILE B 1 179 ? -5.582 26.422 -10.305 1 93.25 179 ILE B C 1
ATOM 6448 O O . ILE B 1 179 ? -4.789 25.5 -10.156 1 93.25 179 ILE B O 1
ATOM 6452 N N . ARG B 1 180 ? -5.363 27.359 -11.164 1 96.44 180 ARG B N 1
ATOM 6453 C CA . ARG B 1 180 ? -4.242 27.359 -12.102 1 96.44 180 ARG B CA 1
ATOM 6454 C C . ARG B 1 180 ? -2.982 27.922 -11.453 1 96.44 180 ARG B C 1
ATOM 6456 O O . ARG B 1 180 ? -2.572 29.047 -11.75 1 96.44 180 ARG B O 1
ATOM 6463 N N . ILE B 1 181 ? -2.291 27.141 -10.703 1 97.38 181 ILE B N 1
ATOM 6464 C CA . ILE B 1 181 ? -1.186 27.562 -9.844 1 97.38 181 ILE B CA 1
ATOM 6465 C C . ILE B 1 181 ? -0.033 28.078 -10.703 1 97.38 181 ILE B C 1
ATOM 6467 O O . ILE B 1 181 ? 0.574 29.109 -10.375 1 97.38 181 ILE B O 1
ATOM 6471 N N . LYS B 1 182 ? 0.271 27.391 -11.797 1 98.38 182 LYS B N 1
ATOM 6472 C CA . LYS B 1 182 ? 1.398 27.781 -12.625 1 98.38 182 LYS B CA 1
ATOM 6473 C C . LYS B 1 182 ? 1.162 29.156 -13.25 1 98.38 182 LYS B C 1
ATOM 6475 O O . LYS B 1 182 ? 2.096 29.953 -13.391 1 98.38 182 LYS B O 1
ATOM 6480 N N . ASP B 1 183 ? -0.078 29.453 -13.703 1 97.44 183 ASP B N 1
ATOM 6481 C CA . ASP B 1 183 ? -0.412 30.766 -14.219 1 97.44 183 ASP B CA 1
ATOM 6482 C C . ASP B 1 183 ? -0.184 31.844 -13.156 1 97.44 183 ASP B C 1
ATOM 6484 O O . ASP B 1 183 ? 0.355 32.906 -13.461 1 97.44 183 ASP B O 1
ATOM 6488 N N . PHE B 1 184 ? -0.622 31.594 -11.992 1 95.62 184 PHE B N 1
ATOM 6489 C CA . PHE B 1 184 ? -0.445 32.531 -10.875 1 95.62 184 PHE B CA 1
ATOM 6490 C C . PHE B 1 184 ? 1.034 32.781 -10.625 1 95.62 184 PHE B C 1
ATOM 6492 O O . PHE B 1 184 ? 1.444 33.938 -10.477 1 95.62 184 PHE B O 1
ATOM 6499 N N . VAL B 1 185 ? 1.867 31.719 -10.594 1 97.88 185 VAL B N 1
ATOM 6500 C CA . VAL B 1 185 ? 3.305 31.812 -10.375 1 97.88 185 VAL B CA 1
ATOM 6501 C C . VAL B 1 185 ? 3.939 32.656 -11.477 1 97.88 185 VAL B C 1
ATOM 6503 O O . VAL B 1 185 ? 4.797 33.5 -11.203 1 97.88 185 VAL B O 1
ATOM 6506 N N . ASP B 1 186 ? 3.508 32.438 -12.711 1 98 186 ASP B N 1
ATOM 6507 C CA . ASP B 1 186 ? 4.027 33.219 -13.82 1 98 186 ASP B CA 1
ATOM 6508 C C . ASP B 1 186 ? 3.738 34.719 -13.633 1 98 186 ASP B C 1
ATOM 6510 O O . ASP B 1 186 ? 4.598 35.562 -13.898 1 98 186 ASP B O 1
ATOM 6514 N N . ASN B 1 187 ? 2.537 35.031 -13.203 1 96.62 187 ASN B N 1
ATOM 6515 C CA . ASN B 1 187 ? 2.164 36.406 -12.969 1 96.62 187 ASN B CA 1
ATOM 6516 C C . ASN B 1 187 ? 3.025 37.031 -11.875 1 96.62 187 ASN B C 1
ATOM 6518 O O . ASN B 1 187 ? 3.459 38.188 -12.008 1 96.62 187 ASN B O 1
ATOM 6522 N N . VAL B 1 188 ? 3.242 36.281 -10.789 1 97.06 188 VAL B N 1
ATOM 6523 C CA . VAL B 1 188 ? 4.051 36.781 -9.672 1 97.06 188 VAL B CA 1
ATOM 6524 C C . VAL B 1 188 ? 5.461 37.094 -10.164 1 97.06 188 VAL B C 1
ATOM 6526 O O . VAL B 1 188 ? 5.996 38.156 -9.883 1 97.06 188 VAL B O 1
ATOM 6529 N N . LEU B 1 189 ? 6.07 36.188 -10.93 1 97.75 189 LEU B N 1
ATOM 6530 C CA . LEU B 1 189 ? 7.473 36.312 -11.312 1 97.75 189 LEU B CA 1
ATOM 6531 C C . LEU B 1 189 ? 7.645 37.312 -12.438 1 97.75 189 LEU B C 1
ATOM 6533 O O . LEU B 1 189 ? 8.742 37.844 -12.648 1 97.75 189 LEU B O 1
ATOM 6537 N N . LYS B 1 190 ? 6.543 37.562 -13.18 1 96.62 190 LYS B N 1
ATOM 6538 C CA . LYS B 1 190 ? 6.57 38.594 -14.219 1 96.62 190 LYS B CA 1
ATOM 6539 C C . LYS B 1 190 ? 6.418 40 -13.609 1 96.62 190 LYS B C 1
ATOM 6541 O O . LYS B 1 190 ? 7.082 40.938 -14.039 1 96.62 190 LYS B O 1
ATOM 6546 N N . SER B 1 191 ? 5.605 40.094 -12.609 1 96.75 191 SER B N 1
ATOM 6547 C CA . SER B 1 191 ? 5.188 41.406 -12.086 1 96.75 191 SER B CA 1
ATOM 6548 C C . SER B 1 191 ? 6.09 41.844 -10.938 1 96.75 191 SER B C 1
ATOM 6550 O O . SER B 1 191 ? 6.078 43.031 -10.562 1 96.75 191 SER B O 1
ATOM 6552 N N . HIS B 1 192 ? 6.816 40.938 -10.383 1 96.88 192 HIS B N 1
ATOM 6553 C CA . HIS B 1 192 ? 7.641 41.25 -9.219 1 96.88 192 HIS B CA 1
ATOM 6554 C C . HIS B 1 192 ? 9.07 40.75 -9.398 1 96.88 192 HIS B C 1
ATOM 6556 O O . HIS B 1 192 ? 9.281 39.719 -10.031 1 96.88 192 HIS B O 1
ATOM 6562 N N . THR B 1 193 ? 10.023 41.5 -8.852 1 97.31 193 THR B N 1
ATOM 6563 C CA . THR B 1 193 ? 11.398 41 -8.797 1 97.31 193 THR B CA 1
ATOM 6564 C C . THR B 1 193 ? 11.578 40.031 -7.633 1 97.31 193 THR B C 1
ATOM 6566 O O . THR B 1 193 ? 11.281 40.375 -6.484 1 97.31 193 THR B O 1
ATOM 6569 N N . THR B 1 194 ? 11.984 38.844 -7.875 1 97.81 194 THR B N 1
ATOM 6570 C CA . THR B 1 194 ? 12.227 37.812 -6.883 1 97.81 194 THR B CA 1
ATOM 6571 C C . THR B 1 194 ? 13.555 37.125 -7.148 1 97.81 194 THR B C 1
ATOM 6573 O O . THR B 1 194 ? 14.133 37.25 -8.227 1 97.81 194 THR B O 1
ATOM 6576 N N . PRO B 1 195 ? 14.086 36.406 -6.184 1 97.94 195 PRO B N 1
ATOM 6577 C CA . PRO B 1 195 ? 15.336 35.688 -6.406 1 97.94 195 PRO B CA 1
ATOM 6578 C C . PRO B 1 195 ? 15.117 34.344 -7.148 1 97.94 195 PRO B C 1
ATOM 6580 O O . PRO B 1 195 ? 16.078 33.656 -7.457 1 97.94 195 PRO B O 1
ATOM 6583 N N . ILE B 1 196 ? 13.938 33.969 -7.488 1 98.25 196 ILE B N 1
ATOM 6584 C CA . ILE B 1 196 ? 13.625 32.688 -8.109 1 98.25 196 ILE B CA 1
ATOM 6585 C C . ILE B 1 196 ? 14.305 32.625 -9.477 1 98.25 196 ILE B C 1
ATOM 6587 O O . ILE B 1 196 ? 14.086 33.469 -10.336 1 98.25 196 ILE B O 1
ATOM 6591 N N . GLN B 1 197 ? 15.055 31.609 -9.625 1 97.62 197 GLN B N 1
ATOM 6592 C CA . GLN B 1 197 ? 15.766 31.391 -10.883 1 97.62 197 GLN B CA 1
ATOM 6593 C C . GLN B 1 197 ? 15.156 30.25 -11.68 1 97.62 197 GLN B C 1
ATOM 6595 O O . GLN B 1 197 ? 15.141 30.266 -12.914 1 97.62 197 GLN B O 1
ATOM 6600 N N . LYS B 1 198 ? 14.711 29.203 -11.008 1 98.31 198 LYS B N 1
ATOM 6601 C CA . LYS B 1 198 ? 14.125 28.016 -11.633 1 98.31 198 LYS B CA 1
ATOM 6602 C C . LYS B 1 198 ? 12.781 27.672 -11 1 98.31 198 LYS B C 1
ATOM 6604 O O . LYS B 1 198 ? 12.609 27.812 -9.789 1 98.31 198 LYS B O 1
ATOM 6609 N N . VAL B 1 199 ? 11.867 27.25 -11.82 1 98.75 199 VAL B N 1
ATOM 6610 C CA . VAL B 1 199 ? 10.57 26.75 -11.391 1 98.75 199 VAL B CA 1
ATOM 6611 C C . VAL B 1 199 ? 10.398 25.312 -11.836 1 98.75 199 VAL B C 1
ATOM 6613 O O . VAL B 1 199 ? 10.328 25.016 -13.031 1 98.75 199 VAL B O 1
ATOM 6616 N N . LEU B 1 200 ? 10.438 24.406 -10.891 1 98.81 200 LEU B N 1
ATOM 6617 C CA . LEU B 1 200 ? 10.156 23 -11.156 1 98.81 200 LEU B CA 1
ATOM 6618 C C . LEU B 1 200 ? 8.656 22.734 -11.086 1 98.81 200 LEU B C 1
ATOM 6620 O O . LEU B 1 200 ? 8.039 22.906 -10.031 1 98.81 200 LEU B O 1
ATOM 6624 N N . VAL B 1 201 ? 8.039 22.25 -12.18 1 98.81 201 VAL B N 1
ATOM 6625 C CA . VAL B 1 201 ? 6.594 22.141 -12.297 1 98.81 201 VAL B CA 1
ATOM 6626 C C . VAL B 1 201 ? 6.195 20.656 -12.375 1 98.81 201 VAL B C 1
ATOM 6628 O O . VAL B 1 201 ? 6.664 19.938 -13.258 1 98.81 201 VAL B O 1
ATOM 6631 N N . VAL B 1 202 ? 5.441 20.219 -11.453 1 98.69 202 VAL B N 1
ATOM 6632 C CA . VAL B 1 202 ? 4.727 18.953 -11.602 1 98.69 202 VAL B CA 1
ATOM 6633 C C . VAL B 1 202 ? 3.49 19.156 -12.477 1 98.69 202 VAL B C 1
ATOM 6635 O O . VAL B 1 202 ? 2.51 19.766 -12.039 1 98.69 202 VAL B O 1
ATOM 6638 N N . SER B 1 203 ? 3.494 18.594 -13.648 1 98.19 203 SER B N 1
ATOM 6639 C CA . SER B 1 203 ? 2.451 18.875 -14.633 1 98.19 203 SER B CA 1
ATOM 6640 C C . SER B 1 203 ? 1.151 18.172 -14.273 1 98.19 203 SER B C 1
ATOM 6642 O O . SER B 1 203 ? 0.063 18.656 -14.57 1 98.19 203 SER B O 1
ATOM 6644 N N . ARG B 1 204 ? 1.267 16.922 -13.695 1 95.81 204 ARG B N 1
ATOM 6645 C CA . ARG B 1 204 ? 0.146 16.062 -13.336 1 95.81 204 ARG B CA 1
ATOM 6646 C C . ARG B 1 204 ? -0.587 15.57 -14.578 1 95.81 204 ARG B C 1
ATOM 6648 O O . ARG B 1 204 ? -1.8 15.352 -14.539 1 95.81 204 ARG B O 1
ATOM 6655 N N . GLY B 1 205 ? 0.103 15.555 -15.68 1 93.19 205 GLY B N 1
ATOM 6656 C CA . GLY B 1 205 ? -0.47 15.062 -16.922 1 93.19 205 GLY B CA 1
ATOM 6657 C C . GLY B 1 205 ? -1.15 16.141 -17.734 1 93.19 205 GLY B C 1
ATOM 6658 O O . GLY B 1 205 ? -1.624 15.891 -18.844 1 93.19 205 GLY B O 1
ATOM 6659 N N . PHE B 1 206 ? -1.169 17.344 -17.203 1 95.56 206 PHE B N 1
ATOM 6660 C CA . PHE B 1 206 ? -1.801 18.453 -17.906 1 95.56 206 PHE B CA 1
ATOM 6661 C C . PHE B 1 206 ? -0.783 19.203 -18.75 1 95.56 206 PHE B C 1
ATOM 6663 O O . PHE B 1 206 ? 0.398 19.266 -18.406 1 95.56 206 PHE B O 1
ATOM 6670 N N . SER B 1 207 ? -1.278 19.75 -19.844 1 94.88 207 SER B N 1
ATOM 6671 C CA . SER B 1 207 ? -0.385 20.484 -20.734 1 94.88 207 SER B CA 1
ATOM 6672 C C . SER B 1 207 ? -0.891 21.891 -21 1 94.88 207 SER B C 1
ATOM 6674 O O . SER B 1 207 ? -0.256 22.656 -21.734 1 94.88 207 SER B O 1
ATOM 6676 N N . ASP B 1 208 ? -1.963 22.281 -20.375 1 96.5 208 ASP B N 1
ATOM 6677 C CA . ASP B 1 208 ? -2.6 23.578 -20.641 1 96.5 208 ASP B CA 1
ATOM 6678 C C . ASP B 1 208 ? -2.029 24.656 -19.734 1 96.5 208 ASP B C 1
ATOM 6680 O O . ASP B 1 208 ? -2.779 25.391 -19.094 1 96.5 208 ASP B O 1
ATOM 6684 N N . PHE B 1 209 ? -0.734 24.859 -19.609 1 96.81 209 PHE B N 1
ATOM 6685 C CA . PHE B 1 209 ? -0.031 25.922 -18.906 1 96.81 209 PHE B CA 1
ATOM 6686 C C . PHE B 1 209 ? 1.229 26.328 -19.672 1 96.81 209 PHE B C 1
ATOM 6688 O O . PHE B 1 209 ? 1.719 25.578 -20.516 1 96.81 209 PHE B O 1
ATOM 6695 N N . ASN B 1 210 ? 1.679 27.547 -19.453 1 96.12 210 ASN B N 1
ATOM 6696 C CA . ASN B 1 210 ? 2.844 28.062 -20.172 1 96.12 210 ASN B CA 1
ATOM 6697 C C . ASN B 1 210 ? 4.145 27.547 -19.562 1 96.12 210 ASN B C 1
ATOM 6699 O O . ASN B 1 210 ? 4.27 27.469 -18.344 1 96.12 210 ASN B O 1
ATOM 6703 N N . VAL B 1 211 ? 5.035 27.141 -20.422 1 97.25 211 VAL B N 1
ATOM 6704 C CA . VAL B 1 211 ? 6.387 26.766 -20 1 97.25 211 VAL B CA 1
ATOM 6705 C C . VAL B 1 211 ? 7.387 27.812 -20.5 1 97.25 211 VAL B C 1
ATOM 6707 O O . VAL B 1 211 ? 7.57 27.984 -21.703 1 97.25 211 VAL B O 1
ATOM 6710 N N . ILE B 1 212 ? 7.98 28.453 -19.609 1 95.88 212 ILE B N 1
ATOM 6711 C CA . ILE B 1 212 ? 8.969 29.469 -19.953 1 95.88 212 ILE B CA 1
ATOM 6712 C C . ILE B 1 212 ? 10.359 28.844 -20 1 95.88 212 ILE B C 1
ATOM 6714 O O . ILE B 1 212 ? 10.898 28.438 -18.953 1 95.88 212 ILE B O 1
ATOM 6718 N N . GLY B 1 213 ? 10.992 28.672 -21.078 1 89.56 213 GLY B N 1
ATOM 6719 C CA . GLY B 1 213 ? 12.164 27.875 -21.406 1 89.56 213 GLY B CA 1
ATOM 6720 C C . GLY B 1 213 ? 13.336 28.109 -20.469 1 89.56 213 GLY B C 1
ATOM 6721 O O . GLY B 1 213 ? 13.984 27.172 -20.031 1 89.56 213 GLY B O 1
ATOM 6722 N N . ASN B 1 214 ? 13.805 29.266 -20.125 1 91.5 214 ASN B N 1
ATOM 6723 C CA . ASN B 1 214 ? 15 29.516 -19.328 1 91.5 214 ASN B CA 1
ATOM 6724 C C . ASN B 1 214 ? 14.703 29.453 -17.828 1 91.5 214 ASN B C 1
ATOM 6726 O O . ASN B 1 214 ? 15.609 29.578 -17.016 1 91.5 214 ASN B O 1
ATOM 6730 N N . ARG B 1 215 ? 13.492 29.062 -17.484 1 96.88 215 ARG B N 1
ATOM 6731 C CA . ARG B 1 215 ? 13.094 29.141 -16.078 1 96.88 215 ARG B CA 1
ATOM 6732 C C . ARG B 1 215 ? 12.391 27.859 -15.641 1 96.88 215 ARG B C 1
ATOM 6734 O O . ARG B 1 215 ? 12.727 27.266 -14.609 1 96.88 215 ARG B O 1
ATOM 6741 N N . ASP B 1 216 ? 11.469 27.422 -16.484 1 98.19 216 ASP B N 1
ATOM 6742 C CA . ASP B 1 216 ? 10.57 26.328 -16.094 1 98.19 216 ASP B CA 1
ATOM 6743 C C . ASP B 1 216 ? 11.156 24.969 -16.484 1 98.19 216 ASP B C 1
ATOM 6745 O O . ASP B 1 216 ? 11.727 24.812 -17.562 1 98.19 216 ASP B O 1
ATOM 6749 N N . ILE B 1 217 ? 11.078 24.047 -15.594 1 98.25 217 ILE B N 1
ATOM 6750 C CA . ILE B 1 217 ? 11.445 22.656 -15.812 1 98.25 217 ILE B CA 1
ATOM 6751 C C . ILE B 1 217 ? 10.273 21.75 -15.453 1 98.25 217 ILE B C 1
ATOM 6753 O O . ILE B 1 217 ? 9.742 21.828 -14.336 1 98.25 217 ILE B O 1
ATOM 6757 N N . ILE B 1 218 ? 9.859 20.938 -16.391 1 98.31 218 ILE B N 1
ATOM 6758 C CA . ILE B 1 218 ? 8.773 19.984 -16.141 1 98.31 218 ILE B CA 1
ATOM 6759 C C . ILE B 1 218 ? 9.328 18.719 -15.508 1 98.31 218 ILE B C 1
ATOM 6761 O O . ILE B 1 218 ? 10.156 18.031 -16.109 1 98.31 218 ILE B O 1
ATOM 6765 N N . TYR B 1 219 ? 8.844 18.312 -14.352 1 98.44 219 TYR B N 1
ATOM 6766 C CA . TYR B 1 219 ? 9.398 17.219 -13.562 1 98.44 219 TYR B CA 1
ATOM 6767 C C . TYR B 1 219 ? 9.297 15.898 -14.32 1 98.44 219 TYR B C 1
ATOM 6769 O O . TYR B 1 219 ? 10.273 15.148 -14.391 1 98.44 219 TYR B O 1
ATOM 6777 N N . GLU B 1 220 ? 8.117 15.648 -14.891 1 96.62 220 GLU B N 1
ATOM 6778 C CA . GLU B 1 220 ? 7.852 14.383 -15.57 1 96.62 220 GLU B CA 1
ATOM 6779 C C . GLU B 1 220 ? 8.828 14.156 -16.719 1 96.62 220 GLU B C 1
ATOM 6781 O O . GLU B 1 220 ? 9.141 13.008 -17.062 1 96.62 220 GLU B O 1
ATOM 6786 N N . ASP B 1 221 ? 9.398 15.219 -17.234 1 95.88 221 ASP B N 1
ATOM 6787 C CA . ASP B 1 221 ? 10.289 15.125 -18.375 1 95.88 221 ASP B CA 1
ATOM 6788 C C . ASP B 1 221 ? 11.703 14.742 -17.953 1 95.88 221 ASP B C 1
ATOM 6790 O O . ASP B 1 221 ? 12.469 14.172 -18.734 1 95.88 221 ASP B O 1
ATOM 6794 N N . ILE B 1 222 ? 12.086 15.008 -16.672 1 96.62 222 ILE B N 1
ATOM 6795 C CA . ILE B 1 222 ? 13.484 14.828 -16.297 1 96.62 222 ILE B CA 1
ATOM 6796 C C . ILE B 1 222 ? 13.586 13.805 -15.172 1 96.62 222 ILE B C 1
ATOM 6798 O O . ILE B 1 222 ? 14.688 13.422 -14.773 1 96.62 222 ILE B O 1
ATOM 6802 N N . LYS B 1 223 ? 12.484 13.383 -14.633 1 96.81 223 LYS B N 1
ATOM 6803 C CA . LYS B 1 223 ? 12.477 12.367 -13.586 1 96.81 223 LYS B CA 1
ATOM 6804 C C . LYS B 1 223 ? 13.195 11.102 -14.039 1 96.81 223 LYS B C 1
ATOM 6806 O O . LYS B 1 223 ? 12.906 10.57 -15.117 1 96.81 223 LYS B O 1
ATOM 6811 N N . PRO B 1 224 ? 14.086 10.617 -13.188 1 95.44 224 PRO B N 1
ATOM 6812 C CA . PRO B 1 224 ? 14.75 9.367 -13.57 1 95.44 224 PRO B CA 1
ATOM 6813 C C . PRO B 1 224 ? 13.781 8.203 -13.711 1 95.44 224 PRO B C 1
ATOM 6815 O O . PRO B 1 224 ? 12.844 8.07 -12.922 1 95.44 224 PRO B O 1
ATOM 6818 N N . LYS B 1 225 ? 14 7.355 -14.688 1 87.75 225 LYS B N 1
ATOM 6819 C CA . LYS B 1 225 ? 13.156 6.184 -14.914 1 87.75 225 LYS B CA 1
ATOM 6820 C C . LYS B 1 225 ? 13.609 5.004 -14.062 1 87.75 225 LYS B C 1
ATOM 6822 O O . LYS B 1 225 ? 12.805 4.152 -13.688 1 87.75 225 LYS B O 1
ATOM 6827 N N . GLY B 1 226 ? 14.844 4.949 -13.773 1 88.69 226 GLY B N 1
ATOM 6828 C CA . GLY B 1 226 ? 15.383 3.859 -12.977 1 88.69 226 GLY B CA 1
ATOM 6829 C C . GLY B 1 226 ? 15.68 4.262 -11.539 1 88.69 226 GLY B C 1
ATOM 6830 O O . GLY B 1 226 ? 15.391 5.387 -11.133 1 88.69 226 GLY B O 1
ATOM 6831 N N . LYS B 1 227 ? 16.156 3.32 -10.828 1 93.06 227 LYS B N 1
ATOM 6832 C CA . LYS B 1 227 ? 16.516 3.52 -9.422 1 93.06 227 LYS B CA 1
ATOM 6833 C C . LYS B 1 227 ? 17.672 4.496 -9.289 1 93.06 227 LYS B C 1
ATOM 6835 O O . LYS B 1 227 ? 18.641 4.434 -10.062 1 93.06 227 LYS B O 1
ATOM 6840 N N . VAL B 1 228 ? 17.516 5.516 -8.453 1 96.69 228 VAL B N 1
ATOM 6841 C CA . VAL B 1 228 ? 18.594 6.426 -8.094 1 96.69 228 VAL B CA 1
ATOM 6842 C C . VAL B 1 228 ? 18.703 6.527 -6.574 1 96.69 228 VAL B C 1
ATOM 6844 O O . VAL B 1 228 ? 17.734 6.262 -5.855 1 96.69 228 VAL B O 1
ATOM 6847 N N . TYR B 1 229 ? 19.859 6.777 -6.098 1 97.75 229 TYR B N 1
ATOM 6848 C CA . TYR B 1 229 ? 20.109 6.941 -4.672 1 97.75 229 TYR B CA 1
ATOM 6849 C C . TYR B 1 229 ? 20.844 8.25 -4.391 1 97.75 229 TYR B C 1
ATOM 6851 O O . TYR B 1 229 ? 21.859 8.547 -5.016 1 97.75 229 TYR B O 1
ATOM 6859 N N . VAL B 1 230 ? 20.281 9.047 -3.605 1 98.69 230 VAL B N 1
ATOM 6860 C CA . VAL B 1 230 ? 20.922 10.25 -3.104 1 98.69 230 VAL B CA 1
ATOM 6861 C C . VAL B 1 230 ? 21.188 10.117 -1.604 1 98.69 230 VAL B C 1
ATOM 6863 O O . VAL B 1 230 ? 20.25 9.992 -0.818 1 98.69 230 VAL B O 1
ATOM 6866 N N . LYS B 1 231 ? 22.375 10.156 -1.197 1 98.62 231 LYS B N 1
ATOM 6867 C CA . LYS B 1 231 ? 22.766 10.016 0.206 1 98.62 231 LYS B CA 1
ATOM 6868 C C . LYS B 1 231 ? 22.188 11.156 1.048 1 98.62 231 LYS B C 1
ATOM 6870 O O . LYS B 1 231 ? 22.344 12.328 0.693 1 98.62 231 LYS B O 1
ATOM 6875 N N . PRO B 1 232 ? 21.516 10.82 2.137 1 98.81 232 PRO B N 1
ATOM 6876 C CA . PRO B 1 232 ? 21.047 11.898 3.014 1 98.81 232 PRO B CA 1
ATOM 6877 C C . PRO B 1 232 ? 22.203 12.734 3.574 1 98.81 232 PRO B C 1
ATOM 6879 O O . PRO B 1 232 ? 23.156 12.195 4.129 1 98.81 232 PRO B O 1
ATOM 6882 N N . THR B 1 233 ? 22.078 14.023 3.443 1 98.81 233 THR B N 1
ATOM 6883 C CA . THR B 1 233 ? 23.109 14.945 3.932 1 98.81 233 THR B CA 1
ATOM 6884 C C . THR B 1 233 ? 22.938 15.18 5.43 1 98.81 233 THR B C 1
ATOM 6886 O O . THR B 1 233 ? 21.875 15.594 5.891 1 98.81 233 THR B O 1
ATOM 6889 N N . GLY B 1 234 ? 23.969 14.906 6.199 1 98.62 234 GLY B N 1
ATOM 6890 C CA . GLY B 1 234 ? 23.922 15.203 7.621 1 98.62 234 GLY B CA 1
ATOM 6891 C C . GLY B 1 234 ? 23.797 16.688 7.922 1 98.62 234 GLY B C 1
ATOM 6892 O O . GLY B 1 234 ? 24.5 17.5 7.32 1 98.62 234 GLY B O 1
ATOM 6893 N N . VAL B 1 235 ? 22.875 17.016 8.781 1 98.69 235 VAL B N 1
ATOM 6894 C CA . VAL B 1 235 ? 22.656 18.406 9.195 1 98.69 235 VAL B CA 1
ATOM 6895 C C . VAL B 1 235 ? 22.672 18.484 10.719 1 98.69 235 VAL B C 1
ATOM 6897 O O . VAL B 1 235 ? 22.188 17.594 11.406 1 98.69 235 VAL B O 1
ATOM 6900 N N . GLU B 1 236 ? 23.281 19.562 11.234 1 98.62 236 GLU B N 1
ATOM 6901 C CA . GLU B 1 236 ? 23.312 19.781 12.68 1 98.62 236 GLU B CA 1
ATOM 6902 C C . GLU B 1 236 ? 21.922 20.094 13.219 1 98.62 236 GLU B C 1
ATOM 6904 O O . GLU B 1 236 ? 21.141 20.781 12.562 1 98.62 236 GLU B O 1
ATOM 6909 N N . ALA B 1 237 ? 21.625 19.656 14.398 1 98.5 237 ALA B N 1
ATOM 6910 C CA . ALA B 1 237 ? 20.297 19.609 14.992 1 98.5 237 ALA B CA 1
ATOM 6911 C C . ALA B 1 237 ? 19.656 21 15.016 1 98.5 237 ALA B C 1
ATOM 6913 O O . ALA B 1 237 ? 18.438 21.125 14.898 1 98.5 237 ALA B O 1
ATOM 6914 N N . ASN B 1 238 ? 20.406 22.062 15.148 1 97.44 238 ASN B N 1
ATOM 6915 C CA . ASN B 1 238 ? 19.859 23.391 15.359 1 97.44 238 ASN B CA 1
ATOM 6916 C C . ASN B 1 238 ? 19.859 24.219 14.078 1 97.44 238 ASN B C 1
ATOM 6918 O O . ASN B 1 238 ? 19.453 25.375 14.078 1 97.44 238 ASN B O 1
ATOM 6922 N N . GLU B 1 239 ? 20.312 23.609 12.969 1 97.62 239 GLU B N 1
ATOM 6923 C CA . GLU B 1 239 ? 20.203 24.281 11.672 1 97.62 239 GLU B CA 1
ATOM 6924 C C . GLU B 1 239 ? 18.75 24.375 11.227 1 97.62 239 GLU B C 1
ATOM 6926 O O . GLU B 1 239 ? 17.938 23.516 11.57 1 97.62 239 GLU B O 1
ATOM 6931 N N . PRO B 1 240 ? 18.406 25.453 10.484 1 97.94 240 PRO B N 1
ATOM 6932 C CA . PRO B 1 240 ? 17.016 25.625 10.031 1 97.94 240 PRO B CA 1
ATOM 6933 C C . PRO B 1 240 ? 16.547 24.484 9.141 1 97.94 240 PRO B C 1
ATOM 6935 O O . PRO B 1 240 ? 17.297 24.016 8.273 1 97.94 240 PRO B O 1
ATOM 6938 N N . ALA B 1 241 ? 15.375 24.031 9.414 1 98.38 241 ALA B N 1
ATOM 6939 C CA . ALA B 1 241 ? 14.789 22.953 8.617 1 98.38 241 ALA B CA 1
ATOM 6940 C C . ALA B 1 241 ? 13.625 23.469 7.777 1 98.38 241 ALA B C 1
ATOM 6942 O O . ALA B 1 241 ? 13.555 23.203 6.574 1 98.38 241 ALA B O 1
ATOM 6943 N N . THR B 1 242 ? 12.711 24.172 8.375 1 98.69 242 THR B N 1
ATOM 6944 C CA . THR B 1 242 ? 11.492 24.594 7.691 1 98.69 242 THR B CA 1
ATOM 6945 C C . THR B 1 242 ? 11.148 26.031 8.07 1 98.69 242 THR B C 1
ATOM 6947 O O . THR B 1 242 ? 11.211 26.406 9.242 1 98.69 242 THR B O 1
ATOM 6950 N N . ILE B 1 243 ? 10.781 26.812 7.133 1 98.44 243 ILE B N 1
ATOM 6951 C CA . ILE B 1 243 ? 10.344 28.188 7.34 1 98.44 243 ILE B CA 1
ATOM 6952 C C . ILE B 1 243 ? 8.836 28.281 7.156 1 98.44 243 ILE B C 1
ATOM 6954 O O . ILE B 1 243 ? 8.297 27.828 6.148 1 98.44 243 ILE B O 1
ATOM 6958 N N . TYR B 1 244 ? 8.172 28.797 8.164 1 96.88 244 TYR B N 1
ATOM 6959 C CA . TYR B 1 244 ? 6.758 29.141 8.125 1 96.88 244 TYR B CA 1
ATOM 6960 C C . TYR B 1 244 ? 6.57 30.656 8.227 1 96.88 244 TYR B C 1
ATOM 6962 O O . TYR B 1 244 ? 7.258 31.312 9 1 96.88 244 TYR B O 1
ATOM 6970 N N . TYR B 1 245 ? 5.645 31.188 7.434 1 92.44 245 TYR B N 1
ATOM 6971 C CA . TYR B 1 245 ? 5.375 32.625 7.512 1 92.44 245 TYR B CA 1
ATOM 6972 C C . TYR B 1 245 ? 4.086 32.906 8.273 1 92.44 245 TYR B C 1
ATOM 6974 O O . TYR B 1 245 ? 3.098 32.188 8.109 1 92.44 245 TYR B O 1
ATOM 6982 N N . THR B 1 246 ? 4.102 33.844 9.188 1 86.5 246 THR B N 1
ATOM 6983 C CA . THR B 1 246 ? 2.938 34.281 9.938 1 86.5 246 THR B CA 1
ATOM 6984 C C . THR B 1 246 ? 2.555 35.719 9.523 1 86.5 246 THR B C 1
ATOM 6986 O O . THR B 1 246 ? 3.375 36.438 8.969 1 86.5 246 THR B O 1
ATOM 6989 N N . SER B 1 247 ? 1.194 36.062 9.789 1 71.31 247 SER B N 1
ATOM 6990 C CA . SER B 1 247 ? 0.721 37.406 9.461 1 71.31 247 SER B CA 1
ATOM 6991 C C . SER B 1 247 ? 1.153 38.438 10.508 1 71.31 247 SER B C 1
ATOM 6993 O O . SER B 1 247 ? 1.25 38.094 11.695 1 71.31 247 SER B O 1
ATOM 6995 N N . GLY B 1 248 ? 2.051 39.344 10.273 1 54.38 248 GLY B N 1
ATOM 6996 C CA . GLY B 1 248 ? 2.566 40.312 11.234 1 54.38 248 GLY B CA 1
ATOM 6997 C C . GLY B 1 248 ? 1.607 41.469 11.5 1 54.38 248 GLY B C 1
ATOM 6998 O O . GLY B 1 248 ? 0.696 41.719 10.711 1 54.38 248 GLY B O 1
ATOM 6999 N N . THR B 1 249 ? 1.546 41.938 12.781 1 46.44 249 THR B N 1
ATOM 7000 C CA . THR B 1 249 ? 0.782 43.094 13.203 1 46.44 249 THR B CA 1
ATOM 7001 C C . THR B 1 249 ? 1.073 44.281 12.289 1 46.44 249 THR B C 1
ATOM 7003 O O . THR B 1 249 ? 0.21 45.156 12.078 1 46.44 249 THR B O 1
ATOM 7006 N N . THR B 1 250 ? 2.373 44.438 11.992 1 48 250 THR B N 1
ATOM 7007 C CA . THR B 1 250 ? 2.801 45.594 11.203 1 48 250 THR B CA 1
ATOM 7008 C C . THR B 1 250 ? 2.395 45.438 9.742 1 48 250 THR B C 1
ATOM 7010 O O . THR B 1 250 ? 2.697 46.281 8.906 1 48 250 THR B O 1
ATOM 7013 N N . GLY B 1 251 ? 1.831 44.312 9.414 1 62.06 251 GLY B N 1
ATOM 7014 C CA . GLY B 1 251 ? 1.272 44.094 8.086 1 62.06 251 GLY B CA 1
ATOM 7015 C C . GLY B 1 251 ? 2.111 43.156 7.242 1 62.06 251 GLY B C 1
ATOM 7016 O O . GLY B 1 251 ? 1.585 42.469 6.367 1 62.06 251 GLY B O 1
ATOM 7017 N N . ARG B 1 252 ? 3.502 43.031 7.465 1 74.75 252 ARG B N 1
ATOM 7018 C CA . ARG B 1 252 ? 4.277 42.156 6.621 1 74.75 252 ARG B CA 1
ATOM 7019 C C . ARG B 1 252 ? 4.453 40.781 7.289 1 74.75 252 ARG B C 1
ATOM 7021 O O . ARG B 1 252 ? 4.68 40.719 8.5 1 74.75 252 ARG B O 1
ATOM 7028 N N . PRO B 1 253 ? 4.477 39.781 6.508 1 84.88 253 PRO B N 1
ATOM 7029 C CA . PRO B 1 253 ? 4.645 38.438 7.07 1 84.88 253 PRO B CA 1
ATOM 7030 C C . PRO B 1 253 ? 6.027 38.219 7.688 1 84.88 253 PRO B C 1
ATOM 7032 O O . PRO B 1 253 ? 7.016 38.781 7.195 1 84.88 253 PRO B O 1
ATOM 7035 N N . LYS B 1 254 ? 6.156 37.5 8.82 1 88.5 254 LYS B N 1
ATOM 7036 C CA . LYS B 1 254 ? 7.406 37.156 9.492 1 88.5 254 LYS B CA 1
ATOM 7037 C C . LYS B 1 254 ? 7.773 35.688 9.227 1 88.5 254 LYS B C 1
ATOM 7039 O O . LYS B 1 254 ? 6.957 34.812 9.445 1 88.5 254 LYS B O 1
ATOM 7044 N N . GLY B 1 255 ? 8.984 35.531 8.734 1 95.12 255 GLY B N 1
ATOM 7045 C CA . GLY B 1 255 ? 9.477 34.188 8.578 1 95.12 255 GLY B CA 1
ATOM 7046 C C . GLY B 1 255 ? 10.008 33.594 9.867 1 95.12 255 GLY B C 1
ATOM 7047 O O . GLY B 1 255 ? 10.867 34.156 10.516 1 95.12 255 GLY B O 1
ATOM 7048 N N . LEU B 1 256 ? 9.438 32.469 10.305 1 96.19 256 LEU B N 1
ATOM 7049 C CA . LEU B 1 256 ? 9.891 31.688 11.453 1 96.19 256 LEU B CA 1
ATOM 7050 C C . LEU B 1 256 ? 10.422 30.344 11.008 1 96.19 256 LEU B C 1
ATOM 7052 O O . LEU B 1 256 ? 9.875 29.719 10.094 1 96.19 256 LEU B O 1
ATOM 7056 N N . TYR B 1 257 ? 11.555 29.906 11.586 1 96.88 257 TYR B N 1
ATOM 7057 C CA . TYR B 1 257 ? 12.031 28.594 11.18 1 96.88 257 TYR B CA 1
ATOM 7058 C C . TYR B 1 257 ? 12.133 27.656 12.383 1 96.88 257 TYR B C 1
ATOM 7060 O O . TYR B 1 257 ? 12.297 28.109 13.516 1 96.88 257 TYR B O 1
ATOM 7068 N N . HIS B 1 258 ? 11.945 26.422 12.117 1 97.81 258 HIS B N 1
ATOM 7069 C CA . HIS B 1 258 ? 12.141 25.312 13.062 1 97.81 258 HIS B CA 1
ATOM 7070 C C . HIS B 1 258 ? 13.32 24.453 12.656 1 97.81 258 HIS B C 1
ATOM 7072 O O . HIS B 1 258 ? 13.703 24.406 11.484 1 97.81 258 HIS B O 1
ATOM 7078 N N . THR B 1 259 ? 13.891 23.75 13.656 1 97.56 259 THR B N 1
ATOM 7079 C CA . THR B 1 259 ? 15.203 23.141 13.477 1 97.56 259 THR B CA 1
ATOM 7080 C C . THR B 1 259 ? 15.062 21.672 13.062 1 97.56 259 THR B C 1
ATOM 7082 O O . THR B 1 259 ? 13.961 21.125 13.078 1 97.56 259 THR B O 1
ATOM 7085 N N . ASN B 1 260 ? 16.156 21 12.711 1 97.69 260 ASN B N 1
ATOM 7086 C CA . ASN B 1 260 ? 16.188 19.641 12.172 1 97.69 260 ASN B CA 1
ATOM 7087 C C . ASN B 1 260 ? 16.047 18.594 13.281 1 97.69 260 ASN B C 1
ATOM 7089 O O . ASN B 1 260 ? 15.516 17.5 13.055 1 97.69 260 ASN B O 1
ATOM 7093 N N . GLY B 1 261 ? 16.547 18.922 14.453 1 97.81 261 GLY B N 1
ATOM 7094 C CA . GLY B 1 261 ? 16.562 17.922 15.5 1 97.81 261 GLY B CA 1
ATOM 7095 C C . GLY B 1 261 ? 15.438 18.062 16.5 1 97.81 261 GLY B C 1
ATOM 7096 O O . GLY B 1 261 ? 14.406 17.406 16.375 1 97.81 261 GLY B O 1
ATOM 7097 N N . GLY B 1 262 ? 15.547 19.094 17.297 1 97.25 262 GLY B N 1
ATOM 7098 C CA . GLY B 1 262 ? 14.633 19.328 18.406 1 97.25 262 GLY B CA 1
ATOM 7099 C C . GLY B 1 262 ? 13.18 19.375 17.969 1 97.25 262 GLY B C 1
ATOM 7100 O O . GLY B 1 262 ? 12.305 18.797 18.625 1 97.25 262 GLY B O 1
ATOM 7101 N N . TYR B 1 263 ? 12.898 20.016 16.875 1 97.81 263 TYR B N 1
ATOM 7102 C CA . TYR B 1 263 ? 11.547 20.188 16.344 1 97.81 263 TYR B CA 1
ATOM 7103 C C . TYR B 1 263 ? 10.898 18.844 16.062 1 97.81 263 TYR B C 1
ATOM 7105 O O . TYR B 1 263 ? 9.773 18.578 16.5 1 97.81 263 TYR B O 1
ATOM 7113 N N . ILE B 1 264 ? 11.609 17.938 15.445 1 98.75 264 ILE B N 1
ATOM 7114 C CA . ILE B 1 264 ? 11.102 16.625 15.062 1 98.75 264 ILE B CA 1
ATOM 7115 C C . ILE B 1 264 ? 10.898 15.766 16.312 1 98.75 264 ILE B C 1
ATOM 7117 O O . ILE B 1 264 ? 9.859 15.117 16.453 1 98.75 264 ILE B O 1
ATOM 7121 N N . ILE B 1 265 ? 11.828 15.812 17.234 1 98.62 265 ILE B N 1
ATOM 7122 C CA . ILE B 1 265 ? 11.758 15.047 18.469 1 98.62 265 ILE B CA 1
ATOM 7123 C C . ILE B 1 265 ? 10.555 15.492 19.281 1 98.62 265 ILE B C 1
ATOM 7125 O O . ILE B 1 265 ? 9.766 14.656 19.75 1 98.62 265 ILE B O 1
ATOM 7129 N N . ALA B 1 266 ? 10.398 16.766 19.391 1 98.12 266 ALA B N 1
ATOM 7130 C CA . ALA B 1 266 ? 9.305 17.328 20.188 1 98.12 266 ALA B CA 1
ATOM 7131 C C . ALA B 1 266 ? 7.953 16.922 19.609 1 98.12 266 ALA B C 1
ATOM 7133 O O . ALA B 1 266 ? 7.043 16.547 20.344 1 98.12 266 ALA B O 1
ATOM 7134 N N . LEU B 1 267 ? 7.812 16.984 18.328 1 98.38 267 LEU B N 1
ATOM 7135 C CA . LEU B 1 267 ? 6.559 16.625 17.672 1 98.38 267 LEU B CA 1
ATOM 7136 C C . LEU B 1 267 ? 6.23 15.148 17.891 1 98.38 267 LEU B C 1
ATOM 7138 O O . LEU B 1 267 ? 5.074 14.797 18.125 1 98.38 267 LEU B O 1
ATOM 7142 N N . ASN B 1 268 ? 7.207 14.312 17.75 1 98.62 268 ASN B N 1
ATOM 7143 C CA . ASN B 1 268 ? 6.957 12.883 17.891 1 98.62 268 ASN B CA 1
ATOM 7144 C C . ASN B 1 268 ? 6.574 12.523 19.328 1 98.62 268 ASN B C 1
ATOM 7146 O O . ASN B 1 268 ? 5.699 11.688 19.547 1 98.62 268 ASN B O 1
ATOM 7150 N N . TRP B 1 269 ? 7.148 13.172 20.297 1 97.56 269 TRP B N 1
ATOM 7151 C CA . TRP B 1 269 ? 6.695 13.008 21.672 1 97.56 269 TRP B CA 1
ATOM 7152 C C . TRP B 1 269 ? 5.262 13.508 21.844 1 97.56 269 TRP B C 1
ATOM 7154 O O . TRP B 1 269 ? 4.43 12.836 22.453 1 97.56 269 TRP B O 1
ATOM 7164 N N . ALA B 1 270 ? 5.059 14.695 21.328 1 97.75 270 ALA B N 1
ATOM 7165 C CA . ALA B 1 270 ? 3.746 15.32 21.484 1 97.75 270 ALA B CA 1
ATOM 7166 C C . ALA B 1 270 ? 2.641 14.406 20.969 1 97.75 270 ALA B C 1
ATOM 7168 O O . ALA B 1 270 ? 1.638 14.18 21.641 1 97.75 270 ALA B O 1
ATOM 7169 N N . PHE B 1 271 ? 2.832 13.805 19.844 1 98.31 271 PHE B N 1
ATOM 7170 C CA . PHE B 1 271 ? 1.74 13.055 19.234 1 98.31 271 PHE B CA 1
ATOM 7171 C C . PHE B 1 271 ? 1.68 11.641 19.797 1 98.31 271 PHE B C 1
ATOM 7173 O O . PHE B 1 271 ? 0.639 10.984 19.734 1 98.31 271 PHE B O 1
ATOM 7180 N N . LYS B 1 272 ? 2.764 11.148 20.344 1 97.25 272 LYS B N 1
ATOM 7181 C CA . LYS B 1 272 ? 2.629 9.969 21.188 1 97.25 272 LYS B CA 1
ATOM 7182 C C . LYS B 1 272 ? 1.716 10.25 22.375 1 97.25 272 LYS B C 1
ATOM 7184 O O . LYS B 1 272 ? 0.854 9.43 22.703 1 97.25 272 LYS B O 1
ATOM 7189 N N . ALA B 1 273 ? 1.916 11.398 22.938 1 96.19 273 ALA B N 1
ATOM 7190 C CA . ALA B 1 273 ? 1.167 11.766 24.141 1 96.19 273 ALA B CA 1
ATOM 7191 C C . ALA B 1 273 ? -0.274 12.133 23.797 1 96.19 273 ALA B C 1
ATOM 7193 O O . ALA B 1 273 ? -1.176 11.969 24.609 1 96.19 273 ALA B O 1
ATOM 7194 N N . ILE B 1 274 ? -0.544 12.609 22.594 1 96.62 274 ILE B N 1
ATOM 7195 C CA . ILE B 1 274 ? -1.879 13.055 22.219 1 96.62 274 ILE B CA 1
ATOM 7196 C C . ILE B 1 274 ? -2.689 11.875 21.688 1 96.62 274 ILE B C 1
ATOM 7198 O O . ILE B 1 274 ? -3.809 11.625 22.141 1 96.62 274 ILE B O 1
ATOM 7202 N N . PHE B 1 275 ? -2.068 11.102 20.719 1 96.75 275 PHE B N 1
ATOM 7203 C CA . PHE B 1 275 ? -2.812 10.086 19.984 1 96.75 275 PHE B CA 1
ATOM 7204 C C . PHE B 1 275 ? -2.398 8.688 20.422 1 96.75 275 PHE B C 1
ATOM 7206 O O . PHE B 1 275 ? -3.199 7.75 20.359 1 96.75 275 PHE B O 1
ATOM 7213 N N . ASN B 1 276 ? -1.086 8.492 20.781 1 96.12 276 ASN B N 1
ATOM 7214 C CA . ASN B 1 276 ? -0.471 7.184 20.984 1 96.12 276 ASN B CA 1
ATOM 7215 C C . ASN B 1 276 ? -0.787 6.219 19.844 1 96.12 276 ASN B C 1
ATOM 7217 O O . ASN B 1 276 ? -1.307 5.125 20.078 1 96.12 276 ASN B O 1
ATOM 7221 N N . PRO B 1 277 ? -0.369 6.621 18.656 1 97.25 277 PRO B N 1
ATOM 7222 C CA . PRO B 1 277 ? -0.744 5.809 17.5 1 97.25 277 PRO B CA 1
ATOM 7223 C C . PRO B 1 277 ? -0.045 4.449 17.484 1 97.25 277 PRO B C 1
ATOM 7225 O O . PRO B 1 277 ? 1.052 4.309 18.031 1 97.25 277 PRO B O 1
ATOM 7228 N N . THR B 1 278 ? -0.689 3.486 16.891 1 94.25 278 THR B N 1
ATOM 7229 C CA . THR B 1 278 ? -0.123 2.162 16.656 1 94.25 278 THR B CA 1
ATOM 7230 C C . THR B 1 278 ? 0.186 1.954 15.18 1 94.25 278 THR B C 1
ATOM 7232 O O . THR B 1 278 ? -0.236 2.746 14.336 1 94.25 278 THR B O 1
ATOM 7235 N N . GLU B 1 279 ? 0.875 0.874 14.891 1 90.38 279 GLU B N 1
ATOM 7236 C CA . GLU B 1 279 ? 1.312 0.571 13.531 1 90.38 279 GLU B CA 1
ATOM 7237 C C . GLU B 1 279 ? 0.119 0.357 12.602 1 90.38 279 GLU B C 1
ATOM 7239 O O . GLU B 1 279 ? 0.237 0.51 11.391 1 90.38 279 GLU B O 1
ATOM 7244 N N . ASN B 1 280 ? -1.022 0.078 13.117 1 91.75 280 ASN B N 1
ATOM 7245 C CA . ASN B 1 280 ? -2.189 -0.244 12.305 1 91.75 280 ASN B CA 1
ATOM 7246 C C . ASN B 1 280 ? -3.094 0.972 12.109 1 91.75 280 ASN B C 1
ATOM 7248 O O . ASN B 1 280 ? -4.074 0.912 11.367 1 91.75 280 ASN B O 1
ATOM 7252 N N . ASP B 1 281 ? -2.762 2.078 12.734 1 97 281 ASP B N 1
ATOM 7253 C CA . ASP B 1 281 ? -3.578 3.285 12.625 1 97 281 ASP B CA 1
ATOM 7254 C C . ASP B 1 281 ? -3.4 3.947 11.258 1 97 281 ASP B C 1
ATOM 7256 O O . ASP B 1 281 ? -2.312 3.904 10.68 1 97 281 ASP B O 1
ATOM 7260 N N . THR B 1 282 ? -4.465 4.43 10.742 1 98.62 282 THR B N 1
ATOM 7261 C CA . THR B 1 282 ? -4.461 5.352 9.609 1 98.62 282 THR B CA 1
ATOM 7262 C C . THR B 1 282 ? -4.82 6.762 10.055 1 98.62 282 THR B C 1
ATOM 7264 O O . THR B 1 282 ? -5.891 6.984 10.633 1 98.62 282 THR B O 1
ATOM 7267 N N . TRP B 1 283 ? -3.914 7.691 9.836 1 98.88 283 TRP B N 1
ATOM 7268 C CA . TRP B 1 283 ? -4.035 9.062 10.336 1 98.88 283 TRP B CA 1
ATOM 7269 C C . TRP B 1 283 ? -4.332 10.031 9.203 1 98.88 283 TRP B C 1
ATOM 7271 O O . TRP B 1 283 ? -3.557 10.133 8.242 1 98.88 283 TRP B O 1
ATOM 7281 N N . TRP B 1 284 ? -5.484 10.727 9.266 1 98.88 284 TRP B N 1
ATOM 7282 C CA . TRP B 1 284 ? -5.875 11.727 8.273 1 98.88 284 TRP B CA 1
ATOM 7283 C C . TRP B 1 284 ? -5.773 13.133 8.852 1 98.88 284 TRP B C 1
ATOM 7285 O O . TRP B 1 284 ? -6.477 13.477 9.805 1 98.88 284 TRP B O 1
ATOM 7295 N N . THR B 1 285 ? -4.859 13.883 8.328 1 98.31 285 THR B N 1
ATOM 7296 C CA . THR B 1 285 ? -4.758 15.297 8.672 1 98.31 285 THR B CA 1
ATOM 7297 C C . THR B 1 285 ? -5.402 16.156 7.586 1 98.31 285 THR B C 1
ATOM 7299 O O . THR B 1 285 ? -4.941 16.172 6.445 1 98.31 285 THR B O 1
ATOM 7302 N N . ILE B 1 286 ? -6.438 16.859 8 1 96.62 286 ILE B N 1
ATOM 7303 C CA . ILE B 1 286 ? -7.152 17.719 7.066 1 96.62 286 ILE B CA 1
ATOM 7304 C C . ILE B 1 286 ? -6.551 19.125 7.086 1 96.62 286 ILE B C 1
ATOM 7306 O O . ILE B 1 286 ? -6.988 19.969 7.859 1 96.62 286 ILE B O 1
ATOM 7310 N N . SER B 1 287 ? -5.598 19.266 6.27 1 93.88 287 SER B N 1
ATOM 7311 C CA . SER B 1 287 ? -4.871 20.531 6.156 1 93.88 287 SER B CA 1
ATOM 7312 C C . SER B 1 287 ? -4.25 20.688 4.773 1 93.88 287 SER B C 1
ATOM 7314 O O . SER B 1 287 ? -4.082 19.703 4.047 1 93.88 287 SER B O 1
ATOM 7316 N N . GLU B 1 288 ? -4.059 21.922 4.387 1 89.75 288 GLU B N 1
ATOM 7317 C CA . GLU B 1 288 ? -3.402 22.219 3.117 1 89.75 288 GLU B CA 1
ATOM 7318 C C . GLU B 1 288 ? -1.909 22.469 3.314 1 89.75 288 GLU B C 1
ATOM 7320 O O . GLU B 1 288 ? -1.485 22.922 4.379 1 89.75 288 GLU B O 1
ATOM 7325 N N . LEU B 1 289 ? -1.32 22.234 2.092 1 91.44 289 LEU B N 1
ATOM 7326 C CA . LEU B 1 289 ? 0.103 22.547 2.102 1 91.44 289 LEU B CA 1
ATOM 7327 C C . LEU B 1 289 ? 0.323 24.047 2.311 1 91.44 289 LEU B C 1
ATOM 7329 O O . LEU B 1 289 ? -0.321 24.875 1.658 1 91.44 289 LEU B O 1
ATOM 7333 N N . GLY B 1 290 ? 0.853 24.578 3.172 1 89.69 290 GLY B N 1
ATOM 7334 C CA . GLY B 1 290 ? 1.159 25.969 3.473 1 89.69 290 GLY B CA 1
ATOM 7335 C C . GLY B 1 290 ? 0.913 26.328 4.926 1 89.69 290 GLY B C 1
ATOM 7336 O O . GLY B 1 290 ? 1.246 27.438 5.359 1 89.69 290 GLY B O 1
ATOM 7337 N N . TRP B 1 291 ? 0.226 25.359 5.469 1 89.56 291 TRP B N 1
ATOM 7338 C CA . TRP B 1 291 ? 0.042 25.5 6.91 1 89.56 291 TRP B CA 1
ATOM 7339 C C . TRP B 1 291 ? 0.939 24.531 7.672 1 89.56 291 TRP B C 1
ATOM 7341 O O . TRP B 1 291 ? 1.162 23.406 7.23 1 89.56 291 TRP B O 1
ATOM 7351 N N . PRO B 1 292 ? 1.396 24.969 8.852 1 95.62 292 PRO B N 1
ATOM 7352 C CA . PRO B 1 292 ? 2.34 24.125 9.594 1 95.62 292 PRO B CA 1
ATOM 7353 C C . PRO B 1 292 ? 1.769 22.75 9.914 1 95.62 292 PRO B C 1
ATOM 7355 O O . PRO B 1 292 ? 2.518 21.766 10 1 95.62 292 PRO B O 1
ATOM 7358 N N . VAL B 1 293 ? 0.45 22.625 10.039 1 96.88 293 VAL B N 1
ATOM 7359 C CA . VAL B 1 293 ? -0.186 21.375 10.414 1 96.88 293 VAL B CA 1
ATOM 7360 C C . VAL B 1 293 ? 0.142 20.297 9.383 1 96.88 293 VAL B C 1
ATOM 7362 O O . VAL B 1 293 ? 0.394 19.141 9.742 1 96.88 293 VAL B O 1
ATOM 7365 N N . TRP B 1 294 ? 0.188 20.703 8.156 1 97.31 294 TRP B N 1
ATOM 7366 C CA . TRP B 1 294 ? 0.379 19.75 7.07 1 97.31 294 TRP B CA 1
ATOM 7367 C C . TRP B 1 294 ? 1.754 19.094 7.16 1 97.31 294 TRP B C 1
ATOM 7369 O O . TRP B 1 294 ? 1.861 17.859 7.211 1 97.31 294 TRP B O 1
ATOM 7379 N N . PRO B 1 295 ? 2.869 19.844 7.207 1 98.31 295 PRO B N 1
ATOM 7380 C CA . PRO B 1 295 ? 4.164 19.172 7.32 1 98.31 295 PRO B CA 1
ATOM 7381 C C . PRO B 1 295 ? 4.363 18.5 8.68 1 98.31 295 PRO B C 1
ATOM 7383 O O . PRO B 1 295 ? 5.031 17.469 8.766 1 98.31 295 PRO B O 1
ATOM 7386 N N . MET B 1 296 ? 3.807 19.094 9.727 1 98.56 296 MET B N 1
ATOM 7387 C CA . MET B 1 296 ? 3.941 18.469 11.039 1 98.56 296 MET B CA 1
ATOM 7388 C C . MET B 1 296 ? 3.469 17.016 11 1 98.56 296 MET B C 1
ATOM 7390 O O . MET B 1 296 ? 4.168 16.125 11.477 1 98.56 296 MET B O 1
ATOM 7394 N N . ALA B 1 297 ? 2.35 16.859 10.375 1 98.62 297 ALA B N 1
ATOM 7395 C CA . ALA B 1 297 ? 1.779 15.516 10.328 1 98.62 297 ALA B CA 1
ATOM 7396 C C . ALA B 1 297 ? 2.428 14.688 9.227 1 98.62 297 ALA B C 1
ATOM 7398 O O . ALA B 1 297 ? 2.979 13.609 9.492 1 98.62 297 ALA B O 1
ATOM 7399 N N . ASN B 1 298 ? 2.469 15.18 8 1 98.75 298 ASN B N 1
ATOM 7400 C CA . ASN B 1 298 ? 2.721 14.383 6.805 1 98.75 298 ASN B CA 1
ATOM 7401 C C . ASN B 1 298 ? 4.215 14.219 6.547 1 98.75 298 ASN B C 1
ATOM 7403 O O . ASN B 1 298 ? 4.625 13.359 5.766 1 98.75 298 ASN B O 1
ATOM 7407 N N . LEU B 1 299 ? 5.066 15.047 7.188 1 98.81 299 LEU B N 1
ATOM 7408 C CA . LEU B 1 299 ? 6.508 14.93 6.98 1 98.81 299 LEU B CA 1
ATOM 7409 C C . LEU B 1 299 ? 7.207 14.508 8.266 1 98.81 299 LEU B C 1
ATOM 7411 O O . LEU B 1 299 ? 8.125 13.688 8.234 1 98.81 299 LEU B O 1
ATOM 7415 N N . TYR B 1 300 ? 6.73 15 9.406 1 98.88 300 TYR B N 1
ATOM 7416 C CA . TYR B 1 300 ? 7.609 15 10.57 1 98.88 300 TYR B CA 1
ATOM 7417 C C . TYR B 1 300 ? 7.109 14.031 11.633 1 98.88 300 TYR B C 1
ATOM 7419 O O . TYR B 1 300 ? 7.805 13.758 12.617 1 98.88 300 TYR B O 1
ATOM 7427 N N . VAL B 1 301 ? 5.84 13.492 11.484 1 98.81 301 VAL B N 1
ATOM 7428 C CA . VAL B 1 301 ? 5.355 12.586 12.516 1 98.81 301 VAL B CA 1
ATOM 7429 C C . VAL B 1 301 ? 4.934 11.266 11.883 1 98.81 301 VAL B C 1
ATOM 7431 O O . VAL B 1 301 ? 5.52 10.219 12.172 1 98.81 301 VAL B O 1
ATOM 7434 N N . ILE B 1 302 ? 4.051 11.25 10.93 1 98.81 302 ILE B N 1
ATOM 7435 C CA . ILE B 1 302 ? 3.479 10.039 10.367 1 98.81 302 ILE B CA 1
ATOM 7436 C C . ILE B 1 302 ? 4.586 9.172 9.773 1 98.81 302 ILE B C 1
ATOM 7438 O O . ILE B 1 302 ? 4.789 8.031 10.203 1 98.81 302 ILE B O 1
ATOM 7442 N N . PRO B 1 303 ? 5.355 9.719 8.82 1 98.75 303 PRO B N 1
ATOM 7443 C CA . PRO B 1 303 ? 6.383 8.828 8.266 1 98.75 303 PRO B CA 1
ATOM 7444 C C . PRO B 1 303 ? 7.543 8.586 9.234 1 98.75 303 PRO B C 1
ATOM 7446 O O . PRO B 1 303 ? 8.188 7.539 9.18 1 98.75 303 PRO B O 1
ATOM 7449 N N . VAL B 1 304 ? 7.801 9.523 10.156 1 98.75 304 VAL B N 1
ATOM 7450 C CA . VAL B 1 304 ? 8.883 9.336 11.125 1 98.75 304 VAL B CA 1
ATOM 7451 C C . VAL B 1 304 ? 8.523 8.211 12.086 1 98.75 304 VAL B C 1
ATOM 7453 O O . VAL B 1 304 ? 9.391 7.449 12.516 1 98.75 304 VAL B O 1
ATOM 7456 N N . MET B 1 305 ? 7.25 8.047 12.391 1 98.38 305 MET B N 1
ATOM 7457 C CA . MET B 1 305 ? 6.793 6.984 13.281 1 98.38 305 MET B CA 1
ATOM 7458 C C . MET B 1 305 ? 6.512 5.703 12.5 1 98.38 305 MET B C 1
ATOM 7460 O O . MET B 1 305 ? 6.164 4.676 13.094 1 98.38 305 MET B O 1
ATOM 7464 N N . GLY B 1 306 ? 6.648 5.758 11.164 1 98 306 GLY B N 1
ATOM 7465 C CA . GLY B 1 306 ? 6.352 4.59 10.344 1 98 306 GLY B CA 1
ATOM 7466 C C . GLY B 1 306 ? 4.867 4.297 10.242 1 98 306 GLY B C 1
ATOM 7467 O O . GLY B 1 306 ? 4.465 3.137 10.133 1 98 306 GLY B O 1
ATOM 7468 N N . LEU B 1 307 ? 4.027 5.289 10.336 1 98.44 307 LEU B N 1
ATOM 7469 C CA . LEU B 1 307 ? 2.578 5.133 10.305 1 98.44 307 LEU B CA 1
ATOM 7470 C C . LEU B 1 307 ? 2.049 5.262 8.883 1 98.44 307 LEU B C 1
ATOM 7472 O O . LEU B 1 307 ? 2.826 5.25 7.922 1 98.44 307 LEU B O 1
ATOM 7476 N N . THR B 1 308 ? 0.72 5.172 8.703 1 98.75 308 THR B N 1
ATOM 7477 C CA . THR B 1 308 ? 0.025 5.391 7.438 1 98.75 308 THR B CA 1
ATOM 7478 C C . THR B 1 308 ? -0.807 6.668 7.492 1 98.75 308 THR B C 1
ATOM 7480 O O . THR B 1 308 ? -1.547 6.895 8.453 1 98.75 308 THR B O 1
ATOM 7483 N N . GLY B 1 309 ? -0.59 7.523 6.512 1 98.81 309 GLY B N 1
ATOM 7484 C CA . GLY B 1 309 ? -1.341 8.766 6.453 1 98.81 309 GLY B CA 1
ATOM 7485 C C . GLY B 1 309 ? -2.283 8.844 5.266 1 98.81 309 GLY B C 1
ATOM 7486 O O . GLY B 1 309 ? -2.193 8.023 4.344 1 98.81 309 GLY B O 1
ATOM 7487 N N . VAL B 1 310 ? -3.246 9.797 5.277 1 98.81 310 VAL B N 1
ATOM 7488 C CA . VAL B 1 310 ? -4.129 10.094 4.156 1 98.81 310 VAL B CA 1
ATOM 7489 C C . VAL B 1 310 ? -3.867 11.516 3.656 1 98.81 310 VAL B C 1
ATOM 7491 O O . VAL B 1 310 ? -3.951 12.477 4.426 1 98.81 310 VAL B O 1
ATOM 7494 N N . LEU B 1 311 ? -3.453 11.633 2.447 1 98.69 311 LEU B N 1
ATOM 7495 C CA . LEU B 1 311 ? -3.398 12.906 1.738 1 98.69 311 LEU B CA 1
ATOM 7496 C C . LEU B 1 311 ? -4.703 13.172 0.992 1 98.69 311 LEU B C 1
ATOM 7498 O O . LEU B 1 311 ? -5.227 12.281 0.315 1 98.69 311 LEU B O 1
ATOM 7502 N N . PHE B 1 312 ? -5.227 14.367 1.195 1 98.06 312 PHE B N 1
ATOM 7503 C CA . PHE B 1 312 ? -6.508 14.734 0.603 1 98.06 312 PHE B CA 1
ATOM 7504 C C . PHE B 1 312 ? -6.387 16.031 -0.189 1 98.06 312 PHE B C 1
ATOM 7506 O O . PHE B 1 312 ? -5.906 17.031 0.331 1 98.06 312 PHE B O 1
ATOM 7513 N N . GLU B 1 313 ? -6.684 15.984 -1.43 1 97.38 313 GLU B N 1
ATOM 7514 C CA . GLU B 1 313 ? -6.781 17.188 -2.252 1 97.38 313 GLU B CA 1
ATOM 7515 C C . GLU B 1 313 ? -8.234 17.609 -2.453 1 97.38 313 GLU B C 1
ATOM 7517 O O . GLU B 1 313 ? -9.016 16.875 -3.061 1 97.38 313 GLU B O 1
ATOM 7522 N N . GLY B 1 314 ? -8.57 18.734 -1.927 1 94.5 314 GLY B N 1
ATOM 7523 C CA . GLY B 1 314 ? -9.93 19.219 -2.141 1 94.5 314 GLY B CA 1
ATOM 7524 C C . GLY B 1 314 ? -10.508 19.906 -0.924 1 94.5 314 GLY B C 1
ATOM 7525 O O . GLY B 1 314 ? -9.773 20.422 -0.079 1 94.5 314 GLY B O 1
ATOM 7526 N N . TYR B 1 315 ? -11.812 20.047 -0.958 1 91.94 315 TYR B N 1
ATOM 7527 C CA . TYR B 1 315 ? -12.586 20.703 0.084 1 91.94 315 TYR B CA 1
ATOM 7528 C C . TYR B 1 315 ? -13.586 19.75 0.72 1 91.94 315 TYR B C 1
ATOM 7530 O O . TYR B 1 315 ? -14.375 19.125 0.019 1 91.94 315 TYR B O 1
ATOM 7538 N N . ILE B 1 316 ? -13.609 19.688 1.994 1 94.25 316 ILE B N 1
ATOM 7539 C CA . ILE B 1 316 ? -14.344 18.656 2.736 1 94.25 316 ILE B CA 1
ATOM 7540 C C . ILE B 1 316 ? -15.844 18.812 2.482 1 94.25 316 ILE B C 1
ATOM 7542 O O . ILE B 1 316 ? -16.594 17.844 2.568 1 94.25 316 ILE B O 1
ATOM 7546 N N . ALA B 1 317 ? -16.281 20.031 2.119 1 88.62 317 ALA B N 1
ATOM 7547 C CA . ALA B 1 317 ? -17.703 20.281 1.931 1 88.62 317 ALA B CA 1
ATOM 7548 C C . ALA B 1 317 ? -18.109 20.109 0.467 1 88.62 317 ALA B C 1
ATOM 7550 O O . ALA B 1 317 ? -19.234 20.422 0.084 1 88.62 317 ALA B O 1
ATOM 7551 N N . HIS B 1 318 ? -17.156 19.703 -0.385 1 94.5 318 HIS B N 1
ATOM 7552 C CA . HIS B 1 318 ? -17.469 19.453 -1.789 1 94.5 318 HIS B CA 1
ATOM 7553 C C . HIS B 1 318 ? -18.641 18.484 -1.933 1 94.5 318 HIS B C 1
ATOM 7555 O O . HIS B 1 318 ? -19.469 18.641 -2.836 1 94.5 318 HIS B O 1
ATOM 7561 N N . LYS B 1 319 ? -18.672 17.484 -1.085 1 95.25 319 LYS B N 1
ATOM 7562 C CA . LYS B 1 319 ? -19.797 16.562 -0.914 1 95.25 319 LYS B CA 1
ATOM 7563 C C . LYS B 1 319 ? -20.172 16.422 0.559 1 95.25 319 LYS B C 1
ATOM 7565 O O . LYS B 1 319 ? -19.297 16.391 1.424 1 95.25 319 LYS B O 1
ATOM 7570 N N . ARG B 1 320 ? -21.422 16.281 0.839 1 93.81 320 ARG B N 1
ATOM 7571 C CA . ARG B 1 320 ? -21.922 16.266 2.211 1 93.81 320 ARG B CA 1
ATOM 7572 C C . ARG B 1 320 ? -21.359 15.086 2.986 1 93.81 320 ARG B C 1
ATOM 7574 O O . ARG B 1 320 ? -21.141 15.172 4.199 1 93.81 320 ARG B O 1
ATOM 7581 N N . ASP B 1 321 ? -21.125 14.008 2.285 1 96.81 321 ASP B N 1
ATOM 7582 C CA . ASP B 1 321 ? -20.734 12.781 2.982 1 96.81 321 ASP B CA 1
ATOM 7583 C C . ASP B 1 321 ? -19.25 12.508 2.824 1 96.81 321 ASP B C 1
ATOM 7585 O O . ASP B 1 321 ? -18.781 11.406 3.111 1 96.81 321 ASP B O 1
ATOM 7589 N N . LEU B 1 322 ? -18.484 13.445 2.324 1 97.62 322 LEU B N 1
ATOM 7590 C CA . LEU B 1 322 ? -17.094 13.234 1.957 1 97.62 322 LEU B CA 1
ATOM 7591 C C . LEU B 1 322 ? -16.266 12.789 3.164 1 97.62 322 LEU B C 1
ATOM 7593 O O . LEU B 1 322 ? -15.453 11.867 3.061 1 97.62 322 LEU B O 1
ATOM 7597 N N . PHE B 1 323 ? -16.531 13.406 4.32 1 98.44 323 PHE B N 1
ATOM 7598 C CA . PHE B 1 323 ? -15.773 13.102 5.523 1 98.44 323 PHE B CA 1
ATOM 7599 C C . PHE B 1 323 ? -15.945 11.641 5.926 1 98.44 323 PHE B C 1
ATOM 7601 O O . PHE B 1 323 ? -14.969 10.914 6.066 1 98.44 323 PHE B O 1
ATOM 7608 N N . SER B 1 324 ? -17.141 11.219 6.094 1 98.44 324 SER B N 1
ATOM 7609 C CA . SER B 1 324 ? -17.422 9.859 6.543 1 98.44 324 SER B CA 1
ATOM 7610 C C . SER B 1 324 ? -17 8.836 5.488 1 98.44 324 SER B C 1
ATOM 7612 O O . SER B 1 324 ? -16.547 7.746 5.82 1 98.44 324 SER B O 1
ATOM 7614 N N . LYS B 1 325 ? -17.078 9.211 4.227 1 98 325 LYS B N 1
ATOM 7615 C CA . LYS B 1 325 ? -16.719 8.289 3.154 1 98 325 LYS B CA 1
ATOM 7616 C C . LYS B 1 325 ? -15.211 8.062 3.105 1 98 325 LYS B C 1
ATOM 7618 O O . LYS B 1 325 ? -14.758 6.953 2.801 1 98 325 LYS B O 1
ATOM 7623 N N . ILE B 1 326 ? -14.445 9.078 3.34 1 98.25 326 ILE B N 1
ATOM 7624 C CA . ILE B 1 326 ? -13 8.93 3.367 1 98.25 326 ILE B CA 1
ATOM 7625 C C . ILE B 1 326 ? -12.586 8.078 4.566 1 98.25 326 ILE B C 1
ATOM 7627 O O . ILE B 1 326 ? -11.711 7.215 4.453 1 98.25 326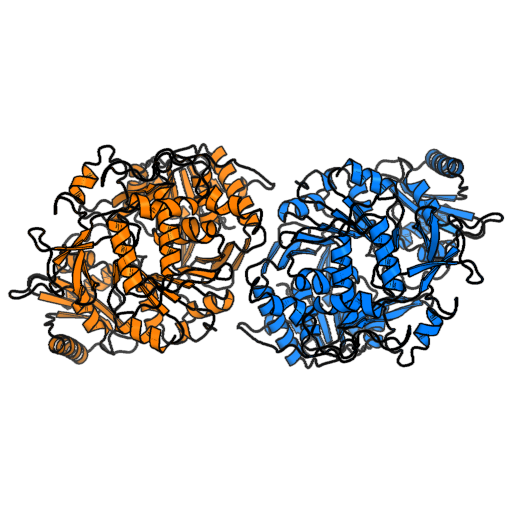 ILE B O 1
ATOM 7631 N N . ILE B 1 327 ? -13.242 8.273 5.727 1 98.56 327 ILE B N 1
ATOM 7632 C CA . ILE B 1 327 ? -12.977 7.461 6.91 1 98.56 327 ILE B CA 1
ATOM 7633 C C . ILE B 1 327 ? -13.258 5.992 6.59 1 98.56 327 ILE B C 1
ATOM 7635 O O . ILE B 1 327 ? -12.438 5.121 6.898 1 98.56 327 ILE B O 1
ATOM 7639 N N . GLU B 1 328 ? -14.375 5.77 5.957 1 97.94 328 GLU B N 1
ATOM 7640 C CA . GLU B 1 328 ? -14.773 4.414 5.59 1 97.94 328 GLU B CA 1
ATOM 7641 C C . GLU B 1 328 ? -13.781 3.793 4.609 1 97.94 328 GLU B C 1
ATOM 7643 O O . GLU B 1 328 ? -13.328 2.664 4.809 1 97.94 328 GLU B O 1
ATOM 7648 N N . LYS B 1 329 ? -13.43 4.539 3.633 1 96.88 329 LYS B N 1
ATOM 7649 C CA . LYS B 1 329 ? -12.617 4.051 2.521 1 96.88 329 LYS B CA 1
ATOM 7650 C C . LYS B 1 329 ? -11.242 3.613 3.002 1 96.88 329 LYS B C 1
ATOM 7652 O O . LYS B 1 329 ? -10.711 2.59 2.557 1 96.88 329 LYS B O 1
ATOM 7657 N N . PHE B 1 330 ? -10.625 4.344 3.895 1 97.81 330 PHE B N 1
ATOM 7658 C CA . PHE B 1 330 ? -9.242 4.09 4.262 1 97.81 330 PHE B CA 1
ATOM 7659 C C . PHE B 1 330 ? -9.141 3.588 5.695 1 97.81 330 PHE B C 1
ATOM 7661 O O . PHE B 1 330 ? -8.047 3.484 6.25 1 97.81 330 PHE B O 1
ATOM 7668 N N . ASN B 1 331 ? -10.25 3.334 6.359 1 97.69 331 ASN B N 1
ATOM 7669 C CA . ASN B 1 331 ? -10.273 2.871 7.746 1 97.69 331 ASN B CA 1
ATOM 7670 C C . ASN B 1 331 ? -9.516 3.824 8.672 1 97.69 331 ASN B C 1
ATOM 7672 O O . ASN B 1 331 ? -8.672 3.395 9.453 1 97.69 331 ASN B O 1
ATOM 7676 N N . VAL B 1 332 ? -9.852 5.062 8.57 1 98.69 332 VAL B N 1
ATOM 7677 C CA . VAL B 1 332 ? -9.172 6.102 9.336 1 98.69 332 VAL B CA 1
ATOM 7678 C C . VAL B 1 332 ? -9.5 5.949 10.82 1 98.69 332 VAL B C 1
ATOM 7680 O O . VAL B 1 332 ? -10.664 5.77 11.188 1 98.69 332 VAL B O 1
ATOM 7683 N N . SER B 1 333 ? -8.453 6.027 11.641 1 98.5 333 SER B N 1
ATOM 7684 C CA . SER B 1 333 ? -8.672 5.887 13.07 1 98.5 333 SER B CA 1
ATOM 7685 C C . SER B 1 333 ? -8.359 7.184 13.812 1 98.5 333 SER B C 1
ATOM 7687 O O . SER B 1 333 ? -8.805 7.383 14.945 1 98.5 333 SER B O 1
ATOM 7689 N N . LEU B 1 334 ? -7.547 8.062 13.203 1 98.75 334 LEU B N 1
ATOM 7690 C CA . LEU B 1 334 ? -7.148 9.336 13.797 1 98.75 334 LEU B CA 1
ATOM 7691 C C . LEU B 1 334 ? -7.348 10.484 12.812 1 98.75 334 LEU B C 1
ATOM 7693 O O . LEU B 1 334 ? -6.969 10.383 11.648 1 98.75 334 LEU B O 1
ATOM 7697 N N . VAL B 1 335 ? -7.941 11.555 13.297 1 98.81 335 VAL B N 1
ATOM 7698 C CA . VAL B 1 335 ? -8.125 12.75 12.469 1 98.81 335 VAL B CA 1
ATOM 7699 C C . VAL B 1 335 ? -7.566 13.969 13.195 1 98.81 335 VAL B C 1
ATOM 7701 O O . VAL B 1 335 ? -7.836 14.172 14.383 1 98.81 335 VAL B O 1
ATOM 7704 N N . TRP B 1 336 ? -6.699 14.68 12.578 1 98.5 336 TRP B N 1
ATOM 7705 C CA . TRP B 1 336 ? -6.289 16.016 12.984 1 98.5 336 TRP B CA 1
ATOM 7706 C C . TRP B 1 336 ? -6.922 17.078 12.094 1 98.5 336 TRP B C 1
ATOM 7708 O O . TRP B 1 336 ? -6.672 17.125 10.891 1 98.5 336 TRP B O 1
ATOM 7718 N N . SER B 1 337 ? -7.766 17.953 12.734 1 95.69 337 SER B N 1
ATOM 7719 C CA . SER B 1 337 ? -8.578 18.875 11.953 1 95.69 337 SER B CA 1
ATOM 7720 C C . SER B 1 337 ? -8.523 20.281 12.531 1 95.69 337 SER B C 1
ATOM 7722 O O . SER B 1 337 ? -8.18 20.469 13.695 1 95.69 337 SER B O 1
ATOM 7724 N N . SER B 1 338 ? -8.898 21.188 11.672 1 90.5 338 SER B N 1
ATOM 7725 C CA . SER B 1 338 ? -9.109 22.562 12.125 1 90.5 338 SER B CA 1
ATOM 7726 C C . SER B 1 338 ? -10.516 22.734 12.703 1 90.5 338 SER B C 1
ATOM 7728 O O . SER B 1 338 ? -11.422 21.953 12.391 1 90.5 338 SER B O 1
ATOM 7730 N N . THR B 1 339 ? -10.641 23.75 13.461 1 89.06 339 THR B N 1
ATOM 7731 C CA . THR B 1 339 ? -11.938 24.109 14.016 1 89.06 339 THR B CA 1
ATOM 7732 C C . THR B 1 339 ? -12.945 24.406 12.898 1 89.06 339 THR B C 1
ATOM 7734 O O . THR B 1 339 ? -14.094 23.969 12.961 1 89.06 339 THR B O 1
ATOM 7737 N N . THR B 1 340 ? -12.469 25.016 11.891 1 80.88 340 THR B N 1
ATOM 7738 C CA . THR B 1 340 ? -13.32 25.391 10.766 1 80.88 340 THR B CA 1
ATOM 7739 C C . THR B 1 340 ? -13.883 24.141 10.086 1 80.88 340 THR B C 1
ATOM 7741 O O . THR B 1 340 ? -15.062 24.109 9.711 1 80.88 340 THR B O 1
ATOM 7744 N N . THR B 1 341 ? -13.086 23.172 9.922 1 90.75 341 THR B N 1
ATOM 7745 C CA . THR B 1 341 ? -13.531 21.922 9.305 1 90.75 341 THR B CA 1
ATOM 7746 C C . THR B 1 341 ? -14.617 21.266 10.156 1 90.75 341 THR B C 1
ATOM 7748 O O . THR B 1 341 ? -15.617 20.781 9.625 1 90.75 341 THR B O 1
ATOM 7751 N N . LEU B 1 342 ? -14.469 21.281 11.445 1 92.75 342 LEU B N 1
ATOM 7752 C CA . LEU B 1 342 ? -15.438 20.656 12.336 1 92.75 342 LEU B CA 1
ATOM 7753 C C . LEU B 1 342 ? -16.766 21.422 12.328 1 92.75 342 LEU B C 1
ATOM 7755 O O . LEU B 1 342 ? -17.828 20.812 12.383 1 92.75 342 LEU B O 1
ATOM 7759 N N . TYR B 1 343 ? -16.641 22.766 12.242 1 84.44 343 TYR B N 1
ATOM 7760 C CA . TYR B 1 343 ? -17.844 23.562 12.102 1 84.44 343 TYR B CA 1
ATOM 7761 C C . TYR B 1 343 ? -18.547 23.266 10.789 1 84.44 343 TYR B C 1
ATOM 7763 O O . TYR B 1 343 ? -19.781 23.203 10.742 1 84.44 343 TYR B O 1
ATOM 7771 N N . THR B 1 344 ? -17.75 23.094 9.773 1 84.88 344 THR B N 1
ATOM 7772 C CA . THR B 1 344 ? -18.297 22.766 8.461 1 84.88 344 THR B CA 1
ATOM 7773 C C . THR B 1 344 ? -19.031 21.422 8.5 1 84.88 344 THR B C 1
ATOM 7775 O O . THR B 1 344 ? -20.125 21.297 7.945 1 84.88 344 THR B O 1
ATOM 7778 N N . LEU B 1 345 ? -18.5 20.453 9.172 1 92.75 345 LEU B N 1
ATOM 7779 C CA . LEU B 1 345 ? -19.156 19.156 9.297 1 92.75 345 LEU B CA 1
ATOM 7780 C C . LEU B 1 345 ? -20.5 19.297 9.977 1 92.75 345 LEU B C 1
ATOM 7782 O O . LEU B 1 345 ? -21.5 18.719 9.531 1 92.75 345 LEU B O 1
ATOM 7786 N N . LYS B 1 346 ? -20.516 20.062 11.086 1 89.19 346 LYS B N 1
ATOM 7787 C CA . LYS B 1 346 ? -21.781 20.312 11.789 1 89.19 346 LYS B CA 1
ATOM 7788 C C . LYS B 1 346 ? -22.797 20.969 10.875 1 89.19 346 LYS B C 1
ATOM 7790 O O . LYS B 1 346 ? -23.969 20.578 10.859 1 89.19 346 LYS B O 1
ATOM 7795 N N . SER B 1 347 ? -22.266 21.891 10.125 1 81.94 347 SER B N 1
ATOM 7796 C CA . SER B 1 347 ? -23.156 22.625 9.234 1 81.94 347 SER B CA 1
ATOM 7797 C C . SER B 1 347 ? -23.734 21.734 8.148 1 81.94 347 SER B C 1
ATOM 7799 O O . SER B 1 347 ? -24.844 21.953 7.668 1 81.94 347 SER B O 1
ATOM 7801 N N . LEU B 1 348 ? -22.984 20.719 7.73 1 87.25 348 LEU B N 1
ATOM 7802 C CA . LEU B 1 348 ? -23.391 19.797 6.68 1 87.25 348 LEU B CA 1
ATOM 7803 C C . LEU B 1 348 ? -24.406 18.781 7.215 1 87.25 348 LEU B C 1
ATOM 7805 O O . LEU B 1 348 ? -25.078 18.109 6.441 1 87.25 348 LEU B O 1
ATOM 7809 N N . GLY B 1 349 ? -24.531 18.672 8.555 1 88.44 349 GLY B N 1
ATOM 7810 C CA . GLY B 1 349 ? -25.5 17.766 9.156 1 88.44 349 GLY B CA 1
ATOM 7811 C C . GLY B 1 349 ? -24.953 16.375 9.391 1 88.44 349 GLY B C 1
ATOM 7812 O O . GLY B 1 349 ? -23.766 16.125 9.156 1 88.44 349 GLY B O 1
ATOM 7813 N N . ASP B 1 350 ? -25.828 15.523 9.789 1 93.25 350 ASP B N 1
ATOM 7814 C CA . ASP B 1 350 ? -25.438 14.195 10.25 1 93.25 350 ASP B CA 1
ATOM 7815 C C . ASP B 1 350 ? -24.844 13.375 9.117 1 93.25 350 ASP B C 1
ATOM 7817 O O . ASP B 1 350 ? -24.016 12.484 9.352 1 93.25 350 ASP B O 1
ATOM 7821 N N . GLU B 1 351 ? -25.203 13.68 7.914 1 94.5 351 GLU B N 1
ATOM 7822 C CA . GLU B 1 351 ? -24.688 12.945 6.762 1 94.5 351 GLU B CA 1
ATOM 7823 C C . GLU B 1 351 ? -23.172 13.055 6.68 1 94.5 351 GLU B C 1
ATOM 7825 O O . GLU B 1 351 ? -22.5 12.133 6.203 1 94.5 351 GLU B O 1
ATOM 7830 N N . SER B 1 352 ? -22.672 14.102 7.152 1 96.06 352 SER B N 1
ATOM 7831 C CA . SER B 1 352 ? -21.234 14.336 7.066 1 96.06 352 SER B CA 1
ATOM 7832 C C . SER B 1 352 ? -20.453 13.289 7.848 1 96.06 352 SER B C 1
ATOM 7834 O O . SER B 1 352 ? -19.328 12.953 7.484 1 96.06 352 SER B O 1
ATOM 7836 N N . VAL B 1 353 ? -21.109 12.719 8.93 1 97.88 353 VAL B N 1
ATOM 7837 C CA . VAL B 1 353 ? -20.344 11.828 9.797 1 97.88 353 VAL B CA 1
ATOM 7838 C C . VAL B 1 353 ? -21.016 10.461 9.867 1 97.88 353 VAL B C 1
ATOM 7840 O O . VAL B 1 353 ? -20.438 9.508 10.391 1 97.88 353 VAL B O 1
ATOM 7843 N N . LYS B 1 354 ? -22.25 10.258 9.266 1 96.62 354 LYS B N 1
ATOM 7844 C CA . LYS B 1 354 ? -22.984 9.016 9.477 1 96.62 354 LYS B CA 1
ATOM 7845 C C . LYS B 1 354 ? -23.219 8.289 8.148 1 96.62 354 LYS B C 1
ATOM 7847 O O . LYS B 1 354 ? -23.609 7.121 8.141 1 96.62 354 LYS B O 1
ATOM 7852 N N . SER B 1 355 ? -22.969 8.969 7.031 1 96.19 355 SER B N 1
ATOM 7853 C CA . SER B 1 355 ? -23.266 8.344 5.746 1 96.19 355 SER B CA 1
ATOM 7854 C C . SER B 1 355 ? -22.297 7.211 5.445 1 96.19 355 SER B C 1
ATOM 7856 O O . SER B 1 355 ? -22.641 6.254 4.75 1 96.19 355 SER B O 1
ATOM 7858 N N . GLY B 1 356 ? -21.094 7.344 5.82 1 96.5 356 GLY B N 1
ATOM 7859 C CA . GLY B 1 356 ? -20.109 6.277 5.758 1 96.5 356 GLY B CA 1
ATOM 7860 C C . GLY B 1 356 ? -19.875 5.613 7.102 1 96.5 356 GLY B C 1
ATOM 7861 O O . GLY B 1 356 ? -20.281 6.133 8.141 1 96.5 356 GLY B O 1
ATOM 7862 N N . ASP B 1 357 ? -19.234 4.453 7.086 1 96.94 357 ASP B N 1
ATOM 7863 C CA . ASP B 1 357 ? -18.859 3.756 8.32 1 96.94 357 ASP B CA 1
ATOM 7864 C C . ASP B 1 357 ? -17.703 4.453 9.023 1 96.94 357 ASP B C 1
ATOM 7866 O O . ASP B 1 357 ? -16.578 4.453 8.523 1 96.94 357 ASP B O 1
ATOM 7870 N N . THR B 1 358 ? -17.953 5.02 10.18 1 98 358 THR B N 1
ATOM 7871 C CA . THR B 1 358 ? -16.922 5.734 10.906 1 98 358 THR B CA 1
ATOM 7872 C C . THR B 1 358 ? -16.5 4.957 12.148 1 98 358 THR B C 1
ATOM 7874 O O . THR B 1 358 ? -15.922 5.527 13.078 1 98 358 THR B O 1
ATOM 7877 N N . SER B 1 359 ? -16.781 3.646 12.219 1 97.06 359 SER B N 1
ATOM 7878 C CA . SER B 1 359 ? -16.531 2.836 13.406 1 97.06 359 SER B CA 1
ATOM 7879 C C . SER B 1 359 ? -15.039 2.729 13.711 1 97.06 359 SER B C 1
ATOM 7881 O O . SER B 1 359 ? -14.648 2.453 14.844 1 97.06 359 SER B O 1
ATOM 7883 N N . SER B 1 360 ? -14.227 2.971 12.656 1 97.44 360 SER B N 1
ATOM 7884 C CA . SER B 1 360 ? -12.781 2.873 12.836 1 97.44 360 SER B CA 1
ATOM 7885 C C . SER B 1 360 ? -12.227 4.109 13.539 1 97.44 360 SER B C 1
ATOM 7887 O O . SER B 1 360 ? -11.117 4.082 14.07 1 97.44 360 SER B O 1
ATOM 7889 N N . LEU B 1 361 ? -12.945 5.223 13.5 1 98.44 361 LEU B N 1
ATOM 7890 C CA . LEU B 1 361 ? -12.469 6.5 14.023 1 98.44 361 LEU B CA 1
ATOM 7891 C C . LEU B 1 361 ? -12.477 6.5 15.547 1 98.44 361 LEU B C 1
ATOM 7893 O O . LEU B 1 361 ? -13.516 6.25 16.172 1 98.44 361 LEU B O 1
ATOM 7897 N N . ARG B 1 362 ? -11.336 6.785 16.141 1 97.06 362 ARG B N 1
ATOM 7898 C CA . ARG B 1 362 ? -11.289 6.727 17.609 1 97.06 362 ARG B CA 1
ATOM 7899 C C . ARG B 1 362 ? -11.086 8.117 18.203 1 97.06 362 ARG B C 1
ATOM 7901 O O . ARG B 1 362 ? -11.516 8.375 19.328 1 97.06 362 ARG B O 1
ATOM 7908 N N . GLU B 1 363 ? -10.398 9.039 17.422 1 97.31 363 GLU B N 1
ATOM 7909 C CA . GLU B 1 363 ? -10.078 10.336 18 1 97.31 363 GLU B CA 1
ATOM 7910 C C . GLU B 1 363 ? -10.023 11.422 16.938 1 97.31 363 GLU B C 1
ATOM 7912 O O . GLU B 1 363 ? -9.523 11.195 15.828 1 97.31 363 GLU B O 1
ATOM 7917 N N . ILE B 1 364 ? -10.562 12.547 17.234 1 98.06 364 ILE B N 1
ATOM 7918 C CA . ILE B 1 364 ? -10.422 13.773 16.469 1 98.06 364 ILE B CA 1
ATOM 7919 C C . ILE B 1 364 ? -9.711 14.828 17.297 1 98.06 364 ILE B C 1
ATOM 7921 O O . ILE B 1 364 ? -10.117 15.125 18.422 1 98.06 364 ILE B O 1
ATOM 7925 N N . LEU B 1 365 ? -8.641 15.352 16.797 1 98 365 LEU B N 1
ATOM 7926 C CA . LEU B 1 365 ? -7.934 16.453 17.422 1 98 365 LEU B CA 1
ATOM 7927 C C . LEU B 1 365 ? -8.273 17.781 16.734 1 98 365 LEU B C 1
ATOM 7929 O O . LEU B 1 365 ? -8.07 17.922 15.531 1 98 365 LEU B O 1
ATOM 7933 N N . ASN B 1 366 ? -8.766 18.688 17.484 1 96.19 366 ASN B N 1
ATOM 7934 C CA . ASN B 1 366 ? -9.031 20.047 17.016 1 96.19 366 ASN B CA 1
ATOM 7935 C C . ASN B 1 366 ? -7.867 20.984 17.312 1 96.19 366 ASN B C 1
ATOM 7937 O O . ASN B 1 366 ? -7.332 20.984 18.422 1 96.19 366 ASN B O 1
ATOM 7941 N N . THR B 1 367 ? -7.477 21.719 16.344 1 94.44 367 THR B N 1
ATOM 7942 C CA . THR B 1 367 ? -6.547 22.828 16.562 1 94.44 367 THR B CA 1
ATOM 7943 C C . THR B 1 367 ? -6.984 24.062 15.789 1 94.44 367 THR B C 1
ATOM 7945 O O . THR B 1 367 ? -7.914 24 14.977 1 94.44 367 THR B O 1
ATOM 7948 N N . GLY B 1 368 ? -6.316 25.203 16.031 1 87.19 368 GLY B N 1
ATOM 7949 C CA . GLY B 1 368 ? -6.641 26.469 15.398 1 87.19 368 GLY B CA 1
ATOM 7950 C C . GLY B 1 368 ? -7.324 27.453 16.328 1 87.19 368 GLY B C 1
ATOM 7951 O O . GLY B 1 368 ? -6.773 28.5 16.641 1 87.19 368 GLY B O 1
ATOM 7952 N N . GLU B 1 369 ? -8.531 27.125 16.703 1 82.56 369 GLU B N 1
ATOM 7953 C CA . GLU B 1 369 ? -9.312 27.828 17.703 1 82.56 369 GLU B CA 1
ATOM 7954 C C . GLU B 1 369 ? -9.961 26.859 18.688 1 82.56 369 GLU B C 1
ATOM 7956 O O . GLU B 1 369 ? -10.086 25.672 18.391 1 82.56 369 GLU B O 1
ATOM 7961 N N . PRO B 1 370 ? -10.258 27.438 19.812 1 86.12 370 PRO B N 1
ATOM 7962 C CA . PRO B 1 370 ? -10.984 26.531 20.719 1 86.12 370 PRO B CA 1
ATOM 7963 C C . PRO B 1 370 ? -12.297 26.031 20.125 1 86.12 370 PRO B C 1
ATOM 7965 O O . PRO B 1 370 ? -13.023 26.797 19.484 1 86.12 370 PRO B O 1
ATOM 7968 N N . LEU B 1 371 ? -12.492 24.781 20.266 1 87.81 371 LEU B N 1
ATOM 7969 C CA . LEU B 1 371 ? -13.758 24.203 19.828 1 87.81 371 LEU B CA 1
ATOM 7970 C C . LEU B 1 371 ? -14.891 24.594 20.781 1 87.81 371 LEU B C 1
ATOM 7972 O O . LEU B 1 371 ? -14.836 24.297 21.969 1 87.81 371 LEU B O 1
ATOM 7976 N N . ASN B 1 372 ? -15.875 25.234 20.281 1 81.81 372 ASN B N 1
ATOM 7977 C CA . ASN B 1 372 ? -16.953 25.672 21.172 1 81.81 372 ASN B CA 1
ATOM 7978 C C . ASN B 1 372 ? -17.766 24.484 21.672 1 81.81 372 ASN B C 1
ATOM 7980 O O . ASN B 1 372 ? -17.766 23.422 21.062 1 81.81 372 ASN B O 1
ATOM 7984 N N . ALA B 1 373 ? -18.453 24.672 22.734 1 84.31 373 ALA B N 1
ATOM 7985 C CA . ALA B 1 373 ? -19.188 23.609 23.406 1 84.31 373 ALA B CA 1
ATOM 7986 C C . ALA B 1 373 ? -20.281 23.047 22.5 1 84.31 373 ALA B C 1
ATOM 7988 O O . ALA B 1 373 ? -20.578 21.859 22.562 1 84.31 373 ALA B O 1
ATOM 7989 N N . GLY B 1 374 ? -20.875 23.922 21.703 1 82.81 374 GLY B N 1
ATOM 7990 C CA . GLY B 1 374 ? -21.922 23.453 20.797 1 82.81 374 GLY B CA 1
ATOM 7991 C C . GLY B 1 374 ? -21.422 22.453 19.766 1 82.81 374 GLY B C 1
ATOM 7992 O O . GLY B 1 374 ? -22.062 21.422 19.531 1 82.81 374 GLY B O 1
ATOM 7993 N N . ALA B 1 375 ? -20.359 22.797 19.141 1 87.44 375 ALA B N 1
ATOM 7994 C CA . ALA B 1 375 ? -19.766 21.891 18.141 1 87.44 375 ALA B CA 1
ATOM 7995 C C . ALA B 1 375 ? -19.297 20.594 18.797 1 87.44 375 ALA B C 1
ATOM 7997 O O . ALA B 1 375 ? -19.469 19.516 18.234 1 87.44 375 ALA B O 1
ATOM 7998 N N . TRP B 1 376 ? -18.703 20.719 19.969 1 91.56 376 TRP B N 1
ATOM 7999 C CA . TRP B 1 376 ? -18.281 19.531 20.703 1 91.56 376 TRP B CA 1
ATOM 8000 C C . TRP B 1 376 ? -19.469 18.625 21 1 91.56 376 TRP B C 1
ATOM 8002 O O . TRP B 1 376 ? -19.391 17.406 20.828 1 91.56 376 TRP B O 1
ATOM 8012 N N . SER B 1 377 ? -20.547 19.203 21.5 1 91.62 377 SER B N 1
ATOM 8013 C CA . SER B 1 377 ? -21.75 18.438 21.828 1 91.62 377 SER B CA 1
ATOM 8014 C C . SER B 1 377 ? -22.297 17.734 20.609 1 91.62 377 SER B C 1
ATOM 8016 O O . SER B 1 377 ? -22.703 16.562 20.672 1 91.62 377 SER B O 1
ATOM 8018 N N . TRP B 1 378 ? -22.344 18.453 19.516 1 90.69 378 TRP B N 1
ATOM 8019 C CA . TRP B 1 378 ? -22.844 17.859 18.281 1 90.69 378 TRP B CA 1
ATOM 8020 C C . TRP B 1 378 ? -21.984 16.672 17.859 1 90.69 378 TRP B C 1
ATOM 8022 O O . TRP B 1 378 ? -22.516 15.617 17.516 1 90.69 378 TRP B O 1
ATOM 8032 N N . LEU B 1 379 ? -20.688 16.828 17.859 1 95.56 379 LEU B N 1
ATOM 8033 C CA . LEU B 1 379 ? -19.781 15.766 17.469 1 95.56 379 LEU B CA 1
ATOM 8034 C C . LEU B 1 379 ? -19.922 14.57 18.422 1 95.56 379 LEU B C 1
ATOM 8036 O O . LEU B 1 379 ? -19.969 13.422 17.969 1 95.56 379 LEU B O 1
ATOM 8040 N N . SER B 1 380 ? -20.031 14.875 19.688 1 94.88 380 SER B N 1
ATOM 8041 C CA . SER B 1 380 ? -20.125 13.828 20.703 1 94.88 380 SER B CA 1
ATOM 8042 C C . SER B 1 380 ? -21.422 13.039 20.547 1 94.88 380 SER B C 1
ATOM 8044 O O . SER B 1 380 ? -21.469 11.836 20.797 1 94.88 380 SER B O 1
ATOM 8046 N N . GLU B 1 381 ? -22.406 13.727 20.203 1 95.5 381 GLU B N 1
ATOM 8047 C CA . GLU B 1 381 ? -23.703 13.086 20 1 95.5 381 GLU B CA 1
ATOM 8048 C C . GLU B 1 381 ? -23.719 12.234 18.734 1 95.5 381 GLU B C 1
ATOM 8050 O O . GLU B 1 381 ? -24.281 11.141 18.719 1 95.5 381 GLU B O 1
ATOM 8055 N N . ASN B 1 382 ? -23.141 12.719 17.734 1 96.69 382 ASN B N 1
ATOM 8056 C CA . ASN B 1 382 ? -23.219 12.062 16.422 1 96.69 382 ASN B CA 1
ATOM 8057 C C . ASN B 1 382 ? -22.094 11.055 16.25 1 96.69 382 ASN B C 1
ATOM 8059 O O . ASN B 1 382 ? -22.172 10.18 15.375 1 96.69 382 ASN B O 1
ATOM 8063 N N . LEU B 1 383 ? -21.062 11.156 16.984 1 97.81 383 LEU B N 1
ATOM 8064 C CA . LEU B 1 383 ? -19.953 10.219 17.031 1 97.81 383 LEU B CA 1
ATOM 8065 C C . LEU B 1 383 ? -19.656 9.812 18.469 1 97.81 383 LEU B C 1
ATOM 8067 O O . LEU B 1 383 ? -18.562 10.07 18.984 1 97.81 383 LEU B O 1
ATOM 8071 N N . PRO B 1 384 ? -20.516 9.102 19.094 1 96.25 384 PRO B N 1
ATOM 8072 C CA . PRO B 1 384 ? -20.406 8.852 20.547 1 96.25 384 PRO B CA 1
ATOM 8073 C C . PRO B 1 384 ? -19.188 8.008 20.891 1 96.25 384 PRO B C 1
ATOM 8075 O O . PRO B 1 384 ? -18.719 8.047 22.031 1 96.25 384 PRO B O 1
ATOM 8078 N N . HIS B 1 385 ? -18.625 7.281 19.969 1 96 385 HIS B N 1
ATOM 8079 C CA . HIS B 1 385 ? -17.484 6.402 20.25 1 96 385 HIS B CA 1
ATOM 8080 C C . HIS B 1 385 ? -16.172 7.121 20.031 1 96 385 HIS B C 1
ATOM 8082 O O . HIS B 1 385 ? -15.102 6.562 20.297 1 96 385 HIS B O 1
ATOM 8088 N N . VAL B 1 386 ? -16.172 8.312 19.531 1 97.31 386 VAL B N 1
ATOM 8089 C CA . VAL B 1 386 ? -14.969 9.047 19.141 1 97.31 386 VAL B CA 1
ATOM 8090 C C . VAL B 1 386 ? -14.602 10.047 20.234 1 97.31 386 VAL B C 1
ATOM 8092 O O . VAL B 1 386 ? -15.453 10.812 20.703 1 97.31 386 VAL B O 1
ATOM 8095 N N . LYS B 1 387 ? -13.375 10.086 20.656 1 95.75 387 LYS B N 1
ATOM 8096 C CA . LYS B 1 387 ? -12.875 11.109 21.562 1 95.75 387 LYS B CA 1
ATOM 8097 C C . LYS B 1 387 ? -12.555 12.406 20.828 1 95.75 387 LYS B C 1
ATOM 8099 O O . LYS B 1 387 ? -11.898 12.383 19.781 1 95.75 387 LYS B O 1
ATOM 8104 N N . ILE B 1 388 ? -13.031 13.484 21.344 1 95.12 388 ILE B N 1
ATOM 8105 C CA . ILE B 1 388 ? -12.742 14.797 20.781 1 95.12 388 ILE B CA 1
ATOM 8106 C C . ILE B 1 388 ? -11.727 15.523 21.656 1 95.12 388 ILE B C 1
ATOM 8108 O O . ILE B 1 388 ? -11.984 15.758 22.844 1 95.12 388 ILE B O 1
ATOM 8112 N N . ALA B 1 389 ? -10.594 15.82 21.094 1 94 389 ALA B N 1
ATOM 8113 C CA . ALA B 1 389 ? -9.508 16.469 21.812 1 94 389 ALA B CA 1
ATOM 8114 C C . ALA B 1 389 ? -9.242 17.875 21.266 1 94 389 ALA B C 1
ATOM 8116 O O . ALA B 1 389 ? -9.68 18.203 20.156 1 94 389 ALA B O 1
ATOM 8117 N N . ASP B 1 390 ? -8.594 18.656 22.062 1 95.62 390 ASP B N 1
ATOM 8118 C CA . ASP B 1 390 ? -8.172 20 21.672 1 95.62 390 ASP B CA 1
ATOM 8119 C C . ASP B 1 390 ? -6.711 20.25 22.047 1 95.62 390 ASP B C 1
ATOM 8121 O O . ASP B 1 390 ? -6.188 19.625 22.984 1 95.62 390 ASP B O 1
ATOM 8125 N N . ALA B 1 391 ? -6.09 21.062 21.25 1 96.88 391 ALA B N 1
ATOM 8126 C CA . ALA B 1 391 ? -4.723 21.484 21.547 1 96.88 391 ALA B CA 1
ATOM 8127 C C . ALA B 1 391 ? -4.469 22.906 21.078 1 96.88 391 ALA B C 1
ATOM 8129 O O . ALA B 1 391 ? -4.918 23.297 19.984 1 96.88 391 ALA B O 1
ATOM 8130 N N . TYR B 1 392 ? -3.84 23.688 21.938 1 96.31 392 TYR B N 1
ATOM 8131 C CA . TYR B 1 392 ? -3.473 25.078 21.672 1 96.31 392 TYR B CA 1
ATOM 8132 C C . TYR B 1 392 ? -1.984 25.203 21.375 1 96.31 392 TYR B C 1
ATOM 8134 O O . TYR B 1 392 ? -1.145 24.766 22.172 1 96.31 392 TYR B O 1
ATOM 8142 N N . TRP B 1 393 ? -1.738 25.703 20.078 1 94.06 393 TRP B N 1
ATOM 8143 C CA . TRP B 1 393 ? -0.397 25.906 19.547 1 94.06 393 TRP B CA 1
ATOM 8144 C C . TRP B 1 393 ? -0.281 27.281 18.891 1 94.06 393 TRP B C 1
ATOM 8146 O O . TRP B 1 393 ? -1.273 28 18.781 1 94.06 393 TRP B O 1
ATOM 8156 N N . MET B 1 394 ? 0.816 27.641 18.469 1 92 394 MET B N 1
ATOM 8157 C CA . MET B 1 394 ? 1.074 28.766 17.578 1 92 394 MET B CA 1
ATOM 8158 C C . MET B 1 394 ? 2.354 28.531 16.781 1 92 394 MET B C 1
ATOM 8160 O O . MET B 1 394 ? 3.211 27.75 17.172 1 92 394 MET B O 1
ATOM 8164 N N . THR B 1 395 ? 2.471 29.094 15.594 1 93.56 395 THR B N 1
ATOM 8165 C CA . THR B 1 395 ? 3.596 28.875 14.695 1 93.56 395 THR B CA 1
ATOM 8166 C C . THR B 1 395 ? 4.918 29.141 15.406 1 93.56 395 THR B C 1
ATOM 8168 O O . THR B 1 395 ? 5.918 28.453 15.141 1 93.56 395 THR B O 1
ATOM 8171 N N . GLU B 1 396 ? 4.949 30.094 16.375 1 93.44 396 GLU B N 1
ATOM 8172 C CA . GLU B 1 396 ? 6.137 30.469 17.141 1 93.44 396 GLU B CA 1
ATOM 8173 C C . GLU B 1 396 ? 6.531 29.359 18.125 1 93.44 396 GLU B C 1
ATOM 8175 O O . GLU B 1 396 ? 7.668 29.328 18.594 1 93.44 396 GLU B O 1
ATOM 8180 N N . HIS B 1 397 ? 5.539 28.516 18.453 1 93.88 397 HIS B N 1
ATOM 8181 C CA . HIS B 1 397 ? 5.688 27.453 19.422 1 93.88 397 HIS B CA 1
ATOM 8182 C C . HIS B 1 397 ? 4.973 26.188 18.969 1 93.88 397 HIS B C 1
ATOM 8184 O O . HIS B 1 397 ? 3.877 25.875 19.438 1 93.88 397 HIS B O 1
ATOM 8190 N N . LEU B 1 398 ? 5.648 25.391 18.141 1 96 398 LEU B N 1
ATOM 8191 C CA . LEU B 1 398 ? 4.988 24.25 17.531 1 96 398 LEU B CA 1
ATOM 8192 C C . LEU B 1 398 ? 5.125 23.016 18.406 1 96 398 LEU B C 1
ATOM 8194 O O . LEU B 1 398 ? 5.512 21.938 17.922 1 96 398 LEU B O 1
ATOM 8198 N N . TYR B 1 399 ? 4.91 23.172 19.578 1 96.56 399 TYR B N 1
ATOM 8199 C CA . TYR B 1 399 ? 4.66 22.234 20.656 1 96.56 399 TYR B CA 1
ATOM 8200 C C . TYR B 1 399 ? 3.422 22.625 21.469 1 96.56 399 TYR B C 1
ATOM 8202 O O . TYR B 1 399 ? 3.178 23.812 21.688 1 96.56 399 TYR B O 1
ATOM 8210 N N . PRO B 1 400 ? 2.611 21.625 21.891 1 96.56 400 PRO B N 1
ATOM 8211 C CA . PRO B 1 400 ? 1.368 22.016 22.547 1 96.56 400 PRO B CA 1
ATOM 8212 C C . PRO B 1 400 ? 1.609 22.844 23.812 1 96.56 400 PRO B C 1
ATOM 8214 O O . PRO B 1 400 ? 2.357 22.422 24.703 1 96.56 400 PRO B O 1
ATOM 8217 N N . ILE B 1 401 ? 0.969 24.016 23.844 1 96 401 ILE B N 1
ATOM 8218 C CA . ILE B 1 401 ? 0.958 24.828 25.062 1 96 401 ILE B CA 1
ATOM 8219 C C . ILE B 1 401 ? 0.008 24.203 26.078 1 96 401 ILE B C 1
ATOM 8221 O O . ILE B 1 401 ? 0.381 24.016 27.234 1 96 401 ILE B O 1
ATOM 8225 N N . ALA B 1 402 ? -1.122 23.875 25.656 1 96.06 402 ALA B N 1
ATOM 8226 C CA . ALA B 1 402 ? -2.135 23.094 26.359 1 96.06 402 ALA B CA 1
ATOM 8227 C C . ALA B 1 402 ? -2.791 22.078 25.438 1 96.06 402 ALA B C 1
ATOM 8229 O O . ALA B 1 402 ? -2.908 22.312 24.234 1 96.06 402 ALA B O 1
ATOM 8230 N N . ALA B 1 403 ? -3.111 20.969 26 1 96.25 403 ALA B N 1
ATOM 8231 C CA . ALA B 1 403 ? -3.746 19.953 25.156 1 96.25 403 ALA B CA 1
ATOM 8232 C C . ALA B 1 403 ? -4.469 18.906 26.016 1 96.25 403 ALA B C 1
ATOM 8234 O O . ALA B 1 403 ? -4.312 18.891 27.25 1 96.25 403 ALA B O 1
ATOM 8235 N N . THR B 1 404 ? -5.281 18.141 25.375 1 93.38 404 THR B N 1
ATOM 8236 C CA . THR B 1 404 ? -5.836 16.922 25.922 1 93.38 404 THR B CA 1
ATOM 8237 C C . THR B 1 404 ? -4.965 15.719 25.578 1 93.38 404 THR B C 1
ATOM 8239 O O . THR B 1 404 ? -5.098 15.148 24.484 1 93.38 404 THR B O 1
ATOM 8242 N N . PRO B 1 405 ? -4.129 15.219 26.438 1 93.44 405 PRO B N 1
ATOM 8243 C CA . PRO B 1 405 ? -3.178 14.148 26.125 1 93.44 405 PRO B CA 1
ATOM 8244 C C . PRO B 1 405 ? -3.777 12.758 26.297 1 93.44 405 PRO B C 1
ATOM 8246 O O . PRO B 1 405 ? -3.277 11.961 27.094 1 93.44 405 PRO B O 1
ATOM 8249 N N . TYR B 1 406 ? -4.703 12.383 25.406 1 92.62 406 TYR B N 1
ATOM 8250 C CA . TYR B 1 406 ? -5.418 11.117 25.484 1 92.62 406 TYR B CA 1
ATOM 8251 C C . TYR B 1 406 ? -4.469 9.938 25.281 1 92.62 406 TYR B C 1
ATOM 8253 O O . TYR B 1 406 ? -4.785 8.805 25.656 1 92.62 406 TYR B O 1
ATOM 8261 N N . GLY B 1 407 ? -3.312 10.219 24.719 1 93.62 407 GLY B N 1
ATOM 8262 C CA . GLY B 1 407 ? -2.34 9.156 24.531 1 93.62 407 GLY B CA 1
ATOM 8263 C C . GLY B 1 407 ? -1.695 8.695 25.828 1 93.62 407 GLY B C 1
ATOM 8264 O O . GLY B 1 407 ? -1.086 7.625 25.875 1 93.62 407 GLY B O 1
ATOM 8265 N N . LEU B 1 408 ? -1.774 9.484 26.844 1 91.12 408 LEU B N 1
ATOM 8266 C CA . LEU B 1 408 ? -1.14 9.18 28.125 1 91.12 408 LEU B CA 1
ATOM 8267 C C . LEU B 1 408 ? -2.156 8.633 29.125 1 91.12 408 LEU B C 1
ATOM 8269 O O . LEU B 1 408 ? -1.788 7.93 30.062 1 91.12 408 LEU B O 1
ATOM 8273 N N . GLY B 1 409 ? -3.404 9.047 28.891 1 87.5 409 GLY B N 1
ATOM 8274 C CA . GLY B 1 409 ? -4.426 8.625 29.844 1 87.5 409 GLY B CA 1
ATOM 8275 C C . GLY B 1 409 ? -5.801 9.18 29.516 1 87.5 409 GLY B C 1
ATOM 8276 O O . GLY B 1 409 ? -5.953 9.984 28.594 1 87.5 409 GLY B O 1
ATOM 8277 N N . GLU B 1 410 ? -6.75 8.656 30.328 1 81.5 410 GLU B N 1
ATOM 8278 C CA . GLU B 1 410 ? -8.109 9.164 30.188 1 81.5 410 GLU B CA 1
ATOM 8279 C C . GLU B 1 410 ? -8.312 10.453 30.969 1 81.5 410 GLU B C 1
ATOM 8281 O O . GLU B 1 410 ? -8.305 10.438 32.219 1 81.5 410 GLU B O 1
ATOM 8286 N N . ILE B 1 411 ? -8.375 11.508 30.297 1 84.06 411 ILE B N 1
ATOM 8287 C CA . ILE B 1 411 ? -8.555 12.82 30.906 1 84.06 411 ILE B CA 1
ATOM 8288 C C . ILE B 1 411 ? -9.906 13.398 30.5 1 84.06 411 ILE B C 1
ATOM 8290 O O . ILE B 1 411 ? -10.297 13.312 29.328 1 84.06 411 ILE B O 1
ATOM 8294 N N . PRO B 1 412 ? -10.602 13.883 31.469 1 82 412 PRO B N 1
ATOM 8295 C CA . PRO B 1 412 ? -11.875 14.492 31.094 1 82 412 PRO B CA 1
ATOM 8296 C C . PRO B 1 412 ? -11.711 15.672 30.141 1 82 412 PRO B C 1
ATOM 8298 O O . PRO B 1 412 ? -10.82 16.5 30.328 1 82 412 PRO B O 1
ATOM 8301 N N . TYR B 1 413 ? -12.406 15.633 29.141 1 84.75 413 TYR B N 1
ATOM 8302 C CA . TYR B 1 413 ? -12.453 16.781 28.25 1 84.75 413 TYR B CA 1
ATOM 8303 C C . TYR B 1 413 ? -13.43 17.828 28.766 1 84.75 413 TYR B C 1
ATOM 8305 O O . TYR B 1 413 ? -14.516 17.5 29.25 1 84.75 413 TYR B O 1
ATOM 8313 N N . LYS B 1 414 ? -12.984 19.062 28.766 1 89.56 414 LYS B N 1
ATOM 8314 C CA . LYS B 1 414 ? -13.883 20.172 29.094 1 89.56 414 LYS B CA 1
ATOM 8315 C C . LYS B 1 414 ? -14.18 21.031 27.859 1 89.56 414 LYS B C 1
ATOM 8317 O O . LYS B 1 414 ? -13.289 21.703 27.344 1 89.56 414 LYS B O 1
ATOM 8322 N N . PRO B 1 415 ? -15.438 20.984 27.5 1 88.06 415 PRO B N 1
ATOM 8323 C CA . PRO B 1 415 ? -15.773 21.719 26.281 1 88.06 415 PRO B CA 1
ATOM 8324 C C . PRO B 1 415 ? -15.336 23.188 26.344 1 88.06 415 PRO B C 1
ATOM 8326 O O . PRO B 1 415 ? -15.531 23.859 27.359 1 88.06 415 PRO B O 1
ATOM 8329 N N . GLY B 1 416 ? -14.703 23.594 25.266 1 88.25 416 GLY B N 1
ATOM 8330 C CA . GLY B 1 416 ? -14.258 24.969 25.172 1 88.25 416 GLY B CA 1
ATOM 8331 C C . GLY B 1 416 ? -12.844 25.172 25.672 1 88.25 416 GLY B C 1
ATOM 8332 O O . GLY B 1 416 ? -12.227 26.219 25.422 1 88.25 416 GLY B O 1
ATOM 8333 N N . SER B 1 417 ? -12.359 24.266 26.438 1 92.44 417 SER B N 1
ATOM 8334 C CA . SER B 1 417 ? -11.008 24.359 26.969 1 92.44 417 SER B CA 1
ATOM 8335 C C . SER B 1 417 ? -9.977 23.891 25.938 1 92.44 417 SER B C 1
ATOM 8337 O O . SER B 1 417 ? -10.266 23.031 25.109 1 92.44 417 SER B O 1
ATOM 8339 N N . ALA B 1 418 ? -8.812 24.484 26.062 1 95 418 ALA B N 1
ATOM 8340 C CA . ALA B 1 418 ? -7.688 24.047 25.25 1 95 418 ALA B CA 1
ATOM 8341 C C . ALA B 1 418 ? -6.984 22.844 25.875 1 95 418 ALA B C 1
ATOM 8343 O O . ALA B 1 418 ? -6.102 22.234 25.25 1 95 418 ALA B O 1
ATOM 8344 N N . GLY B 1 419 ? -7.414 22.484 27.062 1 94.62 419 GLY B N 1
ATOM 8345 C CA . GLY B 1 419 ? -6.805 21.359 27.766 1 94.62 419 GLY B CA 1
ATOM 8346 C C . GLY B 1 419 ? -5.953 21.781 28.938 1 94.62 419 GLY B C 1
ATOM 8347 O O . GLY B 1 419 ? -6.176 22.844 29.531 1 94.62 419 GLY B O 1
ATOM 8348 N N . ILE B 1 420 ? -5.125 20.891 29.375 1 93.75 420 ILE B N 1
ATOM 8349 C CA . ILE B 1 420 ? -4.305 21.109 30.562 1 93.75 420 ILE B CA 1
ATOM 8350 C C . ILE B 1 420 ? -2.859 21.375 30.141 1 93.75 420 ILE B C 1
ATOM 8352 O O . ILE B 1 420 ? -2.523 21.312 28.969 1 93.75 420 ILE B O 1
ATOM 8356 N N . GLN B 1 421 ? -2.074 21.734 31.125 1 93.69 421 GLN B N 1
ATOM 8357 C CA . GLN B 1 421 ? -0.65 21.922 30.875 1 93.69 421 GLN B CA 1
ATOM 8358 C C . GLN B 1 421 ? -0.025 20.656 30.281 1 93.69 421 GLN B C 1
ATOM 8360 O O . GLN B 1 421 ? -0.112 19.578 30.875 1 93.69 421 GLN B O 1
ATOM 8365 N N . PHE B 1 422 ? 0.544 20.797 29.141 1 94 422 PHE B N 1
ATOM 8366 C CA . PHE B 1 422 ? 1.131 19.672 28.438 1 94 422 PHE B CA 1
ATOM 8367 C C . PHE B 1 422 ? 2.535 19.375 28.953 1 94 422 PHE B C 1
ATOM 8369 O O . PHE B 1 422 ? 3.32 20.297 29.188 1 94 422 PHE B O 1
ATOM 8376 N N . PRO B 1 423 ? 2.877 18.109 29.172 1 92.44 423 PRO B N 1
ATOM 8377 C CA . PRO B 1 423 ? 4.238 17.812 29.641 1 92.44 423 PRO B CA 1
ATOM 8378 C C . PRO B 1 423 ? 5.309 18.328 28.688 1 92.44 423 PRO B C 1
ATOM 8380 O O . PRO B 1 423 ? 5.363 17.922 27.516 1 92.44 423 PRO B O 1
ATOM 8383 N N . GLY B 1 424 ? 6.156 19.172 29.188 1 91.81 424 GLY B N 1
ATOM 8384 C CA . GLY B 1 424 ? 7.176 19.812 28.359 1 91.81 424 GLY B CA 1
ATOM 8385 C C . GLY B 1 424 ? 6.875 21.266 28.047 1 91.81 424 GLY B C 1
ATOM 8386 O O . GLY B 1 424 ? 7.699 21.953 27.453 1 91.81 424 GLY B O 1
ATOM 8387 N N . SER B 1 425 ? 5.727 21.719 28.438 1 91.88 425 SER B N 1
ATOM 8388 C CA . SER B 1 425 ? 5.34 23.125 28.312 1 91.88 425 SER B CA 1
ATOM 8389 C C . SER B 1 425 ? 4.934 23.719 29.656 1 91.88 425 SER B C 1
ATOM 8391 O O . SER B 1 425 ? 4.578 22.984 30.578 1 91.88 425 SER B O 1
ATOM 8393 N N . TYR B 1 426 ? 5.043 25.016 29.766 1 92.62 426 TYR B N 1
ATOM 8394 C CA . TYR B 1 426 ? 4.621 25.734 30.953 1 92.62 426 TYR B CA 1
ATOM 8395 C C . TYR B 1 426 ? 4.008 27.078 30.609 1 92.62 426 TYR B C 1
ATOM 8397 O O . TYR B 1 426 ? 4.688 27.953 30.062 1 92.62 426 TYR B O 1
ATOM 8405 N N . PHE B 1 427 ? 2.744 27.172 30.922 1 94.88 427 PHE B N 1
ATOM 8406 C CA . PHE B 1 427 ? 2.082 28.453 30.688 1 94.88 427 PHE B CA 1
ATOM 8407 C C . PHE B 1 427 ? 1.57 29.047 31.984 1 94.88 427 PHE B C 1
ATOM 8409 O O . PHE B 1 427 ? 1.38 28.328 32.969 1 94.88 427 PHE B O 1
ATOM 8416 N N . LEU B 1 428 ? 1.43 30.375 31.969 1 95.06 428 LEU B N 1
ATOM 8417 C CA . LEU B 1 428 ? 0.797 31.156 33.031 1 95.06 428 LEU B CA 1
ATOM 8418 C C . LEU B 1 428 ? -0.17 32.188 32.469 1 95.06 428 LEU B C 1
ATOM 8420 O O . LEU B 1 428 ? -0.066 32.531 31.281 1 95.06 428 LEU B O 1
ATOM 8424 N N . VAL B 1 429 ? -1.109 32.531 33.312 1 97.12 429 VAL B N 1
ATOM 8425 C CA . VAL B 1 429 ? -1.939 33.688 33.031 1 97.12 429 VAL B CA 1
ATOM 8426 C C . VAL B 1 429 ? -1.558 34.844 33.938 1 97.12 429 VAL B C 1
ATOM 8428 O O . VAL B 1 429 ? -1.586 34.719 35.156 1 97.12 429 VAL B O 1
ATOM 8431 N N . VAL B 1 430 ? -1.215 36 33.312 1 97.12 430 VAL B N 1
ATOM 8432 C CA . VAL B 1 430 ? -0.666 37.062 34.125 1 97.12 430 VAL B CA 1
ATOM 8433 C C . VAL B 1 430 ? -1.455 38.344 33.875 1 97.12 430 VAL B C 1
ATOM 8435 O O . VAL B 1 430 ? -2.182 38.469 32.875 1 97.12 430 VAL B O 1
ATOM 8438 N N . ASP B 1 431 ? -1.321 39.219 34.812 1 95.38 431 ASP B N 1
ATOM 8439 C CA . ASP B 1 431 ? -1.938 40.531 34.625 1 95.38 431 ASP B CA 1
ATOM 8440 C C . ASP B 1 431 ? -1.021 41.469 33.875 1 95.38 431 ASP B C 1
ATOM 8442 O O . ASP B 1 431 ? -0.042 41.031 33.25 1 95.38 431 ASP B O 1
ATOM 8446 N N . ASP B 1 432 ? -1.358 42.719 33.781 1 92.25 432 ASP B N 1
ATOM 8447 C CA . ASP B 1 432 ? -0.622 43.719 33.031 1 92.25 432 ASP B CA 1
ATOM 8448 C C . ASP B 1 432 ? 0.804 43.875 33.531 1 92.25 432 ASP B C 1
ATOM 8450 O O . ASP B 1 432 ? 1.707 44.25 32.781 1 92.25 432 ASP B O 1
ATOM 8454 N N . GLU B 1 433 ? 0.989 43.562 34.812 1 93.44 433 GLU B N 1
ATOM 8455 C CA . GLU B 1 433 ? 2.297 43.75 35.469 1 93.44 433 GLU B CA 1
ATOM 8456 C C . GLU B 1 433 ? 3.105 42.438 35.406 1 93.44 433 GLU B C 1
ATOM 8458 O O . GLU B 1 433 ? 4.258 42.406 35.844 1 93.44 433 GLU B O 1
ATOM 8463 N N . GLY B 1 434 ? 2.527 41.438 34.875 1 94.5 434 GLY B N 1
ATOM 8464 C CA . GLY B 1 434 ? 3.24 40.188 34.75 1 94.5 434 GLY B CA 1
ATOM 8465 C C . GLY B 1 434 ? 3.074 39.281 35.969 1 94.5 434 GLY B C 1
ATOM 8466 O O . GLY B 1 434 ? 3.783 38.281 36.094 1 94.5 434 GLY B O 1
ATOM 8467 N N . LYS B 1 435 ? 2.199 39.656 36.844 1 95.12 435 LYS B N 1
ATOM 8468 C CA . LYS B 1 435 ? 1.94 38.844 38 1 95.12 435 LYS B CA 1
ATOM 8469 C C . LYS B 1 435 ? 0.916 37.75 37.719 1 95.12 435 LYS B C 1
ATOM 8471 O O . LYS B 1 435 ? -0.123 38 37.094 1 95.12 435 LYS B O 1
ATOM 8476 N N . GLN B 1 436 ? 1.24 36.562 38.188 1 95.56 436 GLN B N 1
ATOM 8477 C CA . GLN B 1 436 ? 0.343 35.438 37.938 1 95.56 436 GLN B CA 1
ATOM 8478 C C . GLN B 1 436 ? -1.022 35.688 38.594 1 95.56 436 GLN B C 1
ATOM 8480 O O . GLN B 1 436 ? -1.108 36.188 39.719 1 95.56 436 GLN B O 1
ATOM 8485 N N . LEU B 1 437 ? -2.033 35.312 37.875 1 96.75 437 LEU B N 1
ATOM 8486 C CA . LEU B 1 437 ? -3.406 35.531 38.312 1 96.75 437 LEU B CA 1
ATOM 8487 C C . LEU B 1 437 ? -3.969 34.219 38.906 1 96.75 437 LEU B C 1
ATOM 8489 O O . LEU B 1 437 ? -3.584 33.125 38.5 1 96.75 437 LEU B O 1
ATOM 8493 N N . PRO B 1 438 ? -4.863 34.281 39.906 1 94.56 438 PRO B N 1
ATOM 8494 C CA . PRO B 1 438 ? -5.551 33.094 40.406 1 94.56 438 PRO B CA 1
ATOM 8495 C C . PRO B 1 438 ? -6.527 32.5 39.375 1 94.56 438 PRO B C 1
ATOM 8497 O O . PRO B 1 438 ? -6.812 33.156 38.375 1 94.56 438 PRO B O 1
ATOM 8500 N N . PRO B 1 439 ? -7.023 31.344 39.688 1 94.56 439 PRO B N 1
ATOM 8501 C CA . PRO B 1 439 ? -7.961 30.688 38.781 1 94.56 439 PRO B CA 1
ATOM 8502 C C . PRO B 1 439 ? -9.172 31.562 38.469 1 94.56 439 PRO B C 1
ATOM 8504 O O . PRO B 1 439 ? -9.664 32.281 39.344 1 94.56 439 PRO B O 1
ATOM 8507 N N . ARG B 1 440 ? -9.625 31.547 37.25 1 93.19 440 ARG B N 1
ATOM 8508 C CA . ARG B 1 440 ? -10.852 32.156 36.688 1 93.19 440 ARG B CA 1
ATOM 8509 C C . ARG B 1 440 ? -10.672 33.625 36.438 1 93.19 440 ARG B C 1
ATOM 8511 O O . ARG B 1 440 ? -11.602 34.312 36 1 93.19 440 ARG B O 1
ATOM 8518 N N . GLN B 1 441 ? -9.555 34.156 36.75 1 94.06 441 GLN B N 1
ATOM 8519 C CA . GLN B 1 441 ? -9.273 35.531 36.375 1 94.06 441 GLN B CA 1
ATOM 8520 C C . GLN B 1 441 ? -8.617 35.625 35 1 94.06 441 GLN B C 1
ATOM 8522 O O . GLN B 1 441 ? -7.691 34.844 34.688 1 94.06 441 GLN B O 1
ATOM 8527 N N . LYS B 1 442 ? -9.109 36.5 34.25 1 93.94 442 LYS B N 1
ATOM 8528 C CA . LYS B 1 442 ? -8.664 36.656 32.875 1 93.94 442 LYS B CA 1
ATOM 8529 C C . LYS B 1 442 ? -7.391 37.5 32.781 1 93.94 442 LYS B C 1
ATOM 8531 O O . LYS B 1 442 ? -7.242 38.469 33.531 1 93.94 442 LYS B O 1
ATOM 8536 N N . GLY B 1 443 ? -6.512 37.094 31.922 1 95.69 443 GLY B N 1
ATOM 8537 C CA . GLY B 1 443 ? -5.266 37.812 31.688 1 95.69 443 GLY B CA 1
ATOM 8538 C C . GLY B 1 443 ? -4.523 37.344 30.453 1 95.69 443 GLY B C 1
ATOM 8539 O O . GLY B 1 443 ? -5.125 36.781 29.547 1 95.69 443 GLY B O 1
ATOM 8540 N N . TYR B 1 444 ? -3.234 37.75 30.438 1 96 444 TYR B N 1
ATOM 8541 C CA . TYR B 1 444 ? -2.377 37.406 29.297 1 96 444 TYR B CA 1
ATOM 8542 C C . TYR B 1 444 ? -1.766 36.031 29.469 1 96 444 TYR B C 1
ATOM 8544 O O . TYR B 1 444 ? -1.21 35.719 30.516 1 96 444 TYR B O 1
ATOM 8552 N N . ILE B 1 445 ? -1.869 35.188 28.438 1 96.69 445 ILE B N 1
ATOM 8553 C CA . ILE B 1 445 ? -1.225 33.906 28.453 1 96.69 445 ILE B CA 1
ATOM 8554 C C . ILE B 1 445 ? 0.255 34.031 28.109 1 96.69 445 ILE B C 1
ATOM 8556 O O . ILE B 1 445 ? 0.601 34.562 27.047 1 96.69 445 ILE B O 1
ATOM 8560 N N . VAL B 1 446 ? 1.146 33.656 28.969 1 96.75 446 VAL B N 1
ATOM 8561 C CA . VAL B 1 446 ? 2.586 33.719 28.734 1 96.75 446 VAL B CA 1
ATOM 8562 C C . VAL B 1 446 ? 3.207 32.344 28.969 1 96.75 446 VAL B C 1
ATOM 8564 O O . VAL B 1 446 ? 2.602 31.484 29.609 1 96.75 446 VAL B O 1
ATOM 8567 N N . LEU B 1 447 ? 4.363 32.125 28.375 1 95.06 447 LEU B N 1
ATOM 8568 C CA . LEU B 1 447 ? 5.039 30.844 28.453 1 95.06 447 LEU B CA 1
ATOM 8569 C C . LEU B 1 447 ? 6.418 30.984 29.094 1 95.06 447 LEU B C 1
ATOM 8571 O O . LEU B 1 447 ? 7.074 32.031 28.938 1 95.06 447 LEU B O 1
ATOM 8575 N N . LYS B 1 448 ? 6.793 30.094 29.859 1 84.25 448 LYS B N 1
ATOM 8576 C CA . LYS B 1 448 ? 8.203 29.875 30.188 1 84.25 448 LYS B CA 1
ATOM 8577 C C . LYS B 1 448 ? 8.773 28.688 29.422 1 84.25 448 LYS B C 1
ATOM 8579 O O . LYS B 1 448 ? 8.727 27.547 29.891 1 84.25 448 LYS B O 1
ATOM 8584 N N . PRO B 1 449 ? 9.125 28.953 28.234 1 65.94 449 PRO B N 1
ATOM 8585 C CA . PRO B 1 449 ? 9.375 27.875 27.281 1 65.94 449 PRO B CA 1
ATOM 8586 C C . PRO B 1 449 ? 10.57 27.016 27.672 1 65.94 449 PRO B C 1
ATOM 8588 O O . PRO B 1 449 ? 11.656 27.531 27.938 1 65.94 449 PRO B O 1
ATOM 8591 N N . LEU B 1 450 ? 10.25 25.656 27.641 1 78.44 450 LEU B N 1
ATOM 8592 C CA . LEU B 1 450 ? 11.234 24.656 28.016 1 78.44 450 LEU B CA 1
ATOM 8593 C C . LEU B 1 450 ? 11.203 23.469 27.062 1 78.44 450 LEU B C 1
ATOM 8595 O O . LEU B 1 450 ? 11.297 22.328 27.5 1 78.44 450 LEU B O 1
ATOM 8599 N N . ASN B 1 451 ? 11.031 23.875 25.641 1 87.56 451 ASN B N 1
ATOM 8600 C CA . ASN B 1 451 ? 10.984 22.719 24.766 1 87.56 451 ASN B CA 1
ATOM 8601 C C . ASN B 1 451 ? 11.758 22.969 23.469 1 87.56 451 ASN B C 1
ATOM 8603 O O . ASN B 1 451 ? 12.086 24.109 23.141 1 87.56 451 ASN B O 1
ATOM 8607 N N . PRO B 1 452 ? 12.055 21.906 22.734 1 94.56 452 PRO B N 1
ATOM 8608 C CA . PRO B 1 452 ? 12.945 22 21.578 1 94.56 452 PRO B CA 1
ATOM 8609 C C . PRO B 1 452 ? 12.227 22.5 20.328 1 94.56 452 PRO B C 1
ATOM 8611 O O . PRO B 1 452 ? 12.828 22.562 19.25 1 94.56 452 PRO B O 1
ATOM 8614 N N . ALA B 1 453 ? 10.953 22.891 20.328 1 95.69 453 ALA B N 1
ATOM 8615 C CA . ALA B 1 453 ? 10.195 23.25 19.141 1 95.69 453 ALA B CA 1
ATOM 8616 C C . ALA B 1 453 ? 9.805 24.719 19.156 1 95.69 453 ALA B C 1
ATOM 8618 O O . ALA B 1 453 ? 8.719 25.094 18.688 1 95.69 453 ALA B O 1
ATOM 8619 N N . GLU B 1 454 ? 10.625 25.5 19.719 1 93.88 454 GLU B N 1
ATOM 8620 C CA . GLU B 1 454 ? 10.453 26.953 19.641 1 93.88 454 GLU B CA 1
ATOM 8621 C C . GLU B 1 454 ? 11.07 27.516 18.359 1 93.88 454 GLU B C 1
ATOM 8623 O O . GLU B 1 454 ? 12.195 27.172 18 1 93.88 454 GLU B O 1
ATOM 8628 N N . ALA B 1 455 ? 10.328 28.312 17.75 1 95.38 455 ALA B N 1
ATOM 8629 C CA . ALA B 1 455 ? 10.781 28.891 16.484 1 95.38 455 ALA B CA 1
ATOM 8630 C C . ALA B 1 455 ? 11.836 29.969 16.703 1 95.38 455 ALA B C 1
ATOM 8632 O O . ALA B 1 455 ? 11.898 30.562 17.781 1 95.38 455 ALA B O 1
ATOM 8633 N N . LYS B 1 456 ? 12.672 30.125 15.789 1 95.38 456 LYS B N 1
ATOM 8634 C CA . LYS B 1 456 ? 13.516 31.297 15.648 1 95.38 456 LYS B CA 1
ATOM 8635 C C . LYS B 1 456 ? 13.094 32.125 14.438 1 95.38 456 LYS B C 1
ATOM 8637 O O . LYS B 1 456 ? 12.32 31.672 13.602 1 95.38 456 LYS B O 1
ATOM 8642 N N . MET B 1 457 ? 13.453 33.344 14.469 1 95 457 MET B N 1
ATOM 8643 C CA . MET B 1 457 ? 13.031 34.25 13.383 1 95 457 MET B CA 1
ATOM 8644 C C . MET B 1 457 ? 14.047 34.219 12.25 1 95 457 MET B C 1
ATOM 8646 O O . MET B 1 457 ? 15.258 34.312 12.5 1 95 457 MET B O 1
ATOM 8650 N N . TRP B 1 458 ? 13.523 34.062 11.055 1 95.62 458 TRP B N 1
ATOM 8651 C CA . TRP B 1 458 ? 14.367 34.062 9.867 1 95.62 458 TRP B CA 1
ATOM 8652 C C . TRP B 1 458 ? 15.023 35.438 9.688 1 95.62 458 TRP B C 1
ATOM 8654 O O . TRP B 1 458 ? 14.391 36.469 9.93 1 95.62 458 TRP B O 1
ATOM 8664 N N . ASN B 1 459 ? 16.266 35.594 9.289 1 93.75 459 ASN B N 1
ATOM 8665 C CA . ASN B 1 459 ? 17.031 36.812 9.062 1 93.75 459 ASN B CA 1
ATOM 8666 C C . ASN B 1 459 ? 17.172 37.625 10.352 1 93.75 459 ASN B C 1
ATOM 8668 O O . ASN B 1 459 ? 17.109 38.844 10.328 1 93.75 459 ASN B O 1
ATOM 8672 N N . ASP B 1 460 ? 17.125 36.969 11.445 1 95.06 460 ASP B N 1
ATOM 8673 C CA . ASP B 1 460 ? 17.312 37.562 12.766 1 95.06 460 ASP B CA 1
ATOM 8674 C C . ASP B 1 460 ? 18.484 36.938 13.5 1 95.06 460 ASP B C 1
ATOM 8676 O O . ASP B 1 460 ? 18.328 36.375 14.578 1 95.06 460 ASP B O 1
ATOM 8680 N N . HIS B 1 461 ? 19.688 37.188 13.031 1 90.5 461 HIS B N 1
ATOM 8681 C CA . HIS B 1 461 ? 20.875 36.469 13.484 1 90.5 461 HIS B CA 1
ATOM 8682 C C . HIS B 1 461 ? 21.234 36.844 14.922 1 90.5 461 HIS B C 1
ATOM 8684 O O . HIS B 1 461 ? 21.828 36.062 15.648 1 90.5 461 HIS B O 1
ATOM 8690 N N . ASN B 1 462 ? 20.812 38 15.328 1 92.5 462 ASN B N 1
ATOM 8691 C CA . ASN B 1 462 ? 21.141 38.438 16.672 1 92.5 462 ASN B CA 1
ATOM 8692 C C . ASN B 1 462 ? 19.953 38.312 17.625 1 92.5 462 ASN B C 1
ATOM 8694 O O . ASN B 1 462 ? 20.031 38.75 18.781 1 92.5 462 ASN B O 1
ATOM 8698 N N . TYR B 1 463 ? 18.891 37.812 17.203 1 92.81 463 TYR B N 1
ATOM 8699 C CA . TYR B 1 463 ? 17.688 37.5 17.969 1 92.81 463 TYR B CA 1
ATOM 8700 C C . TYR B 1 463 ? 17.016 38.781 18.438 1 92.81 463 TYR B C 1
ATOM 8702 O O . TYR B 1 463 ? 16.188 38.75 19.359 1 92.81 463 TYR B O 1
ATOM 8710 N N . GLU B 1 464 ? 17.344 39.875 17.859 1 94 464 GLU B N 1
ATOM 8711 C CA . GLU B 1 464 ? 16.812 41.156 18.328 1 94 464 GLU B CA 1
ATOM 8712 C C . GLU B 1 464 ? 15.32 41.25 18.031 1 94 464 GLU B C 1
ATOM 8714 O O . GLU B 1 464 ? 14.539 41.688 18.891 1 94 464 GLU B O 1
ATOM 8719 N N . LYS B 1 465 ? 14.977 40.906 16.828 1 91.75 465 LYS B N 1
ATOM 8720 C CA . LYS B 1 465 ? 13.57 41 16.438 1 91.75 465 LYS B CA 1
ATOM 8721 C C . LYS B 1 465 ? 12.719 40.031 17.266 1 91.75 465 LYS B C 1
ATOM 8723 O O . LYS B 1 465 ? 11.617 40.375 17.688 1 91.75 465 LYS B O 1
ATOM 8728 N N . LEU B 1 466 ? 13.25 38.875 17.453 1 92.88 466 LEU B N 1
ATOM 8729 C CA . LEU B 1 466 ? 12.555 37.875 18.234 1 92.88 466 LEU B CA 1
ATOM 8730 C C . LEU B 1 466 ? 12.336 38.344 19.672 1 92.88 466 LEU B C 1
ATOM 8732 O O . LEU B 1 466 ? 11.242 38.188 20.219 1 92.88 466 LEU B O 1
ATOM 8736 N N . LEU B 1 467 ? 13.359 38.875 20.266 1 93.06 467 LEU B N 1
ATOM 8737 C CA . LEU B 1 467 ? 13.305 39.375 21.641 1 93.06 467 LEU B CA 1
ATOM 8738 C C . LEU B 1 467 ? 12.297 40.5 21.781 1 93.06 467 LEU B C 1
ATOM 8740 O O . LEU B 1 467 ? 11.477 40.5 22.688 1 93.06 467 LEU B O 1
ATOM 8744 N N . LYS B 1 468 ? 12.359 41.344 20.875 1 91.88 468 LYS B N 1
ATOM 8745 C CA . LYS B 1 468 ? 11.484 42.531 20.906 1 91.88 468 LYS B CA 1
ATOM 8746 C C . LYS B 1 468 ? 10.023 42.125 20.734 1 91.88 468 LYS B C 1
ATOM 8748 O O . LYS B 1 468 ? 9.148 42.625 21.422 1 91.88 468 LYS B O 1
ATOM 8753 N N . GLN B 1 469 ? 9.805 41.219 19.922 1 89.5 469 GLN B N 1
ATOM 8754 C CA . GLN B 1 469 ? 8.438 40.875 19.547 1 89.5 469 GLN B CA 1
ATOM 8755 C C . GLN B 1 469 ? 7.785 40 20.609 1 89.5 469 GLN B C 1
ATOM 8757 O O . GLN B 1 469 ? 6.598 40.125 20.906 1 89.5 469 GLN B O 1
ATOM 8762 N N . TYR B 1 470 ? 8.578 39.094 21.219 1 92.5 470 TYR B N 1
ATOM 8763 C CA . TYR B 1 470 ? 7.898 38.031 21.969 1 92.5 470 TYR B CA 1
ATOM 8764 C C . TYR B 1 470 ? 8.391 37.969 23.406 1 92.5 470 TYR B C 1
ATOM 8766 O O . TYR B 1 470 ? 7.773 37.344 24.266 1 92.5 470 TYR B O 1
ATOM 8774 N N . TRP B 1 471 ? 9.477 38.656 23.75 1 92.56 471 TRP B N 1
ATOM 8775 C CA . TRP B 1 471 ? 10.086 38.438 25.062 1 92.56 471 TRP B CA 1
ATOM 8776 C C . TRP B 1 471 ? 10.242 39.75 25.828 1 92.56 471 TRP B C 1
ATOM 8778 O O . TRP B 1 471 ? 10.75 39.781 26.953 1 92.56 471 TRP B O 1
ATOM 8788 N N . SER B 1 472 ? 9.789 40.844 25.281 1 92.62 472 SER B N 1
ATOM 8789 C CA . SER B 1 472 ? 10.047 42.156 25.875 1 92.62 472 SER B CA 1
ATOM 8790 C C . SER B 1 472 ? 8.898 42.562 26.781 1 92.62 472 SER B C 1
ATOM 8792 O O . SER B 1 472 ? 9.117 43.219 27.812 1 92.62 472 SER B O 1
ATOM 8794 N N . ARG B 1 473 ? 7.672 42.281 26.453 1 93.38 473 ARG B N 1
ATOM 8795 C CA . ARG B 1 473 ? 6.512 42.75 27.188 1 93.38 473 ARG B CA 1
ATOM 8796 C C . ARG B 1 473 ? 6.504 42.219 28.625 1 93.38 473 ARG B C 1
ATOM 8798 O O . ARG B 1 473 ? 6.199 42.969 29.562 1 93.38 473 ARG B O 1
ATOM 8805 N N . PHE B 1 474 ? 6.746 40.938 28.766 1 94.88 474 PHE B N 1
ATOM 8806 C CA . PHE B 1 474 ? 6.828 40.281 30.062 1 94.88 474 PHE B CA 1
ATOM 8807 C C . PHE B 1 474 ? 8.188 39.625 30.266 1 94.88 474 PHE B C 1
ATOM 8809 O O . PHE B 1 474 ? 8.391 38.469 29.875 1 94.88 474 PHE B O 1
ATOM 8816 N N . PRO B 1 475 ? 9.109 40.344 30.891 1 89.44 475 PRO B N 1
ATOM 8817 C CA . PRO B 1 475 ? 10.469 39.812 31.031 1 89.44 475 PRO B CA 1
ATOM 8818 C C . PRO B 1 475 ? 10.5 38.406 31.625 1 89.44 475 PRO B C 1
ATOM 8820 O O . PRO B 1 475 ? 9.859 38.156 32.625 1 89.44 475 PRO B O 1
ATOM 8823 N N . GLY B 1 476 ? 11.203 37.562 30.922 1 87.06 476 GLY B N 1
ATOM 8824 C CA . GLY B 1 476 ? 11.352 36.188 31.406 1 87.06 476 GLY B CA 1
ATOM 8825 C C . GLY B 1 476 ? 10.328 35.219 30.797 1 87.06 476 GLY B C 1
ATOM 8826 O O . GLY B 1 476 ? 10.438 34 30.953 1 87.06 476 GLY B O 1
ATOM 8827 N N . TYR B 1 477 ? 9.352 35.812 30.156 1 93.12 477 TYR B N 1
ATOM 8828 C CA . TYR B 1 477 ? 8.297 34.969 29.578 1 93.12 477 TYR B CA 1
ATOM 8829 C C . TYR B 1 477 ? 8.117 35.25 28.094 1 93.12 477 TYR B C 1
ATOM 8831 O O . TYR B 1 477 ? 8.359 36.375 27.641 1 93.12 477 TYR B O 1
ATOM 8839 N N . PHE B 1 478 ? 7.801 34.25 27.359 1 95 478 PHE B N 1
ATOM 8840 C CA . PHE B 1 478 ? 7.324 34.406 26 1 95 478 PHE B CA 1
ATOM 8841 C C . PHE B 1 478 ? 5.883 34.906 25.969 1 95 478 PHE B C 1
ATOM 8843 O O . PHE B 1 478 ? 5 34.281 26.562 1 95 478 PHE B O 1
ATOM 8850 N N . TYR B 1 479 ? 5.652 36 25.328 1 95.25 479 TYR B N 1
ATOM 8851 C CA . TYR B 1 479 ? 4.316 36.562 25.219 1 95.25 479 TYR B CA 1
ATOM 8852 C C . TYR B 1 479 ? 3.578 36 24 1 95.25 479 TYR B C 1
ATOM 8854 O O . TYR B 1 479 ? 3.975 36.25 22.859 1 95.25 479 TYR B O 1
ATOM 8862 N N . THR B 1 480 ? 2.453 35.312 24.25 1 94.56 480 THR B N 1
ATOM 8863 C CA . THR B 1 480 ? 1.749 34.625 23.172 1 94.56 480 THR B CA 1
ATOM 8864 C C . THR B 1 480 ? 0.901 35.625 22.375 1 94.56 480 THR B C 1
ATOM 8866 O O . THR B 1 480 ? 0.5 35.344 21.234 1 94.56 480 THR B O 1
ATOM 8869 N N . GLY B 1 481 ? 0.532 36.719 22.969 1 91.88 481 GLY B N 1
ATOM 8870 C CA . GLY B 1 481 ? -0.401 37.656 22.344 1 91.88 481 GLY B CA 1
ATOM 8871 C C . GLY B 1 481 ? -1.853 37.25 22.531 1 91.88 481 GLY B C 1
ATOM 8872 O O . GLY B 1 481 ? -2.758 37.906 22.047 1 91.88 481 GLY B O 1
ATOM 8873 N N . ASP B 1 482 ? -2.105 36.219 23.359 1 92.75 482 ASP B N 1
ATOM 8874 C CA . ASP B 1 482 ? -3.461 35.75 23.578 1 92.75 482 ASP B CA 1
ATOM 8875 C C . ASP B 1 482 ? -3.91 36 25.016 1 92.75 482 ASP B C 1
ATOM 8877 O O . ASP B 1 482 ? -3.08 36.188 25.906 1 92.75 482 ASP B O 1
ATOM 8881 N N . TYR B 1 483 ? -5.223 36.031 25.125 1 92.44 483 TYR B N 1
ATOM 8882 C CA . TYR B 1 483 ? -5.883 36.312 26.391 1 92.44 483 TYR B CA 1
ATOM 8883 C C . TYR B 1 483 ? -6.719 35.125 26.844 1 92.44 483 TYR B C 1
ATOM 8885 O O . TYR B 1 483 ? -7.285 34.406 26.016 1 92.44 483 TYR B O 1
ATOM 8893 N N . GLY B 1 484 ? -6.695 34.844 28.203 1 94.88 484 GLY B N 1
ATOM 8894 C CA . GLY B 1 484 ? -7.461 33.688 28.688 1 94.88 484 GLY B CA 1
ATOM 8895 C C . GLY B 1 484 ? -7.445 33.562 30.188 1 94.88 484 GLY B C 1
ATOM 8896 O O . GLY B 1 484 ? -7.152 34.531 30.906 1 94.88 484 GLY B O 1
ATOM 8897 N N . TYR B 1 485 ? -7.906 32.438 30.688 1 95.25 485 TYR B N 1
ATOM 8898 C CA . TYR B 1 485 ? -7.875 32.094 32.094 1 95.25 485 TYR B CA 1
ATOM 8899 C C . TYR B 1 485 ? -7.734 30.594 32.312 1 95.25 485 TYR B C 1
ATOM 8901 O O . TYR B 1 485 ? -7.871 29.812 31.375 1 95.25 485 TYR B O 1
ATOM 8909 N N . VAL B 1 486 ? -7.312 30.234 33.5 1 96.62 486 VAL B N 1
ATOM 8910 C CA . VAL B 1 486 ? -7.254 28.844 33.938 1 96.62 486 VAL B CA 1
ATOM 8911 C C . VAL B 1 486 ? -8.312 28.578 35 1 96.62 486 VAL B C 1
ATOM 8913 O O . VAL B 1 486 ? -8.547 29.422 35.844 1 96.62 486 VAL B O 1
ATOM 8916 N N . ASP B 1 487 ? -8.984 27.453 34.844 1 95.31 487 ASP B N 1
ATOM 8917 C CA . ASP B 1 487 ? -9.984 27.172 35.875 1 95.31 487 ASP B CA 1
ATOM 8918 C C . ASP B 1 487 ? -9.352 26.484 37.094 1 95.31 487 ASP B C 1
ATOM 8920 O O . ASP B 1 487 ? -8.125 26.359 37.156 1 95.31 487 ASP B O 1
ATOM 8924 N N . GLU B 1 488 ? -10.18 26.125 38.062 1 93.69 488 GLU B N 1
ATOM 8925 C CA . GLU B 1 488 ? -9.711 25.562 39.344 1 93.69 488 GLU B CA 1
ATOM 8926 C C . GLU B 1 488 ? -9.016 24.219 39.125 1 93.69 488 GLU B C 1
ATOM 8928 O O . GLU B 1 488 ? -8.172 23.828 39.938 1 93.69 488 GLU B O 1
ATOM 8933 N N . GLU B 1 489 ? -9.344 23.594 38.031 1 91.38 489 GLU B N 1
ATOM 8934 C CA . GLU B 1 489 ? -8.805 22.266 37.781 1 91.38 489 GLU B CA 1
ATOM 8935 C C . GLU B 1 489 ? -7.617 22.328 36.812 1 91.38 489 GLU B C 1
ATOM 8937 O O . GLU B 1 489 ? -7.062 21.297 36.438 1 91.38 489 GLU B O 1
ATOM 8942 N N . GLY B 1 490 ? -7.258 23.453 36.406 1 92.69 490 GLY B N 1
ATOM 8943 C CA . GLY B 1 490 ? -6.039 23.641 35.625 1 92.69 490 GLY B CA 1
ATOM 8944 C C . GLY B 1 490 ? -6.273 23.625 34.125 1 92.69 490 GLY B C 1
ATOM 8945 O O . GLY B 1 490 ? -5.324 23.531 33.344 1 92.69 490 GLY B O 1
ATOM 8946 N N . TYR B 1 491 ? -7.535 23.641 33.688 1 95.12 491 TYR B N 1
ATOM 8947 C CA . TYR B 1 491 ? -7.844 23.719 32.25 1 95.12 491 TYR B CA 1
ATOM 8948 C C . TYR B 1 491 ? -7.707 25.141 31.75 1 95.12 491 TYR B C 1
ATOM 8950 O O . TYR B 1 491 ? -8.211 26.078 32.344 1 95.12 491 TYR B O 1
ATOM 8958 N N . LEU B 1 492 ? -7.062 25.266 30.625 1 96.88 492 LEU B N 1
ATOM 8959 C CA . LEU B 1 492 ? -6.855 26.562 30.016 1 96.88 492 LEU B CA 1
ATOM 8960 C C . LEU B 1 492 ? -8 26.906 29.062 1 96.88 492 LEU B C 1
ATOM 8962 O O . LEU B 1 492 ? -8.383 26.078 28.234 1 96.88 492 LEU B O 1
ATOM 8966 N N . TYR B 1 493 ? -8.531 28.031 29.219 1 94.75 493 TYR B N 1
ATOM 8967 C CA . TYR B 1 493 ? -9.516 28.594 28.312 1 94.75 493 TYR B CA 1
ATOM 8968 C C . TYR B 1 493 ? -8.953 29.812 27.562 1 94.75 493 TYR B C 1
ATOM 8970 O O . TYR B 1 493 ? -8.648 30.828 28.188 1 94.75 493 TYR B O 1
ATOM 8978 N N . VAL B 1 494 ? -8.805 29.703 26.266 1 93.69 494 VAL B N 1
ATOM 8979 C CA . VAL B 1 494 ? -8.305 30.797 25.422 1 93.69 494 VAL B CA 1
ATOM 8980 C C . VAL B 1 494 ? -9.469 31.641 24.922 1 93.69 494 VAL B C 1
ATOM 8982 O O . VAL B 1 494 ? -10.406 31.109 24.312 1 93.69 494 VAL B O 1
ATOM 8985 N N . LEU B 1 495 ? -9.43 32.906 25.109 1 88.5 495 LEU B N 1
ATOM 8986 C CA . LEU B 1 495 ? -10.578 33.75 24.844 1 88.5 495 LEU B CA 1
ATOM 8987 C C . LEU B 1 495 ? -10.375 34.562 23.562 1 88.5 495 LEU B C 1
ATOM 8989 O O . LEU B 1 495 ? -11.289 35.25 23.109 1 88.5 495 LEU B O 1
ATOM 8993 N N . GLY B 1 496 ? -9.203 34.562 23.031 1 84.25 496 GLY B N 1
ATOM 8994 C CA . GLY B 1 496 ? -8.883 35.281 21.812 1 84.25 496 GLY B CA 1
ATOM 8995 C C . GLY B 1 496 ? -7.605 36.094 21.922 1 84.25 496 GLY B C 1
ATOM 8996 O O . GLY B 1 496 ? -6.836 35.906 22.859 1 84.25 496 GLY B O 1
ATOM 8997 N N . ARG B 1 497 ? -7.426 36.969 20.938 1 83.12 497 ARG B N 1
ATOM 8998 C CA . ARG B 1 497 ? -6.258 37.844 20.953 1 83.12 497 ARG B CA 1
ATOM 8999 C C . ARG B 1 497 ? -6.406 38.938 22 1 83.12 497 ARG B C 1
ATOM 9001 O O . ARG B 1 497 ? -7.492 39.5 22.188 1 83.12 497 ARG B O 1
ATOM 9008 N N . ALA B 1 498 ? -5.32 39.188 22.594 1 84 498 ALA B N 1
ATOM 9009 C CA . ALA B 1 498 ? -5.324 40.219 23.641 1 84 498 ALA B CA 1
ATOM 9010 C C . ALA B 1 498 ? -5.75 41.562 23.062 1 84 498 ALA B C 1
ATOM 9012 O O . ALA B 1 498 ? -6.406 42.344 23.75 1 84 498 ALA B O 1
ATOM 9013 N N . ASP B 1 499 ? -5.406 41.719 21.844 1 76.56 499 ASP B N 1
ATOM 9014 C CA . ASP B 1 499 ? -5.711 43 21.188 1 76.56 499 ASP B CA 1
ATOM 9015 C C . ASP B 1 499 ? -7.188 43.094 20.797 1 76.56 499 ASP B C 1
ATOM 9017 O O . ASP B 1 499 ? -7.707 44.188 20.531 1 76.56 499 ASP B O 1
ATOM 9021 N N . ASP B 1 500 ? -7.855 42 20.859 1 74.75 500 ASP B N 1
ATOM 9022 C CA . ASP B 1 500 ? -9.242 41.938 20.391 1 74.75 500 ASP B CA 1
ATOM 9023 C C . ASP B 1 500 ? -10.211 41.906 21.578 1 74.75 500 ASP B C 1
ATOM 9025 O O . ASP B 1 500 ? -11.43 41.969 21.375 1 74.75 500 ASP B O 1
ATOM 9029 N N . VAL B 1 501 ? -9.68 41.781 22.688 1 75.44 501 VAL B N 1
ATOM 9030 C CA . VAL B 1 501 ? -10.539 41.719 23.875 1 75.44 501 VAL B CA 1
ATOM 9031 C C . VAL B 1 501 ? -11.266 43.062 24.031 1 75.44 501 VAL B C 1
ATOM 9033 O O . VAL B 1 501 ? -10.672 44.125 23.859 1 75.44 501 VAL B O 1
ATOM 9036 N N . ILE B 1 502 ? -12.586 42.969 24.188 1 75.44 502 ILE B N 1
ATOM 9037 C CA . ILE B 1 502 ? -13.453 44.125 24.297 1 75.44 502 ILE B CA 1
ATOM 9038 C C . ILE B 1 502 ? -13.406 44.688 25.734 1 75.44 502 ILE B C 1
ATOM 9040 O O . ILE B 1 502 ? -13.625 43.938 26.688 1 75.44 502 ILE B O 1
ATOM 9044 N N . ARG B 1 503 ? -13.016 46 25.859 1 72.81 503 ARG B N 1
ATOM 9045 C CA . ARG B 1 503 ? -12.977 46.656 27.156 1 72.81 503 ARG B CA 1
ATOM 9046 C C . ARG B 1 503 ? -14.305 47.312 27.469 1 72.81 503 ARG B C 1
ATOM 9048 O O . ARG B 1 503 ? -14.75 48.219 26.734 1 72.81 503 ARG B O 1
ATOM 9055 N N . SER B 1 504 ? -15.141 46.625 28.266 1 59.59 504 SER B N 1
ATOM 9056 C CA . SER B 1 504 ? -16.297 47.312 28.812 1 59.59 504 SER B CA 1
ATOM 9057 C C . SER B 1 504 ? -15.961 48.031 30.109 1 59.59 504 SER B C 1
ATOM 9059 O O . SER B 1 504 ? -14.898 47.812 30.688 1 59.59 504 SER B O 1
ATOM 9061 N N . ALA B 1 505 ? -16.859 49.156 30.469 1 56.47 505 ALA B N 1
ATOM 9062 C CA . ALA B 1 505 ? -16.656 49.969 31.672 1 56.47 505 ALA B CA 1
ATOM 9063 C C . ALA B 1 505 ? -16.375 49.062 32.875 1 56.47 505 ALA B C 1
ATOM 9065 O O . ALA B 1 505 ? -15.641 49.469 33.781 1 56.47 505 ALA B O 1
ATOM 9066 N N . GLU B 1 506 ? -16.781 47.812 32.906 1 54.97 506 GLU B N 1
ATOM 9067 C CA . GLU B 1 506 ? -16.766 47 34.125 1 54.97 506 GLU B CA 1
ATOM 9068 C C . GLU B 1 506 ? -15.891 45.75 33.938 1 54.97 506 GLU B C 1
ATOM 9070 O O . GLU B 1 506 ? -15.391 45.188 34.906 1 54.97 506 GLU B O 1
ATOM 9075 N N . GLU B 1 507 ? -15.797 45.281 32.562 1 67.5 507 GLU B N 1
ATOM 9076 C CA . GLU B 1 507 ? -15.07 44 32.469 1 67.5 507 GLU B CA 1
ATOM 9077 C C . GLU B 1 507 ? -14.492 43.812 31.062 1 67.5 507 GLU B C 1
ATOM 9079 O O . GLU B 1 507 ? -14.883 44.531 30.125 1 67.5 507 GLU B O 1
ATOM 9084 N N . ARG B 1 508 ? -13.406 43.094 30.969 1 78.25 508 ARG B N 1
ATOM 9085 C CA . ARG B 1 508 ? -12.852 42.656 29.703 1 78.25 508 ARG B CA 1
ATOM 9086 C C . ARG B 1 508 ? -13.555 41.406 29.172 1 78.25 508 ARG B C 1
ATOM 9088 O O . ARG B 1 508 ? -13.648 40.406 29.891 1 78.25 508 ARG B O 1
ATOM 9095 N N . ILE B 1 509 ? -14.203 41.562 27.984 1 76.94 509 ILE B N 1
ATOM 9096 C CA . ILE B 1 509 ? -14.984 40.469 27.406 1 76.94 509 ILE B CA 1
ATOM 9097 C C . ILE B 1 509 ? -14.25 39.906 26.188 1 76.94 509 ILE B C 1
ATOM 9099 O O . ILE B 1 509 ? -13.914 40.656 25.266 1 76.94 509 ILE B O 1
ATOM 9103 N N . GLY B 1 510 ? -13.953 38.625 26.297 1 79.19 510 GLY B N 1
ATOM 9104 C CA . GLY B 1 510 ? -13.344 37.969 25.156 1 79.19 510 GLY B CA 1
ATOM 9105 C C . GLY B 1 510 ? -14.305 37.781 23.984 1 79.19 510 GLY B C 1
ATOM 9106 O O . GLY B 1 510 ? -15.469 37.438 24.188 1 79.19 510 GLY B O 1
ATOM 9107 N N . THR B 1 511 ? -13.836 38.031 22.781 1 80.19 511 THR B N 1
ATOM 9108 C CA . THR B 1 511 ? -14.68 37.875 21.609 1 80.19 511 THR B CA 1
ATOM 9109 C C . THR B 1 511 ? -15.18 36.438 21.469 1 80.19 511 THR B C 1
ATOM 9111 O O . THR B 1 511 ? -16.344 36.219 21.156 1 80.19 511 THR B O 1
ATOM 9114 N N . LEU B 1 512 ? -14.305 35.469 21.828 1 79.75 512 LEU B N 1
ATOM 9115 C CA . LEU B 1 512 ? -14.633 34.062 21.656 1 79.75 512 LEU B CA 1
ATOM 9116 C C . LEU B 1 512 ? -15.703 33.656 22.641 1 79.75 512 LEU B C 1
ATOM 9118 O O . LEU B 1 512 ? -16.484 32.719 22.359 1 79.75 512 LEU B O 1
ATOM 9122 N N . GLU B 1 513 ? -15.688 34.25 23.766 1 79.06 513 GLU B N 1
ATOM 9123 C CA . GLU B 1 513 ? -16.734 33.969 24.75 1 79.06 513 GLU B CA 1
ATOM 9124 C C . GLU B 1 513 ? -18.109 34.312 24.203 1 79.06 513 GLU B C 1
ATOM 9126 O O . GLU B 1 513 ? -19.047 33.5 24.328 1 79.06 513 GLU B O 1
ATOM 9131 N N . VAL B 1 514 ? -18.203 35.469 23.656 1 84.19 514 VAL B N 1
ATOM 9132 C CA . VAL B 1 514 ? -19.484 35.906 23.109 1 84.19 514 VAL B CA 1
ATOM 9133 C C . VAL B 1 514 ? -19.875 35.062 21.906 1 84.19 514 VAL B C 1
ATOM 9135 O O . VAL B 1 514 ? -21.031 34.688 21.766 1 84.19 514 VAL B O 1
ATOM 9138 N N . GLU B 1 515 ? -18.891 34.781 21.125 1 86.88 515 GLU B N 1
ATOM 9139 C CA . GLU B 1 515 ? -19.125 33.938 19.953 1 86.88 515 GLU B CA 1
ATOM 9140 C C . GLU B 1 515 ? -19.672 32.562 20.359 1 86.88 515 GLU B C 1
ATOM 9142 O O . GLU B 1 515 ? -20.594 32.062 19.734 1 86.88 515 GLU B O 1
ATOM 9147 N N . SER B 1 516 ? -19.047 32.031 21.344 1 82.69 516 SER B N 1
ATOM 9148 C CA . SER B 1 516 ? -19.453 30.719 21.828 1 82.69 516 SER B CA 1
ATOM 9149 C C . SER B 1 516 ? -20.906 30.719 22.266 1 82.69 516 SER B C 1
ATOM 9151 O O . SER B 1 516 ? -21.625 29.719 22.047 1 82.69 516 SER B O 1
ATOM 9153 N N . VAL B 1 517 ? -21.328 31.734 22.906 1 82.25 517 VAL B N 1
ATOM 9154 C CA . VAL B 1 517 ? -22.719 31.844 23.344 1 82.25 517 VAL B CA 1
ATOM 9155 C C . VAL B 1 517 ? -23.625 31.969 22.141 1 82.25 517 VAL B C 1
ATOM 9157 O O . VAL B 1 517 ? -24.641 31.266 22.031 1 82.25 517 VAL B O 1
ATOM 9160 N N . ILE B 1 518 ? -23.281 32.781 21.234 1 89.19 518 ILE B N 1
ATOM 9161 C CA . ILE B 1 518 ? -24.125 33.062 20.078 1 89.19 518 ILE B CA 1
ATOM 9162 C C . ILE B 1 518 ? -24.297 31.781 19.266 1 89.19 518 ILE B C 1
ATOM 9164 O O . ILE B 1 518 ? -25.406 31.453 18.844 1 89.19 518 ILE B O 1
ATOM 9168 N N . VAL B 1 519 ? -23.234 31.094 19.141 1 86.38 519 VAL B N 1
ATOM 9169 C CA . VAL B 1 519 ? -23.234 29.922 18.266 1 86.38 519 VAL B CA 1
ATOM 9170 C C . VAL B 1 519 ? -24.016 28.781 18.938 1 86.38 519 VAL B C 1
ATOM 9172 O O . VAL B 1 519 ? -24.484 27.875 18.266 1 86.38 519 VAL B O 1
ATOM 9175 N N . SER B 1 520 ? -24.125 28.797 20.234 1 81.75 520 SER B N 1
ATOM 9176 C CA . SER B 1 520 ? -24.906 27.797 20.938 1 81.75 520 SER B CA 1
ATOM 9177 C C . SER B 1 520 ? -26.406 28.016 20.734 1 81.75 520 SER B C 1
ATOM 9179 O O . SER B 1 520 ? -27.219 27.141 21.062 1 81.75 520 SER B O 1
ATOM 9181 N N . HIS B 1 521 ? -26.781 29.109 20.203 1 86.06 521 HIS B N 1
ATOM 9182 C CA . HIS B 1 521 ? -28.172 29.359 19.844 1 86.06 521 HIS B CA 1
ATOM 9183 C C . HIS B 1 521 ? -28.625 28.406 18.734 1 86.06 521 HIS B C 1
ATOM 9185 O O . HIS B 1 521 ? -27.906 28.188 17.766 1 86.06 521 HIS B O 1
ATOM 9191 N N . PRO B 1 522 ? -29.734 27.844 18.844 1 82.62 522 PRO B N 1
ATOM 9192 C CA . PRO B 1 522 ? -30.172 26.766 17.953 1 82.62 522 PRO B CA 1
ATOM 9193 C C . PRO B 1 522 ? -30.281 27.219 16.5 1 82.62 522 PRO B C 1
ATOM 9195 O O . PRO B 1 522 ? -30.234 26.391 15.578 1 82.62 522 PRO B O 1
ATOM 9198 N N . GLN B 1 523 ? -30.375 28.469 16.266 1 86.75 523 GLN B N 1
ATOM 9199 C CA . GLN B 1 523 ? -30.625 28.938 14.914 1 86.75 523 GLN B CA 1
ATOM 9200 C C . GLN B 1 523 ? -29.375 29.562 14.305 1 86.75 523 GLN B C 1
ATOM 9202 O O . GLN B 1 523 ? -29.438 30.156 13.227 1 86.75 523 GLN B O 1
ATOM 9207 N N . VAL B 1 524 ? -28.328 29.531 14.984 1 88.19 524 VAL B N 1
ATOM 9208 C CA . VAL B 1 524 ? -27.094 30.172 14.531 1 88.19 524 VAL B CA 1
ATOM 9209 C C . VAL B 1 524 ? -26.094 29.109 14.102 1 88.19 524 VAL B C 1
ATOM 9211 O O . VAL B 1 524 ? -25.891 28.109 14.797 1 88.19 524 VAL B O 1
ATOM 9214 N N . ALA B 1 525 ? -25.562 29.328 12.922 1 81.75 525 ALA B N 1
ATOM 9215 C CA . ALA B 1 525 ? -24.547 28.406 12.406 1 81.75 525 ALA B CA 1
ATOM 9216 C C . ALA B 1 525 ? -23.141 28.844 12.836 1 81.75 525 ALA B C 1
ATOM 9218 O O . ALA B 1 525 ? -22.359 28.016 13.312 1 81.75 525 ALA B O 1
ATOM 9219 N N . GLU B 1 526 ? -22.75 30.125 12.68 1 85.25 526 GLU B N 1
ATOM 9220 C CA . GLU B 1 526 ? -21.453 30.703 13.016 1 85.25 526 GLU B CA 1
ATOM 9221 C C . GLU B 1 526 ? -21.578 32.125 13.5 1 85.25 526 GLU B C 1
ATOM 9223 O O . GLU B 1 526 ? -22.594 32.781 13.234 1 85.25 526 GLU B O 1
ATOM 9228 N N . ALA B 1 527 ? -20.656 32.594 14.203 1 88.31 527 ALA B N 1
ATOM 9229 C CA . ALA B 1 527 ? -20.672 34 14.633 1 88.31 527 ALA B CA 1
ATOM 9230 C C . ALA B 1 527 ? -19.25 34.5 14.82 1 88.31 527 ALA B C 1
ATOM 9232 O O . ALA B 1 527 ? -18.344 33.75 15.172 1 88.31 527 ALA B O 1
ATOM 9233 N N . ALA B 1 528 ? -19.047 35.688 14.477 1 89.31 528 ALA B N 1
ATOM 9234 C CA . ALA B 1 528 ? -17.828 36.469 14.812 1 89.31 528 ALA B CA 1
ATOM 9235 C C . ALA B 1 528 ? -18.188 37.719 15.57 1 89.31 528 ALA B C 1
ATOM 9237 O O . ALA B 1 528 ? -19.156 38.406 15.242 1 89.31 528 ALA B O 1
ATOM 9238 N N . VAL B 1 529 ? -17.5 38.031 16.609 1 88.69 529 VAL B N 1
ATOM 9239 C CA . VAL B 1 529 ? -17.781 39.188 17.453 1 88.69 529 VAL B CA 1
ATOM 9240 C C . VAL B 1 529 ? -16.594 40.156 17.422 1 88.69 529 VAL B C 1
ATOM 9242 O O . VAL B 1 529 ? -15.445 39.719 17.453 1 88.69 529 VAL B O 1
ATOM 9245 N N . ILE B 1 530 ? -16.891 41.344 17.297 1 86.06 530 ILE B N 1
ATOM 9246 C CA . ILE B 1 530 ? -15.852 42.375 17.328 1 86.06 530 ILE B CA 1
ATOM 9247 C C . ILE B 1 530 ? -16.281 43.5 18.266 1 86.06 530 ILE B C 1
ATOM 9249 O O . ILE B 1 530 ? -17.469 43.75 18.438 1 86.06 530 ILE B O 1
ATOM 9253 N N . GLY B 1 531 ? -15.273 44.031 18.844 1 80.25 531 GLY B N 1
ATOM 9254 C CA . GLY B 1 531 ? -15.516 45.25 19.594 1 80.25 531 GLY B CA 1
ATOM 9255 C C . GLY B 1 531 ? -15.367 46.5 18.766 1 80.25 531 GLY B C 1
ATOM 9256 O O . GLY B 1 531 ? -14.469 46.594 17.922 1 80.25 531 GLY B O 1
ATOM 9257 N N . HIS B 1 532 ? -16.312 47.375 18.812 1 79.94 532 HIS B N 1
ATOM 9258 C CA . HIS B 1 532 ? -16.25 48.688 18.172 1 79.94 532 HIS B CA 1
ATOM 9259 C C . HIS B 1 532 ? -16.547 49.781 19.188 1 79.94 532 HIS B C 1
ATOM 9261 O O . HIS B 1 532 ? -17.719 50.062 19.484 1 79.94 532 HIS B O 1
ATOM 9267 N N . GLY B 1 533 ? -15.453 50.438 19.516 1 74.31 533 GLY B N 1
ATOM 9268 C CA . GLY B 1 533 ? -15.656 51.312 20.656 1 74.31 533 GLY B CA 1
ATOM 9269 C C . GLY B 1 533 ? -16.125 50.594 21.891 1 74.31 533 GLY B C 1
ATOM 9270 O O . GLY B 1 533 ? -15.453 49.656 22.359 1 74.31 533 GLY B O 1
ATOM 9271 N N . ASN B 1 534 ? -17.203 51 22.344 1 73.69 534 ASN B N 1
ATOM 9272 C CA . ASN B 1 534 ? -17.781 50.375 23.516 1 73.69 534 ASN B CA 1
ATOM 9273 C C . ASN B 1 534 ? -18.875 49.375 23.125 1 73.69 534 ASN B C 1
ATOM 9275 O O . ASN B 1 534 ? -19.547 48.812 24 1 73.69 534 ASN B O 1
ATOM 9279 N N . ASN B 1 535 ? -18.938 49.156 21.828 1 82.25 535 ASN B N 1
ATOM 9280 C CA . ASN B 1 535 ? -20.031 48.312 21.344 1 82.25 535 ASN B CA 1
ATOM 9281 C C . ASN B 1 535 ? -19.531 46.906 20.953 1 82.25 535 ASN B C 1
ATOM 9283 O O . ASN B 1 535 ? -18.422 46.781 20.438 1 82.25 535 ASN B O 1
ATOM 9287 N N . ILE B 1 536 ? -20.359 46 21.297 1 88.56 536 ILE B N 1
ATOM 9288 C CA . ILE B 1 536 ? -20.125 44.625 20.844 1 88.56 536 ILE B CA 1
ATOM 9289 C C . ILE B 1 536 ? -20.969 44.344 19.609 1 88.56 536 ILE B C 1
ATOM 9291 O O . ILE B 1 536 ? -22.203 44.406 19.656 1 88.56 536 ILE B O 1
ATOM 9295 N N . ILE B 1 537 ? -20.266 44.094 18.531 1 89.56 537 ILE B N 1
ATOM 9296 C CA . ILE B 1 537 ? -20.922 43.781 17.281 1 89.56 537 ILE B CA 1
ATOM 9297 C C . ILE B 1 537 ? -20.734 42.312 16.922 1 89.56 537 ILE B C 1
ATOM 9299 O O . ILE B 1 537 ? -19.609 41.812 16.938 1 89.56 537 ILE B O 1
ATOM 9303 N N . ALA B 1 538 ? -21.844 41.688 16.672 1 92.19 538 ALA B N 1
ATOM 9304 C CA . ALA B 1 538 ? -21.781 40.281 16.281 1 92.19 538 ALA B CA 1
ATOM 9305 C C . ALA B 1 538 ? -22.219 40.094 14.836 1 92.19 538 ALA B C 1
ATOM 9307 O O . ALA B 1 538 ? -23.281 40.562 14.438 1 92.19 538 ALA B O 1
ATOM 9308 N N . LEU B 1 539 ? -21.359 39.531 14.062 1 91.25 539 LEU B N 1
ATOM 9309 C CA . LEU B 1 539 ? -21.734 39.031 12.742 1 91.25 539 LEU B CA 1
ATOM 9310 C C . LEU B 1 539 ? -22.188 37.562 12.82 1 91.25 539 LEU B C 1
ATOM 9312 O O . LEU B 1 539 ? -21.438 36.688 13.266 1 91.25 539 LEU B O 1
ATOM 9316 N N . VAL B 1 540 ? -23.422 37.312 12.438 1 90.5 540 VAL B N 1
ATOM 9317 C CA . VAL B 1 540 ? -24.031 36.031 12.688 1 90.5 540 VAL B CA 1
ATOM 9318 C C . VAL B 1 540 ? -24.438 35.375 11.359 1 90.5 540 VAL B C 1
ATOM 9320 O O . VAL B 1 540 ? -25.047 36.031 10.508 1 90.5 540 VAL B O 1
ATOM 9323 N N . VAL B 1 541 ? -24.047 34.156 11.188 1 88 541 VAL B N 1
ATOM 9324 C CA . VAL B 1 541 ? -24.516 33.312 10.078 1 88 541 VAL B CA 1
ATOM 9325 C C . VAL B 1 541 ? -25.625 32.375 10.57 1 88 541 VAL B C 1
ATOM 9327 O O . VAL B 1 541 ? -25.359 31.453 11.344 1 88 541 VAL B O 1
ATOM 9330 N N . PRO B 1 542 ? -26.859 32.594 10.117 1 86 542 PRO B N 1
ATOM 9331 C CA . PRO B 1 542 ? -27.938 31.719 10.523 1 86 542 PRO B CA 1
ATOM 9332 C C . PRO B 1 542 ? -27.828 30.328 9.898 1 86 542 PRO B C 1
ATOM 9334 O O . PRO B 1 542 ? -27.188 30.156 8.867 1 86 542 PRO B O 1
ATOM 9337 N N . LYS B 1 543 ? -28.391 29.312 10.633 1 82.12 543 LYS B N 1
ATOM 9338 C CA . LYS B 1 543 ? -28.484 27.969 10.055 1 82.12 543 LYS B CA 1
ATOM 9339 C C . LYS B 1 543 ? -29.266 27.984 8.742 1 82.12 543 LYS B C 1
ATOM 9341 O O . LYS B 1 543 ? -30.078 28.891 8.508 1 82.12 543 LYS B O 1
ATOM 9346 N N . GLN B 1 544 ? -28.922 26.938 7.938 1 76.25 544 GLN B N 1
ATOM 9347 C CA . GLN B 1 544 ? -29.625 26.844 6.664 1 76.25 544 GLN B CA 1
ATOM 9348 C C . GLN B 1 544 ? -31.125 26.75 6.871 1 76.25 544 GLN B C 1
ATOM 9350 O O . GLN B 1 544 ? -31.594 25.984 7.711 1 76.25 544 GLN B O 1
ATOM 9355 N N . GLY B 1 545 ? -31.875 27.547 6.176 1 74.5 545 GLY B N 1
ATOM 9356 C CA . GLY B 1 545 ? -33.312 27.484 6.246 1 74.5 545 GLY B CA 1
ATOM 9357 C C . GLY B 1 545 ? -33.906 28.469 7.25 1 74.5 545 GLY B C 1
ATOM 9358 O O . GLY B 1 545 ? -35.125 28.656 7.289 1 74.5 545 GLY B O 1
ATOM 9359 N N . VAL B 1 546 ? -33.031 29.078 8.039 1 80.56 546 VAL B N 1
ATOM 9360 C CA . VAL B 1 546 ? -33.5 30 9.062 1 80.56 546 VAL B CA 1
ATOM 9361 C C . VAL B 1 546 ? -33.781 31.359 8.43 1 80.56 546 VAL B C 1
ATOM 9363 O O . VAL B 1 546 ? -32.938 31.875 7.676 1 80.56 546 VAL B O 1
ATOM 9366 N N . MET B 1 547 ? -34.969 31.906 8.57 1 78.12 547 MET B N 1
ATOM 9367 C CA . MET B 1 547 ? -35.344 33.219 8.055 1 78.12 547 MET B CA 1
ATOM 9368 C C . MET B 1 547 ? -34.812 34.312 8.961 1 78.12 547 MET B C 1
ATOM 9370 O O . MET B 1 547 ? -35.031 34.312 10.172 1 78.12 547 MET B O 1
ATOM 9374 N N . VAL B 1 548 ? -34.031 35.219 8.312 1 81.38 548 VAL B N 1
ATOM 9375 C CA . VAL B 1 548 ? -33.438 36.312 9.039 1 81.38 548 VAL B CA 1
ATOM 9376 C C . VAL B 1 548 ? -34.5 37.406 9.258 1 81.38 548 VAL B C 1
ATOM 9378 O O . VAL B 1 548 ? -34.969 38.031 8.297 1 81.38 548 VAL B O 1
ATOM 9381 N N . GLU B 1 549 ? -35.062 37.531 10.43 1 79.44 549 GLU B N 1
ATOM 9382 C CA . GLU B 1 549 ? -36.031 38.562 10.805 1 79.44 549 GLU B CA 1
ATOM 9383 C C . GLU B 1 549 ? -35.625 39.281 12.094 1 79.44 549 GLU B C 1
ATOM 9385 O O . GLU B 1 549 ? -34.656 38.844 12.75 1 79.44 549 GLU B O 1
ATOM 9390 N N . GLU B 1 550 ? -36.281 40.344 12.242 1 82.62 550 GLU B N 1
ATOM 9391 C CA . GLU B 1 550 ? -36.031 41.125 13.445 1 82.62 550 GLU B CA 1
ATOM 9392 C C . GLU B 1 550 ? -36.25 40.312 14.711 1 82.62 550 GLU B C 1
ATOM 9394 O O . GLU B 1 550 ? -35.531 40.5 15.703 1 82.62 550 GLU B O 1
ATOM 9399 N N . GLY B 1 551 ? -37.031 39.406 14.562 1 85.94 551 GLY B N 1
ATOM 9400 C CA . GLY B 1 551 ? -37.281 38.531 15.688 1 85.94 551 GLY B CA 1
ATOM 9401 C C . GLY B 1 551 ? -36.062 37.688 16.062 1 85.94 551 GLY B C 1
ATOM 9402 O O . GLY B 1 551 ? -35.75 37.562 17.25 1 85.94 551 GLY B O 1
ATOM 9403 N N . LEU B 1 552 ? -35.406 37.219 15.109 1 91.44 552 LEU B N 1
ATOM 9404 C CA . LEU B 1 552 ? -34.25 36.406 15.359 1 91.44 552 LEU B CA 1
ATOM 9405 C C . LEU B 1 552 ? -33.125 37.25 15.984 1 91.44 552 LEU B C 1
ATOM 9407 O O . LEU B 1 552 ? -32.406 36.781 16.875 1 91.44 552 LEU B O 1
ATOM 9411 N N . ARG B 1 553 ? -33 38.438 15.547 1 91.31 553 ARG B N 1
ATOM 9412 C CA . ARG B 1 553 ? -31.984 39.344 16.094 1 91.31 553 ARG B CA 1
ATOM 9413 C C . ARG B 1 553 ? -32.188 39.562 17.578 1 91.31 553 ARG B C 1
ATOM 9415 O O . ARG B 1 553 ? -31.25 39.469 18.375 1 91.31 553 ARG B O 1
ATOM 9422 N N . ASN B 1 554 ? -33.438 39.875 17.844 1 90.31 554 ASN B N 1
ATOM 9423 C CA . ASN B 1 554 ? -33.75 40.094 19.234 1 90.31 554 ASN B CA 1
ATOM 9424 C C . ASN B 1 554 ? -33.594 38.844 20.078 1 90.31 554 ASN B C 1
ATOM 9426 O O . ASN B 1 554 ? -33.156 38.906 21.234 1 90.31 554 ASN B O 1
ATOM 9430 N N . ASP B 1 555 ? -33.938 37.812 19.469 1 92.44 555 ASP B N 1
ATOM 9431 C CA . ASP B 1 555 ? -33.812 36.531 20.156 1 92.44 555 ASP B CA 1
ATOM 9432 C C . ASP B 1 555 ? -32.375 36.219 20.5 1 92.44 555 ASP B C 1
ATOM 9434 O O . ASP B 1 555 ? -32.062 35.781 21.609 1 92.44 555 ASP B O 1
ATOM 9438 N N . ILE B 1 556 ? -31.5 36.5 19.578 1 93.25 556 ILE B N 1
ATOM 9439 C CA . ILE B 1 556 ? -30.078 36.219 19.781 1 93.25 556 ILE B CA 1
ATOM 9440 C C . ILE B 1 556 ? -29.516 37.188 20.828 1 93.25 556 ILE B C 1
ATOM 9442 O O . ILE B 1 556 ? -28.734 36.812 21.688 1 93.25 556 ILE B O 1
ATOM 9446 N N . LYS B 1 557 ? -29.953 38.406 20.734 1 91.69 557 LYS B N 1
ATOM 9447 C CA . LYS B 1 557 ? -29.516 39.375 21.719 1 91.69 557 LYS B CA 1
ATOM 9448 C C . LYS B 1 557 ? -29.938 39 23.125 1 91.69 557 LYS B C 1
ATOM 9450 O O . LYS B 1 557 ? -29.156 39.062 24.078 1 91.69 557 LYS B O 1
ATOM 9455 N N . ASN B 1 558 ? -31.172 38.594 23.188 1 89.56 558 ASN B N 1
ATOM 9456 C CA . ASN B 1 558 ? -31.688 38.125 24.484 1 89.56 558 ASN B CA 1
ATOM 9457 C C . ASN B 1 558 ? -30.953 36.906 24.984 1 89.56 558 ASN B C 1
ATOM 9459 O O . ASN B 1 558 ? -30.703 36.75 26.172 1 89.56 558 ASN B O 1
ATOM 9463 N N . TYR B 1 559 ? -30.703 36.062 24.094 1 90.69 559 TYR B N 1
ATOM 9464 C CA . TYR B 1 559 ? -29.953 34.875 24.406 1 90.69 559 TYR B CA 1
ATOM 9465 C C . TYR B 1 559 ? -28.594 35.219 25.016 1 90.69 559 TYR B C 1
ATOM 9467 O O . TYR B 1 559 ? -28.188 34.594 26.016 1 90.69 559 TYR B O 1
ATOM 9475 N N . CYS B 1 560 ? -27.938 36.125 24.438 1 90.06 560 CYS B N 1
ATOM 9476 C CA . CYS B 1 560 ? -26.641 36.594 24.922 1 90.06 560 CYS B CA 1
ATOM 9477 C C . CYS B 1 560 ? -26.781 37.281 26.266 1 90.06 560 CYS B C 1
ATOM 9479 O O . CYS B 1 560 ? -25.969 37.094 27.156 1 90.06 560 CYS B O 1
ATOM 9481 N N . ARG B 1 561 ? -27.844 38.062 26.391 1 85 561 ARG B N 1
ATOM 9482 C CA . ARG B 1 561 ? -28.094 38.812 27.625 1 85 561 ARG B CA 1
ATOM 9483 C C . ARG B 1 561 ? -28.312 37.844 28.797 1 85 561 ARG B C 1
ATOM 9485 O O . ARG B 1 561 ? -27.797 38.062 29.891 1 85 561 ARG B O 1
ATOM 9492 N N . ASN B 1 562 ? -29 36.812 28.5 1 84.81 562 ASN B N 1
ATOM 9493 C CA . ASN B 1 562 ? -29.25 35.812 29.516 1 84.81 562 ASN B CA 1
ATOM 9494 C C . ASN B 1 562 ? -27.969 35.094 29.938 1 84.81 562 ASN B C 1
ATOM 9496 O O . ASN B 1 562 ? -27.891 34.562 31.031 1 84.81 562 ASN B O 1
ATOM 9500 N N . ALA B 1 563 ? -27.062 35.156 29.062 1 82.25 563 ALA B N 1
ATOM 9501 C CA . ALA B 1 563 ? -25.766 34.531 29.359 1 82.25 563 ALA B CA 1
ATOM 9502 C C . ALA B 1 563 ? -24.797 35.531 29.953 1 82.25 563 ALA B C 1
ATOM 9504 O O . ALA B 1 563 ? -23.625 35.219 30.203 1 82.25 563 ALA B O 1
ATOM 9505 N N . GLY B 1 564 ? -25.25 36.75 30.031 1 77.62 564 GLY B N 1
ATOM 9506 C CA . GLY B 1 564 ? -24.453 37.781 30.703 1 77.62 564 GLY B CA 1
ATOM 9507 C C . GLY B 1 564 ? -23.734 38.688 29.75 1 77.62 564 GLY B C 1
ATOM 9508 O O . GLY B 1 564 ? -22.844 39.438 30.156 1 77.62 564 GLY B O 1
ATOM 9509 N N . TYR B 1 565 ? -24.094 38.594 28.453 1 86.44 565 TYR B N 1
ATOM 9510 C CA . TYR B 1 565 ? -23.422 39.438 27.453 1 86.44 565 TYR B CA 1
ATOM 9511 C C . TYR B 1 565 ? -24.391 40.375 26.766 1 86.44 565 TYR B C 1
ATOM 9513 O O . TYR B 1 565 ? -25.469 39.938 26.312 1 86.44 565 TYR B O 1
ATOM 9521 N N . LEU B 1 566 ? -24.062 41.625 26.719 1 85.31 566 LEU B N 1
ATOM 9522 C CA . LEU B 1 566 ? -24.875 42.625 26 1 85.31 566 LEU B CA 1
ATOM 9523 C C . LEU B 1 566 ? -24.297 42.875 24.609 1 85.31 566 LEU B C 1
ATOM 9525 O O . LEU B 1 566 ? -23.359 43.656 24.469 1 85.31 566 LEU B O 1
ATOM 9529 N N . VAL B 1 567 ? -24.891 42.344 23.609 1 90.75 567 VAL B N 1
ATOM 9530 C CA . VAL B 1 567 ? -24.484 42.531 22.234 1 90.75 567 VAL B CA 1
ATOM 9531 C C . VAL B 1 567 ? -25.234 43.719 21.641 1 90.75 567 VAL B C 1
ATOM 9533 O O . VAL B 1 567 ? -26.469 43.75 21.609 1 90.75 567 VAL B O 1
ATOM 9536 N N . ASP B 1 568 ? -24.5 44.625 21.203 1 87.94 568 ASP B N 1
ATOM 9537 C CA . ASP B 1 568 ? -25.094 45.906 20.766 1 87.94 568 ASP B CA 1
ATOM 9538 C C . ASP B 1 568 ? -25.719 45.75 19.375 1 87.94 568 ASP B C 1
ATOM 9540 O O . ASP B 1 568 ? -26.797 46.281 19.109 1 87.94 568 ASP B O 1
ATOM 9544 N N . LYS B 1 569 ? -25 45.125 18.562 1 90.06 569 LYS B N 1
ATOM 9545 C CA . LYS B 1 569 ? -25.469 45 17.188 1 90.06 569 LYS B CA 1
ATOM 9546 C C . LYS B 1 569 ? -25.266 43.562 16.656 1 90.06 569 LYS B C 1
ATOM 9548 O O . LYS B 1 569 ? -24.25 42.938 16.938 1 90.06 569 LYS B O 1
ATOM 9553 N N . ILE B 1 570 ? -26.281 43.094 16.031 1 92.56 570 ILE B N 1
ATOM 9554 C CA . ILE B 1 570 ? -26.203 41.812 15.336 1 92.56 570 ILE B CA 1
ATOM 9555 C C . ILE B 1 570 ? -26.359 42.031 13.828 1 92.56 570 ILE B C 1
ATOM 9557 O O . ILE B 1 570 ? -27.359 42.594 13.383 1 92.56 570 ILE B O 1
ATOM 9561 N N . ILE B 1 571 ? -25.375 41.656 13.148 1 90.5 571 ILE B N 1
ATOM 9562 C CA . ILE B 1 571 ? -25.406 41.75 11.695 1 90.5 571 ILE B CA 1
ATOM 9563 C C . ILE B 1 571 ? -25.438 40.375 11.078 1 90.5 571 ILE B C 1
ATOM 9565 O O . ILE B 1 571 ? -24.531 39.562 11.305 1 90.5 571 ILE B O 1
ATOM 9569 N N . PHE B 1 572 ? -26.484 40.094 10.367 1 90.12 572 PHE B N 1
ATOM 9570 C CA . PHE B 1 572 ? -26.578 38.812 9.711 1 90.12 572 PHE B CA 1
ATOM 9571 C C . PHE B 1 572 ? -25.781 38.781 8.414 1 90.12 572 PHE B C 1
ATOM 9573 O O . PHE B 1 572 ? -25.875 39.719 7.613 1 90.12 572 PHE B O 1
ATOM 9580 N N . VAL B 1 573 ? -24.969 37.812 8.352 1 88.12 573 VAL B N 1
ATOM 9581 C CA . VAL B 1 573 ? -24.172 37.656 7.137 1 88.12 573 VAL B CA 1
ATOM 9582 C C . VAL B 1 573 ? -24.344 36.219 6.594 1 88.12 573 VAL B C 1
ATOM 9584 O O . VAL B 1 573 ? -24.766 35.312 7.32 1 88.12 573 VAL B O 1
ATOM 9587 N N . LYS B 1 574 ? -24.062 36.031 5.316 1 81.31 574 LYS B N 1
ATOM 9588 C CA . LYS B 1 574 ? -24.156 34.719 4.703 1 81.31 574 LYS B CA 1
ATOM 9589 C C . LYS B 1 574 ? -22.969 33.844 5.094 1 81.31 574 LYS B C 1
ATOM 9591 O O . LYS B 1 574 ? -23.078 32.625 5.137 1 81.31 574 LYS B O 1
ATOM 9596 N N . ARG B 1 575 ? -21.859 34.5 5.273 1 80.69 575 ARG B N 1
ATOM 9597 C CA . ARG B 1 575 ? -20.641 33.781 5.648 1 80.69 575 ARG B CA 1
ATOM 9598 C C . ARG B 1 575 ? -19.656 34.75 6.316 1 80.69 575 ARG B C 1
ATOM 9600 O O . ARG B 1 575 ? -19.719 35.969 6.125 1 80.69 575 ARG B O 1
ATOM 9607 N N . LEU B 1 576 ? -18.766 34.219 7.141 1 85.88 576 LEU B N 1
ATOM 9608 C CA . LEU B 1 576 ? -17.734 35 7.828 1 85.88 576 LEU B CA 1
ATOM 9609 C C . LEU B 1 576 ? -16.422 34.938 7.059 1 85.88 576 LEU B C 1
ATOM 9611 O O . LEU B 1 576 ? -16.172 34 6.309 1 85.88 576 LEU B O 1
ATOM 9615 N N . PRO B 1 577 ? -15.672 36.062 7.188 1 83.69 577 PRO B N 1
ATOM 9616 C CA . PRO B 1 577 ? -14.352 36.031 6.551 1 83.69 577 PRO B CA 1
ATOM 9617 C C . PRO B 1 577 ? -13.375 35.094 7.266 1 83.69 577 PRO B C 1
ATOM 9619 O O . PRO B 1 577 ? -12.992 35.344 8.414 1 83.69 577 PRO B O 1
ATOM 9622 N N . LYS B 1 578 ? -13.07 34.125 6.602 1 77.31 578 LYS B N 1
ATOM 9623 C CA . LYS B 1 578 ? -12.156 33.156 7.172 1 77.31 578 LYS B CA 1
ATOM 9624 C C . LYS B 1 578 ? -10.906 33 6.312 1 77.31 578 LYS B C 1
ATOM 9626 O O . LYS B 1 578 ? -10.938 33.25 5.109 1 77.31 578 LYS B O 1
ATOM 9631 N N . THR B 1 579 ? -9.852 32.688 7.062 1 68.31 579 THR B N 1
ATOM 9632 C CA . THR B 1 579 ? -8.664 32.281 6.32 1 68.31 579 THR B CA 1
ATOM 9633 C C . THR B 1 579 ? -8.883 30.922 5.676 1 68.31 579 THR B C 1
ATOM 9635 O O . THR B 1 579 ? -9.867 30.234 5.961 1 68.31 579 THR B O 1
ATOM 9638 N N . LYS B 1 580 ? -8.008 30.594 4.812 1 61.91 580 LYS B N 1
ATOM 9639 C CA . LYS B 1 580 ? -8.047 29.281 4.156 1 61.91 580 LYS B CA 1
ATOM 9640 C C . LYS B 1 580 ? -7.879 28.156 5.172 1 61.91 580 LYS B C 1
ATOM 9642 O O . LYS B 1 580 ? -8.344 27.047 4.945 1 61.91 580 LYS B O 1
ATOM 9647 N N . SER B 1 581 ? -7.332 28.609 6.324 1 56.81 581 SER B N 1
ATOM 9648 C CA . SER B 1 581 ? -7.195 27.625 7.402 1 56.81 581 SER B CA 1
ATOM 9649 C C . SER B 1 581 ? -8.445 27.594 8.273 1 56.81 581 SER B C 1
ATOM 9651 O O . SER B 1 581 ? -8.516 26.828 9.234 1 56.81 581 SER B O 1
ATOM 9653 N N . GLY B 1 582 ? -9.359 28.469 7.941 1 61.41 582 GLY B N 1
ATOM 9654 C CA . GLY B 1 582 ? -10.641 28.422 8.633 1 61.41 582 GLY B CA 1
ATOM 9655 C C . GLY B 1 582 ? -10.727 29.422 9.773 1 61.41 582 GLY B C 1
ATOM 9656 O O . GLY B 1 582 ? -11.75 29.5 10.461 1 61.41 582 GLY B O 1
ATOM 9657 N N . LYS B 1 583 ? -9.711 30.141 9.938 1 67.12 583 LYS B N 1
ATOM 9658 C CA . LYS B 1 583 ? -9.711 31.109 11.031 1 67.12 583 LYS B CA 1
ATOM 9659 C C . LYS B 1 583 ? -10.508 32.344 10.664 1 67.12 583 LYS B C 1
ATOM 9661 O O . LYS B 1 583 ? -10.359 32.875 9.562 1 67.12 583 LYS B O 1
ATOM 9666 N N . ILE B 1 584 ? -11.398 32.812 11.516 1 75.25 584 ILE B N 1
ATOM 9667 C CA . ILE B 1 584 ? -12.148 34.031 11.281 1 75.25 584 ILE B CA 1
ATOM 9668 C C . ILE B 1 584 ? -11.203 35.219 11.312 1 75.25 584 ILE B C 1
ATOM 9670 O O . ILE B 1 584 ? -10.43 35.406 12.258 1 75.25 584 ILE B O 1
ATOM 9674 N N . MET B 1 585 ? -11.156 35.969 10.273 1 77.25 585 MET B N 1
ATOM 9675 C CA . MET B 1 585 ? -10.32 37.156 10.203 1 77.25 585 MET B CA 1
ATOM 9676 C C . MET B 1 585 ? -11 38.344 10.867 1 77.25 585 MET B C 1
ATOM 9678 O O . MET B 1 585 ? -11.5 39.25 10.188 1 77.25 585 MET B O 1
ATOM 9682 N N . ARG B 1 586 ? -10.914 38.438 12.148 1 78.12 586 ARG B N 1
ATOM 9683 C CA . ARG B 1 586 ? -11.586 39.469 12.93 1 78.12 586 ARG B CA 1
ATOM 9684 C C . ARG B 1 586 ? -11 40.844 12.633 1 78.12 586 ARG B C 1
ATOM 9686 O O . ARG B 1 586 ? -11.711 41.844 12.633 1 78.12 586 ARG B O 1
ATOM 9693 N N . ARG B 1 587 ? -9.68 40.812 12.336 1 75.94 587 ARG B N 1
ATOM 9694 C CA . ARG B 1 587 ? -9.039 42.062 11.984 1 75.94 587 ARG B CA 1
ATOM 9695 C C . ARG B 1 587 ? -9.695 42.719 10.766 1 75.94 587 ARG B C 1
ATOM 9697 O O . ARG B 1 587 ? -9.844 43.938 10.695 1 75.94 587 ARG B O 1
ATOM 9704 N N . LEU B 1 588 ? -9.984 41.844 9.898 1 80.88 588 LEU B N 1
ATOM 9705 C CA . LEU B 1 588 ? -10.641 42.312 8.68 1 80.88 588 LEU B CA 1
ATOM 9706 C C . LEU B 1 588 ? -12.016 42.875 8.992 1 80.88 588 LEU B C 1
ATOM 9708 O O . LEU B 1 588 ? -12.391 43.938 8.445 1 80.88 588 LEU B O 1
ATOM 9712 N N . LEU B 1 589 ? -12.734 42.25 9.789 1 83.31 589 LEU B N 1
ATOM 9713 C CA . LEU B 1 589 ? -14.047 42.719 10.203 1 83.31 589 LEU B CA 1
ATOM 9714 C C . LEU B 1 589 ? -13.953 44.094 10.875 1 83.31 589 LEU B C 1
ATOM 9716 O O . LEU B 1 589 ? -14.742 44.969 10.586 1 83.31 589 LEU B O 1
ATOM 9720 N N . ARG B 1 590 ? -12.945 44.219 11.664 1 79.62 590 ARG B N 1
ATOM 9721 C CA . ARG B 1 590 ? -12.719 45.5 12.352 1 79.62 590 ARG B CA 1
ATOM 9722 C C . ARG B 1 590 ? -12.383 46.594 11.352 1 79.62 590 ARG B C 1
ATOM 9724 O O . ARG B 1 590 ? -12.875 47.719 11.469 1 79.62 590 ARG B O 1
ATOM 9731 N N . ALA B 1 591 ? -11.562 46.188 10.477 1 82.44 591 ALA B N 1
ATOM 9732 C CA . ALA B 1 591 ? -11.148 47.156 9.469 1 82.44 591 ALA B CA 1
ATOM 9733 C C . ALA B 1 591 ? -12.344 47.656 8.656 1 82.44 591 ALA B C 1
ATOM 9735 O O . ALA B 1 591 ? -12.461 48.844 8.367 1 82.44 591 ALA B O 1
ATOM 9736 N N . ILE B 1 592 ? -13.133 46.844 8.305 1 82.56 592 ILE B N 1
ATOM 9737 C CA . ILE B 1 592 ? -14.305 47.156 7.496 1 82.56 592 ILE B CA 1
ATOM 9738 C C . ILE B 1 592 ? -15.25 48.062 8.297 1 82.56 592 ILE B C 1
ATOM 9740 O O . ILE B 1 592 ? -15.727 49.094 7.793 1 82.56 592 ILE B O 1
ATOM 9744 N N . ILE B 1 593 ? -15.453 47.688 9.469 1 78.75 593 ILE B N 1
ATOM 9745 C CA . ILE B 1 593 ? -16.391 48.406 10.32 1 78.75 593 ILE B CA 1
ATOM 9746 C C . ILE B 1 593 ? -15.828 49.812 10.602 1 78.75 593 ILE B C 1
ATOM 9748 O O . ILE B 1 593 ? -16.578 50.781 10.648 1 78.75 593 ILE B O 1
ATOM 9752 N N . ASN B 1 594 ? -14.484 49.812 10.711 1 79.62 594 ASN B N 1
ATOM 9753 C CA . ASN B 1 594 ? -13.828 51.094 11 1 79.62 594 ASN B CA 1
ATOM 9754 C C . ASN B 1 594 ? -13.484 51.844 9.727 1 79.62 594 ASN B C 1
ATOM 9756 O O . ASN B 1 594 ? -12.914 52.938 9.789 1 79.62 594 ASN B O 1
ATOM 9760 N N . ASN B 1 595 ? -13.805 51.312 8.633 1 78.56 595 ASN B N 1
ATOM 9761 C CA . ASN B 1 595 ? -13.469 51.906 7.336 1 78.56 595 ASN B CA 1
ATOM 9762 C C . ASN B 1 595 ? -11.969 52.125 7.199 1 78.56 595 ASN B C 1
ATOM 9764 O O . ASN B 1 595 ? -11.523 53.219 6.801 1 78.56 595 ASN B O 1
ATOM 9768 N N . GLU B 1 596 ? -11.312 51.188 7.715 1 80.75 596 GLU B N 1
ATOM 9769 C CA . GLU B 1 596 ? -9.859 51.219 7.633 1 80.75 596 GLU B CA 1
ATOM 9770 C C . GLU B 1 596 ? -9.352 50.25 6.574 1 80.75 596 GLU B C 1
ATOM 9772 O O . GLU B 1 596 ? -10.109 49.438 6.051 1 80.75 596 GLU B O 1
ATOM 9777 N N . ASN B 1 597 ? -8.102 50.406 6.238 1 77 597 ASN B N 1
ATOM 9778 C CA . ASN B 1 597 ? -7.441 49.469 5.328 1 77 597 ASN B CA 1
ATOM 9779 C C . ASN B 1 597 ? -7.348 48.062 5.938 1 77 597 ASN B C 1
ATOM 9781 O O . ASN B 1 597 ? -6.777 47.906 7.016 1 77 597 ASN B O 1
ATOM 9785 N N . PRO B 1 598 ? -8.023 47.156 5.234 1 75.38 598 PRO B N 1
ATOM 9786 C CA . PRO B 1 598 ? -8.055 45.812 5.793 1 75.38 598 PRO B CA 1
ATOM 9787 C C . PRO B 1 598 ? -6.684 45.125 5.809 1 75.38 598 PRO B C 1
ATOM 9789 O O . PRO B 1 598 ? -6.504 44.094 6.457 1 75.38 598 PRO B O 1
ATOM 9792 N N . GLY B 1 599 ? -5.707 45.75 5.238 1 68.06 599 GLY B N 1
ATOM 9793 C CA . GLY B 1 599 ? -4.371 45.156 5.195 1 68.06 599 GLY B CA 1
ATOM 9794 C C . GLY B 1 599 ? -4.27 43.938 4.289 1 68.06 599 GLY B C 1
ATOM 9795 O O . GLY B 1 599 ? -4.879 43.906 3.215 1 68.06 599 GLY B O 1
ATOM 9796 N N . ASP B 1 600 ? -3.475 42.969 4.691 1 67.38 600 ASP B N 1
ATOM 9797 C CA . ASP B 1 600 ? -3.25 41.781 3.877 1 67.38 600 ASP B CA 1
ATOM 9798 C C . ASP B 1 600 ? -4.445 40.844 3.945 1 67.38 600 ASP B C 1
ATOM 9800 O O . ASP B 1 600 ? -4.766 40.312 5.012 1 67.38 600 ASP B O 1
ATOM 9804 N N . ILE B 1 601 ? -5.074 40.656 2.875 1 69.75 601 ILE B N 1
ATOM 9805 C CA . ILE B 1 601 ? -6.266 39.844 2.852 1 69.75 601 ILE B CA 1
ATOM 9806 C C . ILE B 1 601 ? -6.016 38.594 1.985 1 69.75 601 ILE B C 1
ATOM 9808 O O . ILE B 1 601 ? -6.957 37.938 1.551 1 69.75 601 ILE B O 1
ATOM 9812 N N . SER B 1 602 ? -4.742 38.25 1.837 1 64.31 602 SER B N 1
ATOM 9813 C CA . SER B 1 602 ? -4.391 37.219 0.877 1 64.31 602 SER B CA 1
ATOM 9814 C C . SER B 1 602 ? -4.75 35.844 1.408 1 64.31 602 SER B C 1
ATOM 9816 O O . SER B 1 602 ? -4.91 34.875 0.634 1 64.31 602 SER B O 1
ATOM 9818 N N . THR B 1 603 ? -4.961 35.844 2.693 1 63.97 603 THR B N 1
ATOM 9819 C CA . THR B 1 603 ? -5.211 34.531 3.285 1 63.97 603 THR B CA 1
ATOM 9820 C C . THR B 1 603 ? -6.707 34.25 3.369 1 63.97 603 THR B C 1
ATOM 9822 O O . THR B 1 603 ? -7.121 33.156 3.785 1 63.97 603 THR B O 1
ATOM 9825 N N . LEU B 1 604 ? -7.434 35.219 2.914 1 76 604 LEU B N 1
ATOM 9826 C CA . LEU B 1 604 ? -8.883 35.062 2.941 1 76 604 LEU B CA 1
ATOM 9827 C C . LEU B 1 604 ? -9.32 33.938 2.01 1 76 604 LEU B C 1
ATOM 9829 O O . LEU B 1 604 ? -8.82 33.812 0.888 1 76 604 LEU B O 1
ATOM 9833 N N . ASP B 1 605 ? -10.18 33.094 2.525 1 69.38 605 ASP B N 1
ATOM 9834 C CA . ASP B 1 605 ? -10.609 31.922 1.764 1 69.38 605 ASP B CA 1
ATOM 9835 C C . ASP B 1 605 ? -11.414 32.344 0.532 1 69.38 605 ASP B C 1
ATOM 9837 O O . ASP B 1 605 ? -11.297 31.719 -0.527 1 69.38 605 ASP B O 1
ATOM 9841 N N . ASP B 1 606 ? -12.234 33.375 0.571 1 72 606 ASP B N 1
ATOM 9842 C CA . ASP B 1 606 ? -13.055 33.906 -0.519 1 72 606 ASP B CA 1
ATOM 9843 C C . ASP B 1 606 ? -13.125 35.438 -0.464 1 72 606 ASP B C 1
ATOM 9845 O O . ASP B 1 606 ? -13.75 36 0.432 1 72 606 ASP B O 1
ATOM 9849 N N . MET B 1 607 ? -12.523 35.969 -1.502 1 70.25 607 MET B N 1
ATOM 9850 C CA . MET B 1 607 ? -12.445 37.438 -1.521 1 70.25 607 MET B CA 1
ATOM 9851 C C . MET B 1 607 ? -13.828 38.031 -1.657 1 70.25 607 MET B C 1
ATOM 9853 O O . MET B 1 607 ? -14.039 39.188 -1.275 1 70.25 607 MET B O 1
ATOM 9857 N N . LYS B 1 608 ? -14.797 37.312 -2.234 1 74 608 LYS B N 1
ATOM 9858 C CA . LYS B 1 608 ? -16.141 37.812 -2.449 1 74 608 LYS B CA 1
ATOM 9859 C C . LYS B 1 608 ? -16.812 38.188 -1.125 1 74 608 LYS B C 1
ATOM 9861 O O . LYS B 1 608 ? -17.75 38.969 -1.089 1 74 608 LYS B O 1
ATOM 9866 N N . VAL B 1 609 ? -16.156 37.594 -0.05 1 82.06 609 VAL B N 1
ATOM 9867 C CA . VAL B 1 609 ? -16.75 37.781 1.264 1 82.06 609 VAL B CA 1
ATOM 9868 C C . VAL B 1 609 ? -16.609 39.25 1.694 1 82.06 609 VAL B C 1
ATOM 9870 O O . VAL B 1 609 ? -17.453 39.781 2.418 1 82.06 609 VAL B O 1
ATOM 9873 N N . LEU B 1 610 ? -15.625 39.781 1.161 1 79.62 610 LEU B N 1
ATOM 9874 C CA . LEU B 1 610 ? -15.375 41.188 1.541 1 79.62 610 LEU B CA 1
ATOM 9875 C C . LEU B 1 610 ? -16.516 42.094 1.085 1 79.62 610 LEU B C 1
ATOM 9877 O O . LEU B 1 610 ? -17 42.906 1.862 1 79.62 610 LEU B O 1
ATOM 9881 N N . GLU B 1 611 ? -16.844 41.875 -0.186 1 79.5 611 GLU B N 1
ATOM 9882 C CA . GLU B 1 611 ? -17.922 42.688 -0.74 1 79.5 611 GLU B CA 1
ATOM 9883 C C . GLU B 1 611 ? -19.25 42.375 -0.044 1 79.5 611 GLU B C 1
ATOM 9885 O O . GLU B 1 611 ? -20.031 43.312 0.223 1 79.5 611 GLU B O 1
ATOM 9890 N N . GLU B 1 612 ? -19.406 41.188 0.21 1 82.75 612 GLU B N 1
ATOM 9891 C CA . GLU B 1 612 ? -20.625 40.781 0.887 1 82.75 612 GLU B CA 1
ATOM 9892 C C . GLU B 1 612 ? -20.734 41.438 2.27 1 82.75 612 GLU B C 1
ATOM 9894 O O . GLU B 1 612 ? -21.812 41.875 2.676 1 82.75 612 GLU B O 1
ATOM 9899 N N . LEU B 1 613 ? -19.672 41.438 2.914 1 85.62 613 LEU B N 1
ATOM 9900 C CA . LEU B 1 613 ? -19.625 41.969 4.266 1 85.62 613 LEU B CA 1
ATOM 9901 C C . LEU B 1 613 ? -19.844 43.5 4.242 1 85.62 613 LEU B C 1
ATOM 9903 O O . LEU B 1 613 ? -20.562 44.031 5.082 1 85.62 613 LEU B O 1
ATOM 9907 N N . LYS B 1 614 ? -19.172 44.094 3.309 1 82.69 614 LYS B N 1
ATOM 9908 C CA . LYS B 1 614 ? -19.344 45.531 3.18 1 82.69 614 LYS B CA 1
ATOM 9909 C C . LYS B 1 614 ? -20.797 45.906 2.941 1 82.69 614 LYS B C 1
ATOM 9911 O O . LYS B 1 614 ? -21.297 46.875 3.518 1 82.69 614 LYS B O 1
ATOM 9916 N N . GLU B 1 615 ? -21.375 45.156 2.098 1 81.31 615 GLU B N 1
ATOM 9917 C CA . GLU B 1 615 ? -22.781 45.375 1.809 1 81.31 615 GLU B CA 1
ATOM 9918 C C . GLU B 1 615 ? -23.641 45.188 3.055 1 81.31 615 GLU B C 1
ATOM 9920 O O . GLU B 1 615 ? -24.531 46 3.342 1 81.31 615 GLU B O 1
ATOM 9925 N N . ALA B 1 616 ? -23.391 44.156 3.74 1 80.81 616 ALA B N 1
ATOM 9926 C CA . ALA B 1 616 ? -24.172 43.844 4.941 1 80.81 616 ALA B CA 1
ATOM 9927 C C . ALA B 1 616 ? -23.953 44.906 6.023 1 80.81 616 ALA B C 1
ATOM 9929 O O . ALA B 1 616 ? -24.875 45.281 6.738 1 80.81 616 ALA B O 1
ATOM 9930 N N . LEU B 1 617 ? -22.781 45.312 6.109 1 77.25 617 LEU B N 1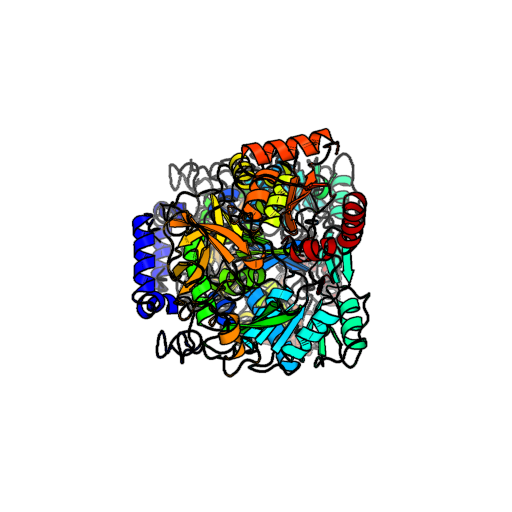
ATOM 9931 C CA . LEU B 1 617 ? -22.406 46.25 7.156 1 77.25 617 LEU B CA 1
ATOM 9932 C C . LEU B 1 617 ? -22.891 47.656 6.82 1 77.25 617 LEU B C 1
ATOM 9934 O O . LEU B 1 617 ? -23.234 48.438 7.719 1 77.25 617 LEU B O 1
ATOM 9938 N N . LYS B 1 618 ? -22.875 48.062 5.551 1 73.06 618 LYS B N 1
ATOM 9939 C CA . LYS B 1 618 ? -23.375 49.344 5.105 1 73.06 618 LYS B CA 1
ATOM 9940 C C . LYS B 1 618 ? -24.875 49.469 5.398 1 73.06 618 LYS B C 1
ATOM 9942 O O . LYS B 1 618 ? -25.328 50.562 5.777 1 73.06 618 LYS B O 1
ATOM 9947 N N . GLU B 1 619 ? -25.484 48.375 5.273 1 64.94 619 GLU B N 1
ATOM 9948 C CA . GLU B 1 619 ? -26.922 48.406 5.496 1 64.94 619 GLU B CA 1
ATOM 9949 C C . GLU B 1 619 ? -27.25 48.562 6.98 1 64.94 619 GLU B C 1
ATOM 9951 O O . GLU B 1 619 ? -28.328 49.062 7.34 1 64.94 619 GLU B O 1
ATOM 9956 N N . GLN B 1 620 ? -26.312 48.125 7.727 1 64.56 620 GLN B N 1
ATOM 9957 C CA . GLN B 1 620 ? -26.703 47.969 9.125 1 64.56 620 GLN B CA 1
ATOM 9958 C C . GLN B 1 620 ? -25.938 48.938 10.016 1 64.56 620 GLN B C 1
ATOM 9960 O O . GLN B 1 620 ? -26.297 49.156 11.172 1 64.56 620 GLN B O 1
ATOM 9965 N N . LEU B 1 621 ? -24.797 49.375 9.531 1 60.75 621 LEU B N 1
ATOM 9966 C CA . LEU B 1 621 ? -24.078 50.344 10.344 1 60.75 621 LEU B CA 1
ATOM 9967 C C . LEU B 1 621 ? -24.438 51.781 9.93 1 60.75 621 LEU B C 1
ATOM 9969 O O . LEU B 1 621 ? -24.609 52.062 8.742 1 60.75 621 LEU B O 1
#